Protein AF-0000000086874873 (afdb_homodimer)

Foldseek 3Di:
DDPDACLNCQPPVVWFDAFDDLLCCCVPWFQCVDPQLVQLVVCVVVVNSVSSLVSVLVSLQDPPADFWLDFLVCLLVLLVCCQVPVLVPPVLVVLLVQLVCVLQQWADFALRDTDRDHVNPDDLWDDDPVALRRSLRSLLPLSLVSLLSNCSNPVDCSSLLSLQVNLVVVSRSGGHTPPCPNQPPSGSPPLLSLLSSLPRVVLNCRSCSPPPSNDSVSNSSVLSSLVSSLVSLVVDFDPADLSNLSSLLSLCSNLSSCVRTPCSVVSNVVSLVCNLVRLPRQADPQLAGFQFAVVSLVSSLVSLLLVVLGCVSNVHDHDPSSVVSNVSSVVVLLQQQALLQAGAQAFADFGDDSLVSLLSLLSVCLSPLDQQSCQSHPLFNDPVCCSRNNPVSGVVSNPRHHDHDDDQWDDDFANAKTKGWLGNHQQIKIKIFGFAKHAWLRHALEHGFMWIGGLNDTFFGAQGHAGLDPDPQNVQNRFHQRTQFKDKQNHGLADQDDRTDGGIGWGKHWDDWDDDNFKTKTKMKTFSQCPDPWGKIKIWIWIGGGPWWIKIKIKIATAFKIKMKGKTWGDAADKDADVVQGKIKGQDQFKMKIKGWPDDPQPDKDWDWDWDWHDHSRDIDITIMIMIIDIDGGMDMTMMMMTMDTNDDWDKDKDFFWKDFPHDTDDPSFWGWIWMDTVPWIKIKIAGDQQADNVQLADPVGHGDDPVPGDHGDFAHWMDTPNDIDRDRIDMDID/DDPDACLNCQPPVVWFDAFDDLLCCCVPWFQCVDPQLVQLVVCVVVVNSVSSLVSVLVSLQDPPADFWLDFLVCLLVLLVCCQVPVLVPPVLVVLLVQLVCVLQQWHDFALRDTDRDHVNPDDLWDDDPPALRRSLRSLLPLSLVSLLSNCSNPVDCSSLLSLQVNLVVCSRSGGHTPPCPNQPVSGSPPLLSLLSSLPRVVLNLRSCSPPPSNDSVSNSSVLSSLVSSLVSNVVDFDPADLSNLSSLLSLCSNLSSCVRTPCSVVSNVVSLVCNLVRLPRQADPQLAGFQFAVVSLVSSLVSLLLVVLGCVSRVHDHDPSSVVSNVSSVVVLLQQQALLQAGAQAFAGFGDDSLVSLLSLLSVCLSPLDQQSCQSHPLFNDPVCCSRNNPVSGVVSNPRHHDHDDDQWDDDFANAKTKGWLGNHQQIKIKIFGFAKHAWLRHALEHGFMWIGGLNDTFFGAQGHAGLDPDPQNVQNRFHQRTQFKDKQNHGLADQDDNTDGGIGWGKHWDDWDDDNQKTKTKMKTFSQCPDPWGKIKIWIWIGGGPWWIKIKIKIATAFKIKMKGKTWGDAADKDADVVQGKIKGQDQFKMKIKGWPDDPQPDKDWDWDWDWHDHSRDIDITIMIMIIGIDGGMDMTMMMMTMDTNDDWDKDKDFFWKDFPHDTDDPSFWGWIWMDTVPWIKIKIAGDQQADNVQLADPVGHGDDPVPGDHGDFAHWMDTPNDTDRDRIDMDID

Organism: NCBI:txid248903

Solvent-accessible surface area (backbone atoms only — not comparable to full-atom values): 76217 Å² total; per-residue (Å²): 132,79,65,67,46,60,73,74,39,38,86,36,72,90,44,18,47,75,83,72,52,71,62,58,39,53,71,72,43,34,46,63,82,42,77,87,32,48,64,24,48,53,25,48,74,70,65,37,52,68,60,15,50,52,41,48,54,49,56,72,55,38,84,88,58,80,38,52,53,59,45,54,78,43,41,66,58,51,22,52,49,39,45,71,75,34,61,82,35,68,68,49,48,48,27,38,55,50,26,57,37,39,66,63,19,41,36,74,49,58,63,92,37,65,50,74,21,73,89,62,58,76,72,72,65,52,90,33,91,92,38,77,55,44,30,41,47,51,66,24,39,70,60,45,48,27,26,38,51,28,24,41,55,66,66,46,59,64,38,38,35,41,50,38,53,50,54,48,51,50,56,71,67,52,33,53,63,45,93,64,61,50,53,69,48,90,42,74,62,18,43,59,40,38,13,44,31,40,61,35,46,50,62,30,52,43,59,35,61,81,40,87,52,39,43,69,70,49,53,50,50,49,52,54,48,50,50,53,38,45,53,47,35,73,73,53,51,55,95,56,64,66,55,25,50,45,30,37,46,9,36,39,46,42,17,49,55,43,58,56,32,56,60,17,59,58,43,33,53,48,34,66,64,48,44,62,58,52,49,58,70,38,30,44,94,64,22,34,36,39,31,41,16,52,47,55,35,48,54,52,46,46,47,37,59,52,48,54,45,37,23,58,66,60,72,42,87,66,65,66,64,47,60,58,48,46,54,35,30,51,57,47,49,63,67,43,44,40,54,74,56,37,62,48,39,47,26,51,7,57,82,58,64,48,68,58,56,21,47,50,26,32,50,49,14,57,77,67,66,35,23,42,33,22,52,63,26,47,83,53,67,55,78,80,50,40,72,52,58,35,78,78,41,42,62,64,38,52,69,51,58,67,33,81,70,79,77,45,60,51,74,34,78,71,41,9,45,37,37,42,37,66,51,93,44,45,49,29,44,34,40,37,36,33,43,26,42,17,40,41,50,45,30,41,27,40,67,59,16,45,37,34,32,35,62,52,37,64,49,32,32,59,22,18,38,51,61,88,40,65,43,65,64,26,56,41,36,40,31,21,83,36,25,25,26,71,28,51,67,88,37,51,43,37,65,60,44,46,63,61,54,37,44,63,37,35,52,44,47,73,77,48,76,46,83,53,94,61,33,37,39,41,32,35,34,38,45,23,42,44,61,41,85,67,42,30,39,45,32,43,35,41,39,41,35,59,96,56,39,36,41,39,39,37,38,34,46,34,76,49,76,44,42,39,36,38,35,43,32,39,51,72,72,57,70,51,76,37,77,89,72,37,33,39,27,50,68,43,82,60,42,25,38,34,40,35,43,66,92,60,85,64,86,66,59,44,79,45,77,45,82,41,60,33,33,49,63,83,40,79,38,74,18,43,23,43,35,39,37,35,76,46,59,26,69,44,75,47,60,39,38,40,35,63,38,45,69,64,83,76,64,72,46,80,45,79,50,76,39,28,46,86,88,40,74,61,49,72,85,44,34,51,36,38,35,43,33,46,88,91,46,35,37,38,39,37,39,49,59,67,38,54,71,75,70,60,44,37,45,82,47,54,38,63,50,45,76,91,44,49,76,72,66,50,78,52,66,58,29,39,50,81,96,42,78,41,71,59,51,66,45,78,44,83,100,133,79,67,69,45,61,74,75,38,37,86,36,73,90,45,18,45,74,83,72,52,69,62,59,38,52,71,71,43,33,47,64,82,43,78,86,33,49,66,24,47,53,26,49,74,69,64,36,54,69,59,15,51,52,42,48,53,48,55,72,55,38,86,89,57,80,38,52,53,60,45,56,78,44,41,66,58,51,22,53,49,38,45,71,73,35,62,84,34,69,70,50,47,49,25,38,55,49,26,56,37,40,65,63,20,42,35,72,49,58,63,91,38,66,48,74,21,72,90,62,59,77,72,73,65,50,88,33,90,92,38,79,56,44,29,42,47,52,66,26,39,70,61,45,48,28,25,39,51,26,25,40,55,66,67,47,59,65,37,39,35,41,49,38,54,50,53,47,50,49,55,71,67,53,35,54,64,46,93,67,62,53,57,63,73,70,44,74,61,16,44,60,39,38,12,43,32,40,62,35,48,49,62,30,52,42,60,34,59,81,38,86,51,39,42,70,71,50,54,51,50,49,54,55,46,48,51,53,38,45,54,46,36,72,73,54,52,55,93,54,65,66,54,26,50,44,31,38,47,9,36,39,45,42,19,49,55,43,58,57,32,58,60,18,60,59,42,33,54,50,33,66,63,47,44,62,58,53,48,58,71,38,32,42,95,65,22,33,35,39,30,40,16,54,49,54,33,49,55,52,46,47,44,38,58,53,46,53,45,38,23,60,66,61,72,42,87,66,64,67,63,47,60,57,46,44,54,33,29,50,57,47,48,63,67,42,43,40,53,74,56,38,61,46,40,46,26,51,8,57,82,60,64,48,68,58,56,22,47,50,26,32,51,50,13,57,77,66,66,36,22,42,32,23,50,62,26,48,82,53,67,55,78,81,48,41,71,53,57,33,77,80,41,42,63,63,40,51,68,52,59,65,31,80,71,78,75,45,59,49,74,33,75,71,40,8,45,38,36,41,37,65,52,92,45,45,48,29,44,32,38,35,35,33,43,25,42,18,38,40,50,45,30,41,26,40,66,60,17,44,37,34,32,34,62,53,36,65,49,34,32,58,22,17,37,51,61,90,41,64,42,65,66,25,55,41,36,41,31,21,83,38,26,25,28,72,29,51,67,89,36,53,42,36,63,62,45,47,64,62,55,36,43,64,36,35,52,46,46,74,77,46,76,46,82,55,94,61,34,38,38,42,32,35,34,39,44,23,43,43,62,41,87,68,41,30,38,46,32,42,34,39,37,40,34,60,96,56,37,36,41,38,40,38,38,35,45,36,74,50,75,44,42,40,36,40,34,42,31,39,51,71,72,56,70,50,74,38,79,88,71,36,33,39,28,49,66,42,82,61,44,24,39,34,41,37,43,66,93,59,85,63,86,65,60,43,78,49,78,44,83,42,60,34,32,49,63,85,41,79,39,74,19,43,23,44,35,39,36,36,75,47,59,27,71,45,74,48,58,39,40,40,35,62,39,45,69,63,82,76,63,74,47,81,45,80,51,75,39,29,47,84,90,40,72,60,48,72,84,45,35,51,34,38,35,42,33,45,88,91,45,35,37,40,39,38,39,49,60,68,38,54,72,75,71,61,45,38,45,82,49,53,40,63,51,47,76,91,44,50,77,73,65,50,81,53,66,57,28,38,49,81,96,42,76,41,71,59,49,64,45,79,42,83,99

InterPro domains:
  IPR008929 Chondroitin AC/alginate lyase [G3DSA:1.50.10.100] (22-380)
  IPR008929 Chondroitin AC/alginate lyase [SSF48230] (134-362)
  IPR012480 Heparinase II/III-like, C-terminal [PF07940] (407-624)
  IPR031680 Heparin-sulfate lyase, N-terminal [PF16889] (28-369)

Sequence (1470 aa):
MTLNGYKDLRHNSAYTQILPTDEHFLLNDVNLELPELQETRLYLEKGNIEAARDAFLKLIASTSRRRYYFDISDVPQLMKVVQSKYSRDQGALRDIAEADRIVQGDLPIFKEHRVVFPDNKYDWNSWLYDSSQYQLHLTRFVYLKRLSRAYCLTGNEKYAQCFNDMMEHFIDDNPVPKDGTFRGEHCTWDPLSVGVRLFQIPEAFVTFFGSASFKPEVKMKMIKSFLQHGNYVRAFHASDGNHVCMQMRGLIQVALLLPELKASSAWLDYALRELPAFIRQNVFDDGVQIEASPNYHVIVMRDLYELVSLFQRLDVEAPEIYKETLVKMLDVLIQLRTPDGQLLRFGDTDKTDEREIRNIFSTGAYLFGRGDLKYLGYEELPFALLWRFGPEAIQPYKQIVSEQPVATSADFRVGGYLVSRENWQQNAMYAAMRAGKGIGGHAHSDALSVILFAGGRELIRDSGMGLFEWNRERKYAVSTRAHNTIVVDEQDQHVRGMHWSTQQTAACKIWDIRNTGAYDYWFASHYGYTRFTDPVIHSRKVLHVKNRYWLIVDILEADKDHKVEQYFHLPTGDVIGDWKTCRIRTNDPEANVMLVFPEQKAEDAQLVIESGLNYRLGKYEVSPVVKRTIQAAGRTILETLIVPYGKEVPVLEVTRLPVHRNESSLTRQEVTALQISGEGWMDEICLSHDSVEVATFLDHTGNPVAESLLPSPVQEEEIRFGQKRYQDDLIFRRVMTLNGYKDLRHNSAYTQILPTDEHFLLNDVNLELPELQETRLYLEKGNIEAARDAFLKLIASTSRRRYYFDISDVPQLMKVVQSKYSRDQGALRDIAEADRIVQGDLPIFKEHRVVFPDNKYDWNSWLYDSSQYQLHLTRFVYLKRLSRAYCLTGNEKYAQCFNDMMEHFIDDNPVPKDGTFRGEHCTWDPLSVGVRLFQIPEAFVTFFGSASFKPEVKMKMIKSFLQHGNYVRAFHASDGNHVCMQMRGLIQVALLLPELKASSAWLDYALRELPAFIRQNVFDDGVQIEASPNYHVIVMRDLYELVSLFQRLDVEAPEIYKETLVKMLDVLIQLRTPDGQLLRFGDTDKTDEREIRNIFSTGAYLFGRGDLKYLGYEELPFALLWRFGPEAIQPYKQIVSEQPVATSADFRVGGYLVSRENWQQNAMYAAMRAGKGIGGHAHSDALSVILFAGGRELIRDSGMGLFEWNRERKYAVSTRAHNTIVVDEQDQHVRGMHWSTQQTAACKIWDIRNTGAYDYWFASHYGYTRFTDPVIHSRKVLHVKNRYWLIVDILEADKDHKVEQYFHLPTGDVIGDWKTCRIRTNDPEANVMLVFPEQKAEDAQLVIESGLNYRLGKYEVSPVVKRTIQAAGRTILETLIVPYGKEVPVLEVTRLPVHRNESSLTRQEVTALQISGEGWMDEICLSHDSVEVATFLDHTGNPVAESLLPSPVQEEEIRFGQKRYQDDLIFRRV

Radius of gyration: 35.5 Å; Cα contacts (8 Å, |Δi|>4): 3163; chains: 2; bounding box: 90×95×95 Å

pLDDT: mean 93.46, std 7.06, range [35.72, 98.81]

Structure (mmCIF, N/CA/C/O backbone):
data_AF-0000000086874873-model_v1
#
loop_
_entity.id
_entity.type
_entity.pdbx_description
1 polymer 'Alginate lyase family protein'
#
loop_
_atom_site.group_PDB
_atom_site.id
_atom_site.type_symbol
_atom_site.label_atom_id
_atom_site.label_alt_id
_atom_site.label_comp_id
_atom_site.label_asym_id
_atom_site.label_entity_id
_atom_site.label_seq_id
_atom_site.pdbx_PDB_ins_code
_atom_site.Cartn_x
_atom_site.Cartn_y
_atom_site.Cartn_z
_atom_site.occupancy
_atom_site.B_iso_or_equiv
_atom_site.auth_seq_id
_atom_site.auth_comp_id
_atom_site.auth_asym_id
_atom_site.auth_atom_id
_atom_site.pdbx_PDB_model_num
ATOM 1 N N . MET A 1 1 ? 21.281 -15.805 22.844 1 35.88 1 MET A N 1
ATOM 2 C CA . MET A 1 1 ? 20.109 -16.312 23.562 1 35.88 1 MET A CA 1
ATOM 3 C C . MET A 1 1 ? 18.938 -16.531 22.594 1 35.88 1 MET A C 1
ATOM 5 O O . MET A 1 1 ? 18.578 -15.625 21.844 1 35.88 1 MET A O 1
ATOM 9 N N . THR A 1 2 ? 18.734 -17.75 22.281 1 50.34 2 THR A N 1
ATOM 10 C CA . THR A 1 2 ? 17.828 -18.25 21.25 1 50.34 2 THR A CA 1
ATOM 11 C C . THR A 1 2 ? 16.375 -17.875 21.594 1 50.34 2 THR A C 1
ATOM 13 O O . THR A 1 2 ? 15.945 -18.047 22.734 1 50.34 2 THR A O 1
ATOM 16 N N . LEU A 1 3 ? 15.797 -16.891 20.953 1 60.06 3 LEU A N 1
ATOM 17 C CA . LEU A 1 3 ? 14.383 -16.562 21.078 1 60.06 3 LEU A CA 1
ATOM 18 C C . LEU A 1 3 ? 13.547 -17.828 21.297 1 60.06 3 LEU A C 1
ATOM 20 O O . LEU A 1 3 ? 13.711 -18.812 20.578 1 60.06 3 LEU A O 1
ATOM 24 N N . ASN A 1 4 ? 13.016 -17.938 22.5 1 73.44 4 ASN A N 1
ATOM 25 C CA . ASN A 1 4 ? 12.047 -19.016 22.656 1 73.44 4 ASN A CA 1
ATOM 26 C C . ASN A 1 4 ? 10.859 -18.828 21.719 1 73.44 4 ASN A C 1
ATOM 28 O O . ASN A 1 4 ? 10.117 -17.859 21.812 1 73.44 4 ASN A O 1
ATOM 32 N N . GLY A 1 5 ? 10.828 -19.688 20.703 1 83.62 5 GLY A N 1
ATOM 33 C CA . GLY A 1 5 ? 9.711 -19.656 19.781 1 83.62 5 GLY A CA 1
ATOM 34 C C . GLY A 1 5 ? 8.648 -20.703 20.094 1 83.62 5 GLY A C 1
ATOM 35 O O . GLY A 1 5 ? 8.609 -21.234 21.203 1 83.62 5 GLY A O 1
ATOM 36 N N . TYR A 1 6 ? 7.691 -20.891 19.312 1 89.62 6 TYR A N 1
ATOM 37 C CA . TYR A 1 6 ? 6.57 -21.797 19.484 1 89.62 6 TYR A CA 1
ATOM 38 C C . TYR A 1 6 ? 7.062 -23.203 19.828 1 89.62 6 TYR A C 1
ATOM 40 O O . TYR A 1 6 ? 6.484 -23.891 20.672 1 89.62 6 TYR A O 1
ATOM 48 N N . LYS A 1 7 ? 8.094 -23.594 19.203 1 90.12 7 LYS A N 1
ATOM 49 C CA . LYS A 1 7 ? 8.633 -24.938 19.422 1 90.12 7 LYS A CA 1
ATOM 50 C C . LYS A 1 7 ? 8.914 -25.156 20.906 1 90.12 7 LYS A C 1
ATOM 52 O O . LYS A 1 7 ? 8.594 -26.219 21.453 1 90.12 7 LYS A O 1
ATOM 57 N N . ASP A 1 8 ? 9.453 -24.188 21.531 1 89.94 8 ASP A N 1
ATOM 58 C CA . ASP A 1 8 ? 9.883 -24.312 22.922 1 89.94 8 ASP A CA 1
ATOM 59 C C . ASP A 1 8 ? 8.711 -24.078 23.875 1 89.94 8 ASP A C 1
ATOM 61 O O . ASP A 1 8 ? 8.68 -24.625 24.969 1 89.94 8 ASP A O 1
ATOM 65 N N . LEU A 1 9 ? 7.789 -23.312 23.422 1 91.12 9 LEU A N 1
ATOM 66 C CA . LEU A 1 9 ? 6.781 -22.812 24.359 1 91.12 9 LEU A CA 1
ATOM 67 C C . LEU A 1 9 ? 5.438 -23.484 24.125 1 91.12 9 LEU A C 1
ATOM 69 O O . LEU A 1 9 ? 4.484 -23.266 24.875 1 91.12 9 LEU A O 1
ATOM 73 N N . ARG A 1 10 ? 5.238 -24.375 23.219 1 92.88 10 ARG A N 1
ATOM 74 C CA . ARG A 1 10 ? 3.961 -24.906 22.75 1 92.88 10 ARG A CA 1
ATOM 75 C C . ARG A 1 10 ? 3.279 -25.734 23.828 1 92.88 10 ARG A C 1
ATOM 77 O O . ARG A 1 10 ? 2.061 -25.922 23.797 1 92.88 10 ARG A O 1
ATOM 84 N N . HIS A 1 11 ? 4.043 -26.172 24.844 1 94.44 11 HIS A N 1
ATOM 85 C CA . HIS A 1 11 ? 3.418 -26.953 25.891 1 94.44 11 HIS A CA 1
ATOM 86 C C . HIS A 1 11 ? 3.326 -26.172 27.203 1 94.44 11 HIS A C 1
ATOM 88 O O . HIS A 1 11 ? 3.088 -26.734 28.266 1 94.44 11 HIS A O 1
ATOM 94 N N . ASN A 1 12 ? 3.639 -24.875 27.062 1 93.06 12 ASN A N 1
ATOM 95 C CA . ASN A 1 12 ? 3.451 -23.938 28.172 1 93.06 12 ASN A CA 1
ATOM 96 C C . ASN A 1 12 ? 2.047 -23.344 28.172 1 93.06 12 ASN A C 1
ATOM 98 O O . ASN A 1 12 ? 1.678 -22.609 27.25 1 93.06 12 ASN A O 1
ATOM 102 N N . SER A 1 13 ? 1.272 -23.609 29.172 1 93.5 13 SER A N 1
ATOM 103 C CA . SER A 1 13 ? -0.135 -23.234 29.266 1 93.5 13 SER A CA 1
ATOM 104 C C . SER A 1 13 ? -0.303 -21.719 29.266 1 93.5 13 SER A C 1
ATOM 106 O O . SER A 1 13 ? -1.406 -21.203 29.047 1 93.5 13 SER A O 1
ATOM 108 N N . ALA A 1 14 ? 0.757 -21.016 29.5 1 91 14 ALA A N 1
ATOM 109 C CA . ALA A 1 14 ? 0.689 -19.562 29.438 1 91 14 ALA A CA 1
ATOM 110 C C . ALA A 1 14 ? 0.544 -19.078 28 1 91 14 ALA A C 1
ATOM 112 O O . ALA A 1 14 ? 0.015 -17.984 27.75 1 91 14 ALA A O 1
ATOM 113 N N . TYR A 1 15 ? 0.965 -19.969 27.031 1 92.06 15 TYR A N 1
ATOM 114 C CA . TYR A 1 15 ? 1.057 -19.5 25.641 1 92.06 15 TYR A CA 1
ATOM 115 C C . TYR A 1 15 ? 0.089 -20.25 24.75 1 92.06 15 TYR A C 1
ATOM 117 O O . TYR A 1 15 ? -0.222 -19.812 23.641 1 92.06 15 TYR A O 1
ATOM 125 N N . THR A 1 16 ? -0.373 -21.438 25.172 1 94.5 16 THR A N 1
ATOM 126 C CA . THR A 1 16 ? -1.204 -22.266 24.297 1 94.5 16 THR A CA 1
ATOM 127 C C . THR A 1 16 ? -2.373 -22.859 25.078 1 94.5 16 THR A C 1
ATOM 129 O O . THR A 1 16 ? -2.418 -22.766 26.312 1 94.5 16 THR A O 1
ATOM 132 N N . GLN A 1 17 ? -3.295 -23.281 24.406 1 93.81 17 GLN A N 1
ATOM 133 C CA . GLN A 1 17 ? -4.461 -23.938 25 1 93.81 17 GLN A CA 1
ATOM 134 C C . GLN A 1 17 ? -4.707 -25.297 24.375 1 93.81 17 GLN A C 1
ATOM 136 O O . GLN A 1 17 ? -4.574 -25.469 23.156 1 93.81 17 GLN A O 1
ATOM 141 N N . ILE A 1 18 ? -5.051 -26.25 25.188 1 92.69 18 ILE A N 1
ATOM 142 C CA . ILE A 1 18 ? -5.336 -27.609 24.703 1 92.69 18 ILE A CA 1
ATOM 143 C C . ILE A 1 18 ? -6.781 -27.688 24.234 1 92.69 18 ILE A C 1
ATOM 145 O O . ILE A 1 18 ? -7.586 -26.797 24.5 1 92.69 18 ILE A O 1
ATOM 149 N N . LEU A 1 19 ? -7.141 -28.766 23.547 1 96.5 19 LEU A N 1
ATOM 150 C CA . LEU A 1 19 ? -8.5 -28.969 23.047 1 96.5 19 LEU A CA 1
ATOM 151 C C . LEU A 1 19 ? -9.469 -29.172 24.203 1 96.5 19 LEU A C 1
ATOM 153 O O . LEU A 1 19 ? -9.125 -29.797 25.219 1 96.5 19 LEU A O 1
ATOM 157 N N . PRO A 1 20 ? -10.641 -28.734 24.094 1 96.62 20 PRO A N 1
ATOM 158 C CA . PRO A 1 20 ? -11.648 -29.016 25.109 1 96.62 20 PRO A CA 1
ATOM 159 C C . PRO A 1 20 ? -12.07 -30.484 25.141 1 96.62 20 PRO A C 1
ATOM 161 O O . PRO A 1 20 ? -11.828 -31.219 24.172 1 96.62 20 PRO A O 1
ATOM 164 N N . THR A 1 21 ? -12.727 -30.859 26.156 1 97 21 THR A N 1
ATOM 165 C CA . THR A 1 21 ? -13.297 -32.188 26.234 1 97 21 THR A CA 1
ATOM 166 C C . THR A 1 21 ? -14.461 -32.344 25.25 1 97 21 THR A C 1
ATOM 168 O O . THR A 1 21 ? -15.023 -31.344 24.797 1 97 21 THR A O 1
ATOM 171 N N . ASP A 1 22 ? -14.805 -33.594 24.938 1 97.81 22 ASP A N 1
ATOM 172 C CA . ASP A 1 22 ? -15.938 -33.844 24.062 1 97.81 22 ASP A CA 1
ATOM 173 C C . ASP A 1 22 ? -17.219 -33.219 24.625 1 97.81 22 ASP A C 1
ATOM 175 O O . ASP A 1 22 ? -18 -32.625 23.875 1 97.81 22 ASP A O 1
ATOM 179 N N . GLU A 1 23 ? -17.359 -33.375 25.891 1 97.31 23 GLU A N 1
ATOM 180 C CA . GLU A 1 23 ? -18.547 -32.844 26.547 1 97.31 23 GLU A CA 1
ATOM 181 C C . GLU A 1 23 ? -18.625 -31.312 26.375 1 97.31 23 GLU A C 1
ATOM 183 O O . GLU A 1 23 ? -19.656 -30.781 25.969 1 97.31 23 GLU A O 1
ATOM 188 N N . HIS A 1 24 ? -17.547 -30.672 26.781 1 97.56 24 HIS A N 1
ATOM 189 C CA . HIS A 1 24 ? -17.5 -29.219 26.672 1 97.56 24 HIS A CA 1
ATOM 190 C C . HIS A 1 24 ? -17.719 -28.766 25.234 1 97.56 24 HIS A C 1
ATOM 192 O O . HIS A 1 24 ? -18.469 -27.812 25 1 97.56 24 HIS A O 1
ATOM 198 N N . PHE A 1 25 ? -17.109 -29.438 24.297 1 98.06 25 PHE A N 1
ATOM 199 C CA . PHE A 1 25 ? -17.188 -29.094 22.891 1 98.06 25 PHE A CA 1
ATOM 200 C C . PHE A 1 25 ? -18.625 -29.25 22.375 1 98.06 25 PHE A C 1
ATOM 202 O O . PHE A 1 25 ? -19.172 -28.344 21.75 1 98.06 25 PHE A O 1
ATOM 209 N N . LEU A 1 26 ? -19.266 -30.391 22.609 1 98.19 26 LEU A N 1
ATOM 210 C CA . LEU A 1 26 ? -20.609 -30.672 22.125 1 98.19 26 LEU A CA 1
ATOM 211 C C . LEU A 1 26 ? -21.609 -29.672 22.703 1 98.19 26 LEU A C 1
ATOM 213 O O . LEU A 1 26 ? -22.516 -29.203 22 1 98.19 26 LEU A O 1
ATOM 217 N N . LEU A 1 27 ? -21.422 -29.266 23.953 1 97.38 27 LEU A N 1
ATOM 218 C CA . LEU A 1 27 ? -22.359 -28.375 24.641 1 97.38 27 LEU A CA 1
ATOM 219 C C . LEU A 1 27 ? -22.172 -26.938 24.203 1 97.38 27 LEU A C 1
ATOM 221 O O . LEU A 1 27 ? -23.141 -26.172 24.094 1 97.38 27 LEU A O 1
ATOM 225 N N . ASN A 1 28 ? -20.922 -26.578 23.891 1 97.25 28 ASN A N 1
ATOM 226 C CA . ASN A 1 28 ? -20.641 -25.156 23.734 1 97.25 28 ASN A CA 1
ATOM 227 C C . ASN A 1 28 ? -20.406 -24.781 22.266 1 97.25 28 ASN A C 1
ATOM 229 O O . ASN A 1 28 ? -20.625 -23.641 21.875 1 97.25 28 ASN A O 1
ATOM 233 N N . ASP A 1 29 ? -19.984 -25.734 21.453 1 98.19 29 ASP A N 1
ATOM 234 C CA . ASP A 1 29 ? -19.5 -25.359 20.141 1 98.19 29 ASP A CA 1
ATOM 235 C C . ASP A 1 29 ? -20.359 -25.984 19.031 1 98.19 29 ASP A C 1
ATOM 237 O O . ASP A 1 29 ? -20.281 -25.562 17.875 1 98.19 29 ASP A O 1
ATOM 241 N N . VAL A 1 30 ? -21.156 -26.938 19.328 1 98.19 30 VAL A N 1
ATOM 242 C CA . VAL A 1 30 ? -22.078 -27.578 18.375 1 98.19 30 VAL A CA 1
ATOM 243 C C . VAL A 1 30 ? -23.469 -26.984 18.531 1 98.19 30 VAL A C 1
ATOM 245 O O . VAL A 1 30 ? -23.922 -26.719 19.656 1 98.19 30 VAL A O 1
ATOM 248 N N . ASN A 1 31 ? -24.141 -26.734 17.438 1 97.12 31 ASN A N 1
ATOM 249 C CA . ASN A 1 31 ? -25.5 -26.234 17.469 1 97.12 31 ASN A CA 1
ATOM 250 C C . ASN A 1 31 ? -26.516 -27.344 17.75 1 97.12 31 ASN A C 1
ATOM 252 O O . ASN A 1 31 ? -27.172 -27.828 16.828 1 97.12 31 ASN A O 1
ATOM 256 N N . LEU A 1 32 ? -26.766 -27.594 18.938 1 96.25 32 LEU A N 1
ATOM 257 C CA . LEU A 1 32 ? -27.594 -28.719 19.375 1 96.25 32 LEU A CA 1
ATOM 258 C C . LEU A 1 32 ? -29.062 -28.453 19.078 1 96.25 32 LEU A C 1
ATOM 260 O O . LEU A 1 32 ? -29.891 -29.359 19.172 1 96.25 32 LEU A O 1
ATOM 264 N N . GLU A 1 33 ? -29.375 -27.281 18.562 1 94.19 33 GLU A N 1
ATOM 265 C CA . GLU A 1 33 ? -30.75 -26.938 18.234 1 94.19 33 GLU A CA 1
ATOM 266 C C . GLU A 1 33 ? -31.156 -27.516 16.875 1 94.19 33 GLU A C 1
ATOM 268 O O . GLU A 1 33 ? -32.344 -27.594 16.562 1 94.19 33 GLU A O 1
ATOM 273 N N . LEU A 1 34 ? -30.203 -27.953 16.156 1 93.56 34 LEU A N 1
ATOM 274 C CA . LEU A 1 34 ? -30.516 -28.594 14.875 1 93.56 34 LEU A CA 1
ATOM 275 C C . LEU A 1 34 ? -31.297 -29.891 15.086 1 93.56 34 LEU A C 1
ATOM 277 O O . LEU A 1 34 ? -30.922 -30.703 15.938 1 93.56 34 LEU A O 1
ATOM 281 N N . PRO A 1 35 ? -32.312 -30.125 14.258 1 93.31 35 PRO A N 1
ATOM 282 C CA . PRO A 1 35 ? -33.156 -31.328 14.453 1 93.31 35 PRO A CA 1
ATOM 283 C C . PRO A 1 35 ? -32.375 -32.625 14.258 1 93.31 35 PRO A C 1
ATOM 285 O O . PRO A 1 35 ? -32.656 -33.625 14.914 1 93.31 35 PRO A O 1
ATOM 288 N N . GLU A 1 36 ? -31.406 -32.594 13.484 1 93.81 36 GLU A N 1
ATOM 289 C CA . GLU A 1 36 ? -30.625 -33.812 13.172 1 93.81 36 GLU A CA 1
ATOM 290 C C . GLU A 1 36 ? -29.75 -34.219 14.352 1 93.81 36 GLU A C 1
ATOM 292 O O . GLU A 1 36 ? -29.25 -35.344 14.391 1 93.81 36 GLU A O 1
ATOM 297 N N . LEU A 1 37 ? -29.641 -33.375 15.352 1 95.94 37 LEU A N 1
ATOM 298 C CA . LEU A 1 37 ? -28.734 -33.656 16.484 1 95.94 37 LEU A CA 1
ATOM 299 C C . LEU A 1 37 ? -29.531 -34.094 17.703 1 95.94 37 LEU A C 1
ATOM 301 O O . LEU A 1 37 ? -29.016 -34.062 18.828 1 95.94 37 LEU A O 1
ATOM 305 N N . GLN A 1 38 ? -30.734 -34.5 17.469 1 95.81 38 GLN A N 1
ATOM 306 C CA . GLN A 1 38 ? -31.609 -34.906 18.547 1 95.81 38 GLN A CA 1
ATOM 307 C C . GLN A 1 38 ? -31 -36.062 19.344 1 95.81 38 GLN A C 1
ATOM 309 O O . GLN A 1 38 ? -31.031 -36.062 20.578 1 95.81 38 GLN A O 1
ATOM 314 N N . GLU A 1 39 ? -30.5 -37.031 18.672 1 96.12 39 GLU A N 1
ATOM 315 C CA . GLU A 1 39 ? -29.891 -38.156 19.344 1 96.12 39 GLU A CA 1
ATOM 316 C C . GLU A 1 39 ? -28.688 -37.75 20.172 1 96.12 39 GLU A C 1
ATOM 318 O O . GLU A 1 39 ? -28.516 -38.219 21.297 1 96.12 39 GLU A O 1
ATOM 323 N N . THR A 1 40 ? -27.859 -36.938 19.672 1 97.5 40 THR A N 1
ATOM 324 C CA . THR A 1 40 ? -26.703 -36.406 20.391 1 97.5 40 THR A CA 1
ATOM 325 C C . THR A 1 40 ? -27.141 -35.688 21.656 1 97.5 40 THR A C 1
ATOM 327 O O . THR A 1 40 ? -26.578 -35.906 22.719 1 97.5 40 THR A O 1
ATOM 330 N N . ARG A 1 41 ? -28.156 -34.906 21.516 1 96.75 41 ARG A N 1
ATOM 331 C CA . ARG A 1 41 ? -28.703 -34.156 22.656 1 96.75 41 ARG A CA 1
ATOM 332 C C . ARG A 1 41 ? -29.203 -35.094 23.734 1 96.75 41 ARG A C 1
ATOM 334 O O . ARG A 1 41 ? -28.969 -34.875 24.922 1 96.75 41 ARG A O 1
ATOM 341 N N . LEU A 1 42 ? -29.922 -36.062 23.328 1 97.06 42 LEU A N 1
ATOM 342 C CA . LEU A 1 42 ? -30.5 -37 24.266 1 97.06 42 LEU A CA 1
ATOM 343 C C . LEU A 1 42 ? -29.406 -37.719 25.062 1 97.06 42 LEU A C 1
ATOM 345 O O . LEU A 1 42 ? -29.531 -37.875 26.281 1 97.06 42 LEU A O 1
ATOM 349 N N . TYR A 1 43 ? -28.375 -38.125 24.391 1 97.94 43 TYR A N 1
ATOM 350 C CA . TYR A 1 43 ? -27.297 -38.812 25.078 1 97.94 43 TYR A CA 1
ATOM 351 C C . TYR A 1 43 ? -26.562 -37.875 26.016 1 97.94 43 TYR A C 1
ATOM 353 O O . TYR A 1 43 ? -26.094 -38.281 27.094 1 97.94 43 TYR A O 1
ATOM 361 N N . LEU A 1 44 ? -26.438 -36.625 25.641 1 97.38 44 LEU A N 1
ATOM 362 C CA . LEU A 1 44 ? -25.797 -35.625 26.5 1 97.38 44 LEU A CA 1
ATOM 363 C C . LEU A 1 44 ? -26.609 -35.406 27.781 1 97.38 44 LEU A C 1
ATOM 365 O O . LEU A 1 44 ? -26.047 -35.312 28.875 1 97.38 44 LEU A O 1
ATOM 369 N N . GLU A 1 45 ? -27.875 -35.344 27.594 1 96.19 45 GLU A N 1
ATOM 370 C CA . GLU A 1 45 ? -28.781 -35.188 28.734 1 96.19 45 GLU A CA 1
ATOM 371 C C . GLU A 1 45 ? -28.672 -36.344 29.703 1 96.19 45 GLU A C 1
ATOM 373 O O . GLU A 1 45 ? -28.812 -36.156 30.906 1 96.19 45 GLU A O 1
ATOM 378 N N . LYS A 1 46 ? -28.438 -37.469 29.188 1 97.06 46 LYS A N 1
ATOM 379 C CA . LYS A 1 46 ? -28.328 -38.656 30 1 97.06 46 LYS A CA 1
ATOM 380 C C . LYS A 1 46 ? -26.922 -38.812 30.578 1 97.06 46 LYS A C 1
ATOM 382 O O . LYS A 1 46 ? -26.625 -39.75 31.312 1 97.06 46 LYS A O 1
ATOM 387 N N . GLY A 1 47 ? -26.078 -37.906 30.172 1 96.25 47 GLY A N 1
ATOM 388 C CA . GLY A 1 47 ? -24.703 -37.906 30.672 1 96.25 47 GLY A CA 1
ATOM 389 C C . GLY A 1 47 ? -23.828 -38.938 29.984 1 96.25 47 GLY A C 1
ATOM 390 O O . GLY A 1 47 ? -22.734 -39.25 30.469 1 96.25 47 GLY A O 1
ATOM 391 N N . ASN A 1 48 ? -24.266 -39.531 28.938 1 97.75 48 ASN A N 1
ATOM 392 C CA . ASN A 1 48 ? -23.484 -40.5 28.172 1 97.75 48 ASN A CA 1
ATOM 393 C C . ASN A 1 48 ? -22.688 -39.844 27.062 1 97.75 48 ASN A C 1
ATOM 395 O O . ASN A 1 48 ? -23.094 -39.875 25.891 1 97.75 48 ASN A O 1
ATOM 399 N N . ILE A 1 49 ? -21.516 -39.438 27.359 1 97.81 49 ILE A N 1
ATOM 400 C CA . ILE A 1 49 ? -20.719 -38.594 26.484 1 97.81 49 ILE A CA 1
ATOM 401 C C . ILE A 1 49 ? -20.219 -39.406 25.297 1 97.81 49 ILE A C 1
ATOM 403 O O . ILE A 1 49 ? -20.188 -38.938 24.156 1 97.81 49 ILE A O 1
ATOM 407 N N . GLU A 1 50 ? -19.828 -40.594 25.484 1 97.62 50 GLU A N 1
ATOM 408 C CA . GLU A 1 50 ? -19.344 -41.469 24.406 1 97.62 50 GLU A CA 1
ATOM 409 C C . GLU A 1 50 ? -20.422 -41.719 23.375 1 97.62 50 GLU A C 1
ATOM 411 O O . GLU A 1 50 ? -20.172 -41.656 22.172 1 97.62 50 GLU A O 1
ATOM 416 N N . ALA A 1 51 ? -21.609 -42 23.844 1 97.69 51 ALA A N 1
ATOM 417 C CA . ALA A 1 51 ? -22.719 -42.219 22.938 1 97.69 51 ALA A CA 1
ATOM 418 C C . ALA A 1 51 ? -23.078 -40.938 22.188 1 97.69 51 ALA A C 1
ATOM 420 O O . ALA A 1 51 ? -23.469 -40.969 21.016 1 97.69 51 ALA A O 1
ATOM 421 N N . ALA A 1 52 ? -23.016 -39.844 22.922 1 98.12 52 ALA A N 1
ATOM 422 C CA . ALA A 1 52 ? -23.281 -38.562 22.281 1 98.12 52 ALA A CA 1
ATOM 423 C C . ALA A 1 52 ? -22.281 -38.281 21.156 1 98.12 52 ALA A C 1
ATOM 425 O O . ALA A 1 52 ? -22.672 -37.844 20.078 1 98.12 52 ALA A O 1
ATOM 426 N N . ARG A 1 53 ? -21 -38.531 21.406 1 98 53 ARG A N 1
ATOM 427 C CA . ARG A 1 53 ? -19.953 -38.406 20.406 1 98 53 ARG A CA 1
ATOM 428 C C . ARG A 1 53 ? -20.25 -39.25 19.188 1 98 53 ARG A C 1
ATOM 430 O O . ARG A 1 53 ? -20.203 -38.781 18.047 1 98 53 ARG A O 1
ATOM 437 N N . ASP A 1 54 ? -20.547 -40.5 19.438 1 97.5 54 ASP A N 1
ATOM 438 C CA . ASP A 1 54 ? -20.781 -41.438 18.359 1 97.5 54 ASP A CA 1
ATOM 439 C C . ASP A 1 54 ? -22 -41.062 17.531 1 97.5 54 ASP A C 1
ATOM 441 O O . ASP A 1 54 ? -22.016 -41.219 16.312 1 97.5 54 ASP A O 1
ATOM 445 N N . ALA A 1 55 ? -23.016 -40.531 18.203 1 97.56 55 ALA A N 1
ATOM 446 C CA . ALA A 1 55 ? -24.203 -40.062 17.484 1 97.56 55 ALA A CA 1
ATOM 447 C C . ALA A 1 55 ? -23.859 -38.875 16.594 1 97.56 55 ALA A C 1
ATOM 449 O O . ALA A 1 55 ? -24.359 -38.75 15.477 1 97.56 55 ALA A O 1
ATOM 450 N N . PHE A 1 56 ? -23.078 -38.062 17.109 1 97.62 56 PHE A N 1
ATOM 451 C CA . PHE A 1 56 ? -22.641 -36.875 16.359 1 97.62 56 PHE A CA 1
ATOM 452 C C . PHE A 1 56 ? -21.844 -37.312 15.125 1 97.62 56 PHE A C 1
ATOM 454 O O . PHE A 1 56 ? -22.078 -36.812 14.023 1 97.62 56 PHE A O 1
ATOM 461 N N . LEU A 1 57 ? -20.906 -38.219 15.289 1 97.75 57 LEU A N 1
ATOM 462 C CA . LEU A 1 57 ? -20.062 -38.688 14.203 1 97.75 57 LEU A CA 1
ATOM 463 C C . LEU A 1 57 ? -20.891 -39.438 13.164 1 97.75 57 LEU A C 1
ATOM 465 O O . LEU A 1 57 ? -20.609 -39.344 11.969 1 97.75 57 LEU A O 1
ATOM 469 N N . LYS A 1 58 ? -21.875 -40.125 13.625 1 96.38 58 LYS A N 1
ATOM 470 C CA . LYS A 1 58 ? -22.766 -40.812 12.711 1 96.38 58 LYS A CA 1
ATOM 471 C C . LYS A 1 58 ? -23.516 -39.844 11.82 1 96.38 58 LYS A C 1
ATOM 473 O O . LYS A 1 58 ? -23.766 -40.125 10.641 1 96.38 58 LYS A O 1
ATOM 478 N N . LEU A 1 59 ? -23.922 -38.781 12.383 1 95.56 59 LEU A N 1
ATOM 479 C CA . LEU A 1 59 ? -24.594 -37.75 11.602 1 95.56 59 LEU A CA 1
ATOM 480 C C . LEU A 1 59 ? -23.672 -37.25 10.5 1 95.56 59 LEU A C 1
ATOM 482 O O . LEU A 1 59 ? -24.109 -37.031 9.367 1 95.56 59 LEU A O 1
ATOM 486 N N . ILE A 1 60 ? -22.422 -37 10.766 1 95.5 60 ILE A N 1
ATOM 487 C CA . ILE A 1 60 ? -21.453 -36.5 9.805 1 95.5 60 ILE A CA 1
ATOM 488 C C . ILE A 1 60 ? -21.281 -37.5 8.664 1 95.5 60 ILE A C 1
ATOM 490 O O . ILE A 1 60 ? -21.125 -37.125 7.504 1 95.5 60 ILE A O 1
ATOM 494 N N . ALA A 1 61 ? -21.359 -38.719 9.016 1 94.25 61 ALA A N 1
ATOM 495 C CA . ALA A 1 61 ? -21.172 -39.781 8.031 1 94.25 61 ALA A CA 1
ATOM 496 C C . ALA A 1 61 ? -22.438 -40 7.223 1 94.25 61 ALA A C 1
ATOM 498 O O . ALA A 1 61 ? -22.406 -40.656 6.176 1 94.25 61 ALA A O 1
ATOM 499 N N . SER A 1 62 ? -23.531 -39.438 7.629 1 91.12 62 SER A N 1
ATOM 500 C CA . SER A 1 62 ? -24.828 -39.719 7.008 1 91.12 62 SER A CA 1
ATOM 501 C C . SER A 1 62 ? -24.953 -39.031 5.66 1 91.12 62 SER A C 1
ATOM 503 O O . SER A 1 62 ? -24.109 -38.188 5.301 1 91.12 62 SER A O 1
ATOM 505 N N . THR A 1 63 ? -25.953 -39.375 4.875 1 84.75 63 THR A N 1
ATOM 506 C CA . THR A 1 63 ? -26.188 -38.812 3.541 1 84.75 63 THR A CA 1
ATOM 507 C C . THR A 1 63 ? -27.172 -37.656 3.596 1 84.75 63 THR A C 1
ATOM 509 O O . THR A 1 63 ? -27.688 -37.219 2.561 1 84.75 63 THR A O 1
ATOM 512 N N . SER A 1 64 ? -27.406 -37.219 4.703 1 82.56 64 SER A N 1
ATOM 513 C CA . SER A 1 64 ? -28.422 -36.188 4.883 1 82.56 64 SER A CA 1
ATOM 514 C C . SER A 1 64 ? -27.984 -34.844 4.262 1 82.56 64 SER A C 1
ATOM 516 O O . SER A 1 64 ? -28.812 -34 3.932 1 82.56 64 SER A O 1
ATOM 518 N N . ARG A 1 65 ? -26.719 -34.75 4.105 1 88.12 65 ARG A N 1
ATOM 519 C CA . ARG A 1 65 ? -26.203 -33.5 3.58 1 88.12 65 ARG A CA 1
ATOM 520 C C . ARG A 1 65 ? -24.953 -33.719 2.74 1 88.12 65 ARG A C 1
ATOM 522 O O . ARG A 1 65 ? -24.094 -34.562 3.096 1 88.12 65 ARG A O 1
ATOM 529 N N . ARG A 1 66 ? -24.891 -32.938 1.633 1 93.5 66 ARG A N 1
ATOM 530 C CA . ARG A 1 66 ? -23.625 -32.875 0.892 1 93.5 66 ARG A CA 1
ATOM 531 C C . ARG A 1 66 ? -22.641 -31.922 1.537 1 93.5 66 ARG A C 1
ATOM 533 O O . ARG A 1 66 ? -23.031 -30.828 1.973 1 93.5 66 ARG A O 1
ATOM 540 N N . ARG A 1 67 ? -21.406 -32.344 1.674 1 95.5 67 ARG A N 1
ATOM 541 C CA . ARG A 1 67 ? -20.484 -31.594 2.521 1 95.5 67 ARG A CA 1
ATOM 542 C C . ARG A 1 67 ? -19.234 -31.203 1.756 1 95.5 67 ARG A C 1
ATOM 544 O O . ARG A 1 67 ? -18.562 -30.234 2.098 1 95.5 67 ARG A O 1
ATOM 551 N N . TYR A 1 68 ? -18.859 -31.891 0.832 1 96.81 68 TYR A N 1
ATOM 552 C CA . TYR A 1 68 ? -17.547 -31.812 0.195 1 96.81 68 TYR A CA 1
ATOM 553 C C . TYR A 1 68 ? -17.641 -32.156 -1.286 1 96.81 68 TYR A C 1
ATOM 555 O O . TYR A 1 68 ? -18.734 -32.344 -1.821 1 96.81 68 TYR A O 1
ATOM 563 N N . TYR A 1 69 ? -16.578 -32.219 -1.995 1 97.5 69 TYR A N 1
ATOM 564 C CA . TYR A 1 69 ? -16.547 -32.562 -3.412 1 97.5 69 TYR A CA 1
ATOM 565 C C . TYR A 1 69 ? -17.125 -33.938 -3.646 1 97.5 69 TYR A C 1
ATOM 567 O O . TYR A 1 69 ? -17.625 -34.25 -4.734 1 97.5 69 TYR A O 1
ATOM 575 N N . PHE A 1 70 ? -17 -34.781 -2.74 1 95.94 70 PHE A N 1
ATOM 576 C CA . PHE A 1 70 ? -17.625 -36.094 -2.604 1 95.94 70 PHE A CA 1
ATOM 577 C C . PHE A 1 70 ? -17.953 -36.375 -1.146 1 95.94 70 PHE A C 1
ATOM 579 O O . PHE A 1 70 ? -17.312 -35.875 -0.238 1 95.94 70 PHE A O 1
ATOM 586 N N . ASP A 1 71 ? -18.953 -37.156 -0.954 1 94.56 71 ASP A N 1
ATOM 587 C CA . ASP A 1 71 ? -19.344 -37.469 0.414 1 94.56 71 ASP A CA 1
ATOM 588 C C . ASP A 1 71 ? -18.734 -38.781 0.881 1 94.56 71 ASP A C 1
ATOM 590 O O . ASP A 1 71 ? -18.234 -39.562 0.07 1 94.56 71 ASP A O 1
ATOM 594 N N . ILE A 1 72 ? -18.828 -38.969 2.184 1 95.94 72 ILE A N 1
ATOM 595 C CA . ILE A 1 72 ? -18.297 -40.188 2.795 1 95.94 72 ILE A CA 1
ATOM 596 C C . ILE A 1 72 ? -18.953 -41.406 2.154 1 95.94 72 ILE A C 1
ATOM 598 O O . ILE A 1 72 ? -18.281 -42.438 1.903 1 95.94 72 ILE A O 1
ATOM 602 N N . SER A 1 73 ? -20.172 -41.312 1.833 1 94.31 73 SER A N 1
ATOM 603 C CA . SER A 1 73 ? -20.938 -42.438 1.243 1 94.31 73 SER A CA 1
ATOM 604 C C . SER A 1 73 ? -20.516 -42.688 -0.201 1 94.31 73 SER A C 1
ATOM 606 O O . SER A 1 73 ? -20.828 -43.719 -0.772 1 94.31 73 SER A O 1
ATOM 608 N N . ASP A 1 74 ? -19.812 -41.781 -0.814 1 94.94 74 ASP A N 1
ATOM 609 C CA . ASP A 1 74 ? -19.375 -41.906 -2.201 1 94.94 74 ASP A CA 1
ATOM 610 C C . ASP A 1 74 ? -18.062 -42.656 -2.299 1 94.94 74 ASP A C 1
ATOM 612 O O . ASP A 1 74 ? -17.672 -43.094 -3.383 1 94.94 74 ASP A O 1
ATOM 616 N N . VAL A 1 75 ? -17.359 -42.906 -1.214 1 96.38 75 VAL A N 1
ATOM 617 C CA . VAL A 1 75 ? -15.984 -43.375 -1.207 1 96.38 75 VAL A CA 1
ATOM 618 C C . VAL A 1 75 ? -15.945 -44.812 -1.769 1 96.38 75 VAL A C 1
ATOM 620 O O . VAL A 1 75 ? -15.086 -45.125 -2.602 1 96.38 75 VAL A O 1
ATOM 623 N N . PRO A 1 76 ? -16.891 -45.688 -1.407 1 95.5 76 PRO A N 1
ATOM 624 C CA . PRO A 1 76 ? -16.844 -47.031 -1.989 1 95.5 76 PRO A CA 1
ATOM 625 C C . PRO A 1 76 ? -16.984 -47.031 -3.512 1 95.5 76 PRO A C 1
ATOM 627 O O . PRO A 1 76 ? -16.281 -47.781 -4.199 1 95.5 76 PRO A O 1
ATOM 630 N N . GLN A 1 77 ? -17.844 -46.188 -3.988 1 95.06 77 GLN A N 1
ATOM 631 C CA . GLN A 1 77 ? -18 -46.094 -5.434 1 95.06 77 GLN A CA 1
ATOM 632 C C . GLN A 1 77 ? -16.734 -45.5 -6.07 1 95.06 77 GLN A C 1
ATOM 634 O O . GLN A 1 77 ? -16.328 -45.906 -7.152 1 95.06 77 GLN A O 1
ATOM 639 N N . LEU A 1 78 ? -16.188 -44.5 -5.488 1 96 78 LEU A N 1
ATOM 640 C CA . LEU A 1 78 ? -14.93 -43.938 -5.949 1 96 78 LEU A CA 1
ATOM 641 C C . LEU A 1 78 ? -13.836 -44.969 -6 1 96 78 LEU A C 1
ATOM 643 O O . LEU A 1 78 ? -13.078 -45.062 -6.973 1 96 78 LEU A O 1
ATOM 647 N N . MET A 1 79 ? -13.773 -45.812 -4.988 1 97.12 79 MET A N 1
ATOM 648 C CA . MET A 1 79 ? -12.805 -46.906 -4.922 1 97.12 79 MET A CA 1
ATOM 649 C C . MET A 1 79 ? -12.992 -47.875 -6.09 1 97.12 79 MET A C 1
ATOM 651 O O . MET A 1 79 ? -12.023 -48.25 -6.758 1 97.12 79 MET A O 1
ATOM 655 N N . LYS A 1 80 ? -14.18 -48.188 -6.363 1 97.06 80 LYS A N 1
ATOM 656 C CA . LYS A 1 80 ? -14.484 -49.125 -7.449 1 97.06 80 LYS A CA 1
ATOM 657 C C . LYS A 1 80 ? -14.031 -48.562 -8.797 1 97.06 80 LYS A C 1
ATOM 659 O O . LYS A 1 80 ? -13.422 -49.281 -9.594 1 97.06 80 LYS A O 1
ATOM 664 N N . VAL A 1 81 ? -14.312 -47.344 -9.023 1 96.5 81 VAL A N 1
ATOM 665 C CA . VAL A 1 81 ? -14.008 -46.719 -10.305 1 96.5 81 VAL A CA 1
ATOM 666 C C . VAL A 1 81 ? -12.5 -46.562 -10.461 1 96.5 81 VAL A C 1
ATOM 668 O O . VAL A 1 81 ? -11.945 -46.844 -11.531 1 96.5 81 VAL A O 1
ATOM 671 N N . VAL A 1 82 ? -11.789 -46.125 -9.438 1 96.75 82 VAL A N 1
ATOM 672 C CA . VAL A 1 82 ? -10.352 -45.906 -9.531 1 96.75 82 VAL A CA 1
ATOM 673 C C . VAL A 1 82 ? -9.633 -47.219 -9.742 1 96.75 82 VAL A C 1
ATOM 675 O O . VAL A 1 82 ? -8.641 -47.281 -10.461 1 96.75 82 VAL A O 1
ATOM 678 N N . GLN A 1 83 ? -10.086 -48.281 -9.125 1 96.31 83 GLN A N 1
ATOM 679 C CA . GLN A 1 83 ? -9.477 -49.625 -9.242 1 96.31 83 GLN A CA 1
ATOM 680 C C . GLN A 1 83 ? -9.734 -50.219 -10.617 1 96.31 83 GLN A C 1
ATOM 682 O O . GLN A 1 83 ? -8.883 -50.938 -11.156 1 96.31 83 GLN A O 1
ATOM 687 N N . SER A 1 84 ? -10.812 -49.906 -11.164 1 96.19 84 SER A N 1
ATOM 688 C CA . SER A 1 84 ? -11.18 -50.5 -12.438 1 96.19 84 SER A CA 1
ATOM 689 C C . SER A 1 84 ? -10.609 -49.719 -13.609 1 96.19 84 SER A C 1
ATOM 691 O O . SER A 1 84 ? -10.141 -50.312 -14.594 1 96.19 84 SER A O 1
ATOM 693 N N . LYS A 1 85 ? -10.594 -48.406 -13.508 1 95.19 85 LYS A N 1
ATOM 694 C CA . LYS A 1 85 ? -10.328 -47.594 -14.695 1 95.19 85 LYS A CA 1
ATOM 695 C C . LYS A 1 85 ? -8.961 -46.906 -14.594 1 95.19 85 LYS A C 1
ATOM 697 O O . LYS A 1 85 ? -8.391 -46.5 -15.609 1 95.19 85 LYS A O 1
ATOM 702 N N . TYR A 1 86 ? -8.398 -46.781 -13.375 1 95.62 86 TYR A N 1
ATOM 703 C CA . TYR A 1 86 ? -7.207 -45.938 -13.242 1 95.62 86 TYR A CA 1
ATOM 704 C C . TYR A 1 86 ? -6.074 -46.719 -12.57 1 95.62 86 TYR A C 1
ATOM 706 O O . TYR A 1 86 ? -5.094 -46.125 -12.117 1 95.62 86 TYR A O 1
ATOM 714 N N . SER A 1 87 ? -6.188 -47.969 -12.461 1 91.81 87 SER A N 1
ATOM 715 C CA . SER A 1 87 ? -5.215 -48.75 -11.734 1 91.81 87 SER A CA 1
ATOM 716 C C . SER A 1 87 ? -3.84 -48.719 -12.398 1 91.81 87 SER A C 1
ATOM 718 O O . SER A 1 87 ? -2.818 -48.875 -11.734 1 91.81 87 SER A O 1
ATOM 720 N N . ARG A 1 88 ? -3.793 -48.438 -13.719 1 92.06 88 ARG A N 1
ATOM 721 C CA . ARG A 1 88 ? -2.521 -48.406 -14.43 1 92.06 88 ARG A CA 1
ATOM 722 C C . ARG A 1 88 ? -2.096 -46.969 -14.742 1 92.06 88 ARG A C 1
ATOM 724 O O . ARG A 1 88 ? -1.078 -46.75 -15.406 1 92.06 88 ARG A O 1
ATOM 731 N N . ASP A 1 89 ? -2.881 -46.094 -14.234 1 93.56 89 ASP A N 1
ATOM 732 C CA . ASP A 1 89 ? -2.557 -44.688 -14.414 1 93.56 89 ASP A CA 1
ATOM 733 C C . ASP A 1 89 ? -1.253 -44.312 -13.703 1 93.56 89 ASP A C 1
ATOM 735 O O . ASP A 1 89 ? -1.012 -44.75 -12.578 1 93.56 89 ASP A O 1
ATOM 739 N N . GLN A 1 90 ? -0.379 -43.5 -14.383 1 92.81 90 GLN A N 1
ATOM 740 C CA . GLN A 1 90 ? 0.928 -43.156 -13.828 1 92.81 90 GLN A CA 1
ATOM 741 C C . GLN A 1 90 ? 0.788 -42.375 -12.539 1 92.81 90 GLN A C 1
ATOM 743 O O . GLN A 1 90 ? 1.587 -42.531 -11.617 1 92.81 90 GLN A O 1
ATOM 748 N N . GLY A 1 91 ? -0.145 -41.438 -12.539 1 92.06 91 GLY A N 1
ATOM 749 C CA . GLY A 1 91 ? -0.407 -40.688 -11.328 1 92.06 91 GLY A CA 1
ATOM 750 C C . GLY A 1 91 ? -0.862 -41.562 -10.172 1 92.06 91 GLY A C 1
ATOM 751 O O . GLY A 1 91 ? -0.461 -41.344 -9.023 1 92.06 91 GLY A O 1
ATOM 752 N N . ALA A 1 92 ? -1.663 -42.5 -10.445 1 95.5 92 ALA A N 1
ATOM 753 C CA . ALA A 1 92 ? -2.139 -43.469 -9.445 1 95.5 92 ALA A CA 1
ATOM 754 C C . ALA A 1 92 ? -0.983 -44.281 -8.867 1 95.5 92 ALA A C 1
ATOM 756 O O . ALA A 1 92 ? -0.869 -44.406 -7.645 1 95.5 92 ALA A O 1
ATOM 757 N N . LEU A 1 93 ? -0.183 -44.75 -9.742 1 96 93 LEU A N 1
ATOM 758 C CA . LEU A 1 93 ? 0.956 -45.562 -9.312 1 96 93 LEU A CA 1
ATOM 759 C C . LEU A 1 93 ? 1.913 -44.719 -8.461 1 96 93 LEU A C 1
ATOM 761 O O . LEU A 1 93 ? 2.447 -45.219 -7.461 1 96 93 LEU A O 1
ATOM 765 N N . ARG A 1 94 ? 2.117 -43.562 -8.828 1 95.25 94 ARG A N 1
ATOM 766 C CA . ARG A 1 94 ? 2.967 -42.656 -8.062 1 95.25 94 ARG A CA 1
ATOM 767 C C . ARG A 1 94 ? 2.385 -42.406 -6.676 1 95.25 94 ARG A C 1
ATOM 769 O O . ARG A 1 94 ? 3.125 -42.312 -5.695 1 95.25 94 ARG A O 1
ATOM 776 N N . ASP A 1 95 ? 1.071 -42.219 -6.582 1 96.25 95 ASP A N 1
ATOM 777 C CA . ASP A 1 95 ? 0.424 -41.969 -5.297 1 96.25 95 ASP A CA 1
ATOM 778 C C . ASP A 1 95 ? 0.606 -43.156 -4.355 1 96.25 95 ASP A C 1
ATOM 780 O O . ASP A 1 95 ? 0.826 -43 -3.154 1 96.25 95 ASP A O 1
ATOM 784 N N . ILE A 1 96 ? 0.536 -44.375 -4.926 1 97.75 96 ILE A N 1
ATOM 785 C CA . ILE A 1 96 ? 0.755 -45.562 -4.109 1 97.75 96 ILE A CA 1
ATOM 786 C C . ILE A 1 96 ? 2.197 -45.594 -3.609 1 97.75 96 ILE A C 1
ATOM 788 O O . ILE A 1 96 ? 2.443 -45.812 -2.422 1 97.75 96 ILE A O 1
ATOM 792 N N . ALA A 1 97 ? 3.102 -45.344 -4.527 1 97.81 97 ALA A N 1
ATOM 793 C CA . ALA A 1 97 ? 4.516 -45.344 -4.168 1 97.81 97 ALA A CA 1
ATOM 794 C C . ALA A 1 97 ? 4.816 -44.312 -3.08 1 97.81 97 ALA A C 1
ATOM 796 O O . ALA A 1 97 ? 5.539 -44.625 -2.123 1 97.81 97 ALA A O 1
ATOM 797 N N . GLU A 1 98 ? 4.332 -43.156 -3.23 1 97.31 98 GLU A N 1
ATOM 798 C CA . GLU A 1 98 ? 4.551 -42.094 -2.26 1 97.31 98 GLU A CA 1
ATOM 799 C C . GLU A 1 98 ? 3.885 -42.406 -0.925 1 97.31 98 GLU A C 1
ATOM 801 O O . GLU A 1 98 ? 4.441 -42.125 0.138 1 97.31 98 GLU A O 1
ATOM 806 N N . ALA A 1 99 ? 2.662 -42.906 -0.979 1 98.44 99 ALA A N 1
ATOM 807 C CA . ALA A 1 99 ? 1.952 -43.281 0.241 1 98.44 99 ALA A CA 1
ATOM 808 C C . ALA A 1 99 ? 2.742 -44.312 1.032 1 98.44 99 ALA A C 1
ATOM 810 O O . ALA A 1 99 ? 2.797 -44.25 2.264 1 98.44 99 ALA A O 1
ATOM 811 N N . ASP A 1 100 ? 3.303 -45.281 0.343 1 98.25 100 ASP A N 1
ATOM 812 C CA . ASP A 1 100 ? 4.113 -46.312 0.988 1 98.25 100 ASP A CA 1
ATOM 813 C C . ASP A 1 100 ? 5.301 -45.688 1.725 1 98.25 100 ASP A C 1
ATOM 815 O O . ASP A 1 100 ? 5.648 -46.125 2.824 1 98.25 100 ASP A O 1
ATOM 819 N N . ARG A 1 101 ? 5.902 -44.688 1.114 1 97.75 101 ARG A N 1
ATOM 820 C CA . ARG A 1 101 ? 7.02 -44 1.751 1 97.75 101 ARG A CA 1
ATOM 821 C C . ARG A 1 101 ? 6.555 -43.219 2.977 1 97.75 101 ARG A C 1
ATOM 823 O O . ARG A 1 101 ? 7.23 -43.219 4.008 1 97.75 101 ARG A O 1
ATOM 830 N N . ILE A 1 102 ? 5.406 -42.594 2.895 1 98.06 102 ILE A N 1
ATOM 831 C CA . ILE A 1 102 ? 4.859 -41.781 3.988 1 98.06 102 ILE A CA 1
ATOM 832 C C . ILE A 1 102 ? 4.574 -42.688 5.191 1 98.06 102 ILE A C 1
ATOM 834 O O . ILE A 1 102 ? 4.867 -42.312 6.332 1 98.06 102 ILE A O 1
ATOM 838 N N . VAL A 1 103 ? 4.027 -43.875 4.969 1 97.94 103 VAL A N 1
ATOM 839 C CA . VAL A 1 103 ? 3.707 -44.812 6.027 1 97.94 103 VAL A CA 1
ATOM 840 C C . VAL A 1 103 ? 4.984 -45.188 6.77 1 97.94 103 VAL A C 1
ATOM 842 O O . VAL A 1 103 ? 4.949 -45.469 7.973 1 97.94 103 VAL A O 1
ATOM 845 N N . GLN A 1 104 ? 6.109 -45.125 6.09 1 96.56 104 GLN A N 1
ATOM 846 C CA . GLN A 1 104 ? 7.391 -45.469 6.691 1 96.56 104 GLN A CA 1
ATOM 847 C C . GLN A 1 104 ? 8.039 -44.25 7.352 1 96.56 104 GLN A C 1
ATOM 849 O O . GLN A 1 104 ? 9.188 -44.312 7.801 1 96.56 104 GLN A O 1
ATOM 854 N N . GLY A 1 105 ? 7.41 -43.125 7.285 1 96.62 105 GLY A N 1
ATOM 855 C CA . GLY A 1 105 ? 7.906 -41.938 7.938 1 96.62 105 GLY A CA 1
ATOM 856 C C . GLY A 1 105 ? 8.742 -41.062 7.023 1 96.62 105 GLY A C 1
ATOM 857 O O . GLY A 1 105 ? 9.391 -40.125 7.484 1 96.62 105 GLY A O 1
ATOM 858 N N . ASP A 1 106 ? 8.789 -41.375 5.758 1 97.31 106 ASP A N 1
ATOM 859 C CA . ASP A 1 106 ? 9.484 -40.594 4.742 1 97.31 106 ASP A CA 1
ATOM 860 C C . ASP A 1 106 ? 8.516 -39.656 4.027 1 97.31 106 ASP A C 1
ATOM 862 O O . ASP A 1 106 ? 7.844 -40.031 3.076 1 97.31 106 ASP A O 1
ATOM 866 N N . LEU A 1 107 ? 8.523 -38.406 4.449 1 97.12 107 LEU A N 1
ATOM 867 C CA . LEU A 1 107 ? 7.5 -37.438 4.004 1 97.12 107 LEU A CA 1
ATOM 868 C C . LEU A 1 107 ? 8.062 -36.5 2.955 1 97.12 107 LEU A C 1
ATOM 870 O O . LEU A 1 107 ? 9.156 -35.969 3.125 1 97.12 107 LEU A O 1
ATOM 874 N N . PRO A 1 108 ? 7.34 -36.406 1.877 1 94.56 108 PRO A N 1
ATOM 875 C CA . PRO A 1 108 ? 7.734 -35.344 0.921 1 94.56 108 PRO A CA 1
ATOM 876 C C . PRO A 1 108 ? 7.387 -33.938 1.399 1 94.56 108 PRO A C 1
ATOM 878 O O . PRO A 1 108 ? 6.324 -33.75 1.992 1 94.56 108 PRO A O 1
ATOM 881 N N . ILE A 1 109 ? 8.273 -33.094 1.221 1 88.06 109 ILE A N 1
ATOM 882 C CA . ILE A 1 109 ? 8 -31.703 1.611 1 88.06 109 ILE A CA 1
ATOM 883 C C . ILE A 1 109 ? 7.855 -30.828 0.366 1 88.06 109 ILE A C 1
ATOM 885 O O . ILE A 1 109 ? 6.941 -31.031 -0.436 1 88.06 109 ILE A O 1
ATOM 889 N N . PHE A 1 110 ? 8.75 -29.828 0.13 1 80.75 110 PHE A N 1
ATOM 890 C CA . PHE A 1 110 ? 8.656 -28.828 -0.923 1 80.75 110 PHE A CA 1
ATOM 891 C C . PHE A 1 110 ? 9.906 -28.859 -1.802 1 80.75 110 PHE A C 1
ATOM 893 O O . PHE A 1 110 ? 11.008 -29.109 -1.315 1 80.75 110 PHE A O 1
ATOM 900 N N . LYS A 1 111 ? 9.727 -28.781 -3.135 1 78.88 111 LYS A N 1
ATOM 901 C CA . LYS A 1 111 ? 10.812 -28.656 -4.102 1 78.88 111 LYS A CA 1
ATOM 902 C C . LYS A 1 111 ? 11.797 -29.812 -3.998 1 78.88 111 LYS A C 1
ATOM 904 O O . LYS A 1 111 ? 13 -29.609 -3.865 1 78.88 111 LYS A O 1
ATOM 909 N N . GLU A 1 112 ? 11.234 -31.078 -3.91 1 80.69 112 GLU A N 1
ATOM 910 C CA . GLU A 1 112 ? 11.961 -32.344 -4.008 1 80.69 112 GLU A CA 1
ATOM 911 C C . GLU A 1 112 ? 12.719 -32.625 -2.721 1 80.69 112 GLU A C 1
ATOM 913 O O . GLU A 1 112 ? 13.609 -33.5 -2.705 1 80.69 112 GLU A O 1
ATOM 918 N N . HIS A 1 113 ? 12.438 -31.922 -1.677 1 89.62 113 HIS A N 1
ATOM 919 C CA . HIS A 1 113 ? 13.016 -32.219 -0.37 1 89.62 113 HIS A CA 1
ATOM 920 C C . HIS A 1 113 ? 12.086 -33.125 0.45 1 89.62 113 HIS A C 1
ATOM 922 O O . HIS A 1 113 ? 10.875 -33.125 0.214 1 89.62 113 HIS A O 1
ATOM 928 N N . ARG A 1 114 ? 12.641 -33.844 1.275 1 94.56 114 ARG A N 1
ATOM 929 C CA . ARG A 1 114 ? 11.906 -34.75 2.133 1 94.56 114 ARG A CA 1
ATOM 930 C C . ARG A 1 114 ? 12.414 -34.688 3.57 1 94.56 114 ARG A C 1
ATOM 932 O O . ARG A 1 114 ? 13.5 -34.188 3.828 1 94.56 114 ARG A O 1
ATOM 939 N N . VAL A 1 115 ? 11.641 -35.125 4.461 1 95.31 115 VAL A N 1
ATOM 940 C CA . VAL A 1 115 ? 12.039 -35.312 5.855 1 95.31 115 VAL A CA 1
ATOM 941 C C . VAL A 1 115 ? 11.695 -36.719 6.312 1 95.31 115 VAL A C 1
ATOM 943 O O . VAL A 1 115 ? 10.633 -37.25 5.977 1 95.31 115 VAL A O 1
ATOM 946 N N . VAL A 1 116 ? 12.57 -37.312 6.984 1 95.69 116 VAL A N 1
ATOM 947 C CA . VAL A 1 116 ? 12.375 -38.688 7.453 1 95.69 116 VAL A CA 1
ATOM 948 C C . VAL A 1 116 ? 12.234 -38.688 8.977 1 95.69 116 VAL A C 1
ATOM 950 O O . VAL A 1 116 ? 13.07 -38.125 9.688 1 95.69 116 VAL A O 1
ATOM 953 N N . PHE A 1 117 ? 11.195 -39.281 9.445 1 96.12 117 PHE A N 1
ATOM 954 C CA . PHE A 1 117 ? 10.945 -39.5 10.867 1 96.12 117 PHE A CA 1
ATOM 955 C C . PHE A 1 117 ? 10.953 -40.969 11.195 1 96.12 117 PHE A C 1
ATOM 957 O O . PHE A 1 117 ? 9.914 -41.656 11.102 1 96.12 117 PHE A O 1
ATOM 964 N N . PRO A 1 118 ? 12.047 -41.438 11.734 1 90.94 118 PRO A N 1
ATOM 965 C CA . PRO A 1 118 ? 12.078 -42.875 12.062 1 90.94 118 PRO A CA 1
ATOM 966 C C . PRO A 1 118 ? 11.008 -43.25 13.078 1 90.94 118 PRO A C 1
ATOM 968 O O . PRO A 1 118 ? 10.805 -42.562 14.07 1 90.94 118 PRO A O 1
ATOM 971 N N . ASP A 1 119 ? 10.359 -44.344 12.852 1 87.75 119 ASP A N 1
ATOM 972 C CA . ASP A 1 119 ? 9.336 -44.906 13.711 1 87.75 119 ASP A CA 1
ATOM 973 C C . ASP A 1 119 ? 8.18 -43.938 13.914 1 87.75 119 ASP A C 1
ATOM 975 O O . ASP A 1 119 ? 7.527 -43.938 14.961 1 87.75 119 ASP A O 1
ATOM 979 N N . ASN A 1 120 ? 8.07 -43 12.992 1 88.44 120 ASN A N 1
ATOM 980 C CA . ASN A 1 120 ? 6.996 -42 12.984 1 88.44 120 ASN A CA 1
ATOM 981 C C . ASN A 1 120 ? 7.039 -41.125 14.227 1 88.44 120 ASN A C 1
ATOM 983 O O . ASN A 1 120 ? 5.996 -40.781 14.797 1 88.44 120 ASN A O 1
ATOM 987 N N . LYS A 1 121 ? 8.219 -40.906 14.734 1 92.88 121 LYS A N 1
ATOM 988 C CA . LYS A 1 121 ? 8.43 -39.906 15.789 1 92.88 121 LYS A CA 1
ATOM 989 C C . LYS A 1 121 ? 8.578 -38.5 15.203 1 92.88 121 LYS A C 1
ATOM 991 O O . LYS A 1 121 ? 9.688 -38 15.062 1 92.88 121 LYS A O 1
ATOM 996 N N . TYR A 1 122 ? 7.414 -37.906 14.992 1 95.81 122 TYR A N 1
ATOM 997 C CA . TYR A 1 122 ? 7.328 -36.656 14.234 1 95.81 122 TYR A CA 1
ATOM 998 C C . TYR A 1 122 ? 7.891 -35.5 15.047 1 95.81 122 TYR A C 1
ATOM 1000 O O . TYR A 1 122 ? 7.727 -35.438 16.266 1 95.81 122 TYR A O 1
ATOM 1008 N N . ASP A 1 123 ? 8.602 -34.594 14.422 1 94.38 123 ASP A N 1
ATOM 1009 C CA . ASP A 1 123 ? 8.977 -33.281 14.898 1 94.38 123 ASP A CA 1
ATOM 1010 C C . ASP A 1 123 ? 8.484 -32.188 13.938 1 94.38 123 ASP A C 1
ATOM 1012 O O . ASP A 1 123 ? 9.148 -31.875 12.945 1 94.38 123 ASP A O 1
ATOM 1016 N N . TRP A 1 124 ? 7.402 -31.578 14.336 1 95.56 124 TRP A N 1
ATOM 1017 C CA . TRP A 1 124 ? 6.668 -30.703 13.422 1 95.56 124 TRP A CA 1
ATOM 1018 C C . TRP A 1 124 ? 7.27 -29.297 13.398 1 95.56 124 TRP A C 1
ATOM 1020 O O . TRP A 1 124 ? 6.965 -28.5 12.516 1 95.56 124 TRP A O 1
ATOM 1030 N N . ASN A 1 125 ? 8.102 -28.922 14.344 1 91.56 125 ASN A N 1
ATOM 1031 C CA . ASN A 1 125 ? 8.484 -27.531 14.531 1 91.56 125 ASN A CA 1
ATOM 1032 C C . ASN A 1 125 ? 9.992 -27.344 14.359 1 91.56 125 ASN A C 1
ATOM 1034 O O . ASN A 1 125 ? 10.523 -26.281 14.688 1 91.56 125 ASN A O 1
ATOM 1038 N N . SER A 1 126 ? 10.664 -28.328 13.805 1 88.25 126 SER A N 1
ATOM 1039 C CA . SER A 1 126 ? 12.109 -28.219 13.617 1 88.25 126 SER A CA 1
ATOM 1040 C C . SER A 1 126 ? 12.445 -27.391 12.383 1 88.25 126 SER A C 1
ATOM 1042 O O . SER A 1 126 ? 11.672 -27.344 11.43 1 88.25 126 SER A O 1
ATOM 1044 N N . TRP A 1 127 ? 13.57 -26.734 12.484 1 86.12 127 TRP A N 1
ATOM 1045 C CA . TRP A 1 127 ? 14.125 -26.031 11.336 1 86.12 127 TRP A CA 1
ATOM 1046 C C . TRP A 1 127 ? 14.625 -27.016 10.281 1 86.12 127 TRP A C 1
ATOM 1048 O O . TRP A 1 127 ? 15.32 -27.969 10.602 1 86.12 127 TRP A O 1
ATOM 1058 N N . LEU A 1 128 ? 14.164 -26.797 9.023 1 88.25 128 LEU A N 1
ATOM 1059 C CA . LEU A 1 128 ? 14.492 -27.719 7.945 1 88.25 128 LEU A CA 1
ATOM 1060 C C . LEU A 1 128 ? 15.141 -26.984 6.777 1 88.25 128 LEU A C 1
ATOM 1062 O O . LEU A 1 128 ? 14.672 -25.922 6.363 1 88.25 128 LEU A O 1
ATOM 1066 N N . TYR A 1 129 ? 16.297 -27.484 6.258 1 85 129 TYR A N 1
ATOM 1067 C CA . TYR A 1 129 ? 16.984 -27.078 5.039 1 85 129 TYR A CA 1
ATOM 1068 C C . TYR A 1 129 ? 17.297 -25.578 5.051 1 85 129 TYR A C 1
ATOM 1070 O O . TYR A 1 129 ? 17.109 -24.906 4.043 1 85 129 TYR A O 1
ATOM 1078 N N . ASP A 1 130 ? 17.516 -25.047 6.145 1 80.31 130 ASP A N 1
ATOM 1079 C CA . ASP A 1 130 ? 17.938 -23.656 6.336 1 80.31 130 ASP A CA 1
ATOM 1080 C C . ASP A 1 130 ? 16.969 -22.688 5.656 1 80.31 130 ASP A C 1
ATOM 1082 O O . ASP A 1 130 ? 17.391 -21.797 4.922 1 80.31 130 ASP A O 1
ATOM 1086 N N . SER A 1 131 ? 15.766 -23.016 5.758 1 82.94 131 SER A N 1
ATOM 1087 C CA . SER A 1 131 ? 14.734 -22.172 5.176 1 82.94 131 SER A CA 1
ATOM 1088 C C . SER A 1 131 ? 13.492 -22.141 6.059 1 82.94 131 SER A C 1
ATOM 1090 O O . SER A 1 131 ? 13.156 -23.125 6.719 1 82.94 131 SER A O 1
ATOM 1092 N N . SER A 1 132 ? 12.883 -20.984 5.996 1 79.56 132 SER A N 1
ATOM 1093 C CA . SER A 1 132 ? 11.656 -20.812 6.762 1 79.56 132 SER A CA 1
ATOM 1094 C C . SER A 1 132 ? 10.477 -21.516 6.102 1 79.56 132 SER A C 1
ATOM 1096 O O . SER A 1 132 ? 9.414 -21.656 6.703 1 79.56 132 SER A O 1
ATOM 1098 N N . GLN A 1 133 ? 10.656 -22.125 4.957 1 86.12 133 GLN A N 1
ATOM 1099 C CA . GLN A 1 133 ? 9.531 -22.594 4.16 1 86.12 133 GLN A CA 1
ATOM 1100 C C . GLN A 1 133 ? 9.25 -24.078 4.414 1 86.12 133 GLN A C 1
ATOM 1102 O O . GLN A 1 133 ? 8.094 -24.5 4.441 1 86.12 133 GLN A O 1
ATOM 1107 N N . TYR A 1 134 ? 10.25 -24.797 4.652 1 89.62 134 TYR A N 1
ATOM 1108 C CA . TYR A 1 134 ? 10.102 -26.25 4.598 1 89.62 134 TYR A CA 1
ATOM 1109 C C . TYR A 1 134 ? 9.289 -26.766 5.789 1 89.62 134 TYR A C 1
ATOM 1111 O O . TYR A 1 134 ? 8.477 -27.672 5.648 1 89.62 134 TYR A O 1
ATOM 1119 N N . GLN A 1 135 ? 9.586 -26.172 6.953 1 92.12 135 GLN A N 1
ATOM 1120 C CA . GLN A 1 135 ? 8.781 -26.562 8.109 1 92.12 135 GLN A CA 1
ATOM 1121 C C . GLN A 1 135 ? 7.316 -26.203 7.898 1 92.12 135 GLN A C 1
ATOM 1123 O O . GLN A 1 135 ? 6.426 -26.969 8.289 1 92.12 135 GLN A O 1
ATOM 1128 N N . LEU A 1 136 ? 7 -25.094 7.312 1 92.62 136 LEU A N 1
ATOM 1129 C CA . LEU A 1 136 ? 5.621 -24.703 7.027 1 92.62 136 LEU A CA 1
ATOM 1130 C C . LEU A 1 136 ? 4.961 -25.688 6.074 1 92.62 136 LEU A C 1
ATOM 1132 O O . LEU A 1 136 ? 3.83 -26.125 6.309 1 92.62 136 LEU A O 1
ATOM 1136 N N . HIS A 1 137 ? 5.668 -26.062 5.027 1 93.44 137 HIS A N 1
ATOM 1137 C CA . HIS A 1 137 ? 5.113 -26.984 4.051 1 93.44 137 HIS A CA 1
ATOM 1138 C C . HIS A 1 137 ? 4.918 -28.375 4.652 1 93.44 137 HIS A C 1
ATOM 1140 O O . HIS A 1 137 ? 3.984 -29.094 4.285 1 93.44 137 HIS A O 1
ATOM 1146 N N . LEU A 1 138 ? 5.766 -28.703 5.586 1 95.5 138 LEU A N 1
ATOM 1147 C CA . LEU A 1 138 ? 5.594 -29.969 6.293 1 95.5 138 LEU A CA 1
ATOM 1148 C C . LEU A 1 138 ? 4.246 -30.016 7.004 1 95.5 138 LEU A C 1
ATOM 1150 O O . LEU A 1 138 ? 3.545 -31.031 6.949 1 95.5 138 LEU A O 1
ATOM 1154 N N . THR A 1 139 ? 3.877 -28.922 7.578 1 96.44 139 THR A N 1
ATOM 1155 C CA . THR A 1 139 ? 2.703 -28.922 8.445 1 96.44 139 THR A CA 1
ATOM 1156 C C . THR A 1 139 ? 1.469 -28.453 7.684 1 96.44 139 THR A C 1
ATOM 1158 O O . THR A 1 139 ? 0.414 -28.234 8.281 1 96.44 139 THR A O 1
ATOM 1161 N N . ARG A 1 140 ? 1.602 -28.25 6.418 1 96.88 140 ARG A N 1
ATOM 1162 C CA . ARG A 1 140 ? 0.443 -27.938 5.582 1 96.88 140 ARG A CA 1
ATOM 1163 C C . ARG A 1 140 ? -0.219 -29.219 5.078 1 96.88 140 ARG A C 1
ATOM 1165 O O . ARG A 1 140 ? -1.348 -29.188 4.582 1 96.88 140 ARG A O 1
ATOM 1172 N N . PHE A 1 141 ? 0.469 -30.344 5.129 1 97.75 141 PHE A N 1
ATOM 1173 C CA . PHE A 1 141 ? -0.041 -31.703 4.965 1 97.75 141 PHE A CA 1
ATOM 1174 C C . PHE A 1 141 ? -0.534 -31.922 3.539 1 97.75 141 PHE A C 1
ATOM 1176 O O . PHE A 1 141 ? -1.518 -32.625 3.32 1 97.75 141 PHE A O 1
ATOM 1183 N N . VAL A 1 142 ? 0.131 -31.312 2.611 1 95.94 142 VAL A N 1
ATOM 1184 C CA . VAL A 1 142 ? -0.245 -31.484 1.213 1 95.94 142 VAL A CA 1
ATOM 1185 C C . VAL A 1 142 ? -0.134 -32.938 0.824 1 95.94 142 VAL A C 1
ATOM 1187 O O . VAL A 1 142 ? -0.891 -33.438 -0.022 1 95.94 142 VAL A O 1
ATOM 1190 N N . TYR A 1 143 ? 0.646 -33.781 1.489 1 96.75 143 TYR A N 1
ATOM 1191 C CA . TYR A 1 143 ? 0.973 -35.156 1.123 1 96.75 143 TYR A CA 1
ATOM 1192 C C . TYR A 1 143 ? -0.068 -36.125 1.666 1 96.75 143 TYR A C 1
ATOM 1194 O O . TYR A 1 143 ? -0.04 -37.312 1.348 1 96.75 143 TYR A O 1
ATOM 1202 N N . LEU A 1 144 ? -1.043 -35.656 2.432 1 98.19 144 LEU A N 1
ATOM 1203 C CA . LEU A 1 144 ? -2.066 -36.562 2.969 1 98.19 144 LEU A CA 1
ATOM 1204 C C . LEU A 1 144 ? -2.939 -37.125 1.85 1 98.19 144 LEU A C 1
ATOM 1206 O O . LEU A 1 144 ? -3.473 -38.219 1.968 1 98.19 144 LEU A O 1
ATOM 1210 N N . LYS A 1 145 ? -3.105 -36.406 0.798 1 97.38 145 LYS A N 1
ATOM 1211 C CA . LYS A 1 145 ? -3.938 -36.844 -0.312 1 97.38 145 LYS A CA 1
ATOM 1212 C C . LYS A 1 145 ? -3.357 -38.125 -0.953 1 97.38 145 LYS A C 1
ATOM 1214 O O . LYS A 1 145 ? -4.094 -38.938 -1.512 1 97.38 145 LYS A O 1
ATOM 1219 N N . ARG A 1 146 ? -2.023 -38.25 -0.822 1 97.81 146 ARG A N 1
ATOM 1220 C CA . ARG A 1 146 ? -1.4 -39.469 -1.338 1 97.81 146 ARG A CA 1
ATOM 1221 C C . ARG A 1 146 ? -1.872 -40.688 -0.565 1 97.81 146 ARG A C 1
ATOM 1223 O O . ARG A 1 146 ? -2.107 -41.75 -1.154 1 97.81 146 ARG A O 1
ATOM 1230 N N . LEU A 1 147 ? -2.053 -40.562 0.719 1 98.5 147 LEU A N 1
ATOM 1231 C CA . LEU A 1 147 ? -2.553 -41.656 1.549 1 98.5 147 LEU A CA 1
ATOM 1232 C C . LEU A 1 147 ? -3.998 -41.969 1.191 1 98.5 147 LEU A C 1
ATOM 1234 O O . LEU A 1 147 ? -4.34 -43.156 1.018 1 98.5 147 LEU A O 1
ATOM 1238 N N . SER A 1 148 ? -4.801 -40.969 1.122 1 98.25 148 SER A N 1
ATOM 1239 C CA . SER A 1 148 ? -6.219 -41.188 0.861 1 98.25 148 SER A CA 1
ATOM 1240 C C . SER A 1 148 ? -6.441 -41.812 -0.512 1 98.25 148 SER A C 1
ATOM 1242 O O . SER A 1 148 ? -7.254 -42.719 -0.662 1 98.25 148 SER A O 1
ATOM 1244 N N . ARG A 1 149 ? -5.723 -41.375 -1.51 1 98 149 ARG A N 1
ATOM 1245 C CA . ARG A 1 149 ? -5.891 -41.875 -2.869 1 98 149 ARG A CA 1
ATOM 1246 C C . ARG A 1 149 ? -5.324 -43.281 -3.004 1 98 149 ARG A C 1
ATOM 1248 O O . ARG A 1 149 ? -5.902 -44.125 -3.691 1 98 149 ARG A O 1
ATOM 1255 N N . ALA A 1 150 ? -4.199 -43.531 -2.338 1 98.31 150 ALA A N 1
ATOM 1256 C CA . ALA A 1 150 ? -3.676 -44.875 -2.305 1 98.31 150 ALA A CA 1
ATOM 1257 C C . ALA A 1 150 ? -4.66 -45.844 -1.633 1 98.31 150 ALA A C 1
ATOM 1259 O O . ALA A 1 150 ? -4.805 -47 -2.049 1 98.31 150 ALA A O 1
ATOM 1260 N N . TYR A 1 151 ? -5.293 -45.438 -0.558 1 98.31 151 TYR A N 1
ATOM 1261 C CA . TYR A 1 151 ? -6.332 -46.219 0.106 1 98.31 151 TYR A CA 1
ATOM 1262 C C . TYR A 1 151 ? -7.457 -46.562 -0.861 1 98.31 151 TYR A C 1
ATOM 1264 O O . TYR A 1 151 ? -7.91 -47.719 -0.913 1 98.31 151 TYR A O 1
ATOM 1272 N N . CYS A 1 152 ? -7.891 -45.562 -1.646 1 97.75 152 CYS A N 1
ATOM 1273 C CA . CYS A 1 152 ? -8.953 -45.812 -2.615 1 97.75 152 CYS A CA 1
ATOM 1274 C C . CYS A 1 152 ? -8.5 -46.781 -3.689 1 97.75 152 CYS A C 1
ATOM 1276 O O . CYS A 1 152 ? -9.297 -47.594 -4.18 1 97.75 152 CYS A O 1
ATOM 1278 N N . LEU A 1 153 ? -7.23 -46.75 -4.047 1 97.75 153 LEU A N 1
ATOM 1279 C CA . LEU A 1 153 ? -6.684 -47.594 -5.113 1 97.75 153 LEU A CA 1
ATOM 1280 C C . LEU A 1 153 ? -6.477 -49 -4.641 1 97.75 153 LEU A C 1
ATOM 1282 O O . LEU A 1 153 ? -6.586 -49.969 -5.43 1 97.75 153 LEU A O 1
ATOM 1286 N N . THR A 1 154 ? -6.246 -49.219 -3.289 1 97.38 154 THR A N 1
ATOM 1287 C CA . THR A 1 154 ? -5.766 -50.531 -2.852 1 97.38 154 THR A CA 1
ATOM 1288 C C . THR A 1 154 ? -6.691 -51.125 -1.795 1 97.38 154 THR A C 1
ATOM 1290 O O . THR A 1 154 ? -6.68 -52.312 -1.561 1 97.38 154 THR A O 1
ATOM 1293 N N . GLY A 1 155 ? -7.387 -50.25 -1.092 1 96.38 155 GLY A N 1
ATOM 1294 C CA . GLY A 1 155 ? -8.188 -50.719 0.038 1 96.38 155 GLY A CA 1
ATOM 1295 C C . GLY A 1 155 ? -7.359 -51.031 1.269 1 96.38 155 GLY A C 1
ATOM 1296 O O . GLY A 1 155 ? -7.891 -51.5 2.273 1 96.38 155 GLY A O 1
ATOM 1297 N N . ASN A 1 156 ? -6.062 -50.781 1.226 1 97.94 156 ASN A N 1
ATOM 1298 C CA . ASN A 1 156 ? -5.168 -51.156 2.314 1 97.94 156 ASN A CA 1
ATOM 1299 C C . ASN A 1 156 ? -5.336 -50.219 3.518 1 97.94 156 ASN A C 1
ATOM 1301 O O . ASN A 1 156 ? -5.082 -49.031 3.42 1 97.94 156 ASN A O 1
ATOM 1305 N N . GLU A 1 157 ? -5.629 -50.719 4.676 1 98.06 157 GLU A N 1
ATOM 1306 C CA . GLU A 1 157 ? -5.938 -49.969 5.895 1 98.06 157 GLU A CA 1
ATOM 1307 C C . GLU A 1 157 ? -4.688 -49.312 6.473 1 98.06 157 GLU A C 1
ATOM 1309 O O . GLU A 1 157 ? -4.785 -48.438 7.32 1 98.06 157 GLU A O 1
ATOM 1314 N N . LYS A 1 158 ? -3.496 -49.688 6.051 1 98.31 158 LYS A N 1
ATOM 1315 C CA . LYS A 1 158 ? -2.27 -49.094 6.582 1 98.31 158 LYS A CA 1
ATOM 1316 C C . LYS A 1 158 ? -2.223 -47.594 6.324 1 98.31 158 LYS A C 1
ATOM 1318 O O . LYS A 1 158 ? -1.654 -46.844 7.117 1 98.31 158 LYS A O 1
ATOM 1323 N N . TYR A 1 159 ? -2.811 -47.219 5.203 1 98.69 159 TYR A N 1
ATOM 1324 C CA . TYR A 1 159 ? -2.832 -45.781 4.871 1 98.69 159 TYR A CA 1
ATOM 1325 C C . TYR A 1 159 ? -3.742 -45 5.816 1 98.69 159 TYR A C 1
ATOM 1327 O O . TYR A 1 159 ? -3.398 -43.906 6.27 1 98.69 159 TYR A O 1
ATOM 1335 N N . ALA A 1 160 ? -4.898 -45.531 6.113 1 98.62 160 ALA A N 1
ATOM 1336 C CA . ALA A 1 160 ? -5.82 -44.906 7.066 1 98.62 160 ALA A CA 1
ATOM 1337 C C . ALA A 1 160 ? -5.219 -44.875 8.469 1 98.62 160 ALA A C 1
ATOM 1339 O O . ALA A 1 160 ? -5.391 -43.906 9.203 1 98.62 160 ALA A O 1
ATOM 1340 N N . GLN A 1 161 ? -4.547 -45.969 8.828 1 98.5 161 GLN A N 1
ATOM 1341 C CA . GLN A 1 161 ? -3.879 -46.031 10.125 1 98.5 161 GLN A CA 1
ATOM 1342 C C . GLN A 1 161 ? -2.801 -44.969 10.242 1 98.5 161 GLN A C 1
ATOM 1344 O O . GLN A 1 161 ? -2.682 -44.312 11.281 1 98.5 161 GLN A O 1
ATOM 1349 N N . CYS A 1 162 ? -2.039 -44.844 9.219 1 98.25 162 CYS A N 1
ATOM 1350 C CA . CYS A 1 162 ? -1.004 -43.812 9.195 1 98.25 162 CYS A CA 1
ATOM 1351 C C . CYS A 1 162 ? -1.605 -42.438 9.375 1 98.25 162 CYS A C 1
ATOM 1353 O O . CYS A 1 162 ? -1.107 -41.625 10.18 1 98.25 162 CYS A O 1
ATOM 1355 N N . PHE A 1 163 ? -2.68 -42.156 8.672 1 98.44 163 PHE A N 1
ATOM 1356 C CA . PHE A 1 163 ? -3.381 -40.906 8.789 1 98.44 163 PHE A CA 1
ATOM 1357 C C . PHE A 1 163 ? -3.863 -40.656 10.219 1 98.44 163 PHE A C 1
ATOM 1359 O O . PHE A 1 163 ? -3.641 -39.594 10.797 1 98.44 163 PHE A O 1
ATOM 1366 N N . ASN A 1 164 ? -4.508 -41.625 10.742 1 98.62 164 ASN A N 1
ATOM 1367 C CA . ASN A 1 164 ? -5.02 -41.562 12.109 1 98.62 164 ASN A CA 1
ATOM 1368 C C . ASN A 1 164 ? -3.922 -41.188 13.102 1 98.62 164 ASN A C 1
ATOM 1370 O O . ASN A 1 164 ? -4.078 -40.25 13.891 1 98.62 164 ASN A O 1
ATOM 1374 N N . ASP A 1 165 ? -2.836 -41.875 13.023 1 98.19 165 ASP A N 1
ATOM 1375 C CA . ASP A 1 165 ? -1.747 -41.719 13.984 1 98.19 165 ASP A CA 1
ATOM 1376 C C . ASP A 1 165 ? -1.063 -40.344 13.797 1 98.19 165 ASP A C 1
ATOM 1378 O O . ASP A 1 165 ? -0.719 -39.688 14.773 1 98.19 165 ASP A O 1
ATOM 1382 N N . MET A 1 166 ? -0.88 -40 12.594 1 98.25 166 MET A N 1
ATOM 1383 C CA . MET A 1 166 ? -0.22 -38.719 12.266 1 98.25 166 MET A CA 1
ATOM 1384 C C . MET A 1 166 ? -1.038 -37.531 12.766 1 98.25 166 MET A C 1
ATOM 1386 O O . MET A 1 166 ? -0.5 -36.625 13.398 1 98.25 166 MET A O 1
ATOM 1390 N N . MET A 1 167 ? -2.348 -37.469 12.461 1 98.5 167 MET A N 1
ATOM 1391 C CA . MET A 1 167 ? -3.205 -36.375 12.859 1 98.5 167 MET A CA 1
ATOM 1392 C C . MET A 1 167 ? -3.322 -36.281 14.375 1 98.5 167 MET A C 1
ATOM 1394 O O . MET A 1 167 ? -3.299 -35.188 14.945 1 98.5 167 MET A O 1
ATOM 1398 N N . GLU A 1 168 ? -3.463 -37.438 14.969 1 98.31 168 GLU A N 1
ATOM 1399 C CA . GLU A 1 168 ? -3.512 -37.438 16.422 1 98.31 168 GLU A CA 1
ATOM 1400 C C . GLU A 1 168 ? -2.244 -36.844 17.031 1 98.31 168 GLU A C 1
ATOM 1402 O O . GLU A 1 168 ? -2.316 -36 17.922 1 98.31 168 GLU A O 1
ATOM 1407 N N . HIS A 1 169 ? -1.123 -37.281 16.547 1 97.94 169 HIS A N 1
ATOM 1408 C CA . HIS A 1 169 ? 0.156 -36.781 17.047 1 97.94 169 HIS A CA 1
ATOM 1409 C C . HIS A 1 169 ? 0.299 -35.281 16.828 1 97.94 169 HIS A C 1
ATOM 1411 O O . HIS A 1 169 ? 0.746 -34.562 17.719 1 97.94 169 HIS A O 1
ATOM 1417 N N . PHE A 1 170 ? 0.014 -34.844 15.648 1 97.81 170 PHE A N 1
ATOM 1418 C CA . PHE A 1 170 ? 0.14 -33.438 15.305 1 97.81 170 PHE A CA 1
ATOM 1419 C C . PHE A 1 170 ? -0.699 -32.562 16.234 1 97.81 170 PHE A C 1
ATOM 1421 O O . PHE A 1 170 ? -0.206 -31.594 16.797 1 97.81 170 PHE A O 1
ATOM 1428 N N . ILE A 1 171 ? -1.998 -32.906 16.359 1 98.12 171 ILE A N 1
ATOM 1429 C CA . ILE A 1 171 ? -2.934 -32.094 17.125 1 98.12 171 ILE A CA 1
ATOM 1430 C C . ILE A 1 171 ? -2.494 -32.062 18.594 1 98.12 171 ILE A C 1
ATOM 1432 O O . ILE A 1 171 ? -2.549 -31 19.234 1 98.12 171 ILE A O 1
ATOM 1436 N N . ASP A 1 172 ? -2.037 -33.125 19.094 1 97 172 ASP A N 1
ATOM 1437 C CA . ASP A 1 172 ? -1.619 -33.219 20.484 1 97 172 ASP A CA 1
ATOM 1438 C C . ASP A 1 172 ? -0.352 -32.375 20.719 1 97 172 ASP A C 1
ATOM 1440 O O . ASP A 1 172 ? -0.199 -31.766 21.781 1 97 172 ASP A O 1
ATOM 1444 N N . ASP A 1 173 ? 0.521 -32.375 19.75 1 96.75 173 ASP A N 1
ATOM 1445 C CA . ASP A 1 173 ? 1.831 -31.766 19.938 1 96.75 173 ASP A CA 1
ATOM 1446 C C . ASP A 1 173 ? 1.795 -30.281 19.562 1 96.75 173 ASP A C 1
ATOM 1448 O O . ASP A 1 173 ? 2.76 -29.562 19.812 1 96.75 173 ASP A O 1
ATOM 1452 N N . ASN A 1 174 ? 0.823 -29.812 18.984 1 96.81 174 ASN A N 1
ATOM 1453 C CA . ASN A 1 174 ? 0.779 -28.438 18.5 1 96.81 174 ASN A CA 1
ATOM 1454 C C . ASN A 1 174 ? -0.504 -27.734 18.938 1 96.81 174 ASN A C 1
ATOM 1456 O O . ASN A 1 174 ? -1.31 -27.344 18.094 1 96.81 174 ASN A O 1
ATOM 1460 N N . PRO A 1 175 ? -0.629 -27.484 20.203 1 96.5 175 PRO A N 1
ATOM 1461 C CA . PRO A 1 175 ? -1.823 -26.766 20.672 1 96.5 175 PRO A CA 1
ATOM 1462 C C . PRO A 1 175 ? -1.914 -25.344 20.141 1 96.5 175 PRO A C 1
ATOM 1464 O O . PRO A 1 175 ? -0.889 -24.734 19.828 1 96.5 175 PRO A O 1
ATOM 1467 N N . VAL A 1 176 ? -3.154 -24.844 19.953 1 96.25 176 VAL A N 1
ATOM 1468 C CA . VAL A 1 176 ? -3.398 -23.516 19.391 1 96.25 176 VAL A CA 1
ATOM 1469 C C . VAL A 1 176 ? -2.83 -22.453 20.328 1 96.25 176 VAL A C 1
ATOM 1471 O O . VAL A 1 176 ? -2.941 -22.562 21.547 1 96.25 176 VAL A O 1
ATOM 1474 N N . PRO A 1 177 ? -2.109 -21.422 19.75 1 93.5 177 PRO A N 1
ATOM 1475 C CA . PRO A 1 177 ? -1.603 -20.328 20.578 1 93.5 177 PRO A CA 1
ATOM 1476 C C . PRO A 1 177 ? -2.717 -19.438 21.141 1 93.5 177 PRO A C 1
ATOM 1478 O O . PRO A 1 177 ? -3.748 -19.25 20.484 1 93.5 177 PRO A O 1
ATOM 1481 N N . LYS A 1 178 ? -2.338 -18.828 22.281 1 88.19 178 LYS A N 1
ATOM 1482 C CA . LYS A 1 178 ? -3.242 -17.844 22.859 1 88.19 178 LYS A CA 1
ATOM 1483 C C . LYS A 1 178 ? -2.961 -16.453 22.312 1 88.19 178 LYS A C 1
ATOM 1485 O O . LYS A 1 178 ? -1.804 -16.094 22.078 1 88.19 178 LYS A O 1
ATOM 1490 N N . ASP A 1 179 ? -3.92 -15.594 22.094 1 78.88 179 ASP A N 1
ATOM 1491 C CA . ASP A 1 179 ? -3.895 -14.148 21.891 1 78.88 179 ASP A CA 1
ATOM 1492 C C . ASP A 1 179 ? -3.072 -13.781 20.656 1 78.88 179 ASP A C 1
ATOM 1494 O O . ASP A 1 179 ? -2.432 -12.727 20.609 1 78.88 179 ASP A O 1
ATOM 1498 N N . GLY A 1 180 ? -2.834 -14.75 19.766 1 79.69 180 GLY A N 1
ATOM 1499 C CA . GLY A 1 180 ? -2.143 -14.422 18.531 1 79.69 180 GLY A CA 1
ATOM 1500 C C . GLY A 1 180 ? -0.653 -14.211 18.719 1 79.69 180 GLY A C 1
ATOM 1501 O O . GLY A 1 180 ? -0.023 -13.492 17.938 1 79.69 180 GLY A O 1
ATOM 1502 N N . THR A 1 181 ? -0.033 -14.688 19.594 1 82.12 181 THR A N 1
ATOM 1503 C CA . THR A 1 181 ? 1.361 -14.484 19.969 1 82.12 181 THR A CA 1
ATOM 1504 C C . THR A 1 181 ? 2.297 -14.977 18.875 1 82.12 181 THR A C 1
ATOM 1506 O O . THR A 1 181 ? 3.328 -14.359 18.609 1 82.12 181 THR A O 1
ATOM 1509 N N . PHE A 1 182 ? 1.985 -16.047 18.203 1 85.44 182 PHE A N 1
ATOM 1510 C CA . PHE A 1 182 ? 2.906 -16.688 17.266 1 85.44 182 PHE A CA 1
ATOM 1511 C C . PHE A 1 182 ? 2.465 -16.469 15.828 1 85.44 182 PHE A C 1
ATOM 1513 O O . PHE A 1 182 ? 2.572 -17.359 14.984 1 85.44 182 PHE A O 1
ATOM 1520 N N . ARG A 1 183 ? 2.062 -15.266 15.422 1 81.06 183 ARG A N 1
ATOM 1521 C CA . ARG A 1 183 ? 1.543 -14.984 14.094 1 81.06 183 ARG A CA 1
ATOM 1522 C C . ARG A 1 183 ? 2.67 -14.625 13.133 1 81.06 183 ARG A C 1
ATOM 1524 O O . ARG A 1 183 ? 2.525 -14.773 11.914 1 81.06 183 ARG A O 1
ATOM 1531 N N . GLY A 1 184 ? 3.607 -14.086 13.539 1 67.5 184 GLY A N 1
ATOM 1532 C CA . GLY A 1 184 ? 4.652 -13.57 12.672 1 67.5 184 GLY A CA 1
ATOM 1533 C C . GLY A 1 184 ? 5.883 -14.453 12.625 1 67.5 184 GLY A C 1
ATOM 1534 O O . GLY A 1 184 ? 6.715 -14.32 11.727 1 67.5 184 GLY A O 1
ATOM 1535 N N . GLU A 1 185 ? 5.938 -15.344 13.641 1 62.91 185 GLU A N 1
ATOM 1536 C CA . GLU A 1 185 ? 7.105 -16.203 13.75 1 62.91 185 GLU A CA 1
ATOM 1537 C C . GLU A 1 185 ? 6.906 -17.5 12.977 1 62.91 185 GLU A C 1
ATOM 1539 O O . GLU A 1 185 ? 5.781 -18 12.852 1 62.91 185 GLU A O 1
ATOM 1544 N N . HIS A 1 186 ? 7.742 -17.875 12.055 1 73.56 186 HIS A N 1
ATOM 1545 C CA . HIS A 1 186 ? 7.703 -19.156 11.344 1 73.56 186 HIS A CA 1
ATOM 1546 C C . HIS A 1 186 ? 7.457 -20.312 12.305 1 73.56 186 HIS A C 1
ATOM 1548 O O . HIS A 1 186 ? 8.359 -20.703 13.047 1 73.56 186 HIS A O 1
ATOM 1554 N N . CYS A 1 187 ? 6.156 -20.641 12.383 1 84.06 187 CYS A N 1
ATOM 1555 C CA . CYS A 1 187 ? 5.77 -21.781 13.211 1 84.06 187 CYS A CA 1
ATOM 1556 C C . CYS A 1 187 ? 4.574 -22.516 12.609 1 84.06 187 CYS A C 1
ATOM 1558 O O . CYS A 1 187 ? 4.133 -22.188 11.508 1 84.06 187 CYS A O 1
ATOM 1560 N N . THR A 1 188 ? 4.176 -23.516 13.336 1 92.94 188 THR A N 1
ATOM 1561 C CA . THR A 1 188 ? 3.088 -24.359 12.875 1 92.94 188 THR A CA 1
ATOM 1562 C C . THR A 1 188 ? 1.778 -23.578 12.812 1 92.94 188 THR A C 1
ATOM 1564 O O . THR A 1 188 ? 0.897 -23.906 12.008 1 92.94 188 THR A O 1
ATOM 1567 N N . TRP A 1 189 ? 1.649 -22.516 13.547 1 94.31 189 TRP A N 1
ATOM 1568 C CA . TRP A 1 189 ? 0.392 -21.781 13.594 1 94.31 189 TRP A CA 1
ATOM 1569 C C . TRP A 1 189 ? 0.506 -20.453 12.836 1 94.31 189 TRP A C 1
ATOM 1571 O O . TRP A 1 189 ? -0.245 -19.516 13.102 1 94.31 189 TRP A O 1
ATOM 1581 N N . ASP A 1 190 ? 1.493 -20.453 11.953 1 92 190 ASP A N 1
ATOM 1582 C CA . ASP A 1 190 ? 1.467 -19.375 10.961 1 92 190 ASP A CA 1
ATOM 1583 C C . ASP A 1 190 ? 0.093 -19.281 10.305 1 92 190 ASP A C 1
ATOM 1585 O O . ASP A 1 190 ? -0.443 -20.266 9.812 1 92 190 ASP A O 1
ATOM 1589 N N . PRO A 1 191 ? -0.474 -18.109 10.258 1 93.25 191 PRO A N 1
ATOM 1590 C CA . PRO A 1 191 ? -1.877 -18 9.852 1 93.25 191 PRO A CA 1
ATOM 1591 C C . PRO A 1 191 ? -2.135 -18.562 8.461 1 93.25 191 PRO A C 1
ATOM 1593 O O . PRO A 1 191 ? -3.189 -19.156 8.219 1 93.25 191 PRO A O 1
ATOM 1596 N N . LEU A 1 192 ? -1.229 -18.406 7.555 1 95 192 LEU A N 1
ATOM 1597 C CA . LEU A 1 192 ? -1.428 -18.969 6.223 1 95 192 LEU A CA 1
ATOM 1598 C C . LEU A 1 192 ? -1.469 -20.5 6.285 1 95 192 LEU A C 1
ATOM 1600 O O . LEU A 1 192 ? -2.328 -21.125 5.664 1 95 192 LEU A O 1
ATOM 1604 N N . SER A 1 193 ? -0.541 -21.031 7.008 1 96.12 193 SER A N 1
ATOM 1605 C CA . SER A 1 193 ? -0.504 -22.484 7.121 1 96.12 193 SER A CA 1
ATOM 1606 C C . SER A 1 193 ? -1.782 -23.016 7.754 1 96.12 193 SER A C 1
ATOM 1608 O O . SER A 1 193 ? -2.289 -24.062 7.352 1 96.12 193 SER A O 1
ATOM 1610 N N . VAL A 1 194 ? -2.24 -22.281 8.734 1 97.19 194 VAL A N 1
ATOM 1611 C CA . VAL A 1 194 ? -3.488 -22.656 9.391 1 97.19 194 VAL A CA 1
ATOM 1612 C C . VAL A 1 194 ? -4.625 -22.656 8.367 1 97.19 194 VAL A C 1
ATOM 1614 O O . VAL A 1 194 ? -5.418 -23.594 8.312 1 97.19 194 VAL A O 1
ATOM 1617 N N . GLY A 1 195 ? -4.668 -21.641 7.551 1 97.81 195 GLY A N 1
ATOM 1618 C CA . GLY A 1 195 ? -5.672 -21.562 6.504 1 97.81 195 GLY A CA 1
ATOM 1619 C C . GLY A 1 195 ? -5.543 -22.672 5.477 1 97.81 195 GLY A C 1
ATOM 1620 O O . GLY A 1 195 ? -6.547 -23.234 5.031 1 97.81 195 GLY A O 1
ATOM 1621 N N . VAL A 1 196 ? -4.359 -23.016 5.113 1 97.88 196 VAL A N 1
ATOM 1622 C CA . VAL A 1 196 ? -4.078 -24.031 4.102 1 97.88 196 VAL A CA 1
ATOM 1623 C C . VAL A 1 196 ? -4.523 -25.406 4.609 1 97.88 196 VAL A C 1
ATOM 1625 O O . VAL A 1 196 ? -5.078 -26.203 3.85 1 97.88 196 VAL A O 1
ATOM 1628 N N . ARG A 1 197 ? -4.371 -25.656 5.855 1 98.5 197 ARG A N 1
ATOM 1629 C CA . ARG A 1 197 ? -4.785 -26.953 6.414 1 98.5 197 ARG A CA 1
ATOM 1630 C C . ARG A 1 197 ? -6.293 -27.141 6.289 1 98.5 197 ARG A C 1
ATOM 1632 O O . ARG A 1 197 ? -6.77 -28.266 6.16 1 98.5 197 ARG A O 1
ATOM 1639 N N . LEU A 1 198 ? -7 -26.078 6.277 1 98.62 198 LEU A N 1
ATOM 1640 C CA . LEU A 1 198 ? -8.453 -26.141 6.246 1 98.62 198 LEU A CA 1
ATOM 1641 C C . LEU A 1 198 ? -8.953 -26.656 4.895 1 98.62 198 LEU A C 1
ATOM 1643 O O . LEU A 1 198 ? -10.094 -27.094 4.773 1 98.62 198 LEU A O 1
ATOM 1647 N N . PHE A 1 199 ? -8.07 -26.594 3.85 1 98.25 199 PHE A N 1
ATOM 1648 C CA . PHE A 1 199 ? -8.547 -27.141 2.588 1 98.25 199 PHE A CA 1
ATOM 1649 C C . PHE A 1 199 ? -7.664 -28.297 2.135 1 98.25 199 PHE A C 1
ATOM 1651 O O . PHE A 1 199 ? -7.984 -29 1.166 1 98.25 199 PHE A O 1
ATOM 1658 N N . GLN A 1 200 ? -6.621 -28.609 2.867 1 97.94 200 GLN A N 1
ATOM 1659 C CA . GLN A 1 200 ? -5.738 -29.703 2.482 1 97.94 200 GLN A CA 1
ATOM 1660 C C . GLN A 1 200 ? -6.113 -30.984 3.207 1 97.94 200 GLN A C 1
ATOM 1662 O O . GLN A 1 200 ? -6.039 -32.062 2.629 1 97.94 200 GLN A O 1
ATOM 1667 N N . ILE A 1 201 ? -6.57 -30.875 4.414 1 98.56 201 ILE A N 1
ATOM 1668 C CA . ILE A 1 201 ? -6.777 -32.031 5.277 1 98.56 201 ILE A CA 1
ATOM 1669 C C . ILE A 1 201 ? -8.125 -32.688 4.957 1 98.56 201 ILE A C 1
ATOM 1671 O O . ILE A 1 201 ? -8.266 -33.906 5.047 1 98.56 201 ILE A O 1
ATOM 1675 N N . PRO A 1 202 ? -9.109 -31.969 4.504 1 98.38 202 PRO A N 1
ATOM 1676 C CA . PRO A 1 202 ? -10.469 -32.5 4.395 1 98.38 202 PRO A CA 1
ATOM 1677 C C . PRO A 1 202 ? -10.57 -33.688 3.436 1 98.38 202 PRO A C 1
ATOM 1679 O O . PRO A 1 202 ? -11.359 -34.594 3.662 1 98.38 202 PRO A O 1
ATOM 1682 N N . GLU A 1 203 ? -9.812 -33.688 2.334 1 98.12 203 GLU A N 1
ATOM 1683 C CA . GLU A 1 203 ? -9.914 -34.812 1.411 1 98.12 203 GLU A CA 1
ATOM 1684 C C . GLU A 1 203 ? -9.641 -36.156 2.123 1 98.12 203 GLU A C 1
ATOM 1686 O O . GLU A 1 203 ? -10.406 -37.094 1.978 1 98.12 203 GLU A O 1
ATOM 1691 N N . ALA A 1 204 ? -8.57 -36.156 2.859 1 98.62 204 ALA A N 1
ATOM 1692 C CA . ALA A 1 204 ? -8.227 -37.375 3.611 1 98.62 204 ALA A CA 1
ATOM 1693 C C . ALA A 1 204 ? -9.258 -37.656 4.707 1 98.62 204 ALA A C 1
ATOM 1695 O O . ALA A 1 204 ? -9.656 -38.781 4.922 1 98.62 204 ALA A O 1
ATOM 1696 N N . PHE A 1 205 ? -9.703 -36.594 5.426 1 98.69 205 PHE A N 1
ATOM 1697 C CA . PHE A 1 205 ? -10.695 -36.719 6.484 1 98.69 205 PHE A CA 1
ATOM 1698 C C . PHE A 1 205 ? -11.961 -37.375 5.973 1 98.69 205 PHE A C 1
ATOM 1700 O O . PHE A 1 205 ? -12.445 -38.344 6.578 1 98.69 205 PHE A O 1
ATOM 1707 N N . VAL A 1 206 ? -12.422 -36.969 4.809 1 98.19 206 VAL A N 1
ATOM 1708 C CA . VAL A 1 206 ? -13.648 -37.5 4.227 1 98.19 206 VAL A CA 1
ATOM 1709 C C . VAL A 1 206 ? -13.406 -38.938 3.723 1 98.19 206 VAL A C 1
ATOM 1711 O O . VAL A 1 206 ? -14.227 -39.812 3.949 1 98.19 206 VAL A O 1
ATOM 1714 N N . THR A 1 207 ? -12.305 -39.156 3.115 1 98.31 207 THR A N 1
ATOM 1715 C CA . THR A 1 207 ? -11.992 -40.438 2.516 1 98.31 207 THR A CA 1
ATOM 1716 C C . THR A 1 207 ? -11.883 -41.531 3.586 1 98.31 207 THR A C 1
ATOM 1718 O O . THR A 1 207 ? -12.406 -42.625 3.42 1 98.31 207 THR A O 1
ATOM 1721 N N . PHE A 1 208 ? -11.258 -41.219 4.68 1 98.56 208 PHE A N 1
ATOM 1722 C CA . PHE A 1 208 ? -10.945 -42.219 5.684 1 98.56 208 PHE A CA 1
ATOM 1723 C C . PHE A 1 208 ? -12.062 -42.344 6.715 1 98.56 208 PHE A C 1
ATOM 1725 O O . PHE A 1 208 ? -12.023 -43.188 7.598 1 98.56 208 PHE A O 1
ATOM 1732 N N . PHE A 1 209 ? -13.031 -41.469 6.672 1 98.06 209 PHE A N 1
ATOM 1733 C CA . PHE A 1 209 ? -14.016 -41.312 7.742 1 98.06 209 PHE A CA 1
ATOM 1734 C C . PHE A 1 209 ? -14.688 -42.656 8.047 1 98.06 209 PHE A C 1
ATOM 1736 O O . PHE A 1 209 ? -15.016 -42.938 9.203 1 98.06 209 PHE A O 1
ATOM 1743 N N . GLY A 1 210 ? -14.891 -43.469 7.016 1 95.94 210 GLY A N 1
ATOM 1744 C CA . GLY A 1 210 ? -15.555 -44.75 7.184 1 95.94 210 GLY A CA 1
ATOM 1745 C C . GLY A 1 210 ? -14.594 -45.906 7.496 1 95.94 210 GLY A C 1
ATOM 1746 O O . GLY A 1 210 ? -15.023 -47.031 7.734 1 95.94 210 GLY A O 1
ATOM 1747 N N . SER A 1 211 ? -13.375 -45.656 7.508 1 96.94 211 SER A N 1
ATOM 1748 C CA . SER A 1 211 ? -12.367 -46.656 7.766 1 96.94 211 SER A CA 1
ATOM 1749 C C . SER A 1 211 ? -12.391 -47.094 9.227 1 96.94 211 SER A C 1
ATOM 1751 O O . SER A 1 211 ? -12.562 -46.281 10.125 1 96.94 211 SER A O 1
ATOM 1753 N N . ALA A 1 212 ? -12.102 -48.312 9.477 1 95.81 212 ALA A N 1
ATOM 1754 C CA . ALA A 1 212 ? -12.031 -48.875 10.828 1 95.81 212 ALA A CA 1
ATOM 1755 C C . ALA A 1 212 ? -10.797 -48.344 11.562 1 95.81 212 ALA A C 1
ATOM 1757 O O . ALA A 1 212 ? -10.766 -48.312 12.789 1 95.81 212 ALA A O 1
ATOM 1758 N N . SER A 1 213 ? -9.789 -47.938 10.805 1 98.06 213 SER A N 1
ATOM 1759 C CA . SER A 1 213 ? -8.531 -47.5 11.375 1 98.06 213 SER A CA 1
ATOM 1760 C C . SER A 1 213 ? -8.625 -46.062 11.867 1 98.06 213 SER A C 1
ATOM 1762 O O . SER A 1 213 ? -7.777 -45.594 12.633 1 98.06 213 SER A O 1
ATOM 1764 N N . PHE A 1 214 ? -9.586 -45.281 11.43 1 98.44 214 PHE A N 1
ATOM 1765 C CA . PHE A 1 214 ? -9.812 -43.938 11.875 1 98.44 214 PHE A CA 1
ATOM 1766 C C . PHE A 1 214 ? -10.703 -43.906 13.109 1 98.44 214 PHE A C 1
ATOM 1768 O O . PHE A 1 214 ? -11.93 -43.938 13 1 98.44 214 PHE A O 1
ATOM 1775 N N . LYS A 1 215 ? -10.102 -43.75 14.211 1 98.31 215 LYS A N 1
ATOM 1776 C CA . LYS A 1 215 ? -10.758 -43.938 15.492 1 98.31 215 LYS A CA 1
ATOM 1777 C C . LYS A 1 215 ? -11.703 -42.781 15.812 1 98.31 215 LYS A C 1
ATOM 1779 O O . LYS A 1 215 ? -11.398 -41.625 15.5 1 98.31 215 LYS A O 1
ATOM 1784 N N . PRO A 1 216 ? -12.812 -43.062 16.453 1 97.94 216 PRO A N 1
ATOM 1785 C CA . PRO A 1 216 ? -13.781 -42.031 16.797 1 97.94 216 PRO A CA 1
ATOM 1786 C C . PRO A 1 216 ? -13.164 -40.906 17.641 1 97.94 216 PRO A C 1
ATOM 1788 O O . PRO A 1 216 ? -13.5 -39.719 17.453 1 97.94 216 PRO A O 1
ATOM 1791 N N . GLU A 1 217 ? -12.258 -41.25 18.531 1 97.69 217 GLU A N 1
ATOM 1792 C CA . GLU A 1 217 ? -11.617 -40.219 19.375 1 97.69 217 GLU A CA 1
ATOM 1793 C C . GLU A 1 217 ? -10.797 -39.25 18.531 1 97.69 217 GLU A C 1
ATOM 1795 O O . GLU A 1 217 ? -10.758 -38.062 18.828 1 97.69 217 GLU A O 1
ATOM 1800 N N . VAL A 1 218 ? -10.164 -39.812 17.531 1 98.5 218 VAL A N 1
ATOM 1801 C CA . VAL A 1 218 ? -9.32 -38.969 16.672 1 98.5 218 VAL A CA 1
ATOM 1802 C C . VAL A 1 218 ? -10.188 -38.156 15.734 1 98.5 218 VAL A C 1
ATOM 1804 O O . VAL A 1 218 ? -9.883 -37 15.453 1 98.5 218 VAL A O 1
ATOM 1807 N N . LYS A 1 219 ? -11.305 -38.75 15.25 1 98.62 219 LYS A N 1
ATOM 1808 C CA . LYS A 1 219 ? -12.266 -38 14.469 1 98.62 219 LYS A CA 1
ATOM 1809 C C . LYS A 1 219 ? -12.727 -36.75 15.219 1 98.62 219 LYS A C 1
ATOM 1811 O O . LYS A 1 219 ? -12.727 -35.656 14.664 1 98.62 219 LYS A O 1
ATOM 1816 N N . MET A 1 220 ? -13.055 -36.969 16.453 1 98.19 220 MET A N 1
ATOM 1817 C CA . MET A 1 220 ? -13.531 -35.875 17.266 1 98.19 220 MET A CA 1
ATOM 1818 C C . MET A 1 220 ? -12.43 -34.844 17.5 1 98.19 220 MET A C 1
ATOM 1820 O O . MET A 1 220 ? -12.68 -33.625 17.484 1 98.19 220 MET A O 1
ATOM 1824 N N . LYS A 1 221 ? -11.25 -35.312 17.75 1 98.12 221 LYS A N 1
ATOM 1825 C CA . LYS A 1 221 ? -10.102 -34.438 17.922 1 98.12 221 LYS A CA 1
ATOM 1826 C C . LYS A 1 221 ? -9.914 -33.531 16.688 1 98.12 221 LYS A C 1
ATOM 1828 O O . LYS A 1 221 ? -9.672 -32.344 16.828 1 98.12 221 LYS A O 1
ATOM 1833 N N . MET A 1 222 ? -10.062 -34.094 15.57 1 98.69 222 MET A N 1
ATOM 1834 C CA . MET A 1 222 ? -9.859 -33.375 14.32 1 98.69 222 MET A CA 1
ATOM 1835 C C . MET A 1 222 ? -10.969 -32.312 14.125 1 98.69 222 MET A C 1
ATOM 1837 O O . MET A 1 222 ? -10.703 -31.219 13.656 1 98.69 222 MET A O 1
ATOM 1841 N N . ILE A 1 223 ? -12.18 -32.688 14.453 1 98.75 223 ILE A N 1
ATOM 1842 C CA . ILE A 1 223 ? -13.289 -31.75 14.32 1 98.75 223 ILE A CA 1
ATOM 1843 C C . ILE A 1 223 ? -13.078 -30.562 15.25 1 98.75 223 ILE A C 1
ATOM 1845 O O . ILE A 1 223 ? -13.258 -29.406 14.844 1 98.75 223 ILE A O 1
ATOM 1849 N N . LYS A 1 224 ? -12.68 -30.812 16.484 1 98.62 224 LYS A N 1
ATOM 1850 C CA . LYS A 1 224 ? -12.352 -29.75 17.422 1 98.62 224 LYS A CA 1
ATOM 1851 C C . LYS A 1 224 ? -11.195 -28.891 16.891 1 98.62 224 LYS A C 1
ATOM 1853 O O . LYS A 1 224 ? -11.203 -27.672 17.047 1 98.62 224 LYS A O 1
ATOM 1858 N N . SER A 1 225 ? -10.234 -29.516 16.297 1 98.38 225 SER A N 1
ATOM 1859 C CA . SER A 1 225 ? -9.094 -28.812 15.719 1 98.38 225 SER A CA 1
ATOM 1860 C C . SER A 1 225 ? -9.523 -27.938 14.547 1 98.38 225 SER A C 1
ATOM 1862 O O . SER A 1 225 ? -9.016 -26.828 14.375 1 98.38 225 SER A O 1
ATOM 1864 N N . PHE A 1 226 ? -10.445 -28.453 13.688 1 98.69 226 PHE A N 1
ATOM 1865 C CA . PHE A 1 226 ? -11 -27.656 12.609 1 98.69 226 PHE A CA 1
ATOM 1866 C C . PHE A 1 226 ? -11.633 -26.375 13.156 1 98.69 226 PHE A C 1
ATOM 1868 O O . PHE A 1 226 ? -11.469 -25.297 12.586 1 98.69 226 PHE A O 1
ATOM 1875 N N . LEU A 1 227 ? -12.344 -26.516 14.258 1 98.5 227 LEU A N 1
ATOM 1876 C CA . LEU A 1 227 ? -12.961 -25.359 14.883 1 98.5 227 LEU A CA 1
ATOM 1877 C C . LEU A 1 227 ? -11.906 -24.344 15.32 1 98.5 227 LEU A C 1
ATOM 1879 O O . LEU A 1 227 ? -12.047 -23.156 15.07 1 98.5 227 LEU A O 1
ATOM 1883 N N . GLN A 1 228 ? -10.852 -24.828 15.969 1 97.5 228 GLN A N 1
ATOM 1884 C CA . GLN A 1 228 ? -9.773 -23.938 16.391 1 97.5 228 GLN A CA 1
ATOM 1885 C C . GLN A 1 228 ? -9.125 -23.25 15.195 1 97.5 228 GLN A C 1
ATOM 1887 O O . GLN A 1 228 ? -8.82 -22.047 15.258 1 97.5 228 GLN A O 1
ATOM 1892 N N . HIS A 1 229 ? -8.938 -23.984 14.156 1 97.94 229 HIS A N 1
ATOM 1893 C CA . HIS A 1 229 ? -8.336 -23.438 12.945 1 97.94 229 HIS A CA 1
ATOM 1894 C C . HIS A 1 229 ? -9.234 -22.375 12.32 1 97.94 229 HIS A C 1
ATOM 1896 O O . HIS A 1 229 ? -8.758 -21.312 11.914 1 97.94 229 HIS A O 1
ATOM 1902 N N . GLY A 1 230 ? -10.516 -22.703 12.219 1 98.19 230 GLY A N 1
ATOM 1903 C CA . GLY A 1 230 ? -11.445 -21.719 11.68 1 98.19 230 GLY A CA 1
ATOM 1904 C C . GLY A 1 230 ? -11.469 -20.422 12.461 1 98.19 230 GLY A C 1
ATOM 1905 O O . GLY A 1 230 ? -11.414 -19.344 11.875 1 98.19 230 GLY A O 1
ATOM 1906 N N . ASN A 1 231 ? -11.562 -20.547 13.781 1 97.5 231 ASN A N 1
ATOM 1907 C CA . ASN A 1 231 ? -11.531 -19.375 14.641 1 97.5 231 ASN A CA 1
ATOM 1908 C C . ASN A 1 231 ? -10.234 -18.578 14.469 1 97.5 231 ASN A C 1
ATOM 1910 O O . ASN A 1 231 ? -10.25 -17.344 14.453 1 97.5 231 ASN A O 1
ATOM 1914 N N . TYR A 1 232 ? -9.164 -19.297 14.391 1 96.44 232 TYR A N 1
ATOM 1915 C CA . TYR A 1 232 ? -7.855 -18.672 14.234 1 96.44 232 TYR A CA 1
ATOM 1916 C C . TYR A 1 232 ? -7.77 -17.906 12.922 1 96.44 232 TYR A C 1
ATOM 1918 O O . TYR A 1 232 ? -7.297 -16.766 12.898 1 96.44 232 TYR A O 1
ATOM 1926 N N . VAL A 1 233 ? -8.234 -18.453 11.852 1 96.62 233 VAL A N 1
ATOM 1927 C CA . VAL A 1 233 ? -8.219 -17.812 10.547 1 96.62 233 VAL A CA 1
ATOM 1928 C C . VAL A 1 233 ? -9.148 -16.609 10.555 1 96.62 233 VAL A C 1
ATOM 1930 O O . VAL A 1 233 ? -8.797 -15.539 10.039 1 96.62 233 VAL A O 1
ATOM 1933 N N . ARG A 1 234 ? -10.273 -16.75 11.109 1 96.75 234 ARG A N 1
ATOM 1934 C CA . ARG A 1 234 ? -11.211 -15.633 11.188 1 96.75 234 ARG A CA 1
ATOM 1935 C C . ARG A 1 234 ? -10.602 -14.445 11.922 1 96.75 234 ARG A C 1
ATOM 1937 O O . ARG A 1 234 ? -10.805 -13.297 11.531 1 96.75 234 ARG A O 1
ATOM 1944 N N . ALA A 1 235 ? -9.844 -14.734 12.875 1 93.94 235 ALA A N 1
ATOM 1945 C CA . ALA A 1 235 ? -9.289 -13.695 13.734 1 93.94 235 ALA A CA 1
ATOM 1946 C C . ALA A 1 235 ? -8.031 -13.086 13.117 1 93.94 235 ALA A C 1
ATOM 1948 O O . ALA A 1 235 ? -7.758 -11.898 13.305 1 93.94 235 ALA A O 1
ATOM 1949 N N . PHE A 1 236 ? -7.273 -13.938 12.367 1 93 236 PHE A N 1
ATOM 1950 C CA . PHE A 1 236 ? -5.914 -13.492 12.086 1 93 236 PHE A CA 1
ATOM 1951 C C . PHE A 1 236 ? -5.609 -13.586 10.594 1 93 236 PHE A C 1
ATOM 1953 O O . PHE A 1 236 ? -4.445 -13.594 10.195 1 93 236 PHE A O 1
ATOM 1960 N N . HIS A 1 237 ? -6.641 -13.695 9.75 1 94.19 237 HIS A N 1
ATOM 1961 C CA . HIS A 1 237 ? -6.348 -13.742 8.328 1 94.19 237 HIS A CA 1
ATOM 1962 C C . HIS A 1 237 ? -5.727 -12.438 7.844 1 94.19 237 HIS A C 1
ATOM 1964 O O . HIS A 1 237 ? -5.863 -11.406 8.5 1 94.19 237 HIS A O 1
ATOM 1970 N N . ALA A 1 238 ? -5.043 -12.555 6.754 1 92 238 ALA A N 1
ATOM 1971 C CA . ALA A 1 238 ? -4.422 -11.391 6.133 1 92 238 ALA A CA 1
ATOM 1972 C C . ALA A 1 238 ? -5.48 -10.391 5.664 1 92 238 ALA A C 1
ATOM 1974 O O . ALA A 1 238 ? -6.652 -10.742 5.512 1 92 238 ALA A O 1
ATOM 1975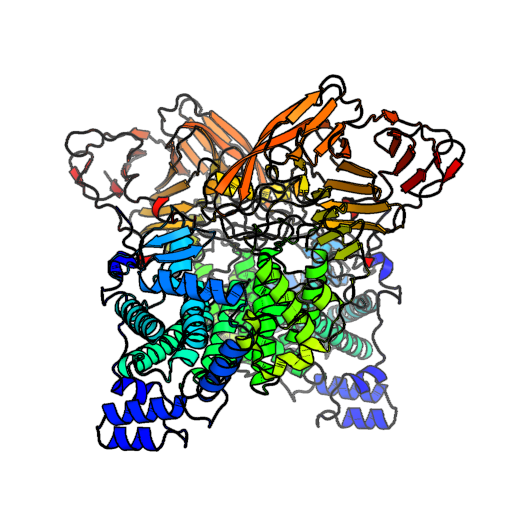 N N . SER A 1 239 ? -5.027 -9.164 5.438 1 86.94 239 SER A N 1
ATOM 1976 C CA . SER A 1 239 ? -5.945 -8.117 5.008 1 86.94 239 SER A CA 1
ATOM 1977 C C . SER A 1 239 ? -5.93 -7.953 3.492 1 86.94 239 SER A C 1
ATOM 1979 O O . SER A 1 239 ? -6.781 -7.266 2.926 1 86.94 239 SER A O 1
ATOM 1981 N N . ASP A 1 240 ? -5.004 -8.57 2.863 1 87.5 240 ASP A N 1
ATOM 1982 C CA . ASP A 1 240 ? -4.867 -8.461 1.414 1 87.5 240 ASP A CA 1
ATOM 1983 C C . ASP A 1 240 ? -3.939 -9.539 0.867 1 87.5 240 ASP A C 1
ATOM 1985 O O . ASP A 1 240 ? -3.484 -10.414 1.612 1 87.5 240 ASP A O 1
ATOM 1989 N N . GLY A 1 241 ? -3.842 -9.586 -0.43 1 91.88 241 GLY A N 1
ATOM 1990 C CA . GLY A 1 241 ? -2.898 -10.484 -1.073 1 91.88 241 GLY A CA 1
ATOM 1991 C C . GLY A 1 241 ? -3.438 -11.891 -1.243 1 91.88 241 GLY A C 1
ATOM 1992 O O . GLY A 1 241 ? -4.625 -12.141 -1.019 1 91.88 241 GLY A O 1
ATOM 1993 N N . ASN A 1 242 ? -2.518 -12.758 -1.656 1 96.12 242 ASN A N 1
ATOM 1994 C CA . ASN A 1 242 ? -2.939 -14.117 -1.973 1 96.12 242 ASN A CA 1
ATOM 1995 C C . ASN A 1 242 ? -3.262 -14.914 -0.71 1 96.12 242 ASN A C 1
ATOM 1997 O O . ASN A 1 242 ? -4.051 -15.859 -0.752 1 96.12 242 ASN A O 1
ATOM 2001 N N . HIS A 1 243 ? -2.68 -14.539 0.439 1 96.19 243 HIS A N 1
ATOM 2002 C CA . HIS A 1 243 ? -2.908 -15.258 1.685 1 96.19 243 HIS A CA 1
ATOM 2003 C C . HIS A 1 243 ? -4.383 -15.234 2.072 1 96.19 243 HIS A C 1
ATOM 2005 O O . HIS A 1 243 ? -4.953 -16.281 2.416 1 96.19 243 HIS A O 1
ATOM 2011 N N . VAL A 1 244 ? -4.965 -14.062 1.953 1 96.94 244 VAL A N 1
ATOM 2012 C CA . VAL A 1 244 ? -6.348 -13.938 2.406 1 96.94 244 VAL A CA 1
ATOM 2013 C C . VAL A 1 244 ? -7.266 -14.766 1.51 1 96.94 244 VAL A C 1
ATOM 2015 O O . VAL A 1 244 ? -8.258 -15.328 1.979 1 96.94 244 VAL A O 1
ATOM 2018 N N . CYS A 1 245 ? -6.969 -14.852 0.245 1 97.69 245 CYS A N 1
ATOM 2019 C CA . CYS A 1 245 ? -7.77 -15.672 -0.657 1 97.69 245 CYS A CA 1
ATOM 2020 C C . CYS A 1 245 ? -7.73 -17.141 -0.247 1 97.69 245 CYS A C 1
ATOM 2022 O O . CYS A 1 245 ? -8.773 -17.781 -0.155 1 97.69 245 CYS A O 1
ATOM 2024 N N . MET A 1 246 ? -6.586 -17.594 0.067 1 98.25 246 MET A N 1
ATOM 2025 C CA . MET A 1 246 ? -6.445 -18.984 0.503 1 98.25 246 MET A CA 1
ATOM 2026 C C . MET A 1 246 ? -7.141 -19.203 1.842 1 98.25 246 MET A C 1
ATOM 2028 O O . MET A 1 246 ? -7.816 -20.219 2.035 1 98.25 246 MET A O 1
ATOM 2032 N N . GLN A 1 247 ? -6.969 -18.266 2.697 1 98.38 247 GLN A N 1
ATOM 2033 C CA . GLN A 1 247 ? -7.551 -18.375 4.031 1 98.38 247 GLN A CA 1
ATOM 2034 C C . GLN A 1 247 ? -9.078 -18.375 3.967 1 98.38 247 GLN A C 1
ATOM 2036 O O . GLN A 1 247 ? -9.734 -19.156 4.645 1 98.38 247 GLN A O 1
ATOM 2041 N N . MET A 1 248 ? -9.633 -17.578 3.094 1 98.25 248 MET A N 1
ATOM 2042 C CA . MET A 1 248 ? -11.078 -17.547 2.914 1 98.25 248 MET A CA 1
ATOM 2043 C C . MET A 1 248 ? -11.578 -18.844 2.297 1 98.25 248 MET A C 1
ATOM 2045 O O . MET A 1 248 ? -12.641 -19.359 2.678 1 98.25 248 MET A O 1
ATOM 2049 N N . ARG A 1 249 ? -10.828 -19.391 1.359 1 98.25 249 ARG A N 1
ATOM 2050 C CA . ARG A 1 249 ? -11.195 -20.672 0.8 1 98.25 249 ARG A CA 1
ATOM 2051 C C . ARG A 1 249 ? -11.266 -21.75 1.888 1 98.25 249 ARG A C 1
ATOM 2053 O O . ARG A 1 249 ? -12.227 -22.516 1.947 1 98.25 249 ARG A O 1
ATOM 2060 N N . GLY A 1 250 ? -10.219 -21.688 2.729 1 98.56 250 GLY A N 1
ATOM 2061 C CA . GLY A 1 250 ? -10.203 -22.641 3.824 1 98.56 250 GLY A CA 1
ATOM 2062 C C . GLY A 1 250 ? -11.391 -22.5 4.754 1 98.56 250 GLY A C 1
ATOM 2063 O O . GLY A 1 250 ? -12.016 -23.5 5.129 1 98.56 250 GLY A O 1
ATOM 2064 N N . LEU A 1 251 ? -11.695 -21.312 5.051 1 98.31 251 LEU A N 1
ATOM 2065 C CA . LEU A 1 251 ? -12.812 -21.031 5.949 1 98.31 251 LEU A CA 1
ATOM 2066 C C . LEU A 1 251 ? -14.133 -21.484 5.34 1 98.31 251 LEU A C 1
ATOM 2068 O O . LEU A 1 251 ? -14.953 -22.109 6.016 1 98.31 251 LEU A O 1
ATOM 2072 N N . ILE A 1 252 ? -14.367 -21.234 4.09 1 98.25 252 ILE A N 1
ATOM 2073 C CA . ILE A 1 252 ? -15.578 -21.641 3.383 1 98.25 252 ILE A CA 1
ATOM 2074 C C . ILE A 1 252 ? -15.68 -23.156 3.363 1 98.25 252 ILE A C 1
ATOM 2076 O O . ILE A 1 252 ? -16.734 -23.734 3.68 1 98.25 252 ILE A O 1
ATOM 2080 N N . GLN A 1 253 ? -14.609 -23.781 3.045 1 97.75 253 GLN A N 1
ATOM 2081 C CA . GLN A 1 253 ? -14.617 -25.234 2.879 1 97.75 253 GLN A CA 1
ATOM 2082 C C . GLN A 1 253 ? -14.969 -25.938 4.191 1 97.75 253 GLN A C 1
ATOM 2084 O O . GLN A 1 253 ? -15.781 -26.859 4.207 1 97.75 253 GLN A O 1
ATOM 2089 N N . VAL A 1 254 ? -14.406 -25.469 5.281 1 98.19 254 VAL A N 1
ATOM 2090 C CA . VAL A 1 254 ? -14.656 -26.156 6.551 1 98.19 254 VAL A CA 1
ATOM 2091 C C . VAL A 1 254 ? -16.047 -25.781 7.059 1 98.19 254 VAL A C 1
ATOM 2093 O O . VAL A 1 254 ? -16.734 -26.609 7.676 1 98.19 254 VAL A O 1
ATOM 2096 N N . ALA A 1 255 ? -16.469 -24.578 6.785 1 98.12 255 ALA A N 1
ATOM 2097 C CA . ALA A 1 255 ? -17.828 -24.188 7.148 1 98.12 255 ALA A CA 1
ATOM 2098 C C . ALA A 1 255 ? -18.859 -25.078 6.457 1 98.12 255 ALA A C 1
ATOM 2100 O O . ALA A 1 255 ? -19.859 -25.453 7.055 1 98.12 255 ALA A O 1
ATOM 2101 N N . LEU A 1 256 ? -18.609 -25.422 5.258 1 97.19 256 LEU A N 1
ATOM 2102 C CA . LEU A 1 256 ? -19.516 -26.281 4.492 1 97.19 256 LEU A CA 1
ATOM 2103 C C . LEU A 1 256 ? -19.344 -27.734 4.898 1 97.19 256 LEU A C 1
ATOM 2105 O O . LEU A 1 256 ? -20.312 -28.5 4.867 1 97.19 256 LEU A O 1
ATOM 2109 N N . LEU A 1 257 ? -18.172 -28.125 5.312 1 97.75 257 LEU A N 1
ATOM 2110 C CA . LEU A 1 257 ? -17.875 -29.484 5.715 1 97.75 257 LEU A CA 1
ATOM 2111 C C . LEU A 1 257 ? -18.547 -29.828 7.039 1 97.75 257 LEU A C 1
ATOM 2113 O O . LEU A 1 257 ? -19.016 -30.953 7.234 1 97.75 257 LEU A O 1
ATOM 2117 N N . LEU A 1 258 ? -18.578 -28.812 7.949 1 97.94 258 LEU A N 1
ATOM 2118 C CA . LEU A 1 258 ? -19.109 -29.016 9.297 1 97.94 258 LEU A CA 1
ATOM 2119 C C . LEU A 1 258 ? -20.109 -27.922 9.664 1 97.94 258 LEU A C 1
ATOM 2121 O O . LEU A 1 258 ? -19.875 -27.156 10.609 1 97.94 258 LEU A O 1
ATOM 2125 N N . PRO A 1 259 ? -21.234 -27.875 9.039 1 96.62 259 PRO A N 1
ATOM 2126 C CA . PRO A 1 259 ? -22.219 -26.812 9.289 1 96.62 259 PRO A CA 1
ATOM 2127 C C . PRO A 1 259 ? -22.844 -26.906 10.672 1 96.62 259 PRO A C 1
ATOM 2129 O O . PRO A 1 259 ? -23.5 -25.969 11.117 1 96.62 259 PRO A O 1
ATOM 2132 N N . GLU A 1 260 ? -22.625 -28.031 11.391 1 97.06 260 GLU A N 1
ATOM 2133 C CA . GLU A 1 260 ? -23.188 -28.234 12.719 1 97.06 260 GLU A CA 1
ATOM 2134 C C . GLU A 1 260 ? -22.484 -27.375 13.758 1 97.06 260 GLU A C 1
ATOM 2136 O O . GLU A 1 260 ? -22.969 -27.188 14.875 1 97.06 260 GLU A O 1
ATOM 2141 N N . LEU A 1 261 ? -21.312 -26.922 13.461 1 98.06 261 LEU A N 1
ATOM 2142 C CA . LEU A 1 261 ? -20.609 -26.031 14.383 1 98.06 261 LEU A CA 1
ATOM 2143 C C . LEU A 1 261 ? -21.312 -24.688 14.492 1 98.06 261 LEU A C 1
ATOM 2145 O O . LEU A 1 261 ? -21.734 -24.125 13.477 1 98.06 261 LEU A O 1
ATOM 2149 N N . LYS A 1 262 ? -21.406 -24.125 15.656 1 97.62 262 LYS A N 1
ATOM 2150 C CA . LYS A 1 262 ? -22.047 -22.828 15.883 1 97.62 262 LYS A CA 1
ATOM 2151 C C . LYS A 1 262 ? -21.359 -21.734 15.07 1 97.62 262 LYS A C 1
ATOM 2153 O O . LYS A 1 262 ? -22.016 -20.828 14.578 1 97.62 262 LYS A O 1
ATOM 2158 N N . ALA A 1 263 ? -20.062 -21.859 14.906 1 97.81 263 ALA A N 1
ATOM 2159 C CA . ALA A 1 263 ? -19.266 -20.812 14.258 1 97.81 263 ALA A CA 1
ATOM 2160 C C . ALA A 1 263 ? -19.391 -20.891 12.734 1 97.81 263 ALA A C 1
ATOM 2162 O O . ALA A 1 263 ? -19.109 -19.922 12.031 1 97.81 263 ALA A O 1
ATOM 2163 N N . SER A 1 264 ? -19.844 -21.984 12.18 1 97.5 264 SER A N 1
ATOM 2164 C CA . SER A 1 264 ? -19.75 -22.266 10.758 1 97.5 264 SER A CA 1
ATOM 2165 C C . SER A 1 264 ? -20.578 -21.281 9.945 1 97.5 264 SER A C 1
ATOM 2167 O O . SER A 1 264 ? -20.109 -20.766 8.93 1 97.5 264 SER A O 1
ATOM 2169 N N . SER A 1 265 ? -21.781 -21 10.414 1 96.56 265 SER A N 1
ATOM 2170 C CA . SER A 1 265 ? -22.641 -20.094 9.664 1 96.56 265 SER A CA 1
ATOM 2171 C C . SER A 1 265 ? -22.031 -18.703 9.586 1 96.56 265 SER A C 1
ATOM 2173 O O . SER A 1 265 ? -22.078 -18.062 8.531 1 96.56 265 SER A O 1
ATOM 2175 N N . ALA A 1 266 ? -21.484 -18.328 10.688 1 96.56 266 ALA A N 1
ATOM 2176 C CA . ALA A 1 266 ? -20.859 -17.016 10.727 1 96.56 266 ALA A CA 1
ATOM 2177 C C . ALA A 1 266 ? -19.625 -16.969 9.844 1 96.56 266 ALA A C 1
ATOM 2179 O O . ALA A 1 266 ? -19.359 -15.961 9.18 1 96.56 266 ALA A O 1
ATOM 2180 N N . TRP A 1 267 ? -18.859 -18.047 9.883 1 97.56 267 TRP A N 1
ATOM 2181 C CA . TRP A 1 267 ? -17.672 -18.156 9.023 1 97.56 267 TRP A CA 1
ATOM 2182 C C . TRP A 1 267 ? -18.078 -18.047 7.551 1 97.56 267 TRP A C 1
ATOM 2184 O O . TRP A 1 267 ? -17.438 -17.312 6.785 1 97.56 267 TRP A O 1
ATOM 2194 N N . LEU A 1 268 ? -19.047 -18.766 7.188 1 96.56 268 LEU A N 1
ATOM 2195 C CA . LEU A 1 268 ? -19.5 -18.828 5.801 1 96.56 268 LEU A CA 1
ATOM 2196 C C . LEU A 1 268 ? -20.016 -17.469 5.332 1 96.56 268 LEU A C 1
ATOM 2198 O O . LEU A 1 268 ? -19.641 -17 4.254 1 96.56 268 LEU A O 1
ATOM 2202 N N . ASP A 1 269 ? -20.859 -16.859 6.16 1 94.88 269 ASP A N 1
ATOM 2203 C CA . ASP A 1 269 ? -21.406 -15.547 5.836 1 94.88 269 ASP A CA 1
ATOM 2204 C C . ASP A 1 269 ? -20.297 -14.523 5.648 1 94.88 269 ASP A C 1
ATOM 2206 O O . ASP A 1 269 ? -20.312 -13.742 4.691 1 94.88 269 ASP A O 1
ATOM 2210 N N . TYR A 1 270 ? -19.391 -14.562 6.508 1 94.5 270 TYR A N 1
ATOM 2211 C CA . TYR A 1 270 ? -18.266 -13.625 6.461 1 94.5 270 TYR A CA 1
ATOM 2212 C C . TYR A 1 270 ? -17.453 -13.82 5.191 1 94.5 270 TYR A C 1
ATOM 2214 O O . TYR A 1 270 ? -17.172 -12.867 4.465 1 94.5 270 TYR A O 1
ATOM 2222 N N . ALA A 1 271 ? -17.031 -15.031 4.965 1 96.06 271 ALA A N 1
ATOM 2223 C CA . ALA A 1 271 ? -16.156 -15.32 3.846 1 96.06 271 ALA A CA 1
ATOM 2224 C C . ALA A 1 271 ? -16.828 -15.039 2.512 1 96.06 271 ALA A C 1
ATOM 2226 O O . ALA A 1 271 ? -16.203 -14.523 1.583 1 96.06 271 ALA A O 1
ATOM 2227 N N . LEU A 1 272 ? -18.141 -15.367 2.381 1 93.94 272 LEU A N 1
ATOM 2228 C CA . LEU A 1 272 ? -18.875 -15.133 1.142 1 93.94 272 LEU A CA 1
ATOM 2229 C C . LEU A 1 272 ? -19.062 -13.641 0.896 1 93.94 272 LEU A C 1
ATOM 2231 O O . LEU A 1 272 ? -19.109 -13.195 -0.253 1 93.94 272 LEU A O 1
ATOM 2235 N N . ARG A 1 273 ? -19.156 -12.961 1.94 1 89.75 273 ARG A N 1
ATOM 2236 C CA . ARG A 1 273 ? -19.297 -11.516 1.829 1 89.75 273 ARG A CA 1
ATOM 2237 C C . ARG A 1 273 ? -17.969 -10.859 1.451 1 89.75 273 ARG A C 1
ATOM 2239 O O . ARG A 1 273 ? -17.938 -9.961 0.605 1 89.75 273 ARG A O 1
ATOM 2246 N N . GLU A 1 274 ? -16.844 -11.266 2.031 1 91.94 274 GLU A N 1
ATOM 2247 C CA . GLU A 1 274 ? -15.578 -10.562 1.936 1 91.94 274 GLU A CA 1
ATOM 2248 C C . GLU A 1 274 ? -14.766 -11.047 0.737 1 91.94 274 GLU A C 1
ATOM 2250 O O . GLU A 1 274 ? -14.039 -10.266 0.117 1 91.94 274 GLU A O 1
ATOM 2255 N N . LEU A 1 275 ? -14.852 -12.281 0.371 1 95.38 275 LEU A N 1
ATOM 2256 C CA . LEU A 1 275 ? -13.93 -12.883 -0.59 1 95.38 275 LEU A CA 1
ATOM 2257 C C . LEU A 1 275 ? -14.086 -12.234 -1.965 1 95.38 275 LEU A C 1
ATOM 2259 O O . LEU A 1 275 ? -13.094 -12.031 -2.672 1 95.38 275 LEU A O 1
ATOM 2263 N N . PRO A 1 276 ? -15.32 -11.914 -2.41 1 93.56 276 PRO A N 1
ATOM 2264 C CA . PRO A 1 276 ? -15.422 -11.25 -3.711 1 93.56 276 PRO A CA 1
ATOM 2265 C C . PRO A 1 276 ? -14.586 -9.977 -3.791 1 93.56 276 PRO A C 1
ATOM 2267 O O . PRO A 1 276 ? -13.945 -9.719 -4.812 1 93.56 276 PRO A O 1
ATOM 2270 N N . ALA A 1 277 ? -14.539 -9.227 -2.76 1 90.19 277 ALA A N 1
ATOM 2271 C CA . ALA A 1 277 ? -13.742 -8 -2.738 1 90.19 277 ALA A CA 1
ATOM 2272 C C . ALA A 1 277 ? -12.25 -8.328 -2.771 1 90.19 277 ALA A C 1
ATOM 2274 O O . ALA A 1 277 ? -11.477 -7.645 -3.449 1 90.19 277 ALA A O 1
ATOM 2275 N N . PHE A 1 278 ? -11.859 -9.352 -2.053 1 93.69 278 PHE A N 1
ATOM 2276 C CA . PHE A 1 278 ? -10.461 -9.758 -2.062 1 93.69 278 PHE A CA 1
ATOM 2277 C C . PHE A 1 278 ? -10.047 -10.234 -3.451 1 93.69 278 PHE A C 1
ATOM 2279 O O . PHE A 1 278 ? -8.914 -10.008 -3.879 1 93.69 278 PHE A O 1
ATOM 2286 N N . ILE A 1 279 ? -10.969 -10.883 -4.164 1 96 279 ILE A N 1
ATOM 2287 C CA . ILE A 1 279 ? -10.68 -11.352 -5.516 1 96 279 ILE A CA 1
ATOM 2288 C C . ILE A 1 279 ? -10.484 -10.148 -6.441 1 96 279 ILE A C 1
ATOM 2290 O O . ILE A 1 279 ? -9.547 -10.125 -7.242 1 96 279 ILE A O 1
ATOM 2294 N N . ARG A 1 280 ? -11.297 -9.156 -6.305 1 92.88 280 ARG A N 1
ATOM 2295 C CA . ARG A 1 280 ? -11.156 -7.953 -7.117 1 92.88 280 ARG A CA 1
ATOM 2296 C C . ARG A 1 280 ? -9.82 -7.262 -6.852 1 92.88 280 ARG A C 1
ATOM 2298 O O . ARG A 1 280 ? -9.227 -6.68 -7.758 1 92.88 280 ARG A O 1
ATOM 2305 N N . GLN A 1 281 ? -9.414 -7.398 -5.66 1 91.94 281 GLN A N 1
ATOM 2306 C CA . GLN A 1 281 ? -8.148 -6.781 -5.273 1 91.94 281 GLN A CA 1
ATOM 2307 C C . GLN A 1 281 ? -6.965 -7.582 -5.801 1 91.94 281 GLN A C 1
ATOM 2309 O O . GLN A 1 281 ? -5.895 -7.023 -6.047 1 91.94 281 GLN A O 1
ATOM 2314 N N . ASN A 1 282 ? -7.18 -8.836 -6.035 1 96.69 282 ASN A N 1
ATOM 2315 C CA . ASN A 1 282 ? -6.062 -9.727 -6.34 1 96.69 282 ASN A CA 1
ATOM 2316 C C . ASN A 1 282 ? -5.902 -9.93 -7.844 1 96.69 282 ASN A C 1
ATOM 2318 O O . ASN A 1 282 ? -4.871 -10.43 -8.297 1 96.69 282 ASN A O 1
ATOM 2322 N N . VAL A 1 283 ? -6.938 -9.547 -8.594 1 98 283 VAL A N 1
ATOM 2323 C CA . VAL A 1 283 ? -6.895 -9.82 -10.023 1 98 283 VAL A CA 1
ATOM 2324 C C . VAL A 1 283 ? -7.32 -8.578 -10.805 1 98 283 VAL A C 1
ATOM 2326 O O . VAL A 1 283 ? -8.406 -8.039 -10.578 1 98 283 VAL A O 1
ATOM 2329 N N . PHE A 1 284 ? -6.484 -8.172 -11.703 1 96.88 284 PHE A N 1
ATOM 2330 C CA . PHE A 1 284 ? -6.797 -7.027 -12.555 1 96.88 284 PHE A CA 1
ATOM 2331 C C . PHE A 1 284 ? -7.934 -7.363 -13.508 1 96.88 284 PHE A C 1
ATOM 2333 O O . PHE A 1 284 ? -8.281 -8.531 -13.695 1 96.88 284 PHE A O 1
ATOM 2340 N N . ASP A 1 285 ? -8.422 -6.387 -14.18 1 95.12 285 ASP A N 1
ATOM 2341 C CA . ASP A 1 285 ? -9.578 -6.535 -15.062 1 95.12 285 ASP A CA 1
ATOM 2342 C C . ASP A 1 285 ? -9.234 -7.422 -16.266 1 95.12 285 ASP A C 1
ATOM 2344 O O . ASP A 1 285 ? -10.109 -8.078 -16.828 1 95.12 285 ASP A O 1
ATOM 2348 N N . ASP A 1 286 ? -8.023 -7.473 -16.578 1 97.5 286 ASP A N 1
ATOM 2349 C CA . ASP A 1 286 ? -7.652 -8.266 -17.734 1 97.5 286 ASP A CA 1
ATOM 2350 C C . ASP A 1 286 ? -7.312 -9.695 -17.344 1 97.5 286 ASP A C 1
ATOM 2352 O O . ASP A 1 286 ? -6.824 -10.477 -18.172 1 97.5 286 ASP A O 1
ATOM 2356 N N . GLY A 1 287 ? -7.453 -9.984 -16.031 1 98.31 287 GLY A N 1
ATOM 2357 C CA . GLY A 1 287 ? -7.34 -11.359 -15.57 1 98.31 287 GLY A CA 1
ATOM 2358 C C . GLY A 1 287 ? -5.992 -11.664 -14.945 1 98.31 287 GLY A C 1
ATOM 2359 O O . GLY A 1 287 ? -5.797 -12.742 -14.375 1 98.31 287 GLY A O 1
ATOM 2360 N N . VAL A 1 288 ? -5.043 -10.758 -15.062 1 98.5 288 VAL A N 1
ATOM 2361 C CA . VAL A 1 288 ? -3.711 -10.992 -14.516 1 98.5 288 VAL A CA 1
ATOM 2362 C C . VAL A 1 288 ? -3.736 -10.797 -13 1 98.5 288 VAL A C 1
ATOM 2364 O O . VAL A 1 288 ? -4.324 -9.836 -12.5 1 98.5 288 VAL A O 1
ATOM 2367 N N . GLN A 1 289 ? -3.191 -11.719 -12.297 1 98.5 289 GLN A N 1
ATOM 2368 C CA . GLN A 1 289 ? -3.041 -11.562 -10.852 1 98.5 289 GLN A CA 1
ATOM 2369 C C . GLN A 1 289 ? -2.014 -10.484 -10.516 1 98.5 289 GLN A C 1
ATOM 2371 O O . GLN A 1 289 ? -0.994 -10.359 -11.195 1 98.5 289 GLN A O 1
ATOM 2376 N N . ILE A 1 290 ? -2.105 -9.758 -9.477 1 96.94 290 ILE A N 1
ATOM 2377 C CA . ILE A 1 290 ? -1.518 -8.445 -9.234 1 96.94 290 ILE A CA 1
ATOM 2378 C C . ILE A 1 290 ? -0.055 -8.602 -8.828 1 96.94 290 ILE A C 1
ATOM 2380 O O . ILE A 1 290 ? 0.714 -7.641 -8.867 1 96.94 290 ILE A O 1
ATOM 2384 N N . GLU A 1 291 ? 0.423 -9.742 -8.445 1 96.31 291 GLU A N 1
ATOM 2385 C CA . GLU A 1 291 ? 1.742 -9.875 -7.84 1 96.31 291 GLU A CA 1
ATOM 2386 C C . GLU A 1 291 ? 2.818 -10.109 -8.891 1 96.31 291 GLU A C 1
ATOM 2388 O O . GLU A 1 291 ? 3.975 -10.375 -8.562 1 96.31 291 GLU A O 1
ATOM 2393 N N . ALA A 1 292 ? 2.473 -10.117 -10.172 1 96.25 292 ALA A N 1
ATOM 2394 C CA . ALA A 1 292 ? 3.402 -10.18 -11.297 1 96.25 292 ALA A CA 1
ATOM 2395 C C . ALA A 1 292 ? 4.242 -11.453 -11.242 1 96.25 292 ALA A C 1
ATOM 2397 O O . ALA A 1 292 ? 5.461 -11.406 -11.438 1 96.25 292 ALA A O 1
ATOM 2398 N N . SER A 1 293 ? 3.664 -12.531 -10.922 1 97.5 293 SER A N 1
ATOM 2399 C CA . SER A 1 293 ? 4.25 -13.859 -10.836 1 97.5 293 SER A CA 1
ATOM 2400 C C . SER A 1 293 ? 3.27 -14.93 -11.312 1 97.5 293 SER A C 1
ATOM 2402 O O . SER A 1 293 ? 2.232 -15.148 -10.688 1 97.5 293 SER A O 1
ATOM 2404 N N . PRO A 1 294 ? 3.621 -15.609 -12.383 1 97.75 294 PRO A N 1
ATOM 2405 C CA . PRO A 1 294 ? 2.721 -16.656 -12.867 1 97.75 294 PRO A CA 1
ATOM 2406 C C . PRO A 1 294 ? 2.41 -17.719 -11.812 1 97.75 294 PRO A C 1
ATOM 2408 O O . PRO A 1 294 ? 1.305 -18.266 -11.789 1 97.75 294 PRO A O 1
ATOM 2411 N N . ASN A 1 295 ? 3.383 -18 -11.016 1 97 295 ASN A N 1
ATOM 2412 C CA . ASN A 1 295 ? 3.125 -18.938 -9.93 1 97 295 ASN A CA 1
ATOM 2413 C C . ASN A 1 295 ? 2.006 -18.438 -9.016 1 97 295 ASN A C 1
ATOM 2415 O O . ASN A 1 295 ? 1.111 -19.203 -8.648 1 97 295 ASN A O 1
ATOM 2419 N N . TYR A 1 296 ? 2.014 -17.25 -8.664 1 97.38 296 TYR A N 1
ATOM 2420 C CA . TYR A 1 296 ? 1.001 -16.719 -7.758 1 97.38 296 TYR A CA 1
ATOM 2421 C C . TYR A 1 296 ? -0.301 -16.438 -8.5 1 97.38 296 TYR A C 1
ATOM 2423 O O . TYR A 1 296 ? -1.376 -16.422 -7.895 1 97.38 296 TYR A O 1
ATOM 2431 N N . HIS A 1 297 ? -0.21 -16.219 -9.805 1 98.38 297 HIS A N 1
ATOM 2432 C CA . HIS A 1 297 ? -1.408 -16.25 -10.633 1 98.38 297 HIS A CA 1
ATOM 2433 C C . HIS A 1 297 ? -2.152 -17.578 -10.469 1 98.38 297 HIS A C 1
ATOM 2435 O O . HIS A 1 297 ? -3.363 -17.578 -10.242 1 98.38 297 HIS A O 1
ATOM 2441 N N . VAL A 1 298 ? -1.433 -18.594 -10.484 1 98.19 298 VAL A N 1
ATOM 2442 C CA . VAL A 1 298 ? -2.018 -19.938 -10.383 1 98.19 298 VAL A CA 1
ATOM 2443 C C . VAL A 1 298 ? -2.523 -20.172 -8.961 1 98.19 298 VAL A C 1
ATOM 2445 O O . VAL A 1 298 ? -3.555 -20.812 -8.766 1 98.19 298 VAL A O 1
ATOM 2448 N N . ILE A 1 299 ? -1.854 -19.656 -7.996 1 97.62 299 ILE A N 1
ATOM 2449 C CA . ILE A 1 299 ? -2.236 -19.859 -6.605 1 97.62 299 ILE A CA 1
ATOM 2450 C C . ILE A 1 299 ? -3.609 -19.234 -6.352 1 97.62 299 ILE A C 1
ATOM 2452 O O . ILE A 1 299 ? -4.508 -19.906 -5.832 1 97.62 299 ILE A O 1
ATOM 2456 N N . VAL A 1 300 ? -3.801 -18.047 -6.75 1 98.38 300 VAL A N 1
ATOM 2457 C CA . VAL A 1 300 ? -5.09 -17.391 -6.547 1 98.38 300 VAL A CA 1
ATOM 2458 C C . VAL A 1 300 ? -6.141 -18.016 -7.453 1 98.38 300 VAL A C 1
ATOM 2460 O O . VAL A 1 300 ? -7.293 -18.203 -7.047 1 98.38 300 VAL A O 1
ATOM 2463 N N . MET A 1 301 ? -5.758 -18.375 -8.625 1 98.38 301 MET A N 1
ATOM 2464 C CA . MET A 1 301 ? -6.652 -19.062 -9.555 1 98.38 301 MET A CA 1
ATOM 2465 C C . MET A 1 301 ? -7.18 -20.359 -8.945 1 98.38 301 MET A C 1
ATOM 2467 O O . MET A 1 301 ? -8.344 -20.703 -9.133 1 98.38 301 MET A O 1
ATOM 2471 N N . ARG A 1 302 ? -6.363 -21.016 -8.273 1 98.25 302 ARG A N 1
ATOM 2472 C CA . ARG A 1 302 ? -6.738 -22.281 -7.648 1 98.25 302 ARG A CA 1
ATOM 2473 C C . ARG A 1 302 ? -7.855 -22.078 -6.633 1 98.25 302 ARG A C 1
ATOM 2475 O O . ARG A 1 302 ? -8.758 -22.906 -6.512 1 98.25 302 ARG A O 1
ATOM 2482 N N . ASP A 1 303 ? -7.793 -21.016 -5.914 1 98.31 303 ASP A N 1
ATOM 2483 C CA . ASP A 1 303 ? -8.867 -20.734 -4.961 1 98.31 303 ASP A CA 1
ATOM 2484 C C . ASP A 1 303 ? -10.211 -20.609 -5.668 1 98.31 303 ASP A C 1
ATOM 2486 O O . ASP A 1 303 ? -11.227 -21.109 -5.168 1 98.31 303 ASP A O 1
ATOM 2490 N N . LEU A 1 304 ? -10.18 -20.094 -6.82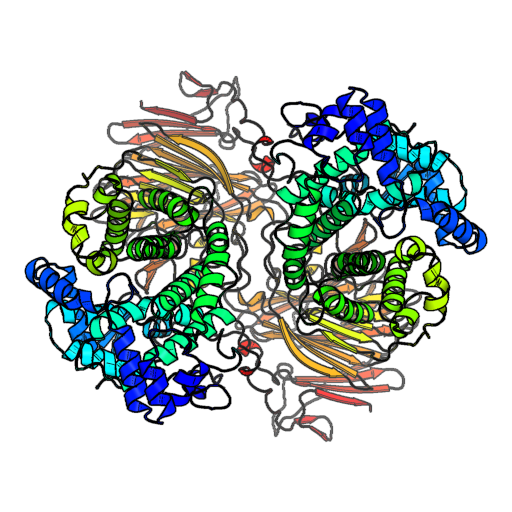8 1 98.31 304 LEU A N 1
ATOM 2491 C CA . LEU A 1 304 ? -11.422 -19.875 -7.57 1 98.31 304 LEU A CA 1
ATOM 2492 C C . LEU A 1 304 ? -11.93 -21.172 -8.18 1 98.31 304 LEU A C 1
ATOM 2494 O O . LEU A 1 304 ? -13.102 -21.531 -8.008 1 98.31 304 LEU A O 1
ATOM 2498 N N . TYR A 1 305 ? -11.062 -21.922 -8.875 1 97.94 305 TYR A N 1
ATOM 2499 C CA . TYR A 1 305 ? -11.609 -23.078 -9.555 1 97.94 305 TYR A CA 1
ATOM 2500 C C . TYR A 1 305 ? -11.977 -24.172 -8.547 1 97.94 305 TYR A C 1
ATOM 2502 O O . TYR A 1 305 ? -12.867 -24.984 -8.797 1 97.94 305 TYR A O 1
ATOM 2510 N N . GLU A 1 306 ? -11.32 -24.203 -7.367 1 98.19 306 GLU A N 1
ATOM 2511 C CA . GLU A 1 306 ? -11.727 -25.125 -6.309 1 98.19 306 GLU A CA 1
ATOM 2512 C C . GLU A 1 306 ? -13.094 -24.75 -5.75 1 98.19 306 GLU A C 1
ATOM 2514 O O . GLU A 1 306 ? -13.953 -25.609 -5.582 1 98.19 306 GLU A O 1
ATOM 2519 N N . LEU A 1 307 ? -13.312 -23.5 -5.504 1 98.25 307 LEU A N 1
ATOM 2520 C CA . LEU A 1 307 ? -14.57 -23.062 -4.918 1 98.25 307 LEU A CA 1
ATOM 2521 C C . LEU A 1 307 ? -15.711 -23.188 -5.93 1 98.25 307 LEU A C 1
ATOM 2523 O O . LEU A 1 307 ? -16.812 -23.594 -5.574 1 98.25 307 LEU A O 1
ATOM 2527 N N . VAL A 1 308 ? -15.453 -22.828 -7.199 1 97.56 308 VAL A N 1
ATOM 2528 C CA . VAL A 1 308 ? -16.469 -22.969 -8.234 1 97.56 308 VAL A CA 1
ATOM 2529 C C . VAL A 1 308 ? -16.906 -24.422 -8.336 1 97.56 308 VAL A C 1
ATOM 2531 O O . VAL A 1 308 ? -18.109 -24.719 -8.398 1 97.56 308 VAL A O 1
ATOM 2534 N N . SER A 1 309 ? -15.977 -25.312 -8.312 1 97.44 309 SER A N 1
ATOM 2535 C CA . SER A 1 309 ? -16.266 -26.75 -8.391 1 97.44 309 SER A CA 1
ATOM 2536 C C . SER A 1 309 ? -17.078 -27.219 -7.18 1 97.44 309 SER A C 1
ATOM 2538 O O . SER A 1 309 ? -18.031 -27.969 -7.32 1 97.44 309 SER A O 1
ATOM 2540 N N . LEU A 1 310 ? -16.672 -26.75 -6.008 1 97.75 310 LEU A N 1
ATOM 2541 C CA . LEU A 1 310 ? -17.328 -27.156 -4.773 1 97.75 310 LEU A CA 1
ATOM 2542 C C . LEU A 1 310 ? -18.766 -26.641 -4.738 1 97.75 310 LEU A C 1
ATOM 2544 O O . LEU A 1 310 ? -19.688 -27.375 -4.387 1 97.75 310 LEU A O 1
ATOM 2548 N N . PHE A 1 311 ? -18.922 -25.375 -5.105 1 97.31 311 PHE A N 1
ATOM 2549 C CA . PHE A 1 311 ? -20.25 -24.781 -5.098 1 97.31 311 PHE A CA 1
ATOM 2550 C C . PHE A 1 311 ? -21.172 -25.469 -6.098 1 97.31 311 PHE A C 1
ATOM 2552 O O . PHE A 1 311 ? -22.344 -25.672 -5.82 1 97.31 311 PHE A O 1
ATOM 2559 N N . GLN A 1 312 ? -20.609 -25.812 -7.199 1 94.19 312 GLN A N 1
ATOM 2560 C CA . GLN A 1 312 ? -21.375 -26.562 -8.188 1 94.19 312 GLN A CA 1
ATOM 2561 C C . GLN A 1 312 ? -21.828 -27.906 -7.633 1 94.19 312 GLN A C 1
ATOM 2563 O O . GLN A 1 312 ? -23 -28.281 -7.785 1 94.19 312 GLN A O 1
ATOM 2568 N N . ARG A 1 313 ? -20.984 -28.578 -6.973 1 95.25 313 ARG A N 1
ATOM 2569 C CA . ARG A 1 313 ? -21.281 -29.891 -6.387 1 95.25 313 ARG A CA 1
ATOM 2570 C C . ARG A 1 313 ? -22.344 -29.766 -5.305 1 95.25 313 ARG A C 1
ATOM 2572 O O . ARG A 1 313 ? -23.188 -30.656 -5.168 1 95.25 313 ARG A O 1
ATOM 2579 N N . LEU A 1 314 ? -22.281 -28.703 -4.539 1 95.56 314 LEU A N 1
ATOM 2580 C CA . LEU A 1 314 ? -23.156 -28.562 -3.373 1 95.56 314 LEU A CA 1
ATOM 2581 C C . LEU A 1 314 ? -24.406 -27.781 -3.725 1 95.56 314 LEU A C 1
ATOM 2583 O O . LEU A 1 314 ? -25.25 -27.516 -2.857 1 95.56 314 LEU A O 1
ATOM 2587 N N . ASP A 1 315 ? -24.547 -27.344 -4.973 1 92.44 315 ASP A N 1
ATOM 2588 C CA . ASP A 1 315 ? -25.688 -26.562 -5.465 1 92.44 315 AS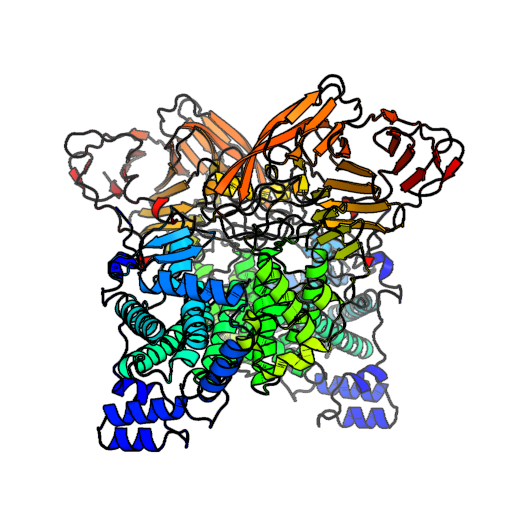P A CA 1
ATOM 2589 C C . ASP A 1 315 ? -25.828 -25.25 -4.707 1 92.44 315 ASP A C 1
ATOM 2591 O O . ASP A 1 315 ? -26.906 -24.922 -4.219 1 92.44 315 ASP A O 1
ATOM 2595 N N . VAL A 1 316 ? -24.719 -24.719 -4.379 1 90.75 316 VAL A N 1
ATOM 2596 C CA . VAL A 1 316 ? -24.641 -23.375 -3.816 1 90.75 316 VAL A CA 1
ATOM 2597 C C . VAL A 1 316 ? -24.312 -22.375 -4.922 1 90.75 316 VAL A C 1
ATOM 2599 O O . VAL A 1 316 ? -23.453 -22.641 -5.773 1 90.75 316 VAL A O 1
ATOM 2602 N N . GLU A 1 317 ? -25.047 -21.328 -4.984 1 88.25 317 GLU A N 1
ATOM 2603 C CA . GLU A 1 317 ? -24.781 -20.328 -6.012 1 88.25 317 GLU A CA 1
ATOM 2604 C C . GLU A 1 317 ? -23.484 -19.578 -5.73 1 88.25 317 GLU A C 1
ATOM 2606 O O . GLU A 1 317 ? -23.375 -18.859 -4.73 1 88.25 317 GLU A O 1
ATOM 2611 N N . ALA A 1 318 ? -22.547 -19.75 -6.551 1 89.06 318 ALA A N 1
ATOM 2612 C CA . ALA A 1 318 ? -21.297 -19.016 -6.43 1 89.06 318 ALA A CA 1
ATOM 2613 C C . ALA A 1 318 ? -21.469 -17.562 -6.875 1 89.06 318 ALA A C 1
ATOM 2615 O O . ALA A 1 318 ? -22.172 -17.281 -7.844 1 89.06 318 ALA A O 1
ATOM 2616 N N . PRO A 1 319 ? -20.828 -16.625 -6.168 1 91 319 PRO A N 1
ATOM 2617 C CA . PRO A 1 319 ? -20.812 -15.266 -6.707 1 91 319 PRO A CA 1
ATOM 2618 C C . PRO A 1 319 ? -20.328 -15.211 -8.156 1 91 319 PRO A C 1
ATOM 2620 O O . PRO A 1 319 ? -19.375 -15.906 -8.516 1 91 319 PRO A O 1
ATOM 2623 N N . GLU A 1 320 ? -20.953 -14.438 -8.969 1 92.56 320 GLU A N 1
ATOM 2624 C CA . GLU A 1 320 ? -20.688 -14.367 -10.398 1 92.56 320 GLU A CA 1
ATOM 2625 C C . GLU A 1 320 ? -19.234 -13.992 -10.672 1 92.56 320 GLU A C 1
ATOM 2627 O O . GLU A 1 320 ? -18.641 -14.477 -11.633 1 92.56 320 GLU A O 1
ATOM 2632 N N . ILE A 1 321 ? -18.688 -13.273 -9.812 1 94.88 321 ILE A N 1
ATOM 2633 C CA . ILE A 1 321 ? -17.344 -12.758 -10.016 1 94.88 321 ILE A CA 1
ATOM 2634 C C . ILE A 1 321 ? -16.344 -13.914 -10.016 1 94.88 321 ILE A C 1
ATOM 2636 O O . ILE A 1 321 ? -15.266 -13.812 -10.609 1 94.88 321 ILE A O 1
ATOM 2640 N N . TYR A 1 322 ? -16.688 -15.031 -9.352 1 97.06 322 TYR A N 1
ATOM 2641 C CA . TYR A 1 322 ? -15.766 -16.156 -9.305 1 97.06 322 TYR A CA 1
ATOM 2642 C C . TYR A 1 322 ? -15.547 -16.75 -10.695 1 97.06 322 TYR A C 1
ATOM 2644 O O . TYR A 1 322 ? -14.414 -16.812 -11.18 1 97.06 322 TYR A O 1
ATOM 2652 N N . LYS A 1 323 ? -16.578 -17.062 -11.359 1 96.94 323 LYS A N 1
ATOM 2653 C CA . LYS A 1 323 ? -16.484 -17.688 -12.68 1 96.94 323 LYS A CA 1
ATOM 2654 C C . LYS A 1 323 ? -15.953 -16.688 -13.711 1 96.94 323 LYS A C 1
ATOM 2656 O O . LYS A 1 323 ? -15.117 -17.047 -14.547 1 96.94 323 LYS A O 1
ATOM 2661 N N . GLU A 1 324 ? -16.422 -15.445 -13.594 1 97.62 324 GLU A N 1
ATOM 2662 C CA . GLU A 1 324 ? -15.984 -14.422 -14.539 1 97.62 324 GLU A CA 1
ATOM 2663 C C . GLU A 1 324 ? -14.477 -14.195 -14.461 1 97.62 324 GLU A C 1
ATOM 2665 O O . GLU A 1 324 ? -13.797 -14.141 -15.484 1 97.62 324 GLU A O 1
ATOM 2670 N N . THR A 1 325 ? -14 -14.078 -13.289 1 98.38 325 THR A N 1
ATOM 2671 C CA . THR A 1 325 ? -12.57 -13.867 -13.086 1 98.38 325 THR A CA 1
ATOM 2672 C C . THR A 1 325 ? -11.773 -15.094 -13.5 1 98.38 325 THR A C 1
ATOM 2674 O O . THR A 1 325 ? -10.727 -14.977 -14.141 1 98.38 325 THR A O 1
ATOM 2677 N N . LEU A 1 326 ? -12.273 -16.266 -13.188 1 98.56 326 LEU A N 1
ATOM 2678 C CA . LEU A 1 326 ? -11.586 -17.516 -13.492 1 98.56 326 LEU A CA 1
ATOM 2679 C C . LEU A 1 326 ? -11.391 -17.672 -15 1 98.56 326 LEU A C 1
ATOM 2681 O O . LEU A 1 326 ? -10.32 -18.078 -15.445 1 98.56 326 LEU A O 1
ATOM 2685 N N . VAL A 1 327 ? -12.344 -17.359 -15.75 1 98.5 327 VAL A N 1
ATOM 2686 C CA . VAL A 1 327 ? -12.258 -17.469 -17.203 1 98.5 327 VAL A CA 1
ATOM 2687 C C . VAL A 1 327 ? -11.133 -16.578 -17.734 1 98.5 327 VAL A C 1
ATOM 2689 O O . VAL A 1 327 ? -10.312 -17.016 -18.547 1 98.5 327 VAL A O 1
ATOM 2692 N N . LYS A 1 328 ? -11.102 -15.359 -17.25 1 98.56 328 LYS A N 1
ATOM 2693 C CA . LYS A 1 328 ? -10.055 -14.43 -17.672 1 98.56 328 LYS A CA 1
ATOM 2694 C C . LYS A 1 328 ? -8.68 -14.93 -17.25 1 98.56 328 LYS A C 1
ATOM 2696 O O . LYS A 1 328 ? -7.707 -14.797 -18 1 98.56 328 LYS A O 1
ATOM 2701 N N . MET A 1 329 ? -8.633 -15.461 -16.094 1 98.81 329 MET A N 1
ATOM 2702 C CA . MET A 1 329 ? -7.355 -15.953 -15.594 1 98.81 329 MET A CA 1
ATOM 2703 C C . MET A 1 329 ? -6.867 -17.141 -16.406 1 98.81 329 MET A C 1
ATOM 2705 O O . MET A 1 329 ? -5.668 -17.297 -16.641 1 98.81 329 MET A O 1
ATOM 2709 N N . LEU A 1 330 ? -7.77 -18.016 -16.812 1 98.69 330 LEU A N 1
ATOM 2710 C CA . LEU A 1 330 ? -7.406 -19.141 -17.656 1 98.69 330 LEU A CA 1
ATOM 2711 C C . LEU A 1 330 ? -6.871 -18.656 -19 1 98.69 330 LEU A C 1
ATOM 2713 O O . LEU A 1 330 ? -5.91 -19.219 -19.531 1 98.69 330 LEU A O 1
ATOM 2717 N N . ASP A 1 331 ? -7.465 -17.625 -19.5 1 98.5 331 ASP A N 1
ATOM 2718 C CA . ASP A 1 331 ? -6.977 -17.047 -20.75 1 98.5 331 ASP A CA 1
ATOM 2719 C C . ASP A 1 331 ? -5.535 -16.562 -20.609 1 98.5 331 ASP A C 1
ATOM 2721 O O . ASP A 1 331 ? -4.719 -16.75 -21.5 1 98.5 331 ASP A O 1
ATOM 2725 N N . VAL A 1 332 ? -5.285 -15.938 -19.531 1 98.62 332 VAL A N 1
ATOM 2726 C CA . VAL A 1 332 ? -3.934 -15.469 -19.25 1 98.62 332 VAL A CA 1
ATOM 2727 C C . VAL A 1 332 ? -2.984 -16.656 -19.156 1 98.62 332 VAL A C 1
ATOM 2729 O O . VAL A 1 332 ? -1.89 -16.641 -19.719 1 98.62 332 VAL A O 1
ATOM 2732 N N . LEU A 1 333 ? -3.387 -17.688 -18.484 1 98.5 333 LEU A N 1
ATOM 2733 C CA . LEU A 1 333 ? -2.535 -18.859 -18.234 1 98.5 333 LEU A CA 1
ATOM 2734 C C . LEU A 1 333 ? -2.152 -19.531 -19.562 1 98.5 333 LEU A C 1
ATOM 2736 O O . LEU A 1 333 ? -1.025 -20 -19.703 1 98.5 333 LEU A O 1
ATOM 2740 N N . ILE A 1 334 ? -3.068 -19.609 -20.469 1 98.25 334 ILE A N 1
ATOM 2741 C CA . ILE A 1 334 ? -2.783 -20.203 -21.781 1 98.25 334 ILE A CA 1
ATOM 2742 C C . ILE A 1 334 ? -1.556 -19.516 -22.391 1 98.25 334 ILE A C 1
ATOM 2744 O O . ILE A 1 334 ? -0.632 -20.188 -22.844 1 98.25 334 ILE A O 1
ATOM 2748 N N . GLN A 1 335 ? -1.536 -18.234 -22.25 1 97.75 335 GLN A N 1
ATOM 2749 C CA . GLN A 1 335 ? -0.508 -17.453 -22.922 1 97.75 335 GLN A CA 1
ATOM 2750 C C . GLN A 1 335 ? 0.806 -17.484 -22.156 1 97.75 335 GLN A C 1
ATOM 2752 O O . GLN A 1 335 ? 1.883 -17.359 -22.734 1 97.75 335 GLN A O 1
ATOM 2757 N N . LEU A 1 336 ? 0.752 -17.734 -20.891 1 97.56 336 LEU A N 1
ATOM 2758 C CA . LEU A 1 336 ? 1.944 -17.719 -20.047 1 97.56 336 LEU A CA 1
ATOM 2759 C C . LEU A 1 336 ? 2.615 -19.094 -20.047 1 97.56 336 LEU A C 1
ATOM 2761 O O . LEU A 1 336 ? 3.719 -19.25 -19.516 1 97.56 336 LEU A O 1
ATOM 2765 N N . ARG A 1 337 ? 1.994 -20.047 -20.578 1 96.75 337 ARG A N 1
ATOM 2766 C CA . ARG A 1 337 ? 2.611 -21.359 -20.688 1 96.75 337 ARG A CA 1
ATOM 2767 C C . ARG A 1 337 ? 3.725 -21.359 -21.719 1 96.75 337 ARG A C 1
ATOM 2769 O O . ARG A 1 337 ? 3.484 -21.062 -22.891 1 96.75 337 ARG A O 1
ATOM 2776 N N . THR A 1 338 ? 4.855 -21.719 -21.359 1 96.62 338 THR A N 1
ATOM 2777 C CA . THR A 1 338 ? 6.016 -21.734 -22.234 1 96.62 338 THR A CA 1
ATOM 2778 C C . THR A 1 338 ? 6 -22.969 -23.141 1 96.62 338 THR A C 1
ATOM 2780 O O . THR A 1 338 ? 5.27 -23.922 -22.875 1 96.62 338 THR A O 1
ATOM 2783 N N . PRO A 1 339 ? 6.793 -22.953 -24.172 1 95.62 339 PRO A N 1
ATOM 2784 C CA . PRO A 1 339 ? 6.816 -24.078 -25.109 1 95.62 339 PRO A CA 1
ATOM 2785 C C . PRO A 1 339 ? 7.227 -25.391 -24.422 1 95.62 339 PRO A C 1
ATOM 2787 O O . PRO A 1 339 ? 6.793 -26.469 -24.844 1 95.62 339 PRO A O 1
ATOM 2790 N N . ASP A 1 340 ? 7.977 -25.281 -23.406 1 93.62 340 ASP A N 1
ATOM 2791 C CA . ASP A 1 340 ? 8.438 -26.5 -22.719 1 93.62 340 ASP A CA 1
ATOM 2792 C C . ASP A 1 340 ? 7.422 -26.953 -21.672 1 93.62 340 ASP A C 1
ATOM 2794 O O . ASP A 1 340 ? 7.719 -27.828 -20.859 1 93.62 340 ASP A O 1
ATOM 2798 N N . GLY A 1 341 ? 6.316 -26.328 -21.641 1 94.5 341 GLY A N 1
ATOM 2799 C CA . GLY A 1 341 ? 5.211 -26.781 -20.812 1 94.5 341 GLY A CA 1
ATOM 2800 C C . GLY A 1 341 ? 5.262 -26.219 -19.406 1 94.5 341 GLY A C 1
ATOM 2801 O O . GLY A 1 341 ? 4.523 -26.672 -18.516 1 94.5 341 GLY A O 1
ATOM 2802 N N . GLN A 1 342 ? 6.094 -25.234 -19.156 1 95.25 342 GLN A N 1
ATOM 2803 C CA . GLN A 1 342 ? 6.254 -24.641 -17.844 1 95.25 342 GLN A CA 1
ATOM 2804 C C . GLN A 1 342 ? 5.586 -23.266 -17.781 1 95.25 342 GLN A C 1
ATOM 2806 O O . GLN A 1 342 ? 4.945 -22.828 -18.734 1 95.25 342 GLN A O 1
ATOM 2811 N N . LEU A 1 343 ? 5.652 -22.656 -16.609 1 96.19 343 LEU A N 1
ATOM 2812 C CA . LEU A 1 343 ? 5.234 -21.266 -16.453 1 96.19 343 LEU A CA 1
ATOM 2813 C C . LEU A 1 343 ? 6.402 -20.328 -16.703 1 96.19 343 LEU A C 1
ATOM 2815 O O . LEU A 1 343 ? 7.543 -20.625 -16.344 1 96.19 343 LEU A O 1
ATOM 2819 N N . LEU A 1 344 ? 6.078 -19.203 -17.281 1 95.81 344 LEU A N 1
ATOM 2820 C CA . LEU A 1 344 ? 7.07 -18.141 -17.391 1 95.81 344 LEU A CA 1
ATOM 2821 C C . LEU A 1 344 ? 7.633 -17.781 -16.016 1 95.81 344 LEU A C 1
ATOM 2823 O O . LEU A 1 344 ? 6.879 -17.625 -15.055 1 95.81 344 LEU A O 1
ATOM 2827 N N . ARG A 1 345 ? 8.906 -17.578 -15.891 1 95.94 345 ARG A N 1
ATOM 2828 C CA . ARG A 1 345 ? 9.539 -17.484 -14.578 1 95.94 345 ARG A CA 1
ATOM 2829 C C . ARG A 1 345 ? 9.672 -16.031 -14.133 1 95.94 345 ARG A C 1
ATOM 2831 O O . ARG A 1 345 ? 10.625 -15.672 -13.438 1 95.94 345 ARG A O 1
ATOM 2838 N N . PHE A 1 346 ? 8.805 -15.141 -14.477 1 96.38 346 PHE A N 1
ATOM 2839 C CA . PHE A 1 346 ? 8.773 -13.805 -13.898 1 96.38 346 PHE A CA 1
ATOM 2840 C C . PHE A 1 346 ? 8.422 -13.859 -12.414 1 96.38 346 PHE A C 1
ATOM 2842 O O . PHE A 1 346 ? 7.609 -14.695 -11.992 1 96.38 346 PHE A O 1
ATOM 2849 N N . GLY A 1 347 ? 8.984 -12.977 -11.633 1 95.88 347 GLY A N 1
ATOM 2850 C CA . GLY A 1 347 ? 8.672 -12.914 -10.211 1 95.88 347 GLY A CA 1
ATOM 2851 C C . GLY A 1 347 ? 9.023 -14.188 -9.469 1 95.88 347 GLY A C 1
ATOM 2852 O O . GLY A 1 347 ? 10.023 -14.844 -9.773 1 95.88 347 GLY A O 1
ATOM 2853 N N . ASP A 1 348 ? 8.289 -14.508 -8.453 1 95.69 348 ASP A N 1
ATOM 2854 C CA . ASP A 1 348 ? 8.516 -15.688 -7.629 1 95.69 348 ASP A CA 1
ATOM 2855 C C . ASP A 1 348 ? 7.898 -16.938 -8.266 1 95.69 348 ASP A C 1
ATOM 2857 O O . ASP A 1 348 ? 6.992 -17.547 -7.699 1 95.69 348 ASP A O 1
ATOM 2861 N N . THR A 1 349 ? 8.461 -17.281 -9.422 1 96.25 349 THR A N 1
ATOM 2862 C CA . THR A 1 349 ? 8 -18.453 -10.156 1 96.25 349 THR A CA 1
ATOM 2863 C C . THR A 1 349 ? 9.141 -19.438 -10.383 1 96.25 349 THR A C 1
ATOM 2865 O O . THR A 1 349 ? 10.227 -19.047 -10.82 1 96.25 349 THR A O 1
ATOM 2868 N N . ASP A 1 350 ? 8.953 -20.625 -10.047 1 92.88 350 ASP A N 1
ATOM 2869 C CA . ASP A 1 350 ? 9.914 -21.703 -10.25 1 92.88 350 ASP A CA 1
ATOM 2870 C C . ASP A 1 350 ? 9.312 -22.828 -11.094 1 92.88 350 ASP A C 1
ATOM 2872 O O . ASP A 1 350 ? 8.172 -22.719 -11.539 1 92.88 350 ASP A O 1
ATOM 2876 N N . LYS A 1 351 ? 10.133 -23.734 -11.352 1 91.12 351 LYS A N 1
ATOM 2877 C CA . LYS A 1 351 ? 9.648 -24.922 -12.062 1 91.12 351 LYS A CA 1
ATOM 2878 C C . LYS A 1 351 ? 8.492 -25.578 -11.305 1 91.12 351 LYS A C 1
ATOM 2880 O O . LYS A 1 351 ? 8.531 -25.672 -10.078 1 91.12 351 LYS A O 1
ATOM 2885 N N . THR A 1 352 ? 7.492 -25.875 -12.047 1 90.38 352 THR A N 1
ATOM 2886 C CA . THR A 1 352 ? 6.305 -26.547 -11.523 1 90.38 352 THR A CA 1
ATOM 2887 C C . THR A 1 352 ? 6.102 -27.906 -12.195 1 90.38 352 THR A C 1
ATOM 2889 O O . THR A 1 352 ? 6.488 -28.078 -13.352 1 90.38 352 THR A O 1
ATOM 2892 N N . ASP A 1 353 ? 5.543 -28.812 -11.484 1 90.38 353 ASP A N 1
ATOM 2893 C CA . ASP A 1 353 ? 5.172 -30.094 -12.086 1 90.38 353 ASP A CA 1
ATOM 2894 C C . ASP A 1 353 ? 4.215 -29.891 -13.258 1 90.38 353 ASP A C 1
ATOM 2896 O O . ASP A 1 353 ? 3.096 -29.391 -13.078 1 90.38 353 ASP A O 1
ATOM 2900 N N . GLU A 1 354 ? 4.645 -30.25 -14.398 1 93.06 354 GLU A N 1
ATOM 2901 C CA . GLU A 1 354 ? 3.846 -30.031 -15.602 1 93.06 354 GLU A CA 1
ATOM 2902 C C . GLU A 1 354 ? 2.463 -30.656 -15.461 1 93.06 354 GLU A C 1
ATOM 2904 O O . GLU A 1 354 ? 1.493 -30.172 -16.047 1 93.06 354 GLU A O 1
ATOM 2909 N N . ARG A 1 355 ? 2.352 -31.828 -14.828 1 93.69 355 ARG A N 1
ATOM 2910 C CA . ARG A 1 355 ? 1.081 -32.531 -14.625 1 93.69 355 ARG A CA 1
ATOM 2911 C C . ARG A 1 355 ? 0.078 -31.625 -13.906 1 93.69 355 ARG A C 1
ATOM 2913 O O . ARG A 1 355 ? -1.127 -31.703 -14.156 1 93.69 355 ARG A O 1
ATOM 2920 N N . GLU A 1 356 ? 0.618 -30.844 -12.953 1 93.62 356 GLU A N 1
ATOM 2921 C CA . GLU A 1 356 ? -0.248 -29.938 -12.227 1 93.62 356 GLU A CA 1
ATOM 2922 C C . GLU A 1 356 ? -0.8 -28.844 -13.141 1 93.62 356 GLU A C 1
ATOM 2924 O O . GLU A 1 356 ? -1.977 -28.484 -13.047 1 93.62 356 GLU A O 1
ATOM 2929 N N . ILE A 1 357 ? 0.016 -28.344 -13.977 1 97 357 ILE A N 1
ATOM 2930 C CA . ILE A 1 357 ? -0.399 -27.312 -14.93 1 97 357 ILE A CA 1
ATOM 2931 C C . ILE A 1 357 ? -1.446 -27.875 -15.883 1 97 357 ILE A C 1
ATOM 2933 O O . ILE A 1 357 ? -2.477 -27.25 -16.125 1 97 357 ILE A O 1
ATOM 2937 N N . ARG A 1 358 ? -1.235 -29.078 -16.344 1 97.69 358 ARG A N 1
ATOM 2938 C CA . ARG A 1 358 ? -2.168 -29.734 -17.266 1 97.69 358 ARG A CA 1
ATOM 2939 C C . ARG A 1 358 ? -3.492 -30.031 -16.578 1 97.69 358 ARG A C 1
ATOM 2941 O O . ARG A 1 358 ? -4.555 -29.984 -17.203 1 97.69 358 ARG A O 1
ATOM 2948 N N . ASN A 1 359 ? -3.387 -30.406 -15.312 1 97.69 359 ASN A N 1
ATOM 2949 C CA . ASN A 1 359 ? -4.609 -30.609 -14.547 1 97.69 359 ASN A CA 1
ATOM 2950 C C . ASN A 1 359 ? -5.457 -29.344 -14.469 1 97.69 359 ASN A C 1
ATOM 2952 O O . ASN A 1 359 ? -6.684 -29.406 -14.492 1 97.69 359 ASN A O 1
ATOM 2956 N N . ILE A 1 360 ? -4.793 -28.203 -14.328 1 98.31 360 ILE A N 1
ATOM 2957 C CA . ILE A 1 360 ? -5.508 -26.938 -14.273 1 98.31 360 ILE A CA 1
ATOM 2958 C C . ILE A 1 360 ? -6.258 -26.703 -15.586 1 98.31 360 ILE A C 1
ATOM 2960 O O . ILE A 1 360 ? -7.438 -26.344 -15.578 1 98.31 360 ILE A O 1
ATOM 2964 N N . PHE A 1 361 ? -5.629 -26.953 -16.656 1 98.69 361 PHE A N 1
ATOM 2965 C CA . PHE A 1 361 ? -6.266 -26.797 -17.969 1 98.69 361 PHE A CA 1
ATOM 2966 C C . PHE A 1 361 ? -7.43 -27.766 -18.125 1 98.69 361 PHE A C 1
ATOM 2968 O O . PHE A 1 361 ? -8.492 -27.391 -18.625 1 98.69 361 PHE A O 1
ATOM 2975 N N . SER A 1 362 ? -7.23 -29 -17.672 1 98.69 362 SER A N 1
ATOM 2976 C CA . SER A 1 362 ? -8.312 -29.969 -17.734 1 98.69 362 SER A CA 1
ATOM 2977 C C . SER A 1 362 ? -9.5 -29.547 -16.875 1 98.69 362 SER A C 1
ATOM 2979 O O . SER A 1 362 ? -10.648 -29.766 -17.25 1 98.69 362 SER A O 1
ATOM 2981 N N . THR A 1 363 ? -9.172 -29 -15.719 1 98.5 363 THR A N 1
ATOM 2982 C CA . THR A 1 363 ? -10.219 -28.469 -14.859 1 98.5 363 THR A CA 1
ATOM 2983 C C . THR A 1 363 ? -11.023 -27.391 -15.578 1 98.5 363 THR A C 1
ATOM 2985 O O . THR A 1 363 ? -12.25 -27.406 -15.57 1 98.5 363 THR A O 1
ATOM 2988 N N . GLY A 1 364 ? -10.281 -26.438 -16.203 1 98.62 364 GLY A N 1
ATOM 2989 C CA . GLY A 1 364 ? -10.953 -25.391 -16.953 1 98.62 364 GLY A CA 1
ATOM 2990 C C . GLY A 1 364 ? -11.773 -25.922 -18.109 1 98.62 364 GLY A C 1
ATOM 2991 O O . GLY A 1 364 ? -12.883 -25.453 -18.375 1 98.62 364 GLY A O 1
ATOM 2992 N N . ALA A 1 365 ? -11.234 -26.938 -18.797 1 98.62 365 ALA A N 1
ATOM 2993 C CA . ALA A 1 365 ? -11.945 -27.562 -19.922 1 98.62 365 ALA A CA 1
ATOM 2994 C C . ALA A 1 365 ? -13.273 -28.141 -19.453 1 98.62 365 ALA A C 1
ATOM 2996 O O . ALA A 1 365 ? -14.305 -27.953 -20.109 1 98.62 365 ALA A O 1
ATOM 2997 N N . TYR A 1 366 ? -13.266 -28.797 -18.391 1 98.31 366 TYR A N 1
ATOM 2998 C CA . TYR A 1 366 ? -14.469 -29.438 -17.891 1 98.31 366 TYR A CA 1
ATOM 2999 C C . TYR A 1 366 ? -15.492 -28.406 -17.422 1 98.31 366 TYR A C 1
ATOM 3001 O O . TYR A 1 366 ? -16.672 -28.516 -17.75 1 98.31 366 TYR A O 1
ATOM 3009 N N . LEU A 1 367 ? -15.031 -27.406 -16.641 1 97.44 367 LEU A N 1
ATOM 3010 C CA . LEU A 1 367 ? -15.922 -26.406 -16.047 1 97.44 367 LEU A CA 1
ATOM 3011 C C . LEU A 1 367 ? -16.594 -25.562 -17.125 1 97.44 367 LEU A C 1
ATOM 3013 O O . LEU A 1 367 ? -17.734 -25.156 -16.969 1 97.44 367 LEU A O 1
ATOM 3017 N N . PHE A 1 368 ? -15.844 -25.344 -18.25 1 97.75 368 PHE A N 1
ATOM 3018 C CA . PHE A 1 368 ? -16.359 -24.344 -19.172 1 97.75 368 PHE A CA 1
ATOM 3019 C C . PHE A 1 368 ? -16.562 -24.922 -20.562 1 97.75 368 PHE A C 1
ATOM 3021 O O . PHE A 1 368 ? -16.938 -24.219 -21.5 1 97.75 368 PHE A O 1
ATOM 3028 N N . GLY A 1 369 ? -16.266 -26.219 -20.75 1 97.75 369 GLY A N 1
ATOM 3029 C CA . GLY A 1 369 ? -16.453 -26.875 -22.031 1 97.75 369 GLY A CA 1
ATOM 3030 C C . GLY A 1 369 ? -15.539 -26.328 -23.109 1 97.75 369 GLY A C 1
ATOM 3031 O O . GLY A 1 369 ? -15.961 -26.156 -24.266 1 97.75 369 GLY A O 1
ATOM 3032 N N . ARG A 1 370 ? -14.336 -26 -22.797 1 97.94 370 ARG A N 1
ATOM 3033 C CA . ARG A 1 370 ? -13.43 -25.312 -23.719 1 97.94 370 ARG A CA 1
ATOM 3034 C C . ARG A 1 370 ? -12.406 -26.281 -24.297 1 97.94 370 ARG A C 1
ATOM 3036 O O . ARG A 1 370 ? -11.586 -26.844 -23.578 1 97.94 370 ARG A O 1
ATOM 3043 N N . GLY A 1 371 ? -12.336 -26.344 -25.609 1 98.31 371 GLY A N 1
ATOM 3044 C CA . GLY A 1 371 ? -11.453 -27.266 -26.312 1 98.31 371 GLY A CA 1
ATOM 3045 C C . GLY A 1 371 ? -10 -26.844 -26.281 1 98.31 371 GLY A C 1
ATOM 3046 O O . GLY A 1 371 ? -9.094 -27.688 -26.312 1 98.31 371 GLY A O 1
ATOM 3047 N N . ASP A 1 372 ? -9.742 -25.562 -26.297 1 98.19 372 ASP A N 1
ATOM 3048 C CA . ASP A 1 372 ? -8.367 -25.078 -26.234 1 98.19 372 ASP A CA 1
ATOM 3049 C C . ASP A 1 372 ? -7.707 -25.422 -24.906 1 98.19 372 ASP A C 1
ATOM 3051 O O . ASP A 1 372 ? -6.512 -25.719 -24.859 1 98.19 372 ASP A O 1
ATOM 3055 N N . LEU A 1 373 ? -8.555 -25.406 -23.875 1 98.5 373 LEU A N 1
ATOM 3056 C CA . LEU A 1 373 ? -8.047 -25.828 -22.578 1 98.5 373 LEU A CA 1
ATOM 3057 C C . LEU A 1 373 ? -7.805 -27.328 -22.531 1 98.5 373 LEU A C 1
ATOM 3059 O O . LEU A 1 373 ? -6.82 -27.781 -21.953 1 98.5 373 LEU A O 1
ATOM 3063 N N . LYS A 1 374 ? -8.641 -28.078 -23.109 1 98.5 374 LYS A N 1
ATOM 3064 C CA . LYS A 1 374 ? -8.414 -29.516 -23.188 1 98.5 374 LYS A CA 1
ATOM 3065 C C . LYS A 1 374 ? -7.141 -29.844 -23.969 1 98.5 374 LYS A C 1
ATOM 3067 O O . LYS A 1 374 ? -6.402 -30.766 -23.609 1 98.5 374 LYS A O 1
ATOM 3072 N N . TYR A 1 375 ? -6.922 -29.094 -25.047 1 97.88 375 TYR A N 1
ATOM 3073 C CA . TYR A 1 375 ? -5.711 -29.281 -25.844 1 97.88 375 TYR A CA 1
ATOM 3074 C C . TYR A 1 375 ? -4.465 -29.188 -24.969 1 97.88 375 TYR A C 1
ATOM 3076 O O . TYR A 1 375 ? -3.51 -29.938 -25.156 1 97.88 375 TYR A O 1
ATOM 3084 N N . LEU A 1 376 ? -4.461 -28.297 -24.078 1 97.81 376 LEU A N 1
ATOM 3085 C CA . LEU A 1 376 ? -3.314 -28.047 -23.219 1 97.81 376 LEU A CA 1
ATOM 3086 C C . LEU A 1 376 ? -3.346 -28.969 -22 1 97.81 376 LEU A C 1
ATOM 3088 O O . LEU A 1 376 ? -2.355 -29.078 -21.281 1 97.81 376 LEU A O 1
ATOM 3092 N N . GLY A 1 377 ? -4.477 -29.609 -21.734 1 97.94 377 GLY A N 1
ATOM 3093 C CA . GLY A 1 377 ? -4.629 -30.562 -20.656 1 97.94 377 GLY A CA 1
ATOM 3094 C C . GLY A 1 377 ? -4.426 -32 -21.094 1 97.94 377 GLY A C 1
ATOM 3095 O O . GLY A 1 377 ? -3.424 -32.312 -21.734 1 97.94 377 GLY A O 1
ATOM 3096 N N . TYR A 1 378 ? -5.414 -32.844 -20.703 1 97.5 378 TYR A N 1
ATOM 3097 C CA . TYR A 1 378 ? -5.344 -34.281 -21.031 1 97.5 378 TYR A CA 1
ATOM 3098 C C . TYR A 1 378 ? -6.516 -34.688 -21.922 1 97.5 378 TYR A C 1
ATOM 3100 O O . TYR A 1 378 ? -7.574 -34.031 -21.891 1 97.5 378 TYR A O 1
ATOM 3108 N N . GLU A 1 379 ? -6.27 -35.656 -22.703 1 96.62 379 GLU A N 1
ATOM 3109 C CA . GLU A 1 379 ? -7.312 -36.156 -23.578 1 96.62 379 GLU A CA 1
ATOM 3110 C C . GLU A 1 379 ? -8.453 -36.781 -22.781 1 96.62 379 GLU A C 1
ATOM 3112 O O . GLU A 1 379 ? -9.617 -36.719 -23.188 1 96.62 379 GLU A O 1
ATOM 3117 N N . GLU A 1 380 ? -8.156 -37.5 -21.766 1 96.38 380 GLU A N 1
ATOM 3118 C CA . GLU A 1 380 ? -9.125 -38.094 -20.844 1 96.38 380 GLU A CA 1
ATOM 3119 C C . GLU A 1 380 ? -9.086 -37.406 -19.484 1 96.38 380 GLU A C 1
ATOM 3121 O O . GLU A 1 380 ? -8.117 -36.688 -19.156 1 96.38 380 GLU A O 1
ATOM 3126 N N . LEU A 1 381 ? -10.219 -37.594 -18.688 1 97.06 381 LEU A N 1
ATOM 3127 C CA . LEU A 1 381 ? -10.234 -37 -17.344 1 97.06 381 LEU A CA 1
ATOM 3128 C C . LEU A 1 381 ? -9.078 -37.531 -16.516 1 97.06 381 LEU A C 1
ATOM 3130 O O . LEU A 1 381 ? -8.984 -38.75 -16.266 1 97.06 381 LEU A O 1
ATOM 3134 N N . PRO A 1 382 ? -8.203 -36.688 -16.125 1 96.69 382 PRO A N 1
ATOM 3135 C CA . PRO A 1 382 ? -7.055 -37.188 -15.367 1 96.69 382 PRO A CA 1
ATOM 3136 C C . PRO A 1 382 ? -7.438 -37.688 -13.984 1 96.69 382 PRO A C 1
ATOM 3138 O O . PRO A 1 382 ? -8.383 -37.188 -13.367 1 96.69 382 PRO A O 1
ATOM 3141 N N . PHE A 1 383 ? -6.668 -38.625 -13.453 1 96.38 383 PHE A N 1
ATOM 3142 C CA . PHE A 1 383 ? -6.836 -39.312 -12.18 1 96.38 383 PHE A CA 1
ATOM 3143 C C . PHE A 1 383 ? -7.066 -38.312 -11.047 1 96.38 383 PHE A C 1
ATOM 3145 O O . PHE A 1 383 ? -7.984 -38.5 -10.242 1 96.38 383 PHE A O 1
ATOM 3152 N N . ALA A 1 384 ? -6.352 -37.25 -11.031 1 94.69 384 ALA A N 1
ATOM 3153 C CA . ALA A 1 384 ? -6.367 -36.281 -9.93 1 94.69 384 ALA A CA 1
ATOM 3154 C C . ALA A 1 384 ? -7.719 -35.594 -9.836 1 94.69 384 ALA A C 1
ATOM 3156 O O . ALA A 1 384 ? -8.133 -35.156 -8.758 1 94.69 384 ALA A O 1
ATOM 3157 N N . LEU A 1 385 ? -8.492 -35.5 -10.891 1 96.94 385 LEU A N 1
ATOM 3158 C CA . LEU A 1 385 ? -9.719 -34.688 -10.922 1 96.94 385 LEU A CA 1
ATOM 3159 C C . LEU A 1 385 ? -10.922 -35.531 -10.5 1 96.94 385 LEU A C 1
ATOM 3161 O O . LEU A 1 385 ? -12.016 -35 -10.312 1 96.94 385 LEU A O 1
ATOM 3165 N N . LEU A 1 386 ? -10.703 -36.812 -10.258 1 96.19 386 LEU A N 1
ATOM 3166 C CA . LEU A 1 386 ? -11.781 -37.656 -9.758 1 96.19 386 LEU A CA 1
ATOM 3167 C C . LEU A 1 386 ? -12.227 -37.188 -8.367 1 96.19 386 LEU A C 1
ATOM 3169 O O . LEU A 1 386 ? -13.398 -37.344 -8.008 1 96.19 386 LEU A O 1
ATOM 3173 N N . TRP A 1 387 ? -11.359 -36.656 -7.652 1 96.25 387 TRP A N 1
ATOM 3174 C CA . TRP A 1 387 ? -11.648 -36.219 -6.285 1 96.25 387 TRP A CA 1
ATOM 3175 C C . TRP A 1 387 ? -12.273 -34.844 -6.258 1 96.25 387 TRP A C 1
ATOM 3177 O O . TRP A 1 387 ? -12.672 -34.344 -5.199 1 96.25 387 TRP A O 1
ATOM 3187 N N . ARG A 1 388 ? -12.406 -34.219 -7.41 1 96.88 388 ARG A N 1
ATOM 3188 C CA . ARG A 1 388 ? -13.039 -32.906 -7.488 1 96.88 388 ARG A CA 1
ATOM 3189 C C . ARG A 1 388 ? -14.367 -32.969 -8.234 1 96.88 388 ARG A C 1
ATOM 3191 O O . ARG A 1 388 ? -15.297 -32.219 -7.941 1 96.88 388 ARG A O 1
ATOM 3198 N N . PHE A 1 389 ? -14.414 -33.875 -9.219 1 96.94 389 PHE A N 1
ATOM 3199 C CA . PHE A 1 389 ? -15.586 -33.844 -10.094 1 96.94 389 PHE A CA 1
ATOM 3200 C C . PHE A 1 389 ? -16.312 -35.188 -10.039 1 96.94 389 PHE A C 1
ATOM 3202 O O . PHE A 1 389 ? -17.438 -35.312 -10.523 1 96.94 389 PHE A O 1
ATOM 3209 N N . GLY A 1 390 ? -15.727 -36.219 -9.422 1 95.38 390 GLY A N 1
ATOM 3210 C CA . GLY A 1 390 ? -16.375 -37.531 -9.281 1 95.38 390 GLY A CA 1
ATOM 3211 C C . GLY A 1 390 ? -16.344 -38.344 -10.562 1 95.38 390 GLY A C 1
ATOM 3212 O O . GLY A 1 390 ? -15.977 -37.844 -11.625 1 95.38 390 GLY A O 1
ATOM 3213 N N . PRO A 1 391 ? -16.672 -39.562 -10.445 1 95.31 391 PRO A N 1
ATOM 3214 C CA . PRO A 1 391 ? -16.656 -40.469 -11.594 1 95.31 391 PRO A CA 1
ATOM 3215 C C . PRO A 1 391 ? -17.625 -40.062 -12.688 1 95.31 391 PRO A C 1
ATOM 3217 O O . PRO A 1 391 ? -17.438 -40.375 -13.859 1 95.31 391 PRO A O 1
ATOM 3220 N N . GLU A 1 392 ? -18.625 -39.344 -12.375 1 95 392 GLU A N 1
ATOM 3221 C CA . GLU A 1 392 ? -19.641 -38.906 -13.328 1 95 392 GLU A CA 1
ATOM 3222 C C . GLU A 1 392 ? -19.062 -37.906 -14.336 1 95 392 GLU A C 1
ATOM 3224 O O . GLU A 1 392 ? -19.656 -37.688 -15.398 1 95 392 GLU A O 1
ATOM 3229 N N . ALA A 1 393 ? -17.922 -37.375 -14.086 1 96.94 393 ALA A N 1
ATOM 3230 C CA . ALA A 1 393 ? -17.297 -36.375 -14.961 1 96.94 393 ALA A CA 1
ATOM 3231 C C . ALA A 1 393 ? -16.562 -37.031 -16.109 1 96.94 393 ALA A C 1
ATOM 3233 O O . ALA A 1 393 ? -16.219 -36.375 -17.094 1 96.94 393 ALA A O 1
ATOM 3234 N N . ILE A 1 394 ? -16.344 -38.344 -16.078 1 97.25 394 ILE A N 1
ATOM 3235 C CA . ILE A 1 394 ? -15.492 -39.062 -17.031 1 97.25 394 ILE A CA 1
ATOM 3236 C C . ILE A 1 394 ? -16.078 -38.938 -18.438 1 97.25 394 ILE A C 1
ATOM 3238 O O . ILE A 1 394 ? -15.383 -38.5 -19.359 1 97.25 394 ILE A O 1
ATOM 3242 N N . GLN A 1 395 ? -17.297 -39.219 -18.578 1 97 395 GLN A N 1
ATOM 3243 C CA . GLN A 1 395 ? -17.906 -39.219 -19.906 1 97 395 GLN A CA 1
ATOM 3244 C C . GLN A 1 395 ? -18.094 -37.812 -20.469 1 97 395 GLN A C 1
ATOM 3246 O O . GLN A 1 395 ? -17.734 -37.562 -21.609 1 97 395 GLN A O 1
ATOM 3251 N N . PRO A 1 396 ? -18.625 -36.906 -19.672 1 97.69 396 PRO A N 1
ATOM 3252 C CA . PRO A 1 396 ? -18.734 -35.531 -20.172 1 97.69 396 PRO A CA 1
ATOM 3253 C C . PRO A 1 396 ? -17.391 -34.938 -20.578 1 97.69 396 PRO A C 1
ATOM 3255 O O . PRO A 1 396 ? -17.312 -34.219 -21.562 1 97.69 396 PRO A O 1
ATOM 3258 N N . TYR A 1 397 ? -16.359 -35.156 -19.844 1 98.12 397 TYR A N 1
ATOM 3259 C CA . TYR A 1 397 ? -15.047 -34.625 -20.203 1 98.12 397 TYR A CA 1
ATOM 3260 C C . TYR A 1 397 ? -14.578 -35.188 -21.531 1 98.12 397 TYR A C 1
ATOM 3262 O O . TYR A 1 397 ? -14.008 -34.469 -22.359 1 98.12 397 TYR A O 1
ATOM 3270 N N . LYS A 1 398 ? -14.805 -36.469 -21.734 1 97.25 398 LYS A N 1
ATOM 3271 C CA . LYS A 1 398 ? -14.406 -37.156 -22.969 1 97.25 398 LYS A CA 1
ATOM 3272 C C . LYS A 1 398 ? -15.086 -36.531 -24.172 1 97.25 398 LYS A C 1
ATOM 3274 O O . LYS A 1 398 ? -14.516 -36.5 -25.266 1 97.25 398 LYS A O 1
ATOM 3279 N N . GLN A 1 399 ? -16.219 -35.969 -24 1 97.81 399 GLN A N 1
ATOM 3280 C CA . GLN A 1 399 ? -17.016 -35.438 -25.078 1 97.81 399 GLN A CA 1
ATOM 3281 C C . GLN A 1 399 ? -16.5 -34.062 -25.516 1 97.81 399 GLN A C 1
ATOM 3283 O O . GLN A 1 399 ? -16.844 -33.562 -26.594 1 97.81 399 GLN A O 1
ATOM 3288 N N . ILE A 1 400 ? -15.75 -33.438 -24.672 1 98.19 400 ILE A N 1
ATOM 3289 C CA . ILE A 1 400 ? -15.172 -32.125 -25.047 1 98.19 400 ILE A CA 1
ATOM 3290 C C . ILE A 1 400 ? -14.148 -32.344 -26.156 1 98.19 400 ILE A C 1
ATOM 3292 O O . ILE A 1 400 ? -13.242 -33.156 -26.031 1 98.19 400 ILE A O 1
ATOM 3296 N N . VAL A 1 401 ? -14.242 -31.625 -27.25 1 98 401 VAL A N 1
ATOM 3297 C CA . VAL A 1 401 ? -13.336 -31.75 -28.391 1 98 401 VAL A CA 1
ATOM 3298 C C . VAL A 1 401 ? -12.109 -30.875 -28.188 1 98 401 VAL A C 1
ATOM 3300 O O . VAL A 1 401 ? -12.242 -29.656 -27.969 1 98 401 VAL A O 1
ATOM 3303 N N . SER A 1 402 ? -10.977 -31.469 -28.203 1 97.62 402 SER A N 1
ATOM 3304 C CA . SER A 1 402 ? -9.711 -30.75 -28.078 1 97.62 402 SER A CA 1
ATOM 3305 C C . SER A 1 402 ? -9.445 -29.875 -29.297 1 97.62 402 SER A C 1
ATOM 3307 O O . SER A 1 402 ? -9.602 -30.328 -30.438 1 97.62 402 SER A O 1
ATOM 3309 N N . GLU A 1 403 ? -9.039 -28.625 -29.047 1 97.5 403 GLU A N 1
ATOM 3310 C CA . GLU A 1 403 ? -8.734 -27.672 -30.109 1 97.5 403 GLU A CA 1
ATOM 3311 C C . GLU A 1 403 ? -7.496 -26.844 -29.766 1 97.5 403 GLU A C 1
ATOM 3313 O O . GLU A 1 403 ? -7.406 -26.281 -28.672 1 97.5 403 GLU A O 1
ATOM 3318 N N . GLN A 1 404 ? -6.566 -26.75 -30.734 1 96.62 404 GLN A N 1
ATOM 3319 C CA . GLN A 1 404 ? -5.383 -25.922 -30.531 1 96.62 404 GLN A CA 1
ATOM 3320 C C . GLN A 1 404 ? -5.754 -24.453 -30.391 1 96.62 404 GLN A C 1
ATOM 3322 O O . GLN A 1 404 ? -6.559 -23.938 -31.172 1 96.62 404 GLN A O 1
ATOM 3327 N N . PRO A 1 405 ? -5.211 -23.781 -29.375 1 96.5 405 PRO A N 1
ATOM 3328 C CA . PRO A 1 405 ? -5.465 -22.344 -29.312 1 96.5 405 PRO A CA 1
ATOM 3329 C C . PRO A 1 405 ? -5.055 -21.609 -30.578 1 96.5 405 PRO A C 1
ATOM 3331 O O . PRO A 1 405 ? -4.043 -21.953 -31.203 1 96.5 405 PRO A O 1
ATOM 3334 N N . VAL A 1 406 ? -5.688 -20.594 -30.875 1 93.06 406 VAL A N 1
ATOM 3335 C CA . VAL A 1 406 ? -5.496 -19.906 -32.156 1 93.06 406 VAL A CA 1
ATOM 3336 C C . VAL A 1 406 ? -4.508 -18.766 -31.984 1 93.06 406 VAL A C 1
ATOM 3338 O O . VAL A 1 406 ? -3.605 -18.578 -32.812 1 93.06 406 VAL A O 1
ATOM 3341 N N . ALA A 1 407 ? -4.672 -17.984 -31 1 94 407 ALA A N 1
ATOM 3342 C CA . ALA A 1 407 ? -3.875 -16.766 -30.812 1 94 407 ALA A CA 1
ATOM 3343 C C . ALA A 1 407 ? -2.42 -17.109 -30.5 1 94 407 ALA A C 1
ATOM 3345 O O . ALA A 1 407 ? -2.143 -17.953 -29.641 1 94 407 ALA A O 1
ATOM 3346 N N . THR A 1 408 ? -1.497 -16.469 -31.234 1 95.19 408 THR A N 1
ATOM 3347 C CA . THR A 1 408 ? -0.073 -16.688 -31.016 1 95.19 408 THR A CA 1
ATOM 3348 C C . THR A 1 408 ? 0.574 -15.469 -30.375 1 95.19 408 THR A C 1
ATOM 3350 O O . THR A 1 408 ? 1.794 -15.422 -30.203 1 95.19 408 THR A O 1
ATOM 3353 N N . SER A 1 409 ? -0.149 -14.461 -30.141 1 96.12 409 SER A N 1
ATOM 3354 C CA . SER A 1 409 ? 0.274 -13.273 -29.406 1 96.12 409 SER A CA 1
ATOM 3355 C C . SER A 1 409 ? -0.815 -12.805 -28.453 1 96.12 409 SER A C 1
ATOM 3357 O O . SER A 1 409 ? -1.998 -13.07 -28.672 1 96.12 409 SER A O 1
ATOM 3359 N N . ALA A 1 410 ? -0.412 -12.25 -27.375 1 97.19 410 ALA A N 1
ATOM 3360 C CA . ALA A 1 410 ? -1.361 -11.695 -26.406 1 97.19 410 ALA A CA 1
ATOM 3361 C C . ALA A 1 410 ? -0.766 -10.5 -25.672 1 97.19 410 ALA A C 1
ATOM 3363 O O . ALA A 1 410 ? 0.452 -10.414 -25.5 1 97.19 410 ALA A O 1
ATOM 3364 N N . ASP A 1 411 ? -1.591 -9.555 -25.391 1 97.44 411 ASP A N 1
ATOM 3365 C CA . ASP A 1 411 ? -1.203 -8.391 -24.594 1 97.44 411 ASP A CA 1
ATOM 3366 C C . ASP A 1 411 ? -2.158 -8.18 -23.422 1 97.44 411 ASP A C 1
ATOM 3368 O O . ASP A 1 411 ? -3.354 -7.965 -23.625 1 97.44 411 ASP A O 1
ATOM 3372 N N . PHE A 1 412 ? -1.729 -8.344 -22.266 1 97.75 412 PHE A N 1
ATOM 3373 C CA . PHE A 1 412 ? -2.449 -8.008 -21.047 1 97.75 412 PHE A CA 1
ATOM 3374 C C . PHE A 1 412 ? -2.002 -6.652 -20.5 1 97.75 412 PHE A C 1
ATOM 3376 O O . PHE A 1 412 ? -1.123 -6.582 -19.641 1 97.75 412 PHE A O 1
ATOM 3383 N N . ARG A 1 413 ? -2.658 -5.613 -20.859 1 95.94 413 ARG A N 1
ATOM 3384 C CA . ARG A 1 413 ? -2.178 -4.238 -20.734 1 95.94 413 ARG A CA 1
ATOM 3385 C C . ARG A 1 413 ? -2.227 -3.77 -19.281 1 95.94 413 ARG A C 1
ATOM 3387 O O . ARG A 1 413 ? -1.41 -2.945 -18.859 1 95.94 413 ARG A O 1
ATOM 3394 N N . VAL A 1 414 ? -3.168 -4.266 -18.531 1 94.69 414 VAL A N 1
ATOM 3395 C CA . VAL A 1 414 ? -3.279 -3.848 -17.141 1 94.69 414 VAL A CA 1
ATOM 3396 C C . VAL A 1 414 ? -2.268 -4.613 -16.297 1 94.69 414 VAL A C 1
ATOM 3398 O O . VAL A 1 414 ? -1.513 -4.012 -15.523 1 94.69 414 VAL A O 1
ATOM 3401 N N . GLY A 1 415 ? -2.193 -5.887 -16.516 1 96.44 415 GLY A N 1
ATOM 3402 C CA . GLY A 1 415 ? -1.29 -6.727 -15.742 1 96.44 415 GLY A CA 1
ATOM 3403 C C . GLY A 1 415 ? 0.145 -6.664 -16.234 1 96.44 415 GLY A C 1
ATOM 3404 O O . GLY A 1 415 ? 1.069 -7.039 -15.508 1 96.44 415 GLY A O 1
ATOM 3405 N N . GLY A 1 416 ? 0.344 -6.285 -17.484 1 97.5 416 GLY A N 1
ATOM 3406 C CA . GLY A 1 416 ? 1.665 -5.941 -17.984 1 97.5 416 GLY A CA 1
ATOM 3407 C C . GLY A 1 416 ? 2.426 -7.137 -18.531 1 97.5 416 GLY A C 1
ATOM 3408 O O . GLY A 1 416 ? 3.645 -7.227 -18.359 1 97.5 416 GLY A O 1
ATOM 3409 N N . TYR A 1 417 ? 1.778 -8.156 -19.031 1 98.31 417 TYR A N 1
ATOM 3410 C CA . TYR A 1 417 ? 2.441 -9.242 -19.75 1 98.31 417 TYR A CA 1
ATOM 3411 C C . TYR A 1 417 ? 2.25 -9.102 -21.25 1 98.31 417 TYR A C 1
ATOM 3413 O O . TYR A 1 417 ? 1.124 -8.938 -21.734 1 98.31 417 TYR A O 1
ATOM 3421 N N . LEU A 1 418 ? 3.346 -9.102 -21.969 1 98.62 418 LEU A N 1
ATOM 3422 C CA . LEU A 1 418 ? 3.346 -9.188 -23.422 1 98.62 418 LEU A CA 1
ATOM 3423 C C . LEU A 1 418 ? 3.969 -10.492 -23.891 1 98.62 418 LEU A C 1
ATOM 3425 O O . LEU A 1 418 ? 5.055 -10.867 -23.438 1 98.62 418 LEU A O 1
ATOM 3429 N N . VAL A 1 419 ? 3.242 -11.203 -24.781 1 98.06 419 VAL A N 1
ATOM 3430 C CA . VAL A 1 419 ? 3.715 -12.523 -25.188 1 98.06 419 VAL A CA 1
ATOM 3431 C C . VAL A 1 419 ? 3.602 -12.672 -26.703 1 98.06 419 VAL A C 1
ATOM 3433 O O . VAL A 1 419 ? 2.686 -12.117 -27.312 1 98.06 419 VAL A O 1
ATOM 3436 N N . SER A 1 420 ? 4.566 -13.344 -27.281 1 97.81 420 SER A N 1
ATOM 3437 C CA . SER A 1 420 ? 4.609 -13.68 -28.703 1 97.81 420 SER A CA 1
ATOM 3438 C C . SER A 1 420 ? 5.188 -15.07 -28.922 1 97.81 420 SER A C 1
ATOM 3440 O O . SER A 1 420 ? 6.258 -15.391 -28.406 1 97.81 420 SER A O 1
ATOM 3442 N N . ARG A 1 421 ? 4.465 -15.898 -29.625 1 96 421 ARG A N 1
ATOM 3443 C CA . ARG A 1 421 ? 5 -17.219 -29.969 1 96 421 ARG A CA 1
ATOM 3444 C C . ARG A 1 421 ? 4.891 -17.469 -31.469 1 96 421 ARG A C 1
ATOM 3446 O O . ARG A 1 421 ? 3.967 -16.984 -32.125 1 96 421 ARG A O 1
ATOM 3453 N N . GLU A 1 422 ? 5.773 -18.25 -31.953 1 94.5 422 GLU A N 1
ATOM 3454 C CA . GLU A 1 422 ? 5.754 -18.672 -33.344 1 94.5 422 GLU A CA 1
ATOM 3455 C C . GLU A 1 422 ? 4.578 -19.609 -33.625 1 94.5 422 GLU A C 1
ATOM 3457 O O . GLU A 1 422 ? 3.883 -19.469 -34.625 1 94.5 422 GLU A O 1
ATOM 3462 N N . ASN A 1 423 ? 4.379 -20.484 -32.875 1 94.44 423 ASN A N 1
ATOM 3463 C CA . ASN A 1 423 ? 3.299 -21.469 -32.875 1 94.44 423 ASN A CA 1
ATOM 3464 C C . ASN A 1 423 ? 3.229 -22.234 -31.562 1 94.44 423 ASN A C 1
ATOM 3466 O O . ASN A 1 423 ? 3.863 -21.859 -30.578 1 94.44 423 ASN A O 1
ATOM 3470 N N . TRP A 1 424 ? 2.465 -23.312 -31.484 1 95.5 424 TRP A N 1
ATOM 3471 C CA . TRP A 1 424 ? 2.213 -23.984 -30.203 1 95.5 424 TRP A CA 1
ATOM 3472 C C . TRP A 1 424 ? 3.047 -25.25 -30.094 1 95.5 424 TRP A C 1
ATOM 3474 O O . TRP A 1 424 ? 2.781 -26.094 -29.234 1 95.5 424 TRP A O 1
ATOM 3484 N N . GLN A 1 425 ? 4.078 -25.297 -30.906 1 94.25 425 GLN A N 1
ATOM 3485 C CA . GLN A 1 425 ? 4.969 -26.453 -30.828 1 94.25 425 GLN A CA 1
ATOM 3486 C C . GLN A 1 425 ? 6.023 -26.266 -29.75 1 94.25 425 GLN A C 1
ATOM 3488 O O . GLN A 1 425 ? 6.301 -25.141 -29.328 1 94.25 425 GLN A O 1
ATOM 3493 N N . GLN A 1 426 ? 6.641 -27.297 -29.344 1 93.31 426 GLN A N 1
ATOM 3494 C CA . GLN A 1 426 ? 7.57 -27.312 -28.219 1 93.31 426 GLN A CA 1
ATOM 3495 C C . GLN A 1 426 ? 8.859 -26.562 -28.562 1 93.31 426 GLN A C 1
ATOM 3497 O O . GLN A 1 426 ? 9.531 -26.047 -27.688 1 93.31 426 GLN A O 1
ATOM 3502 N N . ASN A 1 427 ? 9.258 -26.531 -29.781 1 93.44 427 ASN A N 1
ATOM 3503 C CA . ASN A 1 427 ? 10.516 -25.906 -30.172 1 93.44 427 ASN A CA 1
ATOM 3504 C C . ASN A 1 427 ? 10.289 -24.5 -30.734 1 93.44 427 ASN A C 1
ATOM 3506 O O . ASN A 1 427 ? 11.211 -23.906 -31.297 1 93.44 427 ASN A O 1
ATOM 3510 N N . ALA A 1 428 ? 9.086 -24.016 -30.594 1 94.88 428 ALA A N 1
ATOM 3511 C CA . ALA A 1 428 ? 8.711 -22.719 -31.156 1 94.88 428 ALA A CA 1
ATOM 3512 C C . ALA A 1 428 ? 9.484 -21.594 -30.5 1 94.88 428 ALA A C 1
ATOM 3514 O O . ALA A 1 428 ? 9.844 -21.672 -29.328 1 94.88 428 ALA A O 1
ATOM 3515 N N . MET A 1 429 ? 9.75 -20.516 -31.266 1 97 429 MET A N 1
ATOM 3516 C CA . MET A 1 429 ? 10.203 -19.266 -30.672 1 97 429 MET A CA 1
ATOM 3517 C C . MET A 1 429 ? 9.117 -18.641 -29.812 1 97 429 MET A C 1
ATOM 3519 O O . MET A 1 429 ? 7.938 -18.656 -30.172 1 97 429 MET A O 1
ATOM 3523 N N . TYR A 1 430 ? 9.484 -18.281 -28.656 1 97.62 430 TYR A N 1
ATOM 3524 C CA . TYR A 1 430 ? 8.57 -17.672 -27.703 1 97.62 430 TYR A CA 1
ATOM 3525 C C . TYR A 1 430 ? 9.25 -16.516 -26.969 1 97.62 430 TYR A C 1
ATOM 3527 O O . TYR A 1 430 ? 10.43 -16.609 -26.609 1 97.62 430 TYR A O 1
ATOM 3535 N N . ALA A 1 431 ? 8.562 -15.367 -26.906 1 98.31 431 ALA A N 1
ATOM 3536 C CA . ALA A 1 431 ? 9.055 -14.195 -26.188 1 98.31 431 ALA A CA 1
ATOM 3537 C C . ALA A 1 431 ? 8 -13.656 -25.219 1 98.31 431 ALA A C 1
ATOM 3539 O O . ALA A 1 431 ? 6.809 -13.648 -25.547 1 98.31 431 ALA A O 1
ATOM 3540 N N . ALA A 1 432 ? 8.445 -13.312 -24.094 1 98.5 432 ALA A N 1
ATOM 3541 C CA . ALA A 1 432 ? 7.586 -12.602 -23.156 1 98.5 432 ALA A CA 1
ATOM 3542 C C . ALA A 1 432 ? 8.312 -11.398 -22.547 1 98.5 432 ALA A C 1
ATOM 3544 O O . ALA A 1 432 ? 9.531 -11.43 -22.375 1 98.5 432 ALA A O 1
ATOM 3545 N N . MET A 1 433 ? 7.598 -10.344 -22.25 1 98.56 433 MET A N 1
ATOM 3546 C CA . MET A 1 433 ? 8.156 -9.164 -21.609 1 98.56 433 MET A CA 1
ATOM 3547 C C . MET A 1 433 ? 7.234 -8.672 -20.484 1 98.56 433 MET A C 1
ATOM 3549 O O . MET A 1 433 ? 6.012 -8.68 -20.641 1 98.56 433 MET A O 1
ATOM 3553 N N . ARG A 1 434 ? 7.82 -8.273 -19.406 1 97.81 434 ARG A N 1
ATOM 3554 C CA . ARG A 1 434 ? 7.102 -7.605 -18.328 1 97.81 434 ARG A CA 1
ATOM 3555 C C . ARG A 1 434 ? 6.938 -6.117 -18.625 1 97.81 434 ARG A C 1
ATOM 3557 O O . ARG A 1 434 ? 7.922 -5.406 -18.812 1 97.81 434 ARG A O 1
ATOM 3564 N N . ALA A 1 435 ? 5.723 -5.633 -18.672 1 97.75 435 ALA A N 1
ATOM 3565 C CA . ALA A 1 435 ? 5.484 -4.211 -18.922 1 97.75 435 ALA A CA 1
ATOM 3566 C C . ALA A 1 435 ? 4.309 -3.695 -18.109 1 97.75 435 ALA A C 1
ATOM 3568 O O . ALA A 1 435 ? 3.389 -3.078 -18.641 1 97.75 435 ALA A O 1
ATOM 3569 N N . GLY A 1 436 ? 4.363 -3.99 -16.844 1 95.25 436 GLY A N 1
ATOM 3570 C CA . GLY A 1 436 ? 3.326 -3.559 -15.93 1 95.25 436 GLY A CA 1
ATOM 3571 C C . GLY A 1 436 ? 3.783 -3.545 -14.484 1 95.25 436 GLY A C 1
ATOM 3572 O O . GLY A 1 436 ? 4.895 -3.98 -14.172 1 95.25 436 GLY A O 1
ATOM 3573 N N . LYS A 1 437 ? 2.932 -3.037 -13.656 1 91.25 437 LYS A N 1
ATOM 3574 C CA . LYS A 1 437 ? 3.244 -2.965 -12.234 1 91.25 437 LYS A CA 1
ATOM 3575 C C . LYS A 1 437 ? 2.961 -4.293 -11.539 1 91.25 437 LYS A C 1
ATOM 3577 O O . LYS A 1 437 ? 2.145 -5.086 -12.016 1 91.25 437 LYS A O 1
ATOM 3582 N N . GLY A 1 438 ? 3.701 -4.586 -10.508 1 92.44 438 GLY A N 1
ATOM 3583 C CA . GLY A 1 438 ? 3.443 -5.648 -9.555 1 92.44 438 GLY A CA 1
ATOM 3584 C C . GLY A 1 438 ? 3.172 -5.141 -8.148 1 92.44 438 GLY A C 1
ATOM 3585 O O . GLY A 1 438 ? 3.732 -4.121 -7.734 1 92.44 438 GLY A O 1
ATOM 3586 N N . ILE A 1 439 ? 2.344 -5.805 -7.508 1 90.44 439 ILE A N 1
ATOM 3587 C CA . ILE A 1 439 ? 1.984 -5.418 -6.148 1 90.44 439 ILE A CA 1
ATOM 3588 C C . ILE A 1 439 ? 2.318 -6.551 -5.184 1 90.44 439 ILE A C 1
ATOM 3590 O O . ILE A 1 439 ? 2.025 -7.719 -5.457 1 90.44 439 ILE A O 1
ATOM 3594 N N . GLY A 1 440 ? 2.887 -6.168 -4.047 1 87.75 440 GLY A N 1
ATOM 3595 C CA . GLY A 1 440 ? 3.176 -7.152 -3.016 1 87.75 440 GLY A CA 1
ATOM 3596 C C . GLY A 1 440 ? 4.602 -7.668 -3.064 1 87.75 440 GLY A C 1
ATOM 3597 O O . GLY A 1 440 ? 5.387 -7.254 -3.918 1 87.75 440 GLY A O 1
ATOM 3598 N N . GLY A 1 441 ? 4.898 -8.602 -2.242 1 88 441 GLY A N 1
ATOM 3599 C CA . GLY A 1 441 ? 6.273 -9.008 -1.989 1 88 441 GLY A CA 1
ATOM 3600 C C . GLY A 1 441 ? 6.812 -9.961 -3.033 1 88 441 GLY A C 1
ATOM 3601 O O . GLY A 1 441 ? 8.023 -10.18 -3.119 1 88 441 GLY A O 1
ATOM 3602 N N . HIS A 1 442 ? 5.988 -10.461 -3.9 1 93.38 442 HIS A N 1
ATOM 3603 C CA . HIS A 1 442 ? 6.434 -11.453 -4.871 1 93.38 442 HIS A CA 1
ATOM 3604 C C . HIS A 1 442 ? 6.859 -10.797 -6.176 1 93.38 442 HIS A C 1
ATOM 3606 O O . HIS A 1 442 ? 7.434 -11.453 -7.051 1 93.38 442 HIS A O 1
ATOM 3612 N N . ALA A 1 443 ? 6.57 -9.539 -6.332 1 93.19 443 ALA A N 1
ATOM 3613 C CA . ALA A 1 443 ? 6.992 -8.805 -7.52 1 93.19 443 ALA A CA 1
ATOM 3614 C C . ALA A 1 443 ? 8.469 -8.438 -7.441 1 93.19 443 ALA A C 1
ATOM 3616 O O . ALA A 1 443 ? 8.969 -8.055 -6.379 1 93.19 443 ALA A O 1
ATOM 3617 N N . HIS A 1 444 ? 9.125 -8.617 -8.484 1 95.62 444 HIS A N 1
ATOM 3618 C CA . HIS A 1 444 ? 10.539 -8.266 -8.578 1 95.62 444 HIS A CA 1
ATOM 3619 C C . HIS A 1 444 ? 10.727 -6.922 -9.266 1 95.62 444 HIS A C 1
ATOM 3621 O O . HIS A 1 444 ? 9.766 -6.332 -9.766 1 95.62 444 HIS A O 1
ATOM 3627 N N . SER A 1 445 ? 11.961 -6.426 -9.195 1 95.62 445 SER A N 1
ATOM 3628 C CA . SER A 1 445 ? 12.312 -5.23 -9.953 1 95.62 445 SER A CA 1
ATOM 3629 C C . SER A 1 445 ? 12.68 -5.578 -11.398 1 95.62 445 SER A C 1
ATOM 3631 O O . SER A 1 445 ? 13.812 -5.375 -11.82 1 95.62 445 SER A O 1
ATOM 3633 N N . ASP A 1 446 ? 11.609 -5.992 -12.125 1 97.38 446 ASP A N 1
ATOM 3634 C CA . ASP A 1 446 ? 11.898 -6.598 -13.414 1 97.38 446 ASP A CA 1
ATOM 3635 C C . ASP A 1 446 ? 11.109 -5.918 -14.531 1 97.38 446 ASP A C 1
ATOM 3637 O O . ASP A 1 446 ? 10.797 -6.543 -15.547 1 97.38 446 ASP A O 1
ATOM 3641 N N . ALA A 1 447 ? 10.758 -4.652 -14.383 1 97.69 447 ALA A N 1
ATOM 3642 C CA . ALA A 1 447 ? 10.062 -3.939 -15.453 1 97.69 447 ALA A CA 1
ATOM 3643 C C . ALA A 1 447 ? 10.883 -3.959 -16.75 1 97.69 447 ALA A C 1
ATOM 3645 O O . ALA A 1 447 ? 12.078 -3.67 -16.734 1 97.69 447 ALA A O 1
ATOM 3646 N N . LEU A 1 448 ? 10.227 -4.379 -17.844 1 98.69 448 LEU A N 1
ATOM 3647 C CA . LEU A 1 448 ? 10.75 -4.43 -19.203 1 98.69 448 LEU A CA 1
ATOM 3648 C C . LEU A 1 448 ? 11.75 -5.57 -19.359 1 98.69 448 LEU A C 1
ATOM 3650 O O . LEU A 1 448 ? 12.516 -5.602 -20.328 1 98.69 448 LEU A O 1
ATOM 3654 N N . SER A 1 449 ? 11.812 -6.48 -18.453 1 98.62 449 SER A N 1
ATOM 3655 C CA . SER A 1 449 ? 12.609 -7.691 -18.625 1 98.62 449 SER A CA 1
ATOM 3656 C C . SER A 1 449 ? 11.984 -8.625 -19.656 1 98.62 449 SER A C 1
ATOM 3658 O O . SER A 1 449 ? 10.758 -8.695 -19.766 1 98.62 449 SER A O 1
ATOM 3660 N N . VAL A 1 450 ? 12.828 -9.391 -20.344 1 98.69 450 VAL A N 1
ATOM 3661 C CA . VAL A 1 450 ? 12.32 -10.328 -21.344 1 98.69 450 VAL A CA 1
ATOM 3662 C C . VAL A 1 450 ? 12.773 -11.742 -20.984 1 98.69 450 VAL A C 1
ATOM 3664 O O . VAL A 1 450 ? 13.797 -11.93 -20.328 1 98.69 450 VAL A O 1
ATOM 3667 N N . ILE A 1 451 ? 12 -12.688 -21.359 1 98.44 451 ILE A N 1
ATOM 3668 C CA . ILE A 1 451 ? 12.328 -14.109 -21.391 1 98.44 451 ILE A CA 1
ATOM 3669 C C . ILE A 1 451 ? 12.133 -14.664 -22.797 1 98.44 451 ILE A C 1
ATOM 3671 O O . ILE A 1 451 ? 11.086 -14.445 -23.406 1 98.44 451 ILE A O 1
ATOM 3675 N N . LEU A 1 452 ? 13.172 -15.367 -23.312 1 98.5 452 LEU A N 1
ATOM 3676 C CA . LEU A 1 452 ? 13.133 -15.828 -24.703 1 98.5 452 LEU A CA 1
ATOM 3677 C C . LEU A 1 452 ? 13.383 -17.328 -24.781 1 98.5 452 LEU A C 1
ATOM 3679 O O . LEU A 1 452 ? 14.281 -17.844 -24.109 1 98.5 452 LEU A O 1
ATOM 3683 N N . PHE A 1 453 ? 12.539 -17.984 -25.578 1 97.38 453 PHE A N 1
ATOM 3684 C CA . PHE A 1 453 ? 12.633 -19.422 -25.812 1 97.38 453 PHE A CA 1
ATOM 3685 C C . PHE A 1 453 ? 12.828 -19.734 -27.297 1 97.38 453 PHE A C 1
ATOM 3687 O O . PHE A 1 453 ? 12.258 -19.047 -28.141 1 97.38 453 PHE A O 1
ATOM 3694 N N . ALA A 1 454 ? 13.57 -20.734 -27.562 1 96.94 454 ALA A N 1
ATOM 3695 C CA . ALA A 1 454 ? 13.656 -21.391 -28.875 1 96.94 454 ALA A CA 1
ATOM 3696 C C . ALA A 1 454 ? 14.352 -22.75 -28.766 1 96.94 454 ALA A C 1
ATOM 3698 O O . ALA A 1 454 ? 15.133 -22.984 -27.844 1 96.94 454 ALA A O 1
ATOM 3699 N N . GLY A 1 455 ? 14.016 -23.609 -29.672 1 94 455 GLY A N 1
ATOM 3700 C CA . GLY A 1 455 ? 14.656 -24.906 -29.688 1 94 455 GLY A CA 1
ATOM 3701 C C . GLY A 1 455 ? 14.336 -25.75 -28.469 1 94 455 GLY A C 1
ATOM 3702 O O . GLY A 1 455 ? 15.148 -26.578 -28.047 1 94 455 GLY A O 1
ATOM 3703 N N . GLY A 1 456 ? 13.305 -25.375 -27.812 1 90.94 456 GLY A N 1
ATOM 3704 C CA . GLY A 1 456 ? 12.859 -26.141 -26.656 1 90.94 456 GLY A CA 1
ATOM 3705 C C . GLY A 1 456 ? 13.555 -25.734 -25.375 1 90.94 456 GLY A C 1
ATOM 3706 O O . GLY A 1 456 ? 13.453 -26.438 -24.359 1 90.94 456 GLY A O 1
ATOM 3707 N N . ARG A 1 457 ? 14.219 -24.625 -25.469 1 93.62 457 ARG A N 1
ATOM 3708 C CA . ARG A 1 457 ? 15.023 -24.219 -24.312 1 93.62 457 ARG A CA 1
ATOM 3709 C C . ARG A 1 457 ? 14.844 -22.734 -24.016 1 93.62 457 ARG A C 1
ATOM 3711 O O . ARG A 1 457 ? 14.641 -21.938 -24.938 1 93.62 457 ARG A O 1
ATOM 3718 N N . GLU A 1 458 ? 14.891 -22.438 -22.734 1 95.19 458 GLU A N 1
ATOM 3719 C CA . GLU A 1 458 ? 14.977 -21.031 -22.328 1 95.19 458 GLU A CA 1
ATOM 3720 C C . GLU A 1 458 ? 16.359 -20.453 -22.641 1 95.19 458 GLU A C 1
ATOM 3722 O O . GLU A 1 458 ? 17.359 -20.844 -22.047 1 95.19 458 GLU A O 1
ATOM 3727 N N . LEU A 1 459 ? 16.438 -19.484 -23.547 1 97.62 459 LEU A N 1
ATOM 3728 C CA . LEU A 1 459 ? 17.703 -19 -24.062 1 97.62 459 LEU A CA 1
ATOM 3729 C C . LEU A 1 459 ? 18.125 -17.719 -23.344 1 97.62 459 LEU A C 1
ATOM 3731 O O . LEU A 1 459 ? 19.328 -17.5 -23.125 1 97.62 459 LEU A O 1
ATOM 3735 N N . ILE A 1 460 ? 17.266 -16.812 -23.125 1 98.31 460 ILE A N 1
ATOM 3736 C CA . ILE A 1 460 ? 17.391 -15.672 -22.219 1 98.31 460 ILE A CA 1
ATOM 3737 C C . ILE A 1 460 ? 16.469 -15.867 -21.016 1 98.31 460 ILE A C 1
ATOM 3739 O O . ILE A 1 460 ? 15.25 -15.75 -21.141 1 98.31 460 ILE A O 1
ATOM 3743 N N . ARG A 1 461 ? 17.078 -16.109 -19.969 1 95.69 461 ARG A N 1
ATOM 3744 C CA . ARG A 1 461 ? 16.297 -16.625 -18.859 1 95.69 461 ARG A CA 1
ATOM 3745 C C . ARG A 1 461 ? 16.109 -15.555 -17.781 1 95.69 461 ARG A C 1
ATOM 3747 O O . ARG A 1 461 ? 16.812 -14.539 -17.781 1 95.69 461 ARG A O 1
ATOM 3754 N N . ASP A 1 462 ? 15.195 -15.82 -16.891 1 94.06 462 ASP A N 1
ATOM 3755 C CA . ASP A 1 462 ? 15.07 -15.102 -15.617 1 94.06 462 ASP A CA 1
ATOM 3756 C C . ASP A 1 462 ? 15.828 -15.812 -14.5 1 94.06 462 ASP A C 1
ATOM 3758 O O . ASP A 1 462 ? 16.141 -17 -14.617 1 94.06 462 ASP A O 1
ATOM 3762 N N . SER A 1 463 ? 16.125 -15.062 -13.383 1 93.81 463 SER A N 1
ATOM 3763 C CA . SER A 1 463 ? 16.875 -15.648 -12.266 1 93.81 463 SER A CA 1
ATOM 3764 C C . SER A 1 463 ? 15.969 -16.516 -11.406 1 93.81 463 SER A C 1
ATOM 3766 O O . SER A 1 463 ? 16.453 -17.375 -10.648 1 93.81 463 SER A O 1
ATOM 3768 N N . GLY A 1 464 ? 14.695 -16.266 -11.523 1 91.12 464 GLY A N 1
ATOM 3769 C CA . GLY A 1 464 ? 13.75 -17.078 -10.789 1 91.12 464 GLY A CA 1
ATOM 3770 C C . GLY A 1 464 ? 13.438 -16.547 -9.406 1 91.12 464 GLY A C 1
ATOM 3771 O O . GLY A 1 464 ? 13.75 -15.391 -9.102 1 91.12 464 GLY A O 1
ATOM 3772 N N . MET A 1 465 ? 12.82 -17.297 -8.57 1 91 465 MET A N 1
ATOM 3773 C CA . MET A 1 465 ? 12.164 -16.891 -7.332 1 91 465 MET A CA 1
ATOM 3774 C C . MET A 1 465 ? 13.18 -16.75 -6.199 1 91 465 MET A C 1
ATOM 3776 O O . MET A 1 465 ? 13.047 -15.867 -5.348 1 91 465 MET A O 1
ATOM 3780 N N . GLY A 1 466 ? 14.141 -17.609 -6.098 1 85.56 466 GLY A N 1
ATOM 3781 C CA . GLY A 1 466 ? 15.031 -17.703 -4.957 1 85.56 466 GLY A CA 1
ATOM 3782 C C . GLY A 1 466 ? 14.367 -18.266 -3.717 1 85.56 466 GLY A C 1
ATOM 3783 O O . GLY A 1 466 ? 13.164 -18.531 -3.721 1 85.56 466 GLY A O 1
ATOM 3784 N N . LEU A 1 467 ? 15.164 -18.422 -2.641 1 84.5 467 LEU A N 1
ATOM 3785 C CA . LEU A 1 467 ? 14.625 -18.812 -1.343 1 84.5 467 LEU A CA 1
ATOM 3786 C C . LEU A 1 467 ? 14 -17.609 -0.637 1 84.5 467 LEU A C 1
ATOM 3788 O O . LEU A 1 467 ? 14.383 -16.469 -0.891 1 84.5 467 LEU A O 1
ATOM 3792 N N . PHE A 1 468 ? 13.047 -17.812 0.174 1 84.5 468 PHE A N 1
ATOM 3793 C CA . PHE A 1 468 ? 12.367 -16.719 0.839 1 84.5 468 PHE A CA 1
ATOM 3794 C C . PHE A 1 468 ? 13.094 -16.312 2.115 1 84.5 468 PHE A C 1
ATOM 3796 O O . PHE A 1 468 ? 12.461 -15.977 3.119 1 84.5 468 PHE A O 1
ATOM 3803 N N . GLU A 1 469 ? 14.352 -16.453 2.139 1 84.44 469 GLU A N 1
ATOM 3804 C CA . GLU A 1 469 ? 15.195 -15.938 3.217 1 84.44 469 GLU A CA 1
ATOM 3805 C C . GLU A 1 469 ? 15.789 -14.578 2.857 1 84.44 469 GLU A C 1
ATOM 3807 O O . GLU A 1 469 ? 16.312 -14.398 1.758 1 84.44 469 GLU A O 1
ATOM 3812 N N . TRP A 1 470 ? 15.664 -13.641 3.771 1 86.38 470 TRP A N 1
ATOM 3813 C CA . TRP A 1 470 ? 16.125 -12.297 3.447 1 86.38 470 TRP A CA 1
ATOM 3814 C C . TRP A 1 470 ? 17.641 -12.203 3.527 1 86.38 470 TRP A C 1
ATOM 3816 O O . TRP A 1 470 ? 18.188 -11.406 4.297 1 86.38 470 TRP A O 1
ATOM 3826 N N . ASN A 1 471 ? 18.266 -13.016 2.703 1 87.12 471 ASN A N 1
ATOM 3827 C CA . ASN A 1 471 ? 19.719 -13.086 2.621 1 87.12 471 ASN A CA 1
ATOM 3828 C C . ASN A 1 471 ? 20.234 -12.492 1.312 1 87.12 471 ASN A C 1
ATOM 3830 O O . ASN A 1 471 ? 19.469 -11.898 0.553 1 87.12 471 ASN A O 1
ATOM 3834 N N . ARG A 1 472 ? 21.5 -12.602 1.108 1 87.38 472 ARG A N 1
ATOM 3835 C CA . ARG A 1 472 ? 22.141 -11.984 -0.041 1 87.38 472 ARG A CA 1
ATOM 3836 C C . ARG A 1 472 ? 21.594 -12.531 -1.349 1 87.38 472 ARG A C 1
ATOM 3838 O O . ARG A 1 472 ? 21.391 -11.781 -2.307 1 87.38 472 ARG A O 1
ATOM 3845 N N . GLU A 1 473 ? 21.297 -13.82 -1.425 1 91 473 GLU A N 1
ATOM 3846 C CA . GLU A 1 473 ? 20.812 -14.453 -2.645 1 91 473 GLU A CA 1
ATOM 3847 C C . GLU A 1 473 ? 19.391 -13.984 -2.984 1 91 473 GLU A C 1
ATOM 3849 O O . GLU A 1 473 ? 19.094 -13.695 -4.145 1 91 473 GLU A O 1
ATOM 3854 N N . ARG A 1 474 ? 18.578 -13.898 -1.927 1 91.94 474 ARG A N 1
ATOM 3855 C CA . ARG A 1 474 ? 17.219 -13.43 -2.152 1 91.94 474 ARG A CA 1
ATOM 3856 C C . ARG A 1 474 ? 17.203 -11.961 -2.572 1 91.94 474 ARG A C 1
ATOM 3858 O O . ARG A 1 474 ? 16.453 -11.57 -3.473 1 91.94 474 ARG A O 1
ATOM 3865 N N . LYS A 1 475 ? 18.016 -11.195 -1.913 1 91.56 475 LYS A N 1
ATOM 3866 C CA . LYS A 1 475 ? 18.125 -9.781 -2.264 1 91.56 475 LYS A CA 1
ATOM 3867 C C . LYS A 1 475 ? 18.594 -9.609 -3.707 1 91.56 475 LYS A C 1
ATOM 3869 O O . LYS A 1 475 ? 18.125 -8.711 -4.41 1 91.56 475 LYS A O 1
ATOM 3874 N N . TYR A 1 476 ? 19.453 -10.469 -4.168 1 93.19 476 TYR A N 1
ATOM 3875 C CA . TYR A 1 476 ? 19.859 -10.477 -5.566 1 93.19 476 TYR A CA 1
ATOM 3876 C C . TYR A 1 476 ? 18.703 -10.852 -6.473 1 93.19 476 TYR A C 1
ATOM 3878 O O . TYR A 1 476 ? 18.406 -10.148 -7.445 1 93.19 476 TYR A O 1
ATOM 3886 N N . ALA A 1 477 ? 18.016 -11.867 -6.168 1 94.19 477 ALA A N 1
ATOM 3887 C CA . ALA A 1 477 ? 16.969 -12.414 -7.023 1 94.19 477 ALA A CA 1
ATOM 3888 C C . ALA A 1 477 ? 15.875 -11.383 -7.281 1 94.19 477 ALA A C 1
ATOM 3890 O O . ALA A 1 477 ? 15.297 -11.344 -8.367 1 94.19 477 ALA A O 1
ATOM 3891 N N . VAL A 1 478 ? 15.617 -10.523 -6.301 1 94.19 478 VAL A N 1
ATOM 3892 C CA . VAL A 1 478 ? 14.5 -9.594 -6.449 1 94.19 478 VAL A CA 1
ATOM 3893 C C . VAL A 1 478 ? 14.992 -8.273 -7.02 1 94.19 478 VAL A C 1
ATOM 3895 O O . VAL A 1 478 ? 14.195 -7.391 -7.348 1 94.19 478 VAL A O 1
ATOM 3898 N N . SER A 1 479 ? 16.281 -8.086 -7.207 1 95.12 479 SER A N 1
ATOM 3899 C CA . SER A 1 479 ? 16.875 -6.836 -7.664 1 95.12 479 SER A CA 1
ATOM 3900 C C . SER A 1 479 ? 16.797 -6.707 -9.18 1 95.12 479 SER A C 1
ATOM 3902 O O . SER A 1 479 ? 16.578 -7.695 -9.883 1 95.12 479 SER A O 1
ATOM 3904 N N . THR A 1 480 ? 16.984 -5.516 -9.695 1 97.56 480 THR A N 1
ATOM 3905 C CA . THR A 1 480 ? 16.938 -5.273 -11.133 1 97.56 480 THR A CA 1
ATOM 3906 C C . THR A 1 480 ? 18.062 -6.02 -11.844 1 97.56 480 THR A C 1
ATOM 3908 O O . THR A 1 480 ? 17.875 -6.535 -12.945 1 97.56 480 THR A O 1
ATOM 3911 N N . ARG A 1 481 ? 19.234 -6.137 -11.258 1 97 481 ARG A N 1
ATOM 3912 C CA . ARG A 1 481 ? 20.406 -6.734 -11.891 1 97 481 ARG A CA 1
ATOM 3913 C C . ARG A 1 481 ? 20.203 -8.234 -12.109 1 97 481 ARG A C 1
ATOM 3915 O O . ARG A 1 481 ? 20.953 -8.859 -12.852 1 97 481 ARG A O 1
ATOM 3922 N N . ALA A 1 482 ? 19.203 -8.789 -11.508 1 97.56 482 ALA A N 1
ATOM 3923 C CA . ALA A 1 482 ? 18.922 -10.211 -11.648 1 97.56 482 ALA A CA 1
ATOM 3924 C C . ALA A 1 482 ? 18.031 -10.484 -12.859 1 97.56 482 ALA A C 1
ATOM 3926 O O . ALA A 1 482 ? 17.609 -11.617 -13.086 1 97.56 482 ALA A O 1
ATOM 3927 N N . HIS A 1 483 ? 17.719 -9.508 -13.625 1 98.19 483 HIS A N 1
ATOM 3928 C CA . HIS A 1 483 ? 16.781 -9.633 -14.727 1 98.19 483 HIS A CA 1
ATOM 3929 C C . HIS A 1 483 ? 17.344 -9.031 -16.016 1 98.19 483 HIS A C 1
ATOM 3931 O O . HIS A 1 483 ? 18.375 -8.359 -15.984 1 98.19 483 HIS A O 1
ATOM 3937 N N . ASN A 1 484 ? 16.641 -9.305 -17.156 1 98.75 484 ASN A N 1
ATOM 3938 C CA . ASN A 1 484 ? 17.094 -8.883 -18.469 1 98.75 484 ASN A CA 1
ATOM 3939 C C . ASN A 1 484 ? 16.578 -7.484 -18.812 1 98.75 484 ASN A C 1
ATOM 3941 O O . ASN A 1 484 ? 15.75 -7.32 -19.719 1 98.75 484 ASN A O 1
ATOM 3945 N N . THR A 1 485 ? 17.094 -6.562 -18.141 1 98.56 485 THR A N 1
ATOM 3946 C CA . THR A 1 485 ? 16.719 -5.16 -18.281 1 98.56 485 THR A CA 1
ATOM 3947 C C . THR A 1 485 ? 17.891 -4.242 -17.938 1 98.56 485 THR A C 1
ATOM 3949 O O . THR A 1 485 ? 19.047 -4.582 -18.188 1 98.56 485 THR A O 1
ATOM 3952 N N . ILE A 1 486 ? 17.562 -2.957 -17.484 1 98.38 486 ILE A N 1
ATOM 3953 C CA . ILE A 1 486 ? 18.609 -1.957 -17.344 1 98.38 486 ILE A CA 1
ATOM 3954 C C . ILE A 1 486 ? 18.672 -1.468 -15.898 1 98.38 486 ILE A C 1
ATOM 3956 O O . ILE A 1 486 ? 17.641 -1.177 -15.297 1 98.38 486 ILE A O 1
ATOM 3960 N N . VAL A 1 487 ? 19.859 -1.435 -15.359 1 98.12 487 VAL A N 1
ATOM 3961 C CA . VAL A 1 487 ? 20.156 -0.782 -14.086 1 98.12 487 VAL A CA 1
ATOM 3962 C C . VAL A 1 487 ? 20.766 0.598 -14.344 1 98.12 487 VAL A C 1
ATOM 3964 O O . VAL A 1 487 ? 21.609 0.758 -15.227 1 98.12 487 VAL A O 1
ATOM 3967 N N . VAL A 1 488 ? 20.312 1.598 -13.648 1 97.88 488 VAL A N 1
ATOM 3968 C CA . VAL A 1 488 ? 20.859 2.947 -13.758 1 97.88 488 VAL A CA 1
ATOM 3969 C C . VAL A 1 488 ? 21.5 3.354 -12.438 1 97.88 488 VAL A C 1
ATOM 3971 O O . VAL A 1 488 ? 20.891 3.234 -11.375 1 97.88 488 VAL A O 1
ATOM 3974 N N . ASP A 1 489 ? 22.766 3.783 -12.469 1 95.94 489 ASP A N 1
ATOM 3975 C CA . ASP A 1 489 ? 23.547 4.27 -11.328 1 95.94 489 ASP A CA 1
ATOM 3976 C C . ASP A 1 489 ? 23.547 3.25 -10.195 1 95.94 489 ASP A C 1
ATOM 3978 O O . ASP A 1 489 ? 23.375 3.613 -9.031 1 95.94 489 ASP A O 1
ATOM 3982 N N . GLU A 1 490 ? 23.516 2.025 -10.547 1 93.44 490 GLU A N 1
ATOM 3983 C CA . GLU A 1 490 ? 23.672 0.892 -9.641 1 93.44 490 GLU A CA 1
ATOM 3984 C C . GLU A 1 490 ? 22.484 0.788 -8.688 1 93.44 490 GLU A C 1
ATOM 3986 O O . GLU A 1 490 ? 22.625 0.258 -7.582 1 93.44 490 GLU A O 1
ATOM 3991 N N . GLN A 1 491 ? 21.391 1.354 -9.125 1 93.88 491 GLN A N 1
ATOM 3992 C CA . GLN A 1 491 ? 20.203 1.3 -8.289 1 93.88 491 GLN A CA 1
ATOM 3993 C C . GLN A 1 491 ? 19.094 0.483 -8.961 1 93.88 491 GLN A C 1
ATOM 3995 O O . GLN A 1 491 ? 19.016 0.432 -10.188 1 93.88 491 GLN A O 1
ATOM 4000 N N . ASP A 1 492 ? 18.25 -0.112 -8.07 1 94.38 492 ASP A N 1
ATOM 4001 C CA . ASP A 1 492 ? 17.094 -0.839 -8.578 1 94.38 492 ASP A CA 1
ATOM 4002 C C . ASP A 1 492 ? 16.031 0.121 -9.133 1 94.38 492 ASP A C 1
ATOM 4004 O O . ASP A 1 492 ? 15.93 1.263 -8.68 1 94.38 492 ASP A O 1
ATOM 4008 N N . GLN A 1 493 ? 15.297 -0.342 -10.109 1 95.31 493 GLN A N 1
ATOM 4009 C CA . GLN A 1 493 ? 14.18 0.423 -10.648 1 95.31 493 GLN A CA 1
ATOM 4010 C C . GLN A 1 493 ? 13.062 0.564 -9.617 1 95.31 493 GLN A C 1
ATOM 4012 O O . GLN A 1 493 ? 12.266 1.503 -9.68 1 95.31 493 GLN A O 1
ATOM 4017 N N . HIS A 1 494 ? 13.031 -0.344 -8.773 1 90.5 494 HIS A N 1
ATOM 4018 C CA . HIS A 1 494 ? 12.148 -0.373 -7.605 1 90.5 494 HIS A CA 1
ATOM 4019 C C . HIS A 1 494 ? 12.898 -0.85 -6.363 1 90.5 494 HIS A C 1
ATOM 4021 O O . HIS A 1 494 ? 13.531 -1.905 -6.387 1 90.5 494 HIS A O 1
ATOM 4027 N N . VAL A 1 495 ? 12.781 0.01 -5.254 1 86.25 495 VAL A N 1
ATOM 4028 C CA . VAL A 1 495 ? 13.547 -0.326 -4.055 1 86.25 495 VAL A CA 1
ATOM 4029 C C . VAL A 1 495 ? 12.594 -0.765 -2.943 1 86.25 495 VAL A C 1
ATOM 4031 O O . VAL A 1 495 ? 11.703 -0.013 -2.547 1 86.25 495 VAL A O 1
ATOM 4034 N N . ARG A 1 496 ? 12.844 -1.967 -2.459 1 83.44 496 ARG A N 1
ATOM 4035 C CA . ARG A 1 496 ? 12.031 -2.523 -1.381 1 83.44 496 ARG A CA 1
ATOM 4036 C C . ARG A 1 496 ? 12.602 -2.148 -0.017 1 83.44 496 ARG A C 1
ATOM 4038 O O . ARG A 1 496 ? 13.82 -2.105 0.164 1 83.44 496 ARG A O 1
ATOM 4045 N N . GLY A 1 497 ? 11.758 -1.829 0.959 1 77.19 497 GLY A N 1
ATOM 4046 C CA . GLY A 1 497 ? 12.18 -1.531 2.318 1 77.19 497 GLY A CA 1
ATOM 4047 C C . GLY A 1 497 ? 12.523 -2.771 3.123 1 77.19 497 GLY A C 1
ATOM 4048 O O . GLY A 1 497 ? 13.672 -2.961 3.527 1 77.19 497 GLY A O 1
ATOM 4049 N N . MET A 1 498 ? 11.484 -3.596 3.412 1 79.25 498 MET A N 1
ATOM 4050 C CA . MET A 1 498 ? 11.648 -4.891 4.066 1 79.25 498 MET A CA 1
ATOM 4051 C C . MET A 1 498 ? 11.305 -6.031 3.115 1 79.25 498 MET A C 1
ATOM 4053 O O . MET A 1 498 ? 10.875 -5.793 1.986 1 79.25 498 MET A O 1
ATOM 4057 N N . HIS A 1 499 ? 11.531 -7.191 3.549 1 79.56 499 HIS A N 1
ATOM 4058 C CA . HIS A 1 499 ? 11.414 -8.359 2.688 1 79.56 499 HIS A CA 1
ATOM 4059 C C . HIS A 1 499 ? 10.039 -8.43 2.035 1 79.56 499 HIS A C 1
ATOM 4061 O O . HIS A 1 499 ? 9.93 -8.562 0.813 1 79.56 499 HIS A O 1
ATOM 4067 N N . TRP A 1 500 ? 8.992 -8.312 2.809 1 78.94 500 TRP A N 1
ATOM 4068 C CA . TRP A 1 500 ? 7.652 -8.539 2.271 1 78.94 500 TRP A CA 1
ATOM 4069 C C . TRP A 1 500 ? 6.875 -7.234 2.184 1 78.94 500 TRP A C 1
ATOM 4071 O O . TRP A 1 500 ? 5.785 -7.188 1.607 1 78.94 500 TRP A O 1
ATOM 4081 N N . SER A 1 501 ? 7.406 -6.199 2.693 1 71.38 501 SER A N 1
ATOM 4082 C CA . SER A 1 501 ? 6.754 -4.898 2.621 1 71.38 501 SER A CA 1
ATOM 4083 C C . SER A 1 501 ? 7.176 -4.137 1.369 1 71.38 501 SER A C 1
ATOM 4085 O O . SER A 1 501 ? 8.273 -3.58 1.313 1 71.38 501 SER A O 1
ATOM 4087 N N . THR A 1 502 ? 6.371 -4.344 0.325 1 69.88 502 THR A N 1
ATOM 4088 C CA . THR A 1 502 ? 6.789 -3.666 -0.897 1 69.88 502 THR A CA 1
ATOM 4089 C C . THR A 1 502 ? 5.652 -2.818 -1.463 1 69.88 502 THR A C 1
ATOM 4091 O O . THR A 1 502 ? 4.48 -3.172 -1.328 1 69.88 502 THR A O 1
ATOM 4094 N N . GLN A 1 503 ? 6.117 -1.725 -1.876 1 71.38 503 GLN A N 1
ATOM 4095 C CA . GLN A 1 503 ? 5.254 -0.886 -2.701 1 71.38 503 GLN A CA 1
ATOM 4096 C C . GLN A 1 503 ? 5.016 -1.52 -4.07 1 71.38 503 GLN A C 1
ATOM 4098 O O . GLN A 1 503 ? 5.641 -2.525 -4.41 1 71.38 503 GLN A O 1
ATOM 4103 N N . GLN A 1 504 ? 4.09 -0.91 -4.699 1 84.25 504 GLN A N 1
ATOM 4104 C CA . GLN A 1 504 ? 3.959 -1.268 -6.109 1 84.25 504 GLN A CA 1
ATOM 4105 C C . GLN A 1 504 ? 5.266 -1.024 -6.859 1 84.25 504 GLN A C 1
ATOM 4107 O O . GLN A 1 504 ? 5.965 -0.045 -6.598 1 84.25 504 GLN A O 1
ATOM 4112 N N . THR A 1 505 ? 5.578 -1.89 -7.676 1 89.88 505 THR A N 1
ATOM 4113 C CA . THR A 1 505 ? 6.805 -1.764 -8.453 1 89.88 505 THR A CA 1
ATOM 4114 C C . THR A 1 505 ? 6.73 -0.563 -9.391 1 89.88 505 THR A C 1
ATOM 4116 O O . THR A 1 505 ? 5.777 0.213 -9.344 1 89.88 505 THR A O 1
ATOM 4119 N N . ALA A 1 506 ? 7.75 -0.361 -10.195 1 89.38 506 ALA A N 1
ATOM 4120 C CA . ALA A 1 506 ? 7.848 0.791 -11.094 1 89.38 506 ALA A CA 1
ATOM 4121 C C . ALA A 1 506 ? 6.621 0.89 -11.992 1 89.38 506 ALA A C 1
ATOM 4123 O O . ALA A 1 506 ? 6.129 -0.122 -12.5 1 89.38 506 ALA A O 1
ATOM 4124 N N . ALA A 1 507 ? 6.109 2.107 -12.188 1 92 507 ALA A N 1
ATOM 4125 C CA . ALA A 1 507 ? 5.02 2.326 -13.133 1 92 507 ALA A CA 1
ATOM 4126 C C . ALA A 1 507 ? 5.473 2.045 -14.562 1 92 507 ALA A C 1
ATOM 4128 O O . ALA A 1 507 ? 6.602 2.365 -14.938 1 92 507 ALA A O 1
ATOM 4129 N N . CYS A 1 508 ? 4.594 1.488 -15.352 1 95.88 508 CYS A N 1
ATOM 4130 C CA . CYS A 1 508 ? 4.895 1.159 -16.734 1 95.88 508 CYS A CA 1
ATOM 4131 C C . CYS A 1 508 ? 3.803 1.678 -17.672 1 95.88 508 CYS A C 1
ATOM 4133 O O . CYS A 1 508 ? 2.656 1.855 -17.25 1 95.88 508 CYS A O 1
ATOM 4135 N N . LYS A 1 509 ? 4.176 1.958 -18.844 1 96.69 509 LYS A N 1
ATOM 4136 C CA . LYS A 1 509 ? 3.242 2.33 -19.906 1 96.69 509 LYS A CA 1
ATOM 4137 C C . LYS A 1 509 ? 3.58 1.613 -21.219 1 96.69 509 LYS A C 1
ATOM 4139 O O . LYS A 1 509 ? 4.719 1.675 -21.688 1 96.69 509 LYS A O 1
ATOM 4144 N N . ILE A 1 510 ? 2.619 0.887 -21.766 1 97.5 510 ILE A N 1
ATOM 4145 C CA . ILE A 1 510 ? 2.738 0.293 -23.094 1 97.5 510 ILE A CA 1
ATOM 4146 C C . ILE A 1 510 ? 2.281 1.296 -24.141 1 97.5 510 ILE A C 1
ATOM 4148 O O . ILE A 1 510 ? 1.122 1.719 -24.141 1 97.5 510 ILE A O 1
ATOM 4152 N N . TRP A 1 511 ? 3.135 1.638 -25.031 1 96.69 511 TRP A N 1
ATOM 4153 C CA . TRP A 1 511 ? 2.854 2.697 -26 1 96.69 511 TRP A CA 1
ATOM 4154 C C . TRP A 1 511 ? 2.354 2.115 -27.312 1 96.69 511 TRP A C 1
ATOM 4156 O O . TRP A 1 511 ? 1.549 2.74 -28.016 1 96.69 511 TRP A O 1
ATOM 4166 N N . ASP A 1 512 ? 2.92 0.959 -27.719 1 96.19 512 ASP A N 1
ATOM 4167 C CA . ASP A 1 512 ? 2.586 0.413 -29.031 1 96.19 512 ASP A CA 1
ATOM 4168 C C . ASP A 1 512 ? 2.707 -1.109 -29.031 1 96.19 512 ASP A C 1
ATOM 4170 O O . ASP A 1 512 ? 3.609 -1.668 -28.406 1 96.19 512 ASP A O 1
ATOM 4174 N N . ILE A 1 513 ? 1.819 -1.8 -29.656 1 97.12 513 ILE A N 1
ATOM 4175 C CA . ILE A 1 513 ? 1.817 -3.232 -29.922 1 97.12 513 ILE A CA 1
ATOM 4176 C C . ILE A 1 513 ? 1.35 -3.482 -31.359 1 97.12 513 ILE A C 1
ATOM 4178 O O . ILE A 1 513 ? 0.295 -2.992 -31.766 1 97.12 513 ILE A O 1
ATOM 4182 N N . ARG A 1 514 ? 2.172 -4.262 -32.062 1 96.75 514 ARG A N 1
ATOM 4183 C CA . ARG A 1 514 ? 1.798 -4.672 -33.406 1 96.75 514 ARG A CA 1
ATOM 4184 C C . ARG A 1 514 ? 2.021 -6.164 -33.625 1 96.75 514 ARG A C 1
ATOM 4186 O O . ARG A 1 514 ? 3.072 -6.695 -33.25 1 96.75 514 ARG A O 1
ATOM 4193 N N . ASN A 1 515 ? 1.011 -6.824 -34.156 1 95.44 515 ASN A N 1
ATOM 4194 C CA . ASN A 1 515 ? 1.084 -8.25 -34.469 1 95.44 515 ASN A CA 1
ATOM 4195 C C . ASN A 1 515 ? 0.847 -8.508 -35.969 1 95.44 515 ASN A C 1
ATOM 4197 O O . ASN A 1 515 ? -0.241 -8.242 -36.469 1 95.44 515 ASN A O 1
ATOM 4201 N N . THR A 1 516 ? 1.874 -8.977 -36.625 1 93.88 516 THR A N 1
ATOM 4202 C CA . THR A 1 516 ? 1.762 -9.305 -38.031 1 93.88 516 THR A CA 1
ATOM 4203 C C . THR A 1 516 ? 2.219 -10.742 -38.281 1 93.88 516 THR A C 1
ATOM 4205 O O . THR A 1 516 ? 2.646 -11.438 -37.375 1 93.88 516 THR A O 1
ATOM 4208 N N . GLY A 1 517 ? 2.057 -11.203 -39.469 1 90.56 517 GLY A N 1
ATOM 4209 C CA . GLY A 1 517 ? 2.547 -12.523 -39.844 1 90.56 517 GLY A CA 1
ATOM 4210 C C . GLY A 1 517 ? 4.062 -12.617 -39.844 1 90.56 517 GLY A C 1
ATOM 4211 O O . GLY A 1 517 ? 4.621 -13.68 -39.562 1 90.56 517 GLY A O 1
ATOM 4212 N N . ALA A 1 518 ? 4.738 -11.453 -40.031 1 93.06 518 ALA A N 1
ATOM 4213 C CA . ALA A 1 518 ? 6.195 -11.453 -40.156 1 93.06 518 ALA A CA 1
ATOM 4214 C C . ALA A 1 518 ? 6.859 -11.148 -38.812 1 93.06 518 ALA A C 1
ATOM 4216 O O . ALA A 1 518 ? 7.941 -11.664 -38.531 1 93.06 518 ALA A O 1
ATOM 4217 N N . TYR A 1 519 ? 6.195 -10.32 -38.094 1 95.62 519 TYR A N 1
ATOM 4218 C CA . TYR A 1 519 ? 6.828 -9.922 -36.844 1 95.62 519 TYR A CA 1
ATOM 4219 C C . TYR A 1 519 ? 5.781 -9.492 -35.812 1 95.62 519 TYR A C 1
ATOM 4221 O O . TYR A 1 519 ? 4.641 -9.203 -36.156 1 95.62 519 TYR A O 1
ATOM 4229 N N . ASP A 1 520 ? 6.109 -9.57 -34.562 1 97.69 520 ASP A N 1
ATOM 4230 C CA . ASP A 1 520 ? 5.43 -8.898 -33.469 1 97.69 520 ASP A CA 1
ATOM 4231 C C . ASP A 1 520 ? 6.301 -7.797 -32.875 1 97.69 520 ASP A C 1
ATOM 4233 O O . ASP A 1 520 ? 7.527 -7.91 -32.844 1 97.69 520 ASP A O 1
ATOM 4237 N N . TYR A 1 521 ? 5.66 -6.648 -32.406 1 97.88 521 TYR A N 1
ATOM 4238 C CA . TYR A 1 521 ? 6.383 -5.473 -31.953 1 97.88 521 TYR A CA 1
ATOM 4239 C C . TYR A 1 521 ? 5.789 -4.941 -30.656 1 97.88 521 TYR A C 1
ATOM 4241 O O . TYR A 1 521 ? 4.566 -4.887 -30.5 1 97.88 521 TYR A O 1
ATOM 4249 N N . TRP A 1 522 ? 6.684 -4.707 -29.688 1 98.44 522 TRP A N 1
ATOM 4250 C CA . TRP A 1 522 ? 6.293 -4.102 -28.422 1 98.44 522 TRP A CA 1
ATOM 4251 C C . TRP A 1 522 ? 7.09 -2.828 -28.156 1 98.44 522 TRP A C 1
ATOM 4253 O O . TRP A 1 522 ? 8.297 -2.789 -28.391 1 98.44 522 TRP A O 1
ATOM 4263 N N . PHE A 1 523 ? 6.516 -1.736 -27.75 1 97.94 523 PHE A N 1
ATOM 4264 C CA . PHE A 1 523 ? 7.121 -0.497 -27.281 1 97.94 523 PHE A CA 1
ATOM 4265 C C . PHE A 1 523 ? 6.535 -0.089 -25.938 1 97.94 523 PHE A C 1
ATOM 4267 O O . PHE A 1 523 ? 5.348 0.232 -25.844 1 97.94 523 PHE A O 1
ATOM 4274 N N . ALA A 1 524 ? 7.387 -0.147 -24.828 1 98.44 524 ALA A N 1
ATOM 4275 C CA . ALA A 1 524 ? 6.918 0.188 -23.484 1 98.44 524 ALA A CA 1
ATOM 4276 C C . ALA A 1 524 ? 7.988 0.943 -22.703 1 98.44 524 ALA A C 1
ATOM 4278 O O . ALA A 1 524 ? 9.172 0.903 -23.062 1 98.44 524 ALA A O 1
ATOM 4279 N N . SER A 1 525 ? 7.562 1.704 -21.641 1 98.25 525 SER A N 1
ATOM 4280 C CA . SER A 1 525 ? 8.453 2.443 -20.75 1 98.25 525 SER A CA 1
ATOM 4281 C C . SER A 1 525 ? 8.156 2.125 -19.297 1 98.25 525 SER A C 1
ATOM 4283 O O . SER A 1 525 ? 7.039 1.728 -18.953 1 98.25 525 SER A O 1
ATOM 4285 N N . HIS A 1 526 ? 9.148 2.238 -18.484 1 97.5 526 HIS A N 1
ATOM 4286 C CA . HIS A 1 526 ? 8.883 2.322 -17.047 1 97.5 526 HIS A CA 1
ATOM 4287 C C . HIS A 1 526 ? 9.469 3.6 -16.453 1 97.5 526 HIS A C 1
ATOM 4289 O O . HIS A 1 526 ? 10.312 4.25 -17.078 1 97.5 526 HIS A O 1
ATOM 4295 N N . TYR A 1 527 ? 9.055 3.943 -15.266 1 95.94 527 TYR A N 1
ATOM 4296 C CA . TYR A 1 527 ? 9.336 5.266 -14.719 1 95.94 527 TYR A CA 1
ATOM 4297 C C . TYR A 1 527 ? 9.922 5.168 -13.32 1 95.94 527 TYR A C 1
ATOM 4299 O O . TYR A 1 527 ? 9.852 6.117 -12.539 1 95.94 527 TYR A O 1
ATOM 4307 N N . GLY A 1 528 ? 10.477 4.062 -13.031 1 94.38 528 GLY A N 1
ATOM 4308 C CA . GLY A 1 528 ? 11.031 3.828 -11.703 1 94.38 528 GLY A CA 1
ATOM 4309 C C . GLY A 1 528 ? 12.203 4.734 -11.383 1 94.38 528 GLY A C 1
ATOM 4310 O O . GLY A 1 528 ? 12.398 5.109 -10.227 1 94.38 528 GLY A O 1
ATOM 4311 N N . TYR A 1 529 ? 12.992 5.152 -12.328 1 95.69 529 TYR A N 1
ATOM 4312 C CA . TYR A 1 529 ? 14.203 5.941 -12.102 1 95.69 529 TYR A CA 1
ATOM 4313 C C . TYR A 1 529 ? 13.891 7.434 -12.125 1 95.69 529 TYR A C 1
ATOM 4315 O O . TYR A 1 529 ? 14.781 8.266 -11.93 1 95.69 529 TYR A O 1
ATOM 4323 N N . THR A 1 530 ? 12.609 7.777 -12.281 1 93.69 530 THR A N 1
ATOM 4324 C CA . THR A 1 530 ? 12.25 9.188 -12.266 1 93.69 530 THR A CA 1
ATOM 4325 C C . THR A 1 530 ? 12.383 9.766 -10.859 1 93.69 530 THR A C 1
ATOM 4327 O O . THR A 1 530 ? 12.352 10.984 -10.672 1 93.69 530 THR A O 1
ATOM 4330 N N . ARG A 1 531 ? 12.594 8.961 -9.859 1 89.38 531 ARG A N 1
ATOM 4331 C CA . ARG A 1 531 ? 12.781 9.398 -8.477 1 89.38 531 ARG A CA 1
ATOM 4332 C C . ARG A 1 531 ? 14.133 10.07 -8.297 1 89.38 531 ARG A C 1
ATOM 4334 O O . ARG A 1 531 ? 14.375 10.742 -7.293 1 89.38 531 ARG A O 1
ATOM 4341 N N . PHE A 1 532 ? 15.055 9.875 -9.297 1 92.31 532 PHE A N 1
ATOM 4342 C CA . PHE A 1 532 ? 16.375 10.5 -9.219 1 92.31 532 PHE A CA 1
ATOM 4343 C C . PHE A 1 532 ? 16.25 12.016 -9.328 1 92.31 532 PHE A C 1
ATOM 4345 O O . PHE A 1 532 ? 15.242 12.539 -9.805 1 92.31 532 PHE A O 1
ATOM 4352 N N . THR A 1 533 ? 17.328 12.664 -8.797 1 89.06 533 THR A N 1
ATOM 4353 C CA . THR A 1 533 ? 17.375 14.117 -8.961 1 89.06 533 THR A CA 1
ATOM 4354 C C . THR A 1 533 ? 17.25 14.492 -10.43 1 89.06 533 THR A C 1
ATOM 4356 O O . THR A 1 533 ? 16.516 15.438 -10.773 1 89.06 533 THR A O 1
ATOM 4359 N N . ASP A 1 534 ? 18.047 13.859 -11.258 1 93.38 534 ASP A N 1
ATOM 4360 C CA . ASP A 1 534 ? 17.812 13.883 -12.695 1 93.38 534 ASP A CA 1
ATOM 4361 C C . ASP A 1 534 ? 16.969 12.688 -13.141 1 93.38 534 ASP A C 1
ATOM 4363 O O . ASP A 1 534 ? 17.484 11.57 -13.266 1 93.38 534 ASP A O 1
ATOM 4367 N N . PRO A 1 535 ? 15.688 12.938 -13.398 1 93.5 535 PRO A N 1
ATOM 4368 C CA . PRO A 1 535 ? 14.82 11.797 -13.734 1 93.5 535 PRO A CA 1
ATOM 4369 C C . PRO A 1 535 ? 15.297 11.055 -14.984 1 93.5 535 PRO A C 1
ATOM 4371 O O . PRO A 1 535 ? 15.758 11.68 -15.938 1 93.5 535 PRO A O 1
ATOM 4374 N N . VAL A 1 536 ? 15.234 9.781 -14.922 1 96.75 536 VAL A N 1
ATOM 4375 C CA . VAL A 1 536 ? 15.555 8.922 -16.062 1 96.75 536 VAL A CA 1
ATOM 4376 C C . VAL A 1 536 ? 14.336 8.078 -16.422 1 96.75 536 VAL A C 1
ATOM 4378 O O . VAL A 1 536 ? 13.695 7.484 -15.555 1 96.75 536 VAL A O 1
ATOM 4381 N N . ILE A 1 537 ? 13.938 8.055 -17.703 1 97.81 537 ILE A N 1
ATOM 4382 C CA . ILE A 1 537 ? 12.883 7.184 -18.203 1 97.81 537 ILE A CA 1
ATOM 4383 C C . ILE A 1 537 ? 13.492 6.098 -19.094 1 97.81 537 ILE A C 1
ATOM 4385 O O . ILE A 1 537 ? 14.25 6.395 -20.016 1 97.81 537 ILE A O 1
ATOM 4389 N N . HIS A 1 538 ? 13.242 4.879 -18.797 1 98.5 538 HIS A N 1
ATOM 4390 C CA . HIS A 1 538 ? 13.703 3.76 -19.625 1 98.5 538 HIS A CA 1
ATOM 4391 C C . HIS A 1 538 ? 12.586 3.236 -20.516 1 98.5 538 HIS A C 1
ATOM 4393 O O . HIS A 1 538 ? 11.523 2.852 -20.031 1 98.5 538 HIS A O 1
ATOM 4399 N N . SER A 1 539 ? 12.828 3.285 -21.797 1 98.62 539 SER A N 1
ATOM 4400 C CA . SER A 1 539 ? 11.945 2.684 -22.797 1 98.62 539 SER A CA 1
ATOM 4401 C C . SER A 1 539 ? 12.617 1.518 -23.5 1 98.62 539 SER A C 1
ATOM 4403 O O . SER A 1 539 ? 13.836 1.527 -23.703 1 98.62 539 SER A O 1
ATOM 4405 N N . ARG A 1 540 ? 11.852 0.505 -23.891 1 98.5 540 ARG A N 1
ATOM 4406 C CA . ARG A 1 540 ? 12.352 -0.644 -24.641 1 98.5 540 ARG A CA 1
ATOM 4407 C C . ARG A 1 540 ? 11.438 -0.982 -25.812 1 98.5 540 ARG A C 1
ATOM 4409 O O . ARG A 1 540 ? 10.219 -1.077 -25.641 1 98.5 540 ARG A O 1
ATOM 4416 N N . LYS A 1 541 ? 12 -1.143 -26.906 1 98.5 541 LYS A N 1
ATOM 4417 C CA . LYS A 1 541 ? 11.367 -1.703 -28.094 1 98.5 541 LYS A CA 1
ATOM 4418 C C . LYS A 1 541 ? 11.852 -3.127 -28.344 1 98.5 541 LYS A C 1
ATOM 4420 O O . LYS A 1 541 ? 13.047 -3.4 -28.297 1 98.5 541 LYS A O 1
ATOM 4425 N N . VAL A 1 542 ? 10.883 -4.012 -28.547 1 98.62 542 VAL A N 1
ATOM 4426 C CA . VAL A 1 542 ? 11.219 -5.395 -28.875 1 98.62 542 VAL A CA 1
ATOM 4427 C C . VAL A 1 542 ? 10.555 -5.789 -30.188 1 98.62 542 VAL A C 1
ATOM 4429 O O . VAL A 1 542 ? 9.328 -5.707 -30.328 1 98.62 542 VAL A O 1
ATOM 4432 N N . LEU A 1 543 ? 11.375 -6.125 -31.125 1 98.25 543 LEU A N 1
ATOM 4433 C CA . LEU A 1 543 ? 10.898 -6.668 -32.406 1 98.25 543 LEU A CA 1
ATOM 4434 C C . LEU A 1 543 ? 11.172 -8.164 -32.469 1 98.25 543 LEU A C 1
ATOM 4436 O O . LEU A 1 543 ? 12.328 -8.586 -32.531 1 98.25 543 LEU A O 1
ATOM 4440 N N . HIS A 1 544 ? 10.133 -8.93 -32.406 1 97.69 544 HIS A N 1
ATOM 4441 C CA . HIS A 1 544 ? 10.195 -10.375 -32.594 1 97.69 544 HIS A CA 1
ATOM 4442 C C . HIS A 1 544 ? 9.969 -10.75 -34.062 1 97.69 544 HIS A C 1
ATOM 4444 O O . HIS A 1 544 ? 8.828 -10.805 -34.5 1 97.69 544 HIS A O 1
ATOM 4450 N N . VAL A 1 545 ? 11.023 -10.977 -34.781 1 96.44 545 VAL A N 1
ATOM 4451 C CA . VAL A 1 545 ? 10.914 -11.43 -36.156 1 96.44 545 VAL A CA 1
ATOM 4452 C C . VAL A 1 545 ? 10.734 -12.945 -36.188 1 96.44 545 VAL A C 1
ATOM 4454 O O . VAL A 1 545 ? 11.68 -13.695 -35.938 1 96.44 545 VAL A O 1
ATOM 4457 N N . LYS A 1 546 ? 9.594 -13.359 -36.562 1 89.25 546 LYS A N 1
ATOM 4458 C CA . LYS A 1 546 ? 9.188 -14.758 -36.438 1 89.25 546 LYS A CA 1
ATOM 4459 C C . LYS A 1 546 ? 10.141 -15.68 -37.188 1 89.25 546 LYS A C 1
ATOM 4461 O O . LYS A 1 546 ? 10.539 -15.367 -38.312 1 89.25 546 LYS A O 1
ATOM 4466 N N . ASN A 1 547 ? 10.539 -16.703 -36.562 1 88.12 547 ASN A N 1
ATOM 4467 C CA . ASN A 1 547 ? 11.375 -17.797 -37.031 1 88.12 547 ASN A CA 1
ATOM 4468 C C . ASN A 1 547 ? 12.805 -17.328 -37.312 1 88.12 547 ASN A C 1
ATOM 4470 O O . ASN A 1 547 ? 13.539 -17.969 -38.062 1 88.12 547 ASN A O 1
ATOM 4474 N N . ARG A 1 548 ? 13.219 -16.156 -36.719 1 94.56 548 ARG A N 1
ATOM 4475 C CA . ARG A 1 548 ? 14.562 -15.703 -37.062 1 94.56 548 ARG A CA 1
ATOM 4476 C C . ARG A 1 548 ? 15.281 -15.148 -35.844 1 94.56 548 ARG A C 1
ATOM 4478 O O . ARG A 1 548 ? 16.234 -15.758 -35.344 1 94.56 548 ARG A O 1
ATOM 4485 N N . TYR A 1 549 ? 14.906 -13.914 -35.375 1 97.38 549 TYR A N 1
ATOM 4486 C CA . TYR A 1 549 ? 15.664 -13.266 -34.312 1 97.38 549 TYR A CA 1
ATOM 4487 C C . TYR A 1 549 ? 14.789 -12.281 -33.531 1 97.38 549 TYR A C 1
ATOM 4489 O O . TYR A 1 549 ? 13.625 -12.055 -33.906 1 97.38 549 TYR A O 1
ATOM 4497 N N . TRP A 1 550 ? 15.297 -11.797 -32.438 1 98.38 550 TRP A N 1
ATOM 4498 C CA . TRP A 1 550 ? 14.727 -10.672 -31.688 1 98.38 550 TRP A CA 1
ATOM 4499 C C . TRP A 1 550 ? 15.664 -9.469 -31.734 1 98.38 550 TRP A C 1
ATOM 4501 O O . TRP A 1 550 ? 16.875 -9.609 -31.609 1 98.38 550 TRP A O 1
ATOM 4511 N N . LEU A 1 551 ? 15.148 -8.297 -32 1 98.5 551 LEU A N 1
ATOM 4512 C CA . LEU A 1 551 ? 15.883 -7.039 -31.875 1 98.5 551 LEU A CA 1
ATOM 4513 C C . LEU A 1 551 ? 15.367 -6.219 -30.703 1 98.5 551 LEU A C 1
ATOM 4515 O O . LEU A 1 551 ? 14.172 -5.918 -30.625 1 98.5 551 LEU A O 1
ATOM 4519 N N . ILE A 1 552 ? 16.25 -5.906 -29.766 1 98.62 552 ILE A N 1
ATOM 4520 C CA . ILE A 1 552 ? 15.906 -5.098 -28.594 1 98.62 552 ILE A CA 1
ATOM 4521 C C . ILE A 1 552 ? 16.594 -3.742 -28.688 1 98.62 552 ILE A C 1
ATOM 4523 O O . ILE A 1 552 ? 17.812 -3.67 -28.906 1 98.62 552 ILE A O 1
ATOM 4527 N N . VAL A 1 553 ? 15.805 -2.697 -28.562 1 98.12 553 VAL A N 1
ATOM 4528 C CA . VAL A 1 553 ? 16.328 -1.34 -28.516 1 98.12 553 VAL A CA 1
ATOM 4529 C C . VAL A 1 553 ? 15.914 -0.659 -27.219 1 98.12 553 VAL A C 1
ATOM 4531 O O . VAL A 1 553 ? 14.727 -0.429 -26.984 1 98.12 553 VAL A O 1
ATOM 4534 N N . ASP A 1 554 ? 16.844 -0.336 -26.391 1 98.12 554 ASP A N 1
ATOM 4535 C CA . ASP A 1 554 ? 16.609 0.415 -25.156 1 98.12 554 ASP A CA 1
ATOM 4536 C C . ASP A 1 554 ? 16.891 1.9 -25.359 1 98.12 554 ASP A C 1
ATOM 4538 O O . ASP A 1 554 ? 17.891 2.264 -25.984 1 98.12 554 ASP A O 1
ATOM 4542 N N . ILE A 1 555 ? 16.031 2.695 -24.875 1 97.94 555 ILE A N 1
ATOM 4543 C CA . ILE A 1 555 ? 16.172 4.145 -24.938 1 97.94 555 ILE A CA 1
ATOM 4544 C C . ILE A 1 555 ? 16.094 4.727 -23.531 1 97.94 555 ILE A C 1
ATOM 4546 O O . ILE A 1 555 ? 15.078 4.555 -22.844 1 97.94 555 ILE A O 1
ATOM 4550 N N . LEU A 1 556 ? 17.109 5.41 -23.062 1 97.75 556 LEU A N 1
ATOM 4551 C CA . LEU A 1 556 ? 17.109 6.09 -21.781 1 97.75 556 LEU A CA 1
ATOM 4552 C C . LEU A 1 556 ? 17.078 7.605 -21.969 1 97.75 556 LEU A C 1
ATOM 4554 O O . LEU A 1 556 ? 17.984 8.18 -22.562 1 97.75 556 LEU A O 1
ATOM 4558 N N . GLU A 1 557 ? 16.016 8.203 -21.469 1 97.38 557 GLU A N 1
ATOM 4559 C CA . GLU A 1 557 ? 15.906 9.664 -21.484 1 97.38 557 GLU A CA 1
ATOM 4560 C C . GLU A 1 557 ? 16.422 10.266 -20.172 1 97.38 557 GLU A C 1
ATOM 4562 O O . GLU A 1 557 ? 15.938 9.938 -19.094 1 97.38 557 GLU A O 1
ATOM 4567 N N . ALA A 1 558 ? 17.391 11.102 -20.281 1 96.31 558 ALA A N 1
ATOM 4568 C CA . ALA A 1 558 ? 17.984 11.797 -19.141 1 96.31 558 ALA A CA 1
ATOM 4569 C C . ALA A 1 558 ? 18.625 13.109 -19.578 1 96.31 558 ALA A C 1
ATOM 4571 O O . ALA A 1 558 ? 18.797 13.359 -20.766 1 96.31 558 ALA A O 1
ATOM 4572 N N . ASP A 1 559 ? 18.938 13.953 -18.609 1 95.19 559 ASP A N 1
ATOM 4573 C CA . ASP A 1 559 ? 19.609 15.219 -18.906 1 95.19 559 ASP A CA 1
ATOM 4574 C C . ASP A 1 559 ? 21.094 15.156 -18.562 1 95.19 559 ASP A C 1
ATOM 4576 O O . ASP A 1 559 ? 21.922 15.766 -19.234 1 95.19 559 ASP A O 1
ATOM 4580 N N . LYS A 1 560 ? 21.391 14.43 -17.531 1 95.31 560 LYS A N 1
ATOM 4581 C CA . LYS A 1 560 ? 22.75 14.43 -17.016 1 95.31 560 LYS A CA 1
ATOM 4582 C C . LYS A 1 560 ? 23.438 13.086 -17.25 1 95.31 560 LYS A C 1
ATOM 4584 O O . LYS A 1 560 ? 22.938 12.266 -18.031 1 95.31 560 LYS A O 1
ATOM 4589 N N . ASP A 1 561 ? 24.641 13.008 -16.641 1 94.94 561 ASP A N 1
ATOM 4590 C CA . ASP A 1 561 ? 25.422 11.789 -16.781 1 94.94 561 ASP A CA 1
ATOM 4591 C C . ASP A 1 561 ? 24.922 10.695 -15.852 1 94.94 561 ASP A C 1
ATOM 4593 O O . ASP A 1 561 ? 24.672 10.938 -14.664 1 94.94 561 ASP A O 1
ATOM 4597 N N . HIS A 1 562 ? 24.719 9.508 -16.438 1 96.56 562 HIS A N 1
ATOM 4598 C CA . HIS A 1 562 ? 24.328 8.336 -15.664 1 96.56 562 HIS A CA 1
ATOM 4599 C C . HIS A 1 562 ? 25.125 7.102 -16.094 1 96.56 562 HIS A C 1
ATOM 4601 O O . HIS A 1 562 ? 25.594 7.02 -17.234 1 96.56 562 HIS A O 1
ATOM 4607 N N . LYS A 1 563 ? 25.375 6.234 -15.164 1 96.69 563 LYS A N 1
ATOM 4608 C CA . LYS A 1 563 ? 25.875 4.902 -15.469 1 96.69 563 LYS A CA 1
ATOM 4609 C C . LYS A 1 563 ? 24.75 3.947 -15.836 1 96.69 563 LYS A C 1
ATOM 4611 O O . LYS A 1 563 ? 23.844 3.713 -15.023 1 96.69 563 LYS A O 1
ATOM 4616 N N . VAL A 1 564 ? 24.797 3.426 -17.078 1 97 564 VAL A N 1
ATOM 4617 C CA . VAL A 1 564 ? 23.75 2.527 -17.578 1 97 564 VAL A CA 1
ATOM 4618 C C . VAL A 1 564 ? 24.312 1.117 -17.719 1 97 564 VAL A C 1
ATOM 4620 O O . VAL A 1 564 ? 25.344 0.923 -18.375 1 97 564 VAL A O 1
ATOM 4623 N N . GLU A 1 565 ? 23.656 0.134 -17.109 1 98.06 565 GLU A N 1
ATOM 4624 C CA . GLU A 1 565 ? 24.078 -1.262 -17.188 1 98.06 565 GLU A CA 1
ATOM 4625 C C . GLU A 1 565 ? 22.953 -2.143 -17.734 1 98.06 565 GLU A C 1
ATOM 4627 O O . GLU A 1 565 ? 21.891 -2.256 -17.141 1 98.06 565 GLU A O 1
ATOM 4632 N N . GLN A 1 566 ? 23.219 -2.736 -18.891 1 97.94 566 GLN A N 1
ATOM 4633 C CA . GLN A 1 566 ? 22.281 -3.639 -19.531 1 97.94 566 GLN A CA 1
ATOM 4634 C C . GLN A 1 566 ? 22.625 -5.098 -19.25 1 97.94 566 GLN A C 1
ATOM 4636 O O . GLN A 1 566 ? 23.781 -5.508 -19.406 1 97.94 566 GLN A O 1
ATOM 4641 N N . TYR A 1 567 ? 21.594 -5.879 -18.875 1 98.5 567 TYR A N 1
ATOM 4642 C CA . TYR A 1 567 ? 21.844 -7.258 -18.469 1 98.5 567 TYR A CA 1
ATOM 4643 C C . TYR A 1 567 ? 21.078 -8.242 -19.344 1 98.5 567 TYR A C 1
ATOM 4645 O O . TYR A 1 567 ? 19.938 -7.984 -19.734 1 98.5 567 TYR A O 1
ATOM 4653 N N . PHE A 1 568 ? 21.719 -9.375 -19.672 1 98.62 568 PHE A N 1
ATOM 4654 C CA . PHE A 1 568 ? 21.094 -10.555 -20.266 1 98.62 568 PHE A CA 1
ATOM 4655 C C . PHE A 1 568 ? 21.578 -11.828 -19.594 1 98.62 568 PHE A C 1
ATOM 4657 O O . PHE A 1 568 ? 22.766 -12.148 -19.641 1 98.62 568 PHE A O 1
ATOM 4664 N N . HIS A 1 569 ? 20.703 -12.547 -19.016 1 98.31 569 HIS A N 1
ATOM 4665 C CA . HIS A 1 569 ? 21.016 -13.766 -18.297 1 98.31 569 HIS A CA 1
ATOM 4666 C C . HIS A 1 569 ? 20.938 -14.984 -19.203 1 98.31 569 HIS A C 1
ATOM 4668 O O . HIS A 1 569 ? 19.891 -15.258 -19.812 1 98.31 569 HIS A O 1
ATOM 4674 N N . LEU A 1 570 ? 22.031 -15.711 -19.281 1 97.5 570 LEU A N 1
ATOM 4675 C CA . LEU A 1 570 ? 22.125 -16.875 -20.172 1 97.5 570 LEU A CA 1
ATOM 4676 C C . LEU A 1 570 ? 21.906 -18.156 -19.391 1 97.5 570 LEU A C 1
ATOM 4678 O O . LEU A 1 570 ? 21.984 -18.172 -18.156 1 97.5 570 LEU A O 1
ATOM 4682 N N . PRO A 1 571 ? 21.531 -19.234 -20.156 1 94.5 571 PRO A N 1
ATOM 4683 C CA . PRO A 1 571 ? 21.438 -20.531 -19.469 1 94.5 571 PRO A CA 1
ATOM 4684 C C . PRO A 1 571 ? 22.766 -21 -18.906 1 94.5 571 PRO A C 1
ATOM 4686 O O . PRO A 1 571 ? 23.828 -20.562 -19.359 1 94.5 571 PRO A O 1
ATOM 4689 N N . THR A 1 572 ? 22.641 -21.844 -17.938 1 91.44 572 THR A N 1
ATOM 4690 C CA . THR A 1 572 ? 23.859 -22.438 -17.375 1 91.44 572 THR A CA 1
ATOM 4691 C C . THR A 1 572 ? 24.641 -23.188 -18.453 1 91.44 572 THR A C 1
ATOM 4693 O O . THR A 1 572 ? 24.047 -23.891 -19.281 1 91.44 572 THR A O 1
ATOM 4696 N N . GLY A 1 573 ? 26 -22.969 -18.422 1 91.62 573 GLY A N 1
ATOM 4697 C CA . GLY A 1 573 ? 26.844 -23.625 -19.406 1 91.62 573 GLY A CA 1
ATOM 4698 C C . GLY A 1 573 ? 27.953 -22.734 -19.922 1 91.62 573 GLY A C 1
ATOM 4699 O O . GLY A 1 573 ? 28.219 -21.672 -19.375 1 91.62 573 GLY A O 1
ATOM 4700 N N . ASP A 1 574 ? 28.531 -23.172 -21.047 1 91.56 574 ASP A N 1
ATOM 4701 C CA . ASP A 1 574 ? 29.688 -22.469 -21.625 1 91.56 574 ASP A CA 1
ATOM 4702 C C . ASP A 1 574 ? 29.234 -21.297 -22.5 1 91.56 574 ASP A C 1
ATOM 4704 O O . ASP A 1 574 ? 28.219 -21.375 -23.188 1 91.56 574 ASP A O 1
ATOM 4708 N N . VAL A 1 575 ? 29.984 -20.297 -22.375 1 94.94 575 VAL A N 1
ATOM 4709 C CA . VAL A 1 575 ? 29.75 -19.109 -23.172 1 94.94 575 VAL A CA 1
ATOM 4710 C C . VAL A 1 575 ? 31.031 -18.719 -23.906 1 94.94 575 VAL A C 1
ATOM 4712 O O . VAL A 1 575 ? 32.125 -18.812 -23.344 1 94.94 575 VAL A O 1
ATOM 4715 N N . ILE A 1 576 ? 30.906 -18.328 -25.109 1 93.69 576 ILE A N 1
ATOM 4716 C CA . ILE A 1 576 ? 32 -17.891 -25.938 1 93.69 576 ILE A CA 1
ATOM 4717 C C . ILE A 1 576 ? 31.844 -16.406 -26.297 1 93.69 576 ILE A C 1
ATOM 4719 O O . ILE A 1 576 ? 30.828 -16.016 -26.875 1 93.69 576 ILE A O 1
ATOM 4723 N N . GLY A 1 577 ? 32.781 -15.656 -25.922 1 91.88 577 GLY A N 1
ATOM 4724 C CA . GLY A 1 577 ? 32.781 -14.234 -26.234 1 91.88 577 GLY A CA 1
ATOM 4725 C C . GLY A 1 577 ? 33.781 -13.852 -27.312 1 91.88 577 GLY A C 1
ATOM 4726 O O . GLY A 1 577 ? 34.906 -14.32 -27.297 1 91.88 577 GLY A O 1
ATOM 4727 N N . ASP A 1 578 ? 33.281 -13.07 -28.266 1 88.94 578 ASP A N 1
ATOM 4728 C CA . ASP A 1 578 ? 34.156 -12.406 -29.266 1 88.94 578 ASP A CA 1
ATOM 4729 C C . ASP A 1 578 ? 34.094 -10.891 -29.094 1 88.94 578 ASP A C 1
ATOM 4731 O O . ASP A 1 578 ? 33.188 -10.242 -29.609 1 88.94 578 ASP A O 1
ATOM 4735 N N . TRP A 1 579 ? 35.062 -10.328 -28.562 1 85.75 579 TRP A N 1
ATOM 4736 C CA . TRP A 1 579 ? 35.062 -8.914 -28.203 1 85.75 579 TRP A CA 1
ATOM 4737 C C . TRP A 1 579 ? 35.375 -8.039 -29.406 1 85.75 579 TRP A C 1
ATOM 4739 O O . TRP A 1 579 ? 35.062 -6.848 -29.422 1 85.75 579 TRP A O 1
ATOM 4749 N N . LYS A 1 580 ? 36.031 -8.648 -30.375 1 81.19 580 LYS A N 1
ATOM 4750 C CA . LYS A 1 580 ? 36.344 -7.895 -31.594 1 81.19 580 LYS A CA 1
ATOM 4751 C C . LYS A 1 580 ? 35.062 -7.582 -32.375 1 81.19 580 LYS A C 1
ATOM 4753 O O . LYS A 1 580 ? 34.906 -6.461 -32.875 1 81.19 580 LYS A O 1
ATOM 4758 N N . THR A 1 581 ? 34.25 -8.508 -32.406 1 85.06 581 THR A N 1
ATOM 4759 C CA . THR A 1 581 ? 33 -8.32 -33.156 1 85.06 581 THR A CA 1
ATOM 4760 C C . THR A 1 581 ? 31.844 -8.055 -32.219 1 85.06 581 THR A C 1
ATOM 4762 O O . THR A 1 581 ? 30.688 -7.922 -32.688 1 85.06 581 THR A O 1
ATOM 4765 N N . CYS A 1 582 ? 32.062 -8 -30.953 1 90.31 582 CYS A N 1
ATOM 4766 C CA . CYS A 1 582 ? 31.078 -7.746 -29.922 1 90.31 582 CYS A CA 1
ATOM 4767 C C . CYS A 1 582 ? 29.922 -8.742 -30 1 90.31 582 CYS A C 1
ATOM 4769 O O . CYS A 1 582 ? 28.766 -8.352 -30.062 1 90.31 582 CYS A O 1
ATOM 4771 N N . ARG A 1 583 ? 30.328 -9.977 -30.031 1 93.81 583 ARG A N 1
ATOM 4772 C CA . ARG A 1 583 ? 29.375 -11.094 -30.062 1 93.81 583 ARG A CA 1
ATOM 4773 C C . ARG A 1 583 ? 29.625 -12.047 -28.906 1 93.81 583 ARG A C 1
ATOM 4775 O O . ARG A 1 583 ? 30.766 -12.344 -28.562 1 93.81 583 ARG A O 1
ATOM 4782 N N . ILE A 1 584 ? 28.516 -12.398 -28.266 1 96.56 584 ILE A N 1
ATOM 4783 C CA . ILE A 1 584 ? 28.562 -13.391 -27.203 1 96.56 584 ILE A CA 1
ATOM 4784 C C . ILE A 1 584 ? 27.562 -14.5 -27.484 1 96.56 584 ILE A C 1
ATOM 4786 O O . ILE A 1 584 ? 26.406 -14.227 -27.859 1 96.56 584 ILE A O 1
ATOM 4790 N N . ARG A 1 585 ? 27.953 -15.766 -27.391 1 96.88 585 ARG A N 1
ATOM 4791 C CA . ARG A 1 585 ? 27.031 -16.859 -27.703 1 96.88 585 ARG A CA 1
ATOM 4792 C C . ARG A 1 585 ? 27.203 -18.016 -26.719 1 96.88 585 ARG A C 1
ATOM 4794 O O . ARG A 1 585 ? 28.281 -18.188 -26.156 1 96.88 585 ARG A O 1
ATOM 4801 N N . THR A 1 586 ? 26.125 -18.766 -26.578 1 97.19 586 THR A N 1
ATOM 4802 C CA . THR A 1 586 ? 26.203 -20 -25.797 1 97.19 586 THR A CA 1
ATOM 4803 C C . THR A 1 586 ? 26.75 -21.141 -26.641 1 97.19 586 THR A C 1
ATOM 4805 O O . THR A 1 586 ? 26.906 -21 -27.859 1 97.19 586 THR A O 1
ATOM 4808 N N . ASN A 1 587 ? 27.156 -22.172 -25.969 1 94.25 587 ASN A N 1
ATOM 4809 C CA . ASN A 1 587 ? 27.719 -23.344 -26.625 1 94.25 587 ASN A CA 1
ATOM 4810 C C . ASN A 1 587 ? 27.078 -24.641 -26.141 1 94.25 587 ASN A C 1
ATOM 4812 O O . ASN A 1 587 ? 27.766 -25.547 -25.688 1 94.25 587 ASN A O 1
ATOM 4816 N N . ASP A 1 588 ? 25.812 -24.688 -26.328 1 93.31 588 ASP A N 1
ATOM 4817 C CA . ASP A 1 588 ? 25.031 -25.875 -25.984 1 93.31 588 ASP A CA 1
ATOM 4818 C C . ASP A 1 588 ? 24.922 -26.812 -27.172 1 93.31 588 ASP A C 1
ATOM 4820 O O . ASP A 1 588 ? 24.938 -26.375 -28.328 1 93.31 588 ASP A O 1
ATOM 4824 N N . PRO A 1 589 ? 24.781 -28.078 -26.969 1 92 589 PRO A N 1
ATOM 4825 C CA . PRO A 1 589 ? 24.734 -29.031 -28.078 1 92 589 PRO A CA 1
ATOM 4826 C C . PRO A 1 589 ? 23.453 -28.938 -28.875 1 92 589 PRO A C 1
ATOM 4828 O O . PRO A 1 589 ? 23.406 -29.359 -30.031 1 92 589 PRO A O 1
ATOM 4831 N N . GLU A 1 590 ? 22.453 -28.438 -28.312 1 90.62 590 GLU A N 1
ATOM 4832 C CA . GLU A 1 590 ? 21.156 -28.562 -28.984 1 90.62 590 GLU A CA 1
ATOM 4833 C C . GLU A 1 590 ? 20.578 -27.188 -29.312 1 90.62 590 GLU A C 1
ATOM 4835 O O . GLU A 1 590 ? 20.047 -26.969 -30.406 1 90.62 590 GLU A O 1
ATOM 4840 N N . ALA A 1 591 ? 20.578 -26.328 -28.453 1 94.62 591 ALA A N 1
ATOM 4841 C CA . ALA A 1 591 ? 19.938 -25.031 -28.641 1 94.62 591 ALA A CA 1
ATOM 4842 C C . ALA A 1 591 ? 20.812 -23.906 -28.078 1 94.62 591 ALA A C 1
ATOM 4844 O O . ALA A 1 591 ? 21.188 -23.922 -26.906 1 94.62 591 ALA A O 1
ATOM 4845 N N . ASN A 1 592 ? 21.062 -22.938 -28.906 1 97 592 ASN A N 1
ATOM 4846 C CA . ASN A 1 592 ? 21.984 -21.859 -28.562 1 97 592 ASN A CA 1
ATOM 4847 C C . ASN A 1 592 ? 21.406 -20.484 -28.891 1 97 592 ASN A C 1
ATOM 4849 O O . ASN A 1 592 ? 20.391 -20.391 -29.578 1 97 592 ASN A O 1
ATOM 4853 N N . VAL A 1 593 ? 22.062 -19.484 -28.344 1 98 593 VAL A N 1
ATOM 4854 C CA . VAL A 1 593 ? 21.703 -18.109 -28.625 1 98 593 VAL A CA 1
ATOM 4855 C C . VAL A 1 593 ? 22.969 -17.266 -28.828 1 98 593 VAL A C 1
ATOM 4857 O O . VAL A 1 593 ? 23.984 -17.5 -28.156 1 98 593 VAL A O 1
ATOM 4860 N N . MET A 1 594 ? 22.922 -16.344 -29.75 1 97.56 594 MET A N 1
ATOM 4861 C CA . MET A 1 594 ? 23.984 -15.375 -29.984 1 97.56 594 MET A CA 1
ATOM 4862 C C . MET A 1 594 ? 23.484 -13.945 -29.766 1 97.56 594 MET A C 1
ATOM 4864 O O . MET A 1 594 ? 22.453 -13.562 -30.312 1 97.56 594 MET A O 1
ATOM 4868 N N . LEU A 1 595 ? 24.172 -13.219 -28.906 1 98.06 595 LEU A N 1
ATOM 4869 C CA . LEU A 1 595 ? 23.922 -11.789 -28.734 1 98.06 595 LEU A CA 1
ATOM 4870 C C . LEU A 1 595 ? 24.922 -10.977 -29.562 1 98.06 595 LEU A C 1
ATOM 4872 O O . LEU A 1 595 ? 26.125 -11.18 -29.469 1 98.06 595 LEU A O 1
ATOM 4876 N N . VAL A 1 596 ? 24.375 -10.086 -30.375 1 96.38 596 VAL A N 1
ATOM 4877 C CA . VAL A 1 596 ? 25.188 -9.195 -31.203 1 96.38 596 VAL A CA 1
ATOM 4878 C C . VAL A 1 596 ? 24.938 -7.746 -30.797 1 96.38 596 VAL A C 1
ATOM 4880 O O . VAL A 1 596 ? 23.797 -7.301 -30.703 1 96.38 596 VAL A O 1
ATOM 4883 N N . PHE A 1 597 ? 26.031 -7.074 -30.531 1 94.75 597 PHE A N 1
ATOM 4884 C CA . PHE A 1 597 ? 25.953 -5.668 -30.156 1 94.75 597 PHE A CA 1
ATOM 4885 C C . PHE A 1 597 ? 26.516 -4.777 -31.25 1 94.75 597 PHE A C 1
ATOM 4887 O O . PHE A 1 597 ? 27.719 -4.598 -31.375 1 94.75 597 PHE A O 1
ATOM 4894 N N . PRO A 1 598 ? 25.578 -4.215 -32.031 1 88.88 598 PRO A N 1
ATOM 4895 C CA . PRO A 1 598 ? 26.062 -3.383 -33.125 1 88.88 598 PRO A CA 1
ATOM 4896 C C . PRO A 1 598 ? 26.953 -2.232 -32.656 1 88.88 598 PRO A C 1
ATOM 4898 O O . PRO A 1 598 ? 26.797 -1.763 -31.516 1 88.88 598 PRO A O 1
ATOM 4901 N N . GLU A 1 599 ? 27.875 -1.844 -33.531 1 77.88 599 GLU A N 1
ATOM 4902 C CA . GLU A 1 599 ? 28.828 -0.794 -33.188 1 77.88 599 GLU A CA 1
ATOM 4903 C C . GLU A 1 599 ? 28.109 0.475 -32.75 1 77.88 599 GLU A C 1
ATOM 4905 O O . GLU A 1 599 ? 27.125 0.888 -33.344 1 77.88 599 GLU A O 1
ATOM 4910 N N . GLN A 1 600 ? 28.469 0.782 -31.594 1 65.5 600 GLN A N 1
ATOM 4911 C CA . GLN A 1 600 ? 27.938 2.031 -31.062 1 65.5 600 GLN A CA 1
ATOM 4912 C C . GLN A 1 600 ? 29.031 3.084 -30.922 1 65.5 600 GLN A C 1
ATOM 4914 O O . GLN A 1 600 ? 30.219 2.748 -30.875 1 65.5 600 GLN A O 1
ATOM 4919 N N . LYS A 1 601 ? 28.781 4.359 -31.266 1 54.28 601 LYS A N 1
ATOM 4920 C CA . LYS A 1 601 ? 29.75 5.453 -31.156 1 54.28 601 LYS A CA 1
ATOM 4921 C C . LYS A 1 601 ? 30.422 5.457 -29.797 1 54.28 601 LYS A C 1
ATOM 4923 O O . LYS A 1 601 ? 31.469 6.082 -29.609 1 54.28 601 LYS A O 1
ATOM 4928 N N . ALA A 1 602 ? 29.625 5.09 -28.859 1 53.88 602 ALA A N 1
ATOM 4929 C CA . ALA A 1 602 ? 30.188 5.375 -27.531 1 53.88 602 ALA A CA 1
ATOM 4930 C C . ALA A 1 602 ? 31.453 4.555 -27.281 1 53.88 602 ALA A C 1
ATOM 4932 O O . ALA A 1 602 ? 31.391 3.324 -27.234 1 53.88 602 ALA A O 1
ATOM 4933 N N . GLU A 1 603 ? 32.594 5.035 -27.656 1 54.53 603 GLU A N 1
ATOM 4934 C CA . GLU A 1 603 ? 33.938 4.508 -27.453 1 54.53 603 GLU A CA 1
ATOM 4935 C C . GLU A 1 603 ? 34.062 3.766 -26.125 1 54.53 603 GLU A C 1
ATOM 4937 O O . GLU A 1 603 ? 34.938 2.91 -25.969 1 54.53 603 GLU A O 1
ATOM 4942 N N . ASP A 1 604 ? 33.031 3.975 -25.172 1 66.31 604 ASP A N 1
ATOM 4943 C CA . ASP A 1 604 ? 33.375 3.568 -23.828 1 66.31 604 ASP A CA 1
ATOM 4944 C C . ASP A 1 604 ? 32.438 2.51 -23.281 1 66.31 604 ASP A C 1
ATOM 4946 O O . ASP A 1 604 ? 32.312 2.336 -22.062 1 66.31 604 ASP A O 1
ATOM 4950 N N . ALA A 1 605 ? 31.75 1.726 -24.281 1 83.19 605 ALA A N 1
ATOM 4951 C CA . ALA A 1 605 ? 30.938 0.643 -23.719 1 83.19 605 ALA A CA 1
ATOM 4952 C C . ALA A 1 605 ? 31.812 -0.548 -23.328 1 83.19 605 ALA A C 1
ATOM 4954 O O . ALA A 1 605 ? 32.719 -0.917 -24.078 1 83.19 605 ALA A O 1
ATOM 4955 N N . GLN A 1 606 ? 31.609 -0.97 -22.156 1 88.56 606 GLN A N 1
ATOM 4956 C CA . GLN A 1 606 ? 32.312 -2.16 -21.672 1 88.56 606 GLN A CA 1
ATOM 4957 C C . GLN A 1 606 ? 31.375 -3.377 -21.688 1 88.56 606 GLN A C 1
ATOM 4959 O O . GLN A 1 606 ? 30.266 -3.32 -21.172 1 88.56 606 GLN A O 1
ATOM 4964 N N . LEU A 1 607 ? 31.828 -4.402 -22.438 1 91.75 607 LEU A N 1
ATOM 4965 C CA . LEU A 1 607 ? 31.094 -5.668 -22.484 1 91.75 607 LEU A CA 1
ATOM 4966 C C . LEU A 1 607 ? 31.797 -6.73 -21.641 1 91.75 607 LEU A C 1
ATOM 4968 O O . LEU A 1 607 ? 32.969 -7.023 -21.859 1 91.75 607 LEU A O 1
ATOM 4972 N N . VAL A 1 608 ? 31.047 -7.262 -20.594 1 92.81 608 VAL A N 1
ATOM 4973 C CA . VAL A 1 608 ? 31.656 -8.242 -19.703 1 92.81 608 VAL A CA 1
ATOM 4974 C C . VAL A 1 608 ? 30.703 -9.422 -19.516 1 92.81 608 VAL A C 1
ATOM 4976 O O . VAL A 1 608 ? 29.5 -9.297 -19.734 1 92.81 608 VAL A O 1
ATOM 4979 N N . ILE A 1 609 ? 31.219 -10.555 -19.234 1 93.31 609 ILE A N 1
ATOM 4980 C CA . ILE A 1 609 ? 30.469 -11.711 -18.766 1 93.31 609 ILE A CA 1
ATOM 4981 C C . ILE A 1 609 ? 30.734 -11.914 -17.266 1 93.31 609 ILE A C 1
ATOM 4983 O O . ILE A 1 609 ? 31.875 -12.07 -16.844 1 93.31 609 ILE A O 1
ATOM 4987 N N . GLU A 1 610 ? 29.734 -11.844 -16.484 1 94.5 610 GLU A N 1
ATOM 4988 C CA . GLU A 1 610 ? 29.875 -12.039 -15.055 1 94.5 610 GLU A CA 1
ATOM 4989 C C . GLU A 1 610 ? 28.984 -13.172 -14.555 1 94.5 610 GLU A C 1
ATOM 4991 O O . GLU A 1 610 ? 28.25 -13.773 -15.336 1 94.5 610 GLU A O 1
ATOM 4996 N N . SER A 1 611 ? 29.156 -13.516 -13.281 1 92.56 611 SER A N 1
ATOM 4997 C CA . SER A 1 611 ? 28.375 -14.586 -12.688 1 92.56 611 SER A CA 1
ATOM 4998 C C . SER A 1 611 ? 27.078 -14.062 -12.094 1 92.56 611 SER A C 1
ATOM 5000 O O . SER A 1 611 ? 27.062 -13.031 -11.414 1 92.56 611 SER A O 1
ATOM 5002 N N . GLY A 1 612 ? 26.016 -14.68 -12.453 1 94.69 612 GLY A N 1
ATOM 5003 C CA . GLY A 1 612 ? 24.734 -14.484 -11.797 1 94.69 612 GLY A CA 1
ATOM 5004 C C . GLY A 1 612 ? 24.203 -15.734 -11.117 1 94.69 612 GLY A C 1
ATOM 5005 O O . GLY A 1 612 ? 24.969 -16.672 -10.875 1 94.69 612 GLY A O 1
ATOM 5006 N N . LEU A 1 613 ? 22.922 -15.641 -10.68 1 94.12 613 LEU A N 1
ATOM 5007 C CA . LEU A 1 613 ? 22.312 -16.781 -10.023 1 94.12 613 LEU A CA 1
ATOM 5008 C C . LEU A 1 613 ? 21.094 -17.266 -10.797 1 94.12 613 LEU A C 1
ATOM 5010 O O . LEU A 1 613 ? 20.344 -16.453 -11.344 1 94.12 613 LEU A O 1
ATOM 5014 N N . ASN A 1 614 ? 21 -18.516 -10.867 1 93.56 614 ASN A N 1
ATOM 5015 C CA . ASN A 1 614 ? 19.812 -19.203 -11.367 1 93.56 614 ASN A CA 1
ATOM 5016 C C . ASN A 1 614 ? 19.188 -20.094 -10.297 1 93.56 614 ASN A C 1
ATOM 5018 O O . ASN A 1 614 ? 19.828 -21.047 -9.836 1 93.56 614 ASN A O 1
ATOM 5022 N N . TYR A 1 615 ? 18.016 -19.734 -9.922 1 92 615 TYR A N 1
ATOM 5023 C CA . TYR A 1 615 ? 17.328 -20.547 -8.93 1 92 615 TYR A CA 1
ATOM 5024 C C . TYR A 1 615 ? 16.375 -21.531 -9.594 1 92 615 TYR A C 1
ATOM 5026 O O . TYR A 1 615 ? 15.508 -21.141 -10.375 1 92 615 TYR A O 1
ATOM 5034 N N . ARG A 1 616 ? 16.5 -22.781 -9.242 1 89.25 616 ARG A N 1
ATOM 5035 C CA . ARG A 1 616 ? 15.625 -23.828 -9.773 1 89.25 616 ARG A CA 1
ATOM 5036 C C . ARG A 1 616 ? 15.469 -24.969 -8.781 1 89.25 616 ARG A C 1
ATOM 5038 O O . ARG A 1 616 ? 16.453 -25.438 -8.211 1 89.25 616 ARG A O 1
ATOM 5045 N N . LEU A 1 617 ? 14.25 -25.344 -8.562 1 87.12 617 LEU A N 1
ATOM 5046 C CA . LEU A 1 617 ? 13.883 -26.484 -7.727 1 87.12 617 LEU A CA 1
ATOM 5047 C C . LEU A 1 617 ? 14.602 -26.438 -6.387 1 87.12 617 LEU A C 1
ATOM 5049 O O . LEU A 1 617 ? 15.219 -27.422 -5.973 1 87.12 617 LEU A O 1
ATOM 5053 N N . GLY A 1 618 ? 14.688 -25.312 -5.832 1 82.25 618 GLY A N 1
ATOM 5054 C CA . GLY A 1 618 ? 15.156 -25.156 -4.465 1 82.25 618 GLY A CA 1
ATOM 5055 C C . GLY A 1 618 ? 16.656 -24.938 -4.367 1 82.25 618 GLY A C 1
ATOM 5056 O O . GLY A 1 618 ? 17.203 -24.859 -3.27 1 82.25 618 GLY A O 1
ATOM 5057 N N . LYS A 1 619 ? 17.281 -24.75 -5.492 1 86.44 619 LYS A N 1
ATOM 5058 C CA . LYS A 1 619 ? 18.734 -24.594 -5.469 1 86.44 619 LYS A CA 1
ATOM 5059 C C . LYS A 1 619 ? 19.188 -23.438 -6.348 1 86.44 619 LYS A C 1
ATOM 5061 O O . LYS A 1 619 ? 18.562 -23.156 -7.371 1 86.44 619 LYS A O 1
ATOM 5066 N N . TYR A 1 620 ? 20.344 -22.844 -5.879 1 89.25 620 TYR A N 1
ATOM 5067 C CA . TYR A 1 620 ? 20.984 -21.797 -6.68 1 89.25 620 TYR A CA 1
ATOM 5068 C C . TYR A 1 620 ? 22.141 -22.375 -7.5 1 89.25 620 TYR A C 1
ATOM 5070 O O . TYR A 1 620 ? 22.891 -23.234 -7.016 1 89.25 620 TYR A O 1
ATOM 5078 N N . GLU A 1 621 ? 22.172 -22.016 -8.703 1 91.19 621 GLU A N 1
ATOM 5079 C CA . GLU A 1 621 ? 23.312 -22.312 -9.562 1 91.19 621 GLU A CA 1
ATOM 5080 C C . GLU A 1 621 ? 23.891 -21.047 -10.18 1 91.19 621 GLU A C 1
ATOM 5082 O O . GLU A 1 621 ? 23.156 -20.109 -10.5 1 91.19 621 GLU A O 1
ATOM 5087 N N . VAL A 1 622 ? 25.172 -21.078 -10.352 1 91.75 622 VAL A N 1
ATOM 5088 C CA . VAL A 1 622 ? 25.828 -19.953 -11.008 1 91.75 622 VAL A CA 1
ATOM 5089 C C . VAL A 1 622 ? 25.578 -20.016 -12.516 1 91.75 622 VAL A C 1
ATOM 5091 O O . VAL A 1 622 ? 25.625 -21.109 -13.109 1 91.75 622 VAL A O 1
ATOM 5094 N N . SER A 1 623 ? 25.266 -18.938 -13.078 1 93.69 623 SER A N 1
ATOM 5095 C CA . SER A 1 623 ? 25.031 -18.859 -14.516 1 93.69 623 SER A CA 1
ATOM 5096 C C . SER A 1 623 ? 25.656 -17.594 -15.109 1 93.69 623 SER A C 1
ATOM 5098 O O . SER A 1 623 ? 25.812 -16.594 -14.406 1 93.69 623 SER A O 1
ATOM 5100 N N . PRO A 1 624 ? 26.031 -17.703 -16.391 1 94.88 624 PRO A N 1
ATOM 5101 C CA . PRO A 1 624 ? 26.656 -16.531 -17.016 1 94.88 624 PRO A CA 1
ATOM 5102 C C . PRO A 1 624 ? 25.672 -15.406 -17.312 1 94.88 624 PRO A C 1
ATOM 5104 O O . PRO A 1 624 ? 24.531 -15.664 -17.703 1 94.88 624 PRO A O 1
ATOM 5107 N N . VAL A 1 625 ? 26.141 -14.188 -17.062 1 97.62 625 VAL A N 1
ATOM 5108 C CA . VAL A 1 625 ? 25.359 -12.984 -17.344 1 97.62 625 VAL A CA 1
ATOM 5109 C C . VAL A 1 625 ? 26.172 -12.047 -18.234 1 97.62 625 VAL A C 1
ATOM 5111 O O . VAL A 1 625 ? 27.312 -11.719 -17.906 1 97.62 625 VAL A O 1
ATOM 5114 N N . VAL A 1 626 ? 25.594 -11.672 -19.359 1 97.56 626 VAL A N 1
ATOM 5115 C CA . VAL A 1 626 ? 26.219 -10.664 -20.203 1 97.56 626 VAL A CA 1
ATOM 5116 C C . VAL A 1 626 ? 25.828 -9.266 -19.719 1 97.56 626 VAL A C 1
ATOM 5118 O O . VAL A 1 626 ? 24.641 -8.969 -19.562 1 97.56 626 VAL A O 1
ATOM 5121 N N . LYS A 1 627 ? 26.812 -8.477 -19.469 1 96.75 627 LYS A N 1
ATOM 5122 C CA . LYS A 1 627 ? 26.578 -7.109 -19 1 96.75 627 LYS A CA 1
ATOM 5123 C C . LYS A 1 627 ? 27.281 -6.098 -19.906 1 96.75 627 LYS A C 1
ATOM 5125 O O . LYS A 1 627 ? 28.484 -6.211 -20.172 1 96.75 627 LYS A O 1
ATOM 5130 N N . ARG A 1 628 ? 26.547 -5.188 -20.406 1 95.75 628 ARG A N 1
ATOM 5131 C CA . ARG A 1 628 ? 27.094 -4.035 -21.109 1 95.75 628 ARG A CA 1
ATOM 5132 C C . ARG A 1 628 ? 26.953 -2.768 -20.281 1 95.75 628 ARG A C 1
ATOM 5134 O O . ARG A 1 628 ? 25.859 -2.432 -19.812 1 95.75 628 ARG A O 1
ATOM 5141 N N . THR A 1 629 ? 28.062 -2.057 -20.016 1 95 629 THR A N 1
ATOM 5142 C CA . THR A 1 629 ? 28.078 -0.842 -19.203 1 95 629 THR A CA 1
ATOM 5143 C C . THR A 1 629 ? 28.484 0.366 -20.047 1 95 629 THR A C 1
ATOM 5145 O O . THR A 1 629 ? 29.438 0.301 -20.828 1 95 629 THR A O 1
ATOM 5148 N N . ILE A 1 630 ? 27.688 1.405 -19.875 1 93.56 630 ILE A N 1
ATOM 5149 C CA . ILE A 1 630 ? 28 2.652 -20.562 1 93.56 630 ILE A CA 1
ATOM 5150 C C . ILE A 1 630 ? 27.828 3.83 -19.609 1 93.56 630 ILE A C 1
ATOM 5152 O O . ILE A 1 630 ? 26.891 3.857 -18.812 1 93.56 630 ILE A O 1
ATOM 5156 N N . GLN A 1 631 ? 28.766 4.746 -19.562 1 93.19 631 GLN A N 1
ATOM 5157 C CA . GLN A 1 631 ? 28.609 6.059 -18.953 1 93.19 631 GLN A CA 1
ATOM 5158 C C . GLN A 1 631 ? 28.234 7.109 -20 1 93.19 631 GLN A C 1
ATOM 5160 O O . GLN A 1 631 ? 28.969 7.324 -20.953 1 93.19 631 GLN A O 1
ATOM 5165 N N . ALA A 1 632 ? 27.062 7.656 -19.891 1 89.31 632 ALA A N 1
ATOM 5166 C CA . ALA A 1 632 ? 26.641 8.586 -20.938 1 89.31 632 ALA A CA 1
ATOM 5167 C C . ALA A 1 632 ? 25.797 9.719 -20.375 1 89.31 632 ALA A C 1
ATOM 5169 O O . ALA A 1 632 ? 25.125 9.547 -19.359 1 89.31 632 ALA A O 1
ATOM 5170 N N . ALA A 1 633 ? 25.875 10.844 -21.062 1 90.94 633 ALA A N 1
ATOM 5171 C CA . ALA A 1 633 ? 25.047 12.008 -20.734 1 90.94 633 ALA A CA 1
ATOM 5172 C C . ALA A 1 633 ? 23.875 12.148 -21.703 1 90.94 633 ALA A C 1
ATOM 5174 O O . ALA A 1 633 ? 24.031 11.953 -22.906 1 90.94 633 ALA A O 1
ATOM 5175 N N . GLY A 1 634 ? 22.797 12.516 -21.141 1 93.31 634 GLY A N 1
ATOM 5176 C CA . GLY A 1 634 ? 21.625 12.711 -21.984 1 93.31 634 GLY A CA 1
ATOM 5177 C C . GLY A 1 634 ? 21 11.414 -22.453 1 93.31 634 GLY A C 1
ATOM 5178 O O . GLY A 1 634 ? 21 10.422 -21.719 1 93.31 634 GLY A O 1
ATOM 5179 N N . ARG A 1 635 ? 20.453 11.477 -23.734 1 94.56 635 ARG A N 1
ATOM 5180 C CA . ARG A 1 635 ? 19.781 10.312 -24.297 1 94.56 635 ARG A CA 1
ATOM 5181 C C . ARG A 1 635 ? 20.781 9.227 -24.688 1 94.56 635 ARG A C 1
ATOM 5183 O O . ARG A 1 635 ? 21.797 9.516 -25.297 1 94.56 635 ARG A O 1
ATOM 5190 N N . THR A 1 636 ? 20.453 7.957 -24.234 1 94.31 636 THR A N 1
ATOM 5191 C CA . THR A 1 636 ? 21.281 6.801 -24.531 1 94.31 636 THR A CA 1
ATOM 5192 C C . THR A 1 636 ? 20.484 5.734 -25.266 1 94.31 636 THR A C 1
ATOM 5194 O O . THR A 1 636 ? 19.375 5.391 -24.859 1 94.31 636 THR A O 1
ATOM 5197 N N . ILE A 1 637 ? 21.031 5.242 -26.422 1 95.62 637 ILE A N 1
ATOM 5198 C CA . ILE A 1 637 ? 20.391 4.191 -27.203 1 95.62 637 ILE A CA 1
ATOM 5199 C C . ILE A 1 637 ? 21.25 2.928 -27.172 1 95.62 637 ILE A C 1
ATOM 5201 O O . ILE A 1 637 ? 22.453 2.977 -27.453 1 95.62 637 ILE A O 1
ATOM 5205 N N . LEU A 1 638 ? 20.688 1.819 -26.797 1 95.88 638 LEU A N 1
ATOM 5206 C CA . LEU A 1 638 ? 21.375 0.53 -26.797 1 95.88 638 LEU A CA 1
ATOM 5207 C C . LEU A 1 638 ? 20.625 -0.471 -27.672 1 95.88 638 LEU A C 1
ATOM 5209 O O . LEU A 1 638 ? 19.469 -0.796 -27.406 1 95.88 638 LEU A O 1
ATOM 5213 N N . GLU A 1 639 ? 21.312 -0.942 -28.719 1 96.69 639 GLU A N 1
ATOM 5214 C CA . GLU A 1 639 ? 20.75 -1.948 -29.609 1 96.69 639 GLU A CA 1
ATOM 5215 C C . GLU A 1 639 ? 21.359 -3.322 -29.344 1 96.69 639 GLU A C 1
ATOM 5217 O O . GLU A 1 639 ? 22.578 -3.445 -29.188 1 96.69 639 GLU A O 1
ATOM 5222 N N . THR A 1 640 ? 20.531 -4.34 -29.266 1 97.81 640 THR A N 1
ATOM 5223 C CA . THR A 1 640 ? 20.984 -5.715 -29.109 1 97.81 640 THR A CA 1
ATOM 5224 C C . THR A 1 640 ? 20.219 -6.656 -30.031 1 97.81 640 THR A C 1
ATOM 5226 O O . THR A 1 640 ? 19 -6.719 -29.984 1 97.81 640 THR A O 1
ATOM 5229 N N . LEU A 1 641 ? 20.953 -7.32 -30.875 1 97.88 641 LEU A N 1
ATOM 5230 C CA . LEU A 1 641 ? 20.375 -8.375 -31.688 1 97.88 641 LEU A CA 1
ATOM 5231 C C . LEU A 1 641 ? 20.562 -9.742 -31.031 1 97.88 641 LEU A C 1
ATOM 5233 O O . LEU A 1 641 ? 21.688 -10.102 -30.656 1 97.88 641 LEU A O 1
ATOM 5237 N N . ILE A 1 642 ? 19.469 -10.516 -30.844 1 98.62 642 ILE A N 1
ATOM 5238 C CA . ILE A 1 642 ? 19.516 -11.828 -30.203 1 98.62 642 ILE A CA 1
ATOM 5239 C C . ILE A 1 642 ? 19.047 -12.898 -31.188 1 98.62 642 ILE A C 1
ATOM 5241 O O . ILE A 1 642 ? 17.891 -12.906 -31.609 1 98.62 642 ILE A O 1
ATOM 5245 N N . VAL A 1 643 ? 19.906 -13.852 -31.484 1 97.94 643 VAL A N 1
ATOM 5246 C CA . VAL A 1 643 ? 19.672 -14.812 -32.562 1 97.94 643 VAL A CA 1
ATOM 5247 C C . VAL A 1 643 ? 19.703 -16.234 -32 1 97.94 643 VAL A C 1
ATOM 5249 O O . VAL A 1 643 ? 20.766 -16.719 -31.609 1 97.94 643 VAL A O 1
ATOM 5252 N N . PRO A 1 644 ? 18.578 -16.906 -32.031 1 97.81 644 PRO A N 1
ATOM 5253 C CA . PRO A 1 644 ? 18.594 -18.328 -31.656 1 97.81 644 PRO A CA 1
ATOM 5254 C C . PRO A 1 644 ? 19.125 -19.219 -32.781 1 97.81 644 PRO A C 1
ATOM 5256 O O . PRO A 1 644 ? 18.938 -18.906 -33.969 1 97.81 644 PRO A O 1
ATOM 5259 N N . TYR A 1 645 ? 19.828 -20.281 -32.375 1 96 645 TYR A N 1
ATOM 5260 C CA . TYR A 1 645 ? 20.297 -21.234 -33.375 1 96 645 TYR A CA 1
ATOM 5261 C C . TYR A 1 645 ? 20.531 -22.609 -32.75 1 96 645 TYR A C 1
ATOM 5263 O O . TYR A 1 645 ? 20.531 -22.75 -31.531 1 96 645 TYR A O 1
ATOM 5271 N N . GLY A 1 646 ? 20.625 -23.562 -33.562 1 94.38 646 GLY A N 1
ATOM 5272 C CA . GLY A 1 646 ? 20.844 -24.922 -33.094 1 94.38 646 GLY A CA 1
ATOM 5273 C C . GLY A 1 646 ? 22.312 -25.234 -32.875 1 94.38 646 GLY A C 1
ATOM 5274 O O . GLY A 1 646 ? 23.016 -24.516 -32.156 1 94.38 646 GLY A O 1
ATOM 5275 N N . LYS A 1 647 ? 22.75 -26.125 -33.594 1 91.81 647 LYS A N 1
ATOM 5276 C CA . LYS A 1 647 ? 24.109 -26.625 -33.438 1 91.81 647 LYS A CA 1
ATOM 5277 C C . LYS A 1 647 ? 25.109 -25.781 -34.219 1 91.81 647 LYS A C 1
ATOM 5279 O O . LYS A 1 647 ? 26.219 -25.516 -33.719 1 91.81 647 LYS A O 1
ATOM 5284 N N . GLU A 1 648 ? 24.781 -25.375 -35.375 1 92.94 648 GLU A N 1
ATOM 5285 C CA . GLU A 1 648 ? 25.703 -24.656 -36.219 1 92.94 648 GLU A CA 1
ATOM 5286 C C . GLU A 1 648 ? 25.609 -23.141 -36 1 92.94 648 GLU A C 1
ATOM 5288 O O . GLU A 1 648 ? 24.5 -22.578 -36 1 92.94 648 GLU A O 1
ATOM 5293 N N . VAL A 1 649 ? 26.75 -22.562 -35.812 1 94.06 649 VAL A N 1
ATOM 5294 C CA . VAL A 1 649 ? 26.797 -21.109 -35.625 1 94.06 649 VAL A CA 1
ATOM 5295 C C . VAL A 1 649 ? 26.359 -20.406 -36.906 1 94.06 649 VAL A C 1
ATOM 5297 O O . VAL A 1 649 ? 26.922 -20.656 -37.969 1 94.06 649 VAL A O 1
ATOM 5300 N N . PRO A 1 650 ? 25.453 -19.578 -36.781 1 94.25 650 PRO A N 1
ATOM 5301 C CA . PRO A 1 650 ? 24.984 -18.922 -38 1 94.25 650 PRO A CA 1
ATOM 5302 C C . PRO A 1 650 ? 25.922 -17.828 -38.5 1 94.25 650 PRO A C 1
ATOM 5304 O O . PRO A 1 650 ? 26.562 -17.141 -37.688 1 94.25 650 PRO A O 1
ATOM 5307 N N . VAL A 1 651 ? 25.938 -17.656 -39.812 1 92.12 651 VAL A N 1
ATOM 5308 C CA . VAL A 1 651 ? 26.594 -16.5 -40.406 1 92.12 651 VAL A CA 1
ATOM 5309 C C . VAL A 1 651 ? 25.656 -15.305 -40.375 1 92.12 651 VAL A C 1
ATOM 5311 O O . VAL A 1 651 ? 24.531 -15.375 -40.875 1 92.12 651 VAL A O 1
ATOM 5314 N N . LEU A 1 652 ? 26.141 -14.312 -39.719 1 93.75 652 LEU A N 1
ATOM 5315 C CA . LEU A 1 652 ? 25.281 -13.148 -39.5 1 93.75 652 LEU A CA 1
ATOM 5316 C C . LEU A 1 652 ? 26.047 -11.859 -39.781 1 93.75 652 LEU A C 1
ATOM 5318 O O . LEU A 1 652 ? 27.172 -11.703 -39.344 1 93.75 652 LEU A O 1
ATOM 5322 N N . GLU A 1 653 ? 25.422 -11.008 -40.594 1 93.88 653 GLU A N 1
ATOM 5323 C CA . GLU A 1 653 ? 25.969 -9.672 -40.844 1 93.88 653 GLU A CA 1
ATOM 5324 C C . GLU A 1 653 ? 24.969 -8.594 -40.438 1 93.88 653 GLU A C 1
ATOM 5326 O O . GLU A 1 653 ? 23.781 -8.703 -40.75 1 93.88 653 GLU A O 1
ATOM 5331 N N . VAL A 1 654 ? 25.469 -7.629 -39.688 1 95.25 654 VAL A N 1
ATOM 5332 C CA . VAL A 1 654 ? 24.656 -6.496 -39.281 1 95.25 654 VAL A CA 1
ATOM 5333 C C . VAL A 1 654 ? 25.297 -5.195 -39.781 1 95.25 654 VAL A C 1
ATOM 5335 O O . VAL A 1 654 ? 26.438 -4.898 -39.438 1 95.25 654 VAL A O 1
ATOM 5338 N N . THR A 1 655 ? 24.562 -4.418 -40.594 1 92.31 655 THR A N 1
ATOM 5339 C CA . THR A 1 655 ? 25.062 -3.141 -41.094 1 92.31 655 THR A CA 1
ATOM 5340 C C . THR A 1 655 ? 24.062 -2.027 -40.844 1 92.31 655 THR A C 1
ATOM 5342 O O . THR A 1 655 ? 22.844 -2.248 -40.938 1 92.31 655 THR A O 1
ATOM 5345 N N . ARG A 1 656 ? 24.562 -0.894 -40.594 1 92.94 656 ARG A N 1
ATOM 5346 C CA . ARG A 1 656 ? 23.703 0.264 -40.406 1 92.94 656 ARG A CA 1
ATOM 5347 C C . ARG A 1 656 ? 23.359 0.922 -41.719 1 92.94 656 ARG A C 1
ATOM 5349 O O . ARG A 1 656 ? 24.234 1.067 -42.594 1 92.94 656 ARG A O 1
ATOM 5356 N N . LEU A 1 657 ? 22.125 1.32 -41.812 1 91.5 657 LEU A N 1
ATOM 5357 C CA . LEU A 1 657 ? 21.656 1.984 -43.031 1 91.5 657 LEU A CA 1
ATOM 5358 C C . LEU A 1 657 ? 21.391 3.465 -42.781 1 91.5 657 LEU A C 1
ATOM 5360 O O . LEU A 1 657 ? 20.938 3.84 -41.688 1 91.5 657 LEU A O 1
ATOM 5364 N N . PRO A 1 658 ? 21.672 4.277 -43.781 1 90.5 658 PRO A N 1
ATOM 5365 C CA . PRO A 1 658 ? 21.312 5.691 -43.625 1 90.5 658 PRO A CA 1
ATOM 5366 C C . PRO A 1 658 ? 19.812 5.949 -43.75 1 90.5 658 PRO A C 1
ATOM 5368 O O . PRO A 1 658 ? 19.141 5.273 -44.531 1 90.5 658 PRO A O 1
ATOM 5371 N N . VAL A 1 659 ? 19.359 6.789 -42.969 1 91.62 659 VAL A N 1
ATOM 5372 C CA . VAL A 1 659 ? 17.969 7.23 -43.031 1 91.62 659 VAL A CA 1
ATOM 5373 C C . VAL A 1 659 ? 17.922 8.758 -43.125 1 91.62 659 VAL A C 1
ATOM 5375 O O . VAL A 1 659 ? 18.688 9.453 -42.469 1 91.62 659 VAL A O 1
ATOM 5378 N N . HIS A 1 660 ? 16.984 9.234 -44.062 1 89.62 660 HIS A N 1
ATOM 5379 C CA . HIS A 1 660 ? 16.891 10.672 -44.281 1 89.62 660 HIS A CA 1
ATOM 5380 C C . HIS A 1 660 ? 15.461 11.164 -44.062 1 89.62 660 HIS A C 1
ATOM 5382 O O . HIS A 1 660 ? 14.508 10.477 -44.438 1 89.62 660 HIS A O 1
ATOM 5388 N N . ARG A 1 661 ? 15.344 12.18 -43.375 1 84.88 661 ARG A N 1
ATOM 5389 C CA . ARG A 1 661 ? 14.102 12.938 -43.281 1 84.88 661 ARG A CA 1
ATOM 5390 C C . ARG A 1 661 ? 14.242 14.297 -44 1 84.88 661 ARG A C 1
ATOM 5392 O O . ARG A 1 661 ? 15.031 15.133 -43.562 1 84.88 661 ARG A O 1
ATOM 5399 N N . ASN A 1 662 ? 13.477 14.383 -45.094 1 78 662 ASN A N 1
ATOM 5400 C CA . ASN A 1 662 ? 13.664 15.508 -46.031 1 78 662 ASN A CA 1
ATOM 5401 C C . ASN A 1 662 ? 15.094 15.57 -46.531 1 78 662 ASN A C 1
ATOM 5403 O O . ASN A 1 662 ? 15.555 14.648 -47.219 1 78 662 ASN A O 1
ATOM 5407 N N . GLU A 1 663 ? 15.992 16.453 -45.938 1 76.88 663 GLU A N 1
ATOM 5408 C CA . GLU A 1 663 ? 17.359 16.562 -46.406 1 76.88 663 GLU A CA 1
ATOM 5409 C C . GLU A 1 663 ? 18.359 16.344 -45.281 1 76.88 663 GLU A C 1
ATOM 5411 O O . GLU A 1 663 ? 19.578 16.359 -45.5 1 76.88 663 GLU A O 1
ATOM 5416 N N . SER A 1 664 ? 17.766 15.953 -44.312 1 86.44 664 SER A N 1
ATOM 5417 C CA . SER A 1 664 ? 18.688 15.812 -43.188 1 86.44 664 SER A CA 1
ATOM 5418 C C . SER A 1 664 ? 18.844 14.344 -42.781 1 86.44 664 SER A C 1
ATOM 5420 O O . SER A 1 664 ? 17.844 13.609 -42.719 1 86.44 664 SER A O 1
ATOM 5422 N N . SER A 1 665 ? 20.047 13.984 -42.594 1 89.25 665 SER A N 1
ATOM 5423 C CA . SER A 1 665 ? 20.312 12.625 -42.125 1 89.25 665 SER A CA 1
ATOM 5424 C C . SER A 1 665 ? 19.969 12.477 -40.625 1 89.25 665 SER A C 1
ATOM 5426 O O . SER A 1 665 ? 20.328 13.32 -39.812 1 89.25 665 SER A O 1
ATOM 5428 N N . LEU A 1 666 ? 19.281 11.406 -40.375 1 91.25 666 LEU A N 1
ATOM 5429 C CA . LEU A 1 666 ? 18.938 11.141 -38.969 1 91.25 666 LEU A CA 1
ATOM 5430 C C . LEU A 1 666 ? 20.078 10.422 -38.25 1 91.25 666 LEU A C 1
ATOM 5432 O O . LEU A 1 666 ? 20.812 9.641 -38.875 1 91.25 666 LEU A O 1
ATOM 5436 N N . THR A 1 667 ? 20.219 10.758 -37 1 90.44 667 THR A N 1
ATOM 5437 C CA . THR A 1 667 ? 21.297 10.172 -36.219 1 90.44 667 THR A CA 1
ATOM 5438 C C . THR A 1 667 ? 20.812 8.93 -35.469 1 90.44 667 THR A C 1
ATOM 5440 O O . THR A 1 667 ? 19.625 8.617 -35.469 1 90.44 667 THR A O 1
ATOM 5443 N N . ARG A 1 668 ? 21.734 8.297 -34.812 1 90.38 668 ARG A N 1
ATOM 5444 C CA . ARG A 1 668 ? 21.438 7.102 -34.031 1 90.38 668 ARG A CA 1
ATOM 5445 C C . ARG A 1 668 ? 20.547 7.438 -32.844 1 90.38 668 ARG A C 1
ATOM 5447 O O . ARG A 1 668 ? 19.891 6.555 -32.281 1 90.38 668 ARG A O 1
ATOM 5454 N N . GLN A 1 669 ? 20.547 8.703 -32.5 1 91.44 669 GLN A N 1
ATOM 5455 C CA . GLN A 1 669 ? 19.719 9.141 -31.391 1 91.44 669 GLN A CA 1
ATOM 5456 C C . GLN A 1 669 ? 18.25 9.219 -31.812 1 91.44 669 GLN A C 1
ATOM 5458 O O . GLN A 1 669 ? 17.359 9.211 -30.953 1 91.44 669 GLN A O 1
ATOM 5463 N N . GLU A 1 670 ? 18.094 9.203 -33.094 1 92.62 670 GLU A N 1
ATOM 5464 C CA . GLU A 1 670 ? 16.734 9.445 -33.562 1 92.62 670 GLU A CA 1
ATOM 5465 C C . GLU A 1 670 ? 16.125 8.18 -34.156 1 92.62 670 GLU A C 1
ATOM 5467 O O . GLU A 1 670 ? 14.898 8.031 -34.188 1 92.62 670 GLU A O 1
ATOM 5472 N N . VAL A 1 671 ? 17.031 7.316 -34.688 1 93.88 671 VAL A N 1
ATOM 5473 C CA . VAL A 1 671 ? 16.484 6.152 -35.375 1 93.88 671 VAL A CA 1
ATOM 5474 C C . VAL A 1 671 ? 17.469 4.984 -35.25 1 93.88 671 VAL A C 1
ATOM 5476 O O . VAL A 1 671 ? 18.688 5.191 -35.188 1 93.88 671 VAL A O 1
ATOM 5479 N N . THR A 1 672 ? 16.969 3.799 -35.156 1 95.38 672 THR A N 1
ATOM 5480 C CA . THR A 1 672 ? 17.703 2.562 -35.406 1 95.38 672 THR A CA 1
ATOM 5481 C C . THR A 1 672 ? 17.375 2.018 -36.812 1 95.38 672 THR A C 1
ATOM 5483 O O . THR A 1 672 ? 16.234 1.634 -37.094 1 95.38 672 THR A O 1
ATOM 5486 N N . ALA A 1 673 ? 18.375 2.004 -37.656 1 94.75 673 ALA A N 1
ATOM 5487 C CA . ALA A 1 673 ? 18.234 1.497 -39.031 1 94.75 673 ALA A CA 1
ATOM 5488 C C . ALA A 1 673 ? 19.312 0.457 -39.344 1 94.75 673 ALA A C 1
ATOM 5490 O O . ALA A 1 673 ? 20.484 0.793 -39.469 1 94.75 673 ALA A O 1
ATOM 5491 N N . LEU A 1 674 ? 18.844 -0.782 -39.469 1 95.31 674 LEU A N 1
ATOM 5492 C CA . LEU A 1 674 ? 19.797 -1.881 -39.625 1 95.31 674 LEU A CA 1
ATOM 5493 C C . LEU A 1 674 ? 19.391 -2.781 -40.781 1 95.31 674 LEU A C 1
ATOM 5495 O O . LEU A 1 674 ? 18.203 -2.984 -41.031 1 95.31 674 LEU A O 1
ATOM 5499 N N . GLN A 1 675 ? 20.391 -3.215 -41.438 1 95.06 675 GLN A N 1
ATOM 5500 C CA . GLN A 1 675 ? 20.266 -4.375 -42.344 1 95.06 675 GLN A CA 1
ATOM 5501 C C . GLN A 1 675 ? 20.859 -5.621 -41.688 1 95.06 675 GLN A C 1
ATOM 5503 O O . GLN A 1 675 ? 22.016 -5.621 -41.281 1 95.06 675 GLN A O 1
ATOM 5508 N N . ILE A 1 676 ? 20.062 -6.613 -41.5 1 96.31 676 ILE A N 1
ATOM 5509 C CA . ILE A 1 676 ? 20.484 -7.875 -40.906 1 96.31 676 ILE A CA 1
ATOM 5510 C C . ILE A 1 676 ? 20.375 -9 -41.938 1 96.31 676 ILE A C 1
ATOM 5512 O O . ILE A 1 676 ? 19.297 -9.211 -42.531 1 96.31 676 ILE A O 1
ATOM 5516 N N . SER A 1 677 ? 21.516 -9.68 -42.125 1 95.44 677 SER A N 1
ATOM 5517 C CA . SER A 1 677 ? 21.484 -10.719 -43.156 1 95.44 677 SER A CA 1
ATOM 5518 C C . SER A 1 677 ? 22.109 -12.016 -42.656 1 95.44 677 SER A C 1
ATOM 5520 O O . SER A 1 677 ? 23.078 -11.984 -41.875 1 95.44 677 SER A O 1
ATOM 5522 N N . GLY A 1 678 ? 21.516 -13.094 -42.969 1 92.5 678 GLY A N 1
ATOM 5523 C CA . GLY A 1 678 ? 22.047 -14.438 -42.75 1 92.5 678 GLY A CA 1
ATOM 5524 C C . GLY A 1 678 ? 22.109 -15.258 -44.031 1 92.5 678 GLY A C 1
ATOM 5525 O O . GLY A 1 678 ? 22.219 -14.711 -45.125 1 92.5 678 GLY A O 1
ATOM 5526 N N . GLU A 1 679 ? 22.109 -16.578 -43.844 1 90.19 679 GLU A N 1
ATOM 5527 C CA . GLU A 1 679 ? 22.172 -17.453 -45.031 1 90.19 679 GLU A CA 1
ATOM 5528 C C . GLU A 1 679 ? 20.844 -17.469 -45.781 1 90.19 679 GLU A C 1
ATOM 5530 O O . GLU A 1 679 ? 19.875 -18.094 -45.344 1 90.19 679 GLU A O 1
ATOM 5535 N N . GLY A 1 680 ? 20.781 -16.859 -46.812 1 90.81 680 GLY A N 1
ATOM 5536 C CA . GLY A 1 680 ? 19.625 -16.922 -47.719 1 90.81 680 GLY A CA 1
ATOM 5537 C C . GLY A 1 680 ? 18.547 -15.922 -47.375 1 90.81 680 GLY A C 1
ATOM 5538 O O . GLY A 1 680 ? 17.422 -16.031 -47.844 1 90.81 680 GLY A O 1
ATOM 5539 N N . TRP A 1 681 ? 18.766 -15.07 -46.438 1 94.06 681 TRP A N 1
ATOM 5540 C CA . TRP A 1 681 ? 17.75 -14.078 -46.125 1 94.06 681 TRP A CA 1
ATOM 5541 C C . TRP A 1 681 ? 18.375 -12.742 -45.75 1 94.06 681 TRP A C 1
ATOM 5543 O O . TRP A 1 681 ? 19.562 -12.688 -45.375 1 94.06 681 TRP A O 1
ATOM 5553 N N . MET A 1 682 ? 17.625 -11.633 -45.969 1 95.56 682 MET A N 1
ATOM 5554 C CA . MET A 1 682 ? 18.031 -10.273 -45.625 1 95.56 682 MET A CA 1
ATOM 5555 C C . MET A 1 682 ? 16.828 -9.438 -45.188 1 95.56 682 MET A C 1
ATOM 5557 O O . MET A 1 682 ? 15.812 -9.406 -45.875 1 95.56 682 MET A O 1
ATOM 5561 N N . ASP A 1 683 ? 17 -8.836 -44.031 1 95.5 683 ASP A N 1
ATOM 5562 C CA . ASP A 1 683 ? 15.961 -7.969 -43.5 1 95.5 683 ASP A CA 1
ATOM 5563 C C . ASP A 1 683 ? 16.469 -6.543 -43.312 1 95.5 683 ASP A C 1
ATOM 5565 O O . ASP A 1 683 ? 17.641 -6.344 -42.969 1 95.5 683 ASP A O 1
ATOM 5569 N N . GLU A 1 684 ? 15.609 -5.562 -43.594 1 95 684 GLU A N 1
ATOM 5570 C CA . GLU A 1 684 ? 15.875 -4.16 -43.25 1 95 684 GLU A CA 1
ATOM 5571 C C . GLU A 1 684 ? 14.859 -3.629 -42.25 1 95 684 GLU A C 1
ATOM 5573 O O . GLU A 1 684 ? 13.648 -3.82 -42.438 1 95 684 GLU A O 1
ATOM 5578 N N . ILE A 1 685 ? 15.383 -3.037 -41.219 1 95.69 685 ILE A N 1
ATOM 5579 C CA . ILE A 1 685 ? 14.539 -2.553 -40.156 1 95.69 685 ILE A CA 1
ATOM 5580 C C . ILE A 1 685 ? 14.852 -1.084 -39.875 1 95.69 685 ILE A C 1
ATOM 5582 O O . ILE A 1 685 ? 16.016 -0.687 -39.812 1 95.69 685 ILE A O 1
ATOM 5586 N N . CYS A 1 686 ? 13.836 -0.257 -39.719 1 94.69 686 CYS A N 1
ATOM 5587 C CA . CYS A 1 686 ? 13.961 1.129 -39.281 1 94.69 686 CYS A CA 1
ATOM 5588 C C . CYS A 1 686 ? 12.984 1.438 -38.156 1 94.69 686 CYS A C 1
ATOM 5590 O O . CYS A 1 686 ? 11.773 1.356 -38.344 1 94.69 686 CYS A O 1
ATOM 5592 N N . LEU A 1 687 ? 13.484 1.742 -36.969 1 95.25 687 LEU A N 1
ATOM 5593 C CA . LEU A 1 687 ? 12.688 2.09 -35.812 1 95.25 687 LEU A CA 1
ATOM 5594 C C . LEU A 1 687 ? 12.938 3.533 -35.375 1 95.25 687 LEU A C 1
ATOM 5596 O O . LEU A 1 687 ? 14.055 3.891 -35 1 95.25 687 LEU A O 1
ATOM 5600 N N . SER A 1 688 ? 11.891 4.312 -35.406 1 93.44 688 SER A N 1
ATOM 5601 C CA . SER A 1 688 ? 12.008 5.684 -34.906 1 93.44 688 SER A CA 1
ATOM 5602 C C . SER A 1 688 ? 11.977 5.734 -33.375 1 93.44 688 SER A C 1
ATOM 5604 O O . SER A 1 688 ? 11.234 4.98 -32.75 1 93.44 688 SER A O 1
ATOM 5606 N N . HIS A 1 689 ? 12.75 6.672 -32.875 1 94.5 689 HIS A N 1
ATOM 5607 C CA . HIS A 1 689 ? 12.805 6.773 -31.438 1 94.5 689 HIS A CA 1
ATOM 5608 C C . HIS A 1 689 ? 11.914 7.906 -30.922 1 94.5 689 HIS A C 1
ATOM 5610 O O . HIS A 1 689 ? 11.68 8.023 -29.719 1 94.5 689 HIS A O 1
ATOM 5616 N N . ASP A 1 690 ? 11.289 8.68 -31.766 1 90.75 690 ASP A N 1
ATOM 5617 C CA . ASP A 1 690 ? 10.594 9.898 -31.344 1 90.75 690 ASP A CA 1
ATOM 5618 C C . ASP A 1 690 ? 9.109 9.828 -31.703 1 90.75 690 ASP A C 1
ATOM 5620 O O . ASP A 1 690 ? 8.445 10.859 -31.797 1 90.75 690 ASP A O 1
ATOM 5624 N N . SER A 1 691 ? 8.672 8.656 -31.906 1 89.25 691 SER A N 1
ATOM 5625 C CA . SER A 1 691 ? 7.266 8.492 -32.281 1 89.25 691 SER A CA 1
ATOM 5626 C C . SER A 1 691 ? 6.348 8.867 -31.125 1 89.25 691 SER A C 1
ATOM 5628 O O . SER A 1 691 ? 5.176 9.195 -31.328 1 89.25 691 SER A O 1
ATOM 5630 N N . VAL A 1 692 ? 6.828 8.734 -29.953 1 91.81 692 VAL A N 1
ATOM 5631 C CA . VAL A 1 692 ? 6.066 9.047 -28.734 1 91.81 692 VAL A CA 1
ATOM 5632 C C . VAL A 1 692 ? 6.93 9.859 -27.781 1 91.81 692 VAL A C 1
ATOM 5634 O O . VAL A 1 692 ? 8.117 9.578 -27.609 1 91.81 692 VAL A O 1
ATOM 5637 N N . GLU A 1 693 ? 6.297 10.883 -27.172 1 92.12 693 GLU A N 1
ATOM 5638 C CA . GLU A 1 693 ? 6.961 11.57 -26.062 1 92.12 693 GLU A CA 1
ATOM 5639 C C . GLU A 1 693 ? 6.668 10.891 -24.734 1 92.12 693 GLU A C 1
ATOM 5641 O O . GLU A 1 693 ? 5.746 11.281 -24.016 1 92.12 693 GLU A O 1
ATOM 5646 N N . VAL A 1 694 ? 7.531 10.031 -24.359 1 95.56 694 VAL A N 1
ATOM 5647 C CA . VAL A 1 694 ? 7.25 9.094 -23.281 1 95.56 694 VAL A CA 1
ATOM 5648 C C . VAL A 1 694 ? 7.152 9.852 -21.953 1 95.56 694 VAL A C 1
ATOM 5650 O O . VAL A 1 694 ? 6.562 9.352 -20.984 1 95.56 694 VAL A O 1
ATOM 5653 N N . ALA A 1 695 ? 7.691 11.07 -21.828 1 93.25 695 ALA A N 1
ATOM 5654 C CA . ALA A 1 695 ? 7.656 11.867 -20.609 1 93.25 695 ALA A CA 1
ATOM 5655 C C . ALA A 1 695 ? 6.238 12.352 -20.312 1 93.25 695 ALA A C 1
ATOM 5657 O O . ALA A 1 695 ? 5.945 12.766 -19.188 1 93.25 695 ALA A O 1
ATOM 5658 N N . THR A 1 696 ? 5.367 12.273 -21.281 1 91.25 696 THR A N 1
ATOM 5659 C CA . THR A 1 696 ? 4.023 12.82 -21.141 1 91.25 696 THR A CA 1
ATOM 5660 C C . THR A 1 696 ? 3.174 11.945 -20.219 1 91.25 696 THR A C 1
ATOM 5662 O O . THR A 1 696 ? 2.1 12.352 -19.781 1 91.25 696 THR A O 1
ATOM 5665 N N . PHE A 1 697 ? 3.645 10.789 -19.969 1 91.88 697 PHE A N 1
ATOM 5666 C CA . PHE A 1 697 ? 2.885 9.867 -19.125 1 91.88 697 PHE A CA 1
ATOM 5667 C C . PHE A 1 697 ? 2.732 10.414 -17.719 1 91.88 697 PHE A C 1
ATOM 5669 O O . PHE A 1 697 ? 1.751 10.125 -17.031 1 91.88 697 PHE A O 1
ATOM 5676 N N . LEU A 1 698 ? 3.678 11.141 -17.25 1 88.56 698 LEU A N 1
ATOM 5677 C CA . LEU A 1 698 ? 3.609 11.727 -15.922 1 88.56 698 LEU A CA 1
ATOM 5678 C C . LEU A 1 698 ? 3.314 13.219 -16 1 88.56 698 LEU A C 1
ATOM 5680 O O . LEU A 1 698 ? 3.842 13.914 -16.875 1 88.56 698 LEU A O 1
ATOM 5684 N N . ASP A 1 699 ? 2.486 13.633 -15.148 1 82.38 699 ASP A N 1
ATOM 5685 C CA . ASP A 1 699 ? 2.252 15.07 -15.055 1 82.38 699 ASP A CA 1
ATOM 5686 C C . ASP A 1 699 ? 3.33 15.758 -14.219 1 82.38 699 ASP A C 1
ATOM 5688 O O . ASP A 1 699 ? 4.324 15.125 -13.844 1 82.38 699 ASP A O 1
ATOM 5692 N N . HIS A 1 700 ? 3.211 17.047 -13.969 1 77 700 HIS A N 1
ATOM 5693 C CA . HIS A 1 700 ? 4.23 17.844 -13.297 1 77 700 HIS A CA 1
ATOM 5694 C C . HIS A 1 700 ? 4.383 17.438 -11.836 1 77 700 HIS A C 1
ATOM 5696 O O . HIS A 1 700 ? 5.387 17.766 -11.203 1 77 700 HIS A O 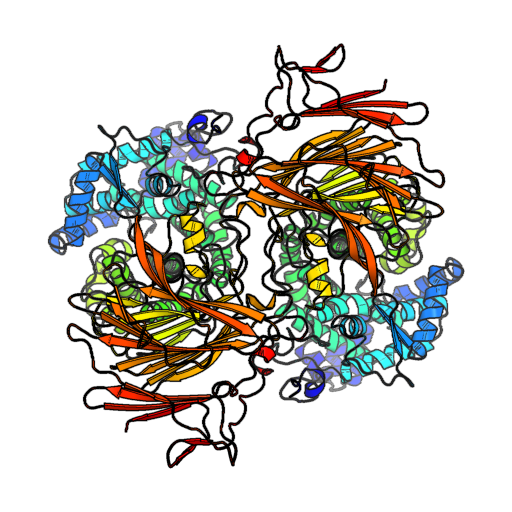1
ATOM 5702 N N . THR A 1 701 ? 3.369 16.672 -11.367 1 78.31 701 THR A N 1
ATOM 5703 C CA . THR A 1 701 ? 3.451 16.234 -9.977 1 78.31 701 THR A CA 1
ATOM 5704 C C . THR A 1 701 ? 3.945 14.797 -9.898 1 78.31 701 THR A C 1
ATOM 5706 O O . THR A 1 701 ? 4.008 14.211 -8.812 1 78.31 701 THR A O 1
ATOM 5709 N N . GLY A 1 702 ? 4.266 14.258 -11.086 1 79.25 702 GLY A N 1
ATOM 5710 C CA . GLY A 1 702 ? 4.805 12.914 -11.109 1 79.25 702 GLY A CA 1
ATOM 5711 C C . GLY A 1 702 ? 3.734 11.836 -11.117 1 79.25 702 GLY A C 1
ATOM 5712 O O . GLY A 1 702 ? 4.016 10.672 -10.836 1 79.25 702 GLY A O 1
ATOM 5713 N N . ASN A 1 703 ? 2.539 12.18 -11.438 1 82.19 703 ASN A N 1
ATOM 5714 C CA . ASN A 1 703 ? 1.459 11.203 -11.5 1 82.19 703 ASN A CA 1
ATOM 5715 C C . ASN A 1 703 ? 1.132 10.828 -12.945 1 82.19 703 ASN A C 1
ATOM 5717 O O . ASN A 1 703 ? 1.204 11.672 -13.844 1 82.19 703 ASN A O 1
ATOM 5721 N N . PRO A 1 704 ? 0.69 9.578 -13.109 1 85.31 704 PRO A N 1
ATOM 5722 C CA . PRO A 1 704 ? 0.313 9.164 -14.461 1 85.31 704 PRO A CA 1
ATOM 5723 C C . PRO A 1 704 ? -0.874 9.953 -15.008 1 85.31 704 PRO A C 1
ATOM 5725 O O . PRO A 1 704 ? -1.825 10.234 -14.281 1 85.31 704 PRO A O 1
ATOM 5728 N N . VAL A 1 705 ? -0.794 10.273 -16.219 1 85.44 705 VAL A N 1
ATOM 5729 C CA . VAL A 1 705 ? -1.853 10.969 -16.953 1 85.44 705 VAL A CA 1
ATOM 5730 C C . VAL A 1 705 ? -2.846 9.953 -17.516 1 85.44 705 VAL A C 1
ATOM 5732 O O . VAL A 1 705 ? -2.455 8.867 -17.953 1 85.44 705 VAL A O 1
ATOM 5735 N N . ALA A 1 706 ? -4.09 10.32 -17.516 1 84.56 706 ALA A N 1
ATOM 5736 C CA . ALA A 1 706 ? -5.113 9.438 -18.062 1 84.56 706 ALA A CA 1
ATOM 5737 C C . ALA A 1 706 ? -4.867 9.164 -19.547 1 84.56 706 ALA A C 1
ATOM 5739 O O . ALA A 1 706 ? -4.453 10.055 -20.281 1 84.56 706 ALA A O 1
ATOM 5740 N N . GLU A 1 707 ? -5.25 7.957 -19.938 1 85.5 707 GLU A N 1
ATOM 5741 C CA . GLU A 1 707 ? -4.984 7.488 -21.297 1 85.5 707 GLU A CA 1
ATOM 5742 C C . GLU A 1 707 ? -5.598 8.43 -22.328 1 85.5 707 GLU A C 1
ATOM 5744 O O . GLU A 1 707 ? -4.977 8.719 -23.344 1 85.5 707 GLU A O 1
ATOM 5749 N N . SER A 1 708 ? -6.785 8.93 -22.078 1 82.25 708 SER A N 1
ATOM 5750 C CA . SER A 1 708 ? -7.527 9.734 -23.047 1 82.25 708 SER A CA 1
ATOM 5751 C C . SER A 1 708 ? -6.906 11.117 -23.203 1 82.25 708 SER A C 1
ATOM 5753 O O . SER A 1 708 ? -7.219 11.836 -24.156 1 82.25 708 SER A O 1
ATOM 5755 N N . LEU A 1 709 ? -5.941 11.422 -22.312 1 84.31 709 LEU A N 1
ATOM 5756 C CA . LEU A 1 709 ? -5.352 12.758 -22.344 1 84.31 709 LEU A CA 1
ATOM 5757 C C . LEU A 1 709 ? -3.941 12.711 -22.922 1 84.31 709 LEU A C 1
ATOM 5759 O O . LEU A 1 709 ? -3.338 13.758 -23.172 1 84.31 709 LEU A O 1
ATOM 5763 N N . LEU A 1 710 ? -3.457 11.523 -23.078 1 87.88 710 LEU A N 1
ATOM 5764 C CA . LEU A 1 710 ? -2.123 11.383 -23.656 1 87.88 710 LEU A CA 1
ATOM 5765 C C . LEU A 1 710 ? -2.113 11.82 -25.109 1 87.88 710 LEU A C 1
ATOM 5767 O O . LEU A 1 710 ? -3.072 11.57 -25.844 1 87.88 710 LEU A O 1
ATOM 5771 N N . PRO A 1 711 ? -1.059 12.477 -25.5 1 84.69 711 PRO A N 1
ATOM 5772 C CA . PRO A 1 711 ? -0.982 12.867 -26.906 1 84.69 711 PRO A CA 1
ATOM 5773 C C . PRO A 1 711 ? -0.945 11.672 -27.844 1 84.69 711 PRO A C 1
ATOM 5775 O O . PRO A 1 711 ? -0.444 10.609 -27.484 1 84.69 711 PRO A O 1
ATOM 5778 N N . SER A 1 712 ? -1.559 11.914 -28.938 1 82.06 712 SER A N 1
ATOM 5779 C CA . SER A 1 712 ? -1.417 10.898 -29.984 1 82.06 712 SER A CA 1
ATOM 5780 C C . SER A 1 712 ? 0.035 10.773 -30.438 1 82.06 712 SER A C 1
ATOM 5782 O O . SER A 1 712 ? 0.806 11.727 -30.344 1 82.06 712 SER A O 1
ATOM 5784 N N . PRO A 1 713 ? 0.3 9.555 -30.906 1 81.12 713 PRO A N 1
ATOM 5785 C CA . PRO A 1 713 ? 1.651 9.414 -31.453 1 81.12 713 PRO A CA 1
ATOM 5786 C C . PRO A 1 713 ? 1.963 10.453 -32.531 1 81.12 713 PRO A C 1
ATOM 5788 O O . PRO A 1 713 ? 1.069 10.859 -33.281 1 81.12 713 PRO A O 1
ATOM 5791 N N . VAL A 1 714 ? 3.184 10.938 -32.469 1 73.44 714 VAL A N 1
ATOM 5792 C CA . VAL A 1 714 ? 3.631 11.953 -33.438 1 73.44 714 VAL A CA 1
ATOM 5793 C C . VAL A 1 714 ? 3.568 11.391 -34.844 1 73.44 714 VAL A C 1
ATOM 5795 O O . VAL A 1 714 ? 4.047 10.281 -35.094 1 73.44 714 VAL A O 1
ATOM 5798 N N . GLN A 1 715 ? 2.73 12.047 -35.625 1 66.5 715 GLN A N 1
ATOM 5799 C CA . GLN A 1 715 ? 2.703 11.641 -37.031 1 66.5 715 GLN A CA 1
ATOM 5800 C C . GLN A 1 715 ? 4.078 11.781 -37.656 1 66.5 715 GLN A C 1
ATOM 5802 O O . GLN A 1 715 ? 4.648 12.875 -37.688 1 66.5 715 GLN A O 1
ATOM 5807 N N . GLU A 1 716 ? 4.723 10.633 -37.938 1 66.19 716 GLU A N 1
ATOM 5808 C CA . GLU A 1 716 ? 6.066 10.648 -38.5 1 66.19 716 GLU A CA 1
ATOM 5809 C C . GLU A 1 716 ? 6.078 11.312 -39.875 1 66.19 716 GLU A C 1
ATOM 5811 O O . GLU A 1 716 ? 5.184 11.07 -40.688 1 66.19 716 GLU A O 1
ATOM 5816 N N . GLU A 1 717 ? 6.938 12.289 -39.938 1 70 717 GLU A N 1
ATOM 5817 C CA . GLU A 1 717 ? 7.215 12.828 -41.25 1 70 717 GLU A CA 1
ATOM 5818 C C . GLU A 1 717 ? 7.742 11.742 -42.188 1 70 717 GLU A C 1
ATOM 5820 O O . GLU A 1 717 ? 8.234 10.703 -41.719 1 70 717 GLU A O 1
ATOM 5825 N N . GLU A 1 718 ? 7.512 11.898 -43.344 1 77.44 718 GLU A N 1
ATOM 5826 C CA . GLU A 1 718 ? 8 10.953 -44.344 1 77.44 718 GLU A CA 1
ATOM 5827 C C . GLU A 1 718 ? 9.516 10.805 -44.281 1 77.44 718 GLU A C 1
ATOM 5829 O O . GLU A 1 718 ? 10.242 11.789 -44.156 1 77.44 718 GLU A O 1
ATOM 5834 N N . ILE A 1 719 ? 9.906 9.539 -44.094 1 81.06 719 ILE A N 1
ATOM 5835 C CA . ILE A 1 719 ? 11.344 9.273 -44.062 1 81.06 719 ILE A CA 1
ATOM 5836 C C . ILE A 1 719 ? 11.734 8.445 -45.281 1 81.06 719 ILE A C 1
ATOM 5838 O O . ILE A 1 719 ? 10.922 7.688 -45.812 1 81.06 719 ILE A O 1
ATOM 5842 N N . ARG A 1 720 ? 12.875 8.742 -45.812 1 81.38 720 ARG A N 1
ATOM 5843 C CA . ARG A 1 720 ? 13.445 7.91 -46.875 1 81.38 720 ARG A CA 1
ATOM 5844 C C . ARG A 1 720 ? 14.383 6.852 -46.281 1 81.38 720 ARG A C 1
ATOM 5846 O O . ARG A 1 720 ? 15.359 7.184 -45.625 1 81.38 720 ARG A O 1
ATOM 5853 N N . PHE A 1 721 ? 13.984 5.684 -46.5 1 78.44 721 PHE A N 1
ATOM 5854 C CA . PHE A 1 721 ? 14.742 4.516 -46.062 1 78.44 721 PHE A CA 1
ATOM 5855 C C . PHE A 1 721 ? 14.992 3.566 -47.219 1 78.44 721 PHE A C 1
ATOM 5857 O O . PHE A 1 721 ? 14.047 3.059 -47.812 1 78.44 721 PHE A O 1
ATOM 5864 N N . GLY A 1 722 ? 16.234 3.406 -47.406 1 69.06 722 GLY A N 1
ATOM 5865 C CA . GLY A 1 722 ? 16.562 2.766 -48.656 1 69.06 722 GLY A CA 1
ATOM 5866 C C . GLY A 1 722 ? 16.141 3.57 -49.875 1 69.06 722 GLY A C 1
ATOM 5867 O O . GLY A 1 722 ? 16.469 4.754 -50 1 69.06 722 GLY A O 1
ATOM 5868 N N . GLN A 1 723 ? 15.398 2.938 -50.781 1 67.06 723 GLN A N 1
ATOM 5869 C CA . GLN A 1 723 ? 14.969 3.59 -52.031 1 67.06 723 GLN A CA 1
ATOM 5870 C C . GLN A 1 723 ? 13.5 3.99 -51.938 1 67.06 723 GLN A C 1
ATOM 5872 O O . GLN A 1 723 ? 12.922 4.426 -52.938 1 67.06 723 GLN A O 1
ATOM 5877 N N . LYS A 1 724 ? 12.992 3.916 -50.656 1 78.88 724 LYS A N 1
ATOM 5878 C CA . LYS A 1 724 ? 11.547 4.141 -50.562 1 78.88 724 LYS A CA 1
ATOM 5879 C C . LYS A 1 724 ? 11.219 5.129 -49.438 1 78.88 724 LYS A C 1
ATOM 5881 O O . LYS A 1 724 ? 12.047 5.391 -48.562 1 78.88 724 LYS A O 1
ATOM 5886 N N . ARG A 1 725 ? 10.008 5.676 -49.594 1 78.94 725 ARG A N 1
ATOM 5887 C CA . ARG A 1 725 ? 9.492 6.621 -48.625 1 78.94 725 ARG A CA 1
ATOM 5888 C C . ARG A 1 725 ? 8.438 5.969 -47.719 1 78.94 725 ARG A C 1
ATOM 5890 O O . ARG A 1 725 ? 7.625 5.176 -48.188 1 78.94 725 ARG A O 1
ATOM 5897 N N . TYR A 1 726 ? 8.602 6.238 -46.438 1 81.75 726 TYR A N 1
ATOM 5898 C CA . TYR A 1 726 ? 7.672 5.641 -45.469 1 81.75 726 TYR A CA 1
ATOM 5899 C C . TYR A 1 726 ? 7.164 6.684 -44.5 1 81.75 726 TYR A C 1
ATOM 5901 O O . TYR A 1 726 ? 7.836 7.684 -44.219 1 81.75 726 TYR A O 1
ATOM 5909 N N . GLN A 1 727 ? 5.906 6.488 -44.125 1 80.06 727 GLN A N 1
ATOM 5910 C CA . GLN A 1 727 ? 5.332 7.305 -43.062 1 80.06 727 GLN A CA 1
ATOM 5911 C C . GLN A 1 727 ? 4.891 6.441 -41.875 1 80.06 727 GLN A C 1
ATOM 5913 O O . GLN A 1 727 ? 3.699 6.359 -41.562 1 80.06 727 GLN A O 1
ATOM 5918 N N . ASP A 1 728 ? 5.836 5.758 -41.281 1 86.94 728 ASP A N 1
ATOM 5919 C CA . ASP A 1 728 ? 5.613 4.898 -40.125 1 86.94 728 ASP A CA 1
ATOM 5920 C C . ASP A 1 728 ? 6.824 4.91 -39.219 1 86.94 728 ASP A C 1
ATOM 5922 O O . ASP A 1 728 ? 7.941 5.207 -39.625 1 86.94 728 ASP A O 1
ATOM 5926 N N . ASP A 1 729 ? 6.578 4.703 -37.969 1 89.94 729 ASP A N 1
ATOM 5927 C CA . ASP A 1 729 ? 7.676 4.738 -37.031 1 89.94 729 ASP A CA 1
ATOM 5928 C C . ASP A 1 729 ? 8.375 3.383 -36.938 1 89.94 729 ASP A C 1
ATOM 5930 O O . ASP A 1 729 ? 9.414 3.252 -36.281 1 89.94 729 ASP A O 1
ATOM 5934 N N . LEU A 1 730 ? 7.844 2.389 -37.562 1 93.06 730 LEU A N 1
ATOM 5935 C CA . LEU A 1 730 ? 8.453 1.07 -37.719 1 93.06 730 LEU A CA 1
ATOM 5936 C C . LEU A 1 730 ? 8.352 0.583 -39.156 1 93.06 730 LEU A C 1
ATOM 5938 O O . LEU A 1 730 ? 7.246 0.435 -39.688 1 93.06 730 LEU A O 1
ATOM 5942 N N . ILE A 1 731 ? 9.477 0.404 -39.781 1 92 731 ILE A N 1
ATOM 5943 C CA . ILE A 1 731 ? 9.562 -0.144 -41.125 1 92 731 ILE A CA 1
ATOM 5944 C C . ILE A 1 731 ? 10.305 -1.48 -41.094 1 92 731 ILE A C 1
ATOM 5946 O O . ILE A 1 731 ? 11.422 -1.565 -40.562 1 92 731 ILE A O 1
ATOM 5950 N N . PHE A 1 732 ? 9.688 -2.504 -41.531 1 93.88 732 PHE A N 1
ATOM 5951 C CA . PHE A 1 732 ? 10.281 -3.826 -41.656 1 93.88 732 PHE A CA 1
ATOM 5952 C C . PHE A 1 732 ? 10.141 -4.328 -43.094 1 93.88 732 PHE A C 1
ATOM 5954 O O . PHE A 1 732 ? 9.031 -4.395 -43.625 1 93.88 732 PHE A O 1
ATOM 5961 N N . ARG A 1 733 ? 11.273 -4.695 -43.719 1 91.94 733 ARG A N 1
ATOM 5962 C CA . ARG A 1 733 ? 11.258 -5.191 -45.094 1 91.94 733 ARG A CA 1
ATOM 5963 C C . ARG A 1 733 ? 12.102 -6.457 -45.219 1 91.94 733 ARG A C 1
ATOM 5965 O O . ARG A 1 733 ? 13.258 -6.48 -44.812 1 91.94 733 ARG A O 1
ATOM 5972 N N . ARG A 1 734 ? 11.461 -7.43 -45.812 1 90.5 734 ARG A N 1
ATOM 5973 C CA . ARG A 1 734 ? 12.234 -8.586 -46.281 1 90.5 734 ARG A CA 1
ATOM 5974 C C . ARG A 1 734 ? 12.75 -8.391 -47.688 1 90.5 734 ARG A C 1
ATOM 5976 O O . ARG A 1 734 ? 11.977 -8.125 -48.594 1 90.5 734 ARG A O 1
ATOM 5983 N N . VAL A 1 735 ? 13.992 -8.461 -47.812 1 84.38 735 VAL A N 1
ATOM 5984 C CA . VAL A 1 735 ? 14.594 -8.203 -49.125 1 84.38 735 VAL A CA 1
ATOM 5985 C C . VAL A 1 735 ? 15.016 -9.523 -49.781 1 84.38 735 VAL A C 1
ATOM 5987 O O . VAL A 1 735 ? 15.469 -10.445 -49.094 1 84.38 735 VAL A O 1
ATOM 5990 N N . MET B 1 1 ? 3.877 20 -27.141 1 35.72 1 MET B N 1
ATOM 5991 C CA . MET B 1 1 ? 2.432 19.938 -27.359 1 35.72 1 MET B CA 1
ATOM 5992 C C . MET B 1 1 ? 1.698 19.75 -26.031 1 35.72 1 MET B C 1
ATOM 5994 O O . MET B 1 1 ? 2.018 18.828 -25.266 1 35.72 1 MET B O 1
ATOM 5998 N N . THR B 1 2 ? 1.165 20.797 -25.516 1 50.72 2 THR B N 1
ATOM 5999 C CA . THR B 1 2 ? 0.581 20.969 -24.203 1 50.72 2 THR B CA 1
ATOM 6000 C C . THR B 1 2 ? -0.628 20.062 -24.016 1 50.72 2 THR B C 1
ATOM 6002 O O . THR B 1 2 ? -1.482 19.969 -24.906 1 50.72 2 THR B O 1
ATOM 6005 N N . LEU B 1 3 ? -0.522 18.984 -23.297 1 60.06 3 LEU B N 1
ATOM 6006 C CA . LEU B 1 3 ? -1.641 18.125 -22.906 1 60.06 3 LEU B CA 1
ATOM 6007 C C . LEU B 1 3 ? -2.912 18.953 -22.719 1 60.06 3 LEU B C 1
ATOM 6009 O O . LEU B 1 3 ? -2.9 19.969 -22.031 1 60.06 3 LEU B O 1
ATOM 6013 N N . ASN B 1 4 ? -3.846 18.734 -23.641 1 74 4 ASN B N 1
ATOM 6014 C CA . ASN B 1 4 ? -5.137 19.359 -23.359 1 74 4 ASN B CA 1
ATOM 6015 C C . ASN B 1 4 ? -5.734 18.812 -22.062 1 74 4 ASN B C 1
ATOM 6017 O O . ASN B 1 4 ? -6.02 17.609 -21.953 1 74 4 ASN B O 1
ATOM 6021 N N . GLY B 1 5 ? -5.723 19.656 -21.062 1 84.12 5 GLY B N 1
ATOM 6022 C CA . GLY B 1 5 ? -6.32 19.281 -19.797 1 84.12 5 GLY B CA 1
ATOM 6023 C C . GLY B 1 5 ? -7.738 19.797 -19.625 1 84.12 5 GLY B C 1
ATOM 6024 O O . GLY B 1 5 ? -8.391 20.172 -20.594 1 84.12 5 GLY B O 1
ATOM 6025 N N . TYR B 1 6 ? -8.328 19.641 -18.531 1 90.12 6 TYR B N 1
ATOM 6026 C CA . TYR B 1 6 ? -9.695 20.031 -18.219 1 90.12 6 TYR B CA 1
ATOM 6027 C C . TYR B 1 6 ? -9.953 21.484 -18.609 1 90.12 6 TYR B C 1
ATOM 6029 O O . TYR B 1 6 ? -11.023 21.828 -19.125 1 90.12 6 TYR B O 1
ATOM 6037 N N . LYS B 1 7 ? -9.016 22.297 -18.359 1 90.44 7 LYS B N 1
ATOM 6038 C CA . LYS B 1 7 ? -9.172 23.719 -18.672 1 90.44 7 LYS B CA 1
ATOM 6039 C C . LYS B 1 7 ? -9.562 23.922 -20.141 1 90.44 7 LYS B C 1
ATOM 6041 O O . LYS B 1 7 ? -10.453 24.719 -20.438 1 90.44 7 LYS B O 1
ATOM 6046 N N . ASP B 1 8 ? -8.938 23.188 -20.984 1 90.38 8 ASP B N 1
ATOM 6047 C CA . ASP B 1 8 ? -9.133 23.359 -22.422 1 90.38 8 ASP B CA 1
ATOM 6048 C C . ASP B 1 8 ? -10.367 22.609 -22.906 1 90.38 8 ASP B C 1
ATOM 6050 O O . ASP B 1 8 ? -11.023 23.016 -23.859 1 90.38 8 ASP B O 1
ATOM 6054 N N . LEU B 1 9 ? -10.688 21.562 -22.203 1 91.44 9 LEU B N 1
ATOM 6055 C CA . LEU B 1 9 ? -11.68 20.641 -22.734 1 91.44 9 LEU B CA 1
ATOM 6056 C C . LEU B 1 9 ? -13 20.766 -21.984 1 91.44 9 LEU B C 1
ATOM 6058 O O . LEU B 1 9 ? -13.992 20.125 -22.344 1 91.44 9 LEU B O 1
ATOM 6062 N N . ARG B 1 10 ? -13.195 21.578 -21 1 93.06 10 ARG B N 1
ATOM 6063 C CA . ARG B 1 10 ? -14.312 21.594 -20.062 1 93.06 10 ARG B CA 1
ATOM 6064 C C . ARG B 1 10 ? -15.609 22 -20.766 1 93.06 10 ARG B C 1
ATOM 6066 O O . ARG B 1 10 ? -16.703 21.703 -20.266 1 93.06 10 ARG B O 1
ATOM 6073 N N . HIS B 1 11 ? -15.508 22.609 -21.938 1 94.5 11 HIS B N 1
ATOM 6074 C CA . HIS B 1 11 ? -16.734 23 -22.641 1 94.5 11 HIS B CA 1
ATOM 6075 C C . HIS B 1 11 ? -16.953 22.141 -23.859 1 94.5 11 HIS B C 1
ATOM 6077 O O . HIS B 1 11 ? -17.781 22.469 -24.719 1 94.5 11 HIS B O 1
ATOM 6083 N N . ASN B 1 12 ? -16.141 21.078 -23.953 1 93.19 12 ASN B N 1
ATOM 6084 C CA . ASN B 1 12 ? -16.328 20.062 -24.984 1 93.19 12 ASN B CA 1
ATOM 6085 C C . ASN B 1 12 ? -17.281 18.969 -24.516 1 93.19 12 ASN B C 1
ATOM 6087 O O . ASN B 1 12 ? -16.969 18.234 -23.594 1 93.19 12 ASN B O 1
ATOM 6091 N N . SER B 1 13 ? -18.406 18.828 -25.156 1 93.5 13 SER B N 1
ATOM 6092 C CA . SER B 1 13 ? -19.469 17.922 -24.75 1 93.5 13 SER B CA 1
ATOM 6093 C C . SER B 1 13 ? -19.016 16.469 -24.812 1 93.5 13 SER B C 1
ATOM 6095 O O . SER B 1 13 ? -19.672 15.586 -24.25 1 93.5 13 SER B O 1
ATOM 6097 N N . ALA B 1 14 ? -17.922 16.234 -25.469 1 91.25 14 ALA B N 1
ATOM 6098 C CA . ALA B 1 14 ? -17.391 14.875 -25.484 1 91.25 14 ALA B CA 1
ATOM 6099 C C . ALA B 1 14 ? -16.797 14.492 -24.141 1 91.25 14 ALA B C 1
ATOM 6101 O O . ALA B 1 14 ? -16.719 13.312 -23.797 1 91.25 14 ALA B O 1
ATOM 6102 N N . TYR B 1 15 ? -16.438 15.547 -23.328 1 92.25 15 TYR B N 1
ATOM 6103 C CA . TYR B 1 15 ? -15.68 15.266 -22.125 1 92.25 15 TYR B CA 1
ATOM 6104 C C . TYR B 1 15 ? -16.469 15.656 -20.875 1 92.25 15 TYR B C 1
ATOM 6106 O O . TYR B 1 15 ? -16.156 15.211 -19.766 1 92.25 15 TYR B O 1
ATOM 6114 N N . THR B 1 16 ? -17.484 16.531 -21 1 94.62 16 THR B N 1
ATOM 6115 C CA . THR B 1 16 ? -18.188 17.031 -19.828 1 94.62 16 THR B CA 1
ATOM 6116 C C . THR B 1 16 ? -19.703 17.047 -20.078 1 94.62 16 THR B C 1
ATOM 6118 O O . THR B 1 16 ? -20.141 16.844 -21.219 1 94.62 16 THR B O 1
ATOM 6121 N N . GLN B 1 17 ? -20.391 17.141 -19.078 1 93.81 17 GLN B N 1
ATOM 6122 C CA . GLN B 1 17 ? -21.844 17.234 -19.172 1 93.81 17 GLN B CA 1
ATOM 6123 C C . GLN B 1 17 ? -22.375 18.438 -18.406 1 93.81 17 GLN B C 1
ATOM 6125 O O . GLN B 1 17 ? -21.891 18.75 -17.312 1 93.81 17 GLN B O 1
ATOM 6130 N N . ILE B 1 18 ? -23.328 19.094 -18.969 1 92.62 18 ILE B N 1
ATOM 6131 C CA . ILE B 1 18 ? -23.922 20.266 -18.328 1 92.62 18 ILE B CA 1
ATOM 6132 C C . ILE B 1 18 ? -25.016 19.828 -17.344 1 92.62 18 ILE B C 1
ATOM 6134 O O . ILE B 1 18 ? -25.438 18.672 -17.375 1 92.62 18 ILE B O 1
ATOM 6138 N N . LEU B 1 19 ? -25.5 20.734 -16.484 1 96.44 19 LEU B N 1
ATOM 6139 C CA . LEU B 1 19 ? -26.547 20.438 -15.523 1 96.44 19 LEU B CA 1
ATOM 6140 C C . LEU B 1 19 ? -27.875 20.156 -16.219 1 96.44 19 LEU B C 1
ATOM 6142 O O . LEU B 1 19 ? -28.172 20.766 -17.25 1 96.44 19 LEU B O 1
ATOM 6146 N N . PRO B 1 20 ? -28.641 19.297 -15.734 1 96.56 20 PRO B N 1
ATOM 6147 C CA . PRO B 1 20 ? -29.969 19.078 -16.297 1 96.56 20 PRO B CA 1
ATOM 6148 C C . PRO B 1 20 ? -30.922 20.266 -16.047 1 96.56 20 PRO B C 1
ATOM 6150 O O . PRO B 1 20 ? -30.641 21.094 -15.188 1 96.56 20 PRO B O 1
ATOM 6153 N N . THR B 1 21 ? -31.984 20.266 -16.719 1 96.94 21 THR B N 1
ATOM 6154 C CA . THR B 1 21 ? -33.031 21.266 -16.484 1 96.94 21 THR B CA 1
ATOM 6155 C C . THR B 1 21 ? -33.719 21.016 -15.141 1 96.94 21 THR B C 1
ATOM 6157 O O . THR B 1 21 ? -33.625 19.922 -14.586 1 96.94 21 THR B O 1
ATOM 6160 N N . ASP B 1 22 ? -34.375 22.047 -14.633 1 97.75 22 ASP B N 1
ATOM 6161 C CA . ASP B 1 22 ? -35.125 21.906 -13.383 1 97.75 22 ASP B CA 1
ATOM 6162 C C . ASP B 1 22 ? -36.156 20.797 -13.492 1 97.75 22 ASP B C 1
ATOM 6164 O O . ASP B 1 22 ? -36.312 20 -12.562 1 97.75 22 ASP B O 1
ATOM 6168 N N . GLU B 1 23 ? -36.812 20.781 -14.609 1 97.25 23 GLU B N 1
ATOM 6169 C CA . GLU B 1 23 ? -37.844 19.766 -14.82 1 97.25 23 GLU B CA 1
ATOM 6170 C C . GLU B 1 23 ? -37.25 18.359 -14.766 1 97.25 23 GLU B C 1
ATOM 6172 O O . GLU B 1 23 ? -37.75 17.5 -14.047 1 97.25 23 GLU B O 1
ATOM 6177 N N . HIS B 1 24 ? -36.219 18.172 -15.57 1 97.5 24 HIS B N 1
ATOM 6178 C CA . HIS B 1 24 ? -35.594 16.859 -15.609 1 97.5 24 HIS B CA 1
ATOM 6179 C C . HIS B 1 24 ? -35.062 16.469 -14.227 1 97.5 24 HIS B C 1
ATOM 6181 O O . HIS B 1 24 ? -35.25 15.312 -13.812 1 97.5 24 HIS B O 1
ATOM 6187 N N . PHE B 1 25 ? -34.469 17.406 -13.531 1 98.12 25 PHE B N 1
ATOM 6188 C CA . PHE B 1 25 ? -33.906 17.156 -12.211 1 98.12 25 PHE B CA 1
ATOM 6189 C C . PHE B 1 25 ? -35 16.797 -11.211 1 98.12 25 PHE B C 1
ATOM 6191 O O . PHE B 1 25 ? -34.875 15.797 -10.492 1 98.12 25 PHE B O 1
ATOM 6198 N N . LEU B 1 26 ? -36.062 17.562 -11.094 1 98.19 26 LEU B N 1
ATOM 6199 C CA . LEU B 1 26 ? -37.125 17.312 -10.141 1 98.19 26 LEU B CA 1
ATOM 6200 C C . LEU B 1 26 ? -37.812 15.969 -10.391 1 98.19 26 LEU B C 1
ATOM 6202 O O . LEU B 1 26 ? -38.125 15.242 -9.453 1 98.19 26 LEU B O 1
ATOM 6206 N N . LEU B 1 27 ? -37.938 15.57 -11.656 1 97.31 27 LEU B N 1
ATOM 6207 C CA . LEU B 1 27 ? -38.625 14.344 -12.023 1 97.31 27 LEU B CA 1
ATOM 6208 C C . LEU B 1 27 ? -37.719 13.125 -11.781 1 97.31 27 LEU B C 1
ATOM 6210 O O . LEU B 1 27 ? -38.219 12.062 -11.398 1 97.31 27 LEU B O 1
ATOM 6214 N N . ASN B 1 28 ? -36.406 13.305 -11.984 1 97.19 28 ASN B N 1
ATOM 6215 C CA . ASN B 1 28 ? -35.562 12.125 -12.055 1 97.19 28 ASN B CA 1
ATOM 6216 C C . ASN B 1 28 ? -34.688 11.992 -10.812 1 97.19 28 ASN B C 1
ATOM 6218 O O . ASN B 1 28 ? -34.281 10.891 -10.445 1 97.19 28 ASN B O 1
ATOM 6222 N N . ASP B 1 29 ? -34.438 13.094 -10.133 1 98.19 29 ASP B N 1
ATOM 6223 C CA . ASP B 1 29 ? -33.375 13.047 -9.117 1 98.19 29 ASP B CA 1
ATOM 6224 C C . ASP B 1 29 ? -33.938 13.359 -7.734 1 98.19 29 ASP B C 1
ATOM 6226 O O . ASP B 1 29 ? -33.312 13.094 -6.719 1 98.19 29 ASP B O 1
ATOM 6230 N N . VAL B 1 30 ? -35.125 13.914 -7.633 1 98.19 30 VAL B N 1
ATOM 6231 C CA . VAL B 1 30 ? -35.781 14.203 -6.371 1 98.19 30 VAL B CA 1
ATOM 6232 C C . VAL B 1 30 ? -36.781 13.102 -6.055 1 98.19 30 VAL B C 1
ATOM 6234 O O . VAL B 1 30 ? -37.469 12.602 -6.949 1 98.19 30 VAL B O 1
ATOM 6237 N N . ASN B 1 31 ? -36.844 12.703 -4.816 1 97.12 31 ASN B N 1
ATOM 6238 C CA . ASN B 1 31 ? -37.812 11.695 -4.391 1 97.12 31 ASN B CA 1
ATOM 6239 C C . ASN B 1 31 ? -39.219 12.305 -4.188 1 97.12 31 ASN B C 1
ATOM 6241 O O . ASN B 1 31 ? -39.625 12.547 -3.055 1 97.12 31 ASN B O 1
ATOM 6245 N N . LEU B 1 32 ? -39.969 12.336 -5.184 1 96.25 32 LEU B N 1
ATOM 6246 C CA . LEU B 1 32 ? -41.25 13.008 -5.199 1 96.25 32 LEU B CA 1
ATOM 6247 C C . LEU B 1 32 ? -42.281 12.211 -4.41 1 96.25 32 LEU B C 1
ATOM 6249 O O . LEU B 1 32 ? -43.375 12.711 -4.133 1 96.25 32 LEU B O 1
ATOM 6253 N N . GLU B 1 33 ? -41.906 11.047 -3.918 1 94.19 33 GLU B N 1
ATOM 6254 C CA . GLU B 1 33 ? -42.812 10.227 -3.141 1 94.19 33 GLU B CA 1
ATOM 6255 C C . GLU B 1 33 ? -42.906 10.695 -1.691 1 94.19 33 GLU B C 1
ATOM 6257 O O . GLU B 1 33 ? -43.812 10.32 -0.957 1 94.19 33 GLU B O 1
ATOM 6262 N N . LEU B 1 34 ? -42 11.531 -1.322 1 93.56 34 LEU B N 1
ATOM 6263 C CA . LEU B 1 34 ? -42.062 12.086 0.025 1 93.56 34 LEU B CA 1
ATOM 6264 C C . LEU B 1 34 ? -43.281 12.953 0.212 1 93.56 34 LEU B C 1
ATOM 6266 O O . LEU B 1 34 ? -43.594 13.781 -0.647 1 93.56 34 LEU B O 1
ATOM 6270 N N . PRO B 1 35 ? -43.969 12.852 1.368 1 93.31 35 PRO B N 1
ATOM 6271 C CA . PRO B 1 35 ? -45.188 13.609 1.586 1 93.31 35 PRO B CA 1
ATOM 6272 C C . PRO B 1 35 ? -44.969 15.117 1.582 1 93.31 35 PRO B C 1
ATOM 6274 O O . PRO B 1 35 ? -45.844 15.875 1.151 1 93.31 35 PRO B O 1
ATOM 6277 N N . GLU B 1 36 ? -43.875 15.539 1.95 1 93.81 36 GLU B N 1
ATOM 6278 C CA . GLU B 1 36 ? -43.562 16.969 2.049 1 93.81 36 GLU B CA 1
ATOM 6279 C C . GLU B 1 36 ? -43.406 17.594 0.668 1 93.81 36 GLU B C 1
ATOM 6281 O O . GLU B 1 36 ? -43.438 18.812 0.533 1 93.81 36 GLU B O 1
ATOM 6286 N N . LEU B 1 37 ? -43.344 16.781 -0.36 1 96 37 LEU B N 1
ATOM 6287 C CA . LEU B 1 37 ? -43.125 17.297 -1.703 1 96 37 LEU B CA 1
ATOM 6288 C C . LEU B 1 37 ? -44.406 17.297 -2.521 1 96 37 LEU B C 1
ATOM 6290 O O . LEU B 1 37 ? -44.375 17.391 -3.75 1 96 37 LEU B O 1
ATOM 6294 N N . GLN B 1 38 ? -45.5 17.234 -1.839 1 95.81 38 GLN B N 1
ATOM 6295 C CA . GLN B 1 38 ? -46.781 17.188 -2.502 1 95.81 38 GLN B CA 1
ATOM 6296 C C . GLN B 1 38 ? -47.031 18.422 -3.375 1 95.81 38 GLN B C 1
ATOM 6298 O O . GLN B 1 38 ? -47.5 18.312 -4.508 1 95.81 38 GLN B O 1
ATOM 6303 N N . GLU B 1 39 ? -46.719 19.547 -2.855 1 96.12 39 GLU B N 1
ATOM 6304 C CA . GLU B 1 39 ? -46.906 20.781 -3.605 1 96.12 39 GLU B CA 1
ATOM 6305 C C . GLU B 1 39 ? -46.031 20.812 -4.855 1 96.12 39 GLU B C 1
ATOM 6307 O O . GLU B 1 39 ? -46.469 21.234 -5.926 1 96.12 39 GLU B O 1
ATOM 6312 N N . THR B 1 40 ? -44.812 20.406 -4.754 1 97.56 40 THR B N 1
ATOM 6313 C CA . THR B 1 40 ? -43.906 20.328 -5.879 1 97.56 40 THR B CA 1
ATOM 6314 C C . THR B 1 40 ? -44.438 19.391 -6.957 1 97.56 40 THR B C 1
ATOM 6316 O O . THR B 1 40 ? -44.438 19.734 -8.141 1 97.56 40 THR B O 1
ATOM 6319 N N . ARG B 1 41 ? -44.938 18.297 -6.52 1 96.75 41 ARG B N 1
ATOM 6320 C CA . ARG B 1 41 ? -45.5 17.312 -7.43 1 96.75 41 ARG B CA 1
ATOM 6321 C C . ARG B 1 41 ? -46.719 17.875 -8.18 1 96.75 41 ARG B C 1
ATOM 6323 O O . ARG B 1 41 ? -46.844 17.688 -9.383 1 96.75 41 ARG B O 1
ATOM 6330 N N . LEU B 1 42 ? -47.531 18.516 -7.465 1 97.12 42 LEU B N 1
ATOM 6331 C CA . LEU B 1 42 ? -48.75 19.094 -8.055 1 97.12 42 LEU B CA 1
ATOM 6332 C C . LEU B 1 42 ? -48.406 20.109 -9.141 1 97.12 42 LEU B C 1
ATOM 6334 O O . LEU B 1 42 ? -49 20.109 -10.211 1 97.12 42 LEU B O 1
ATOM 6338 N N . TYR B 1 43 ? -47.438 20.922 -8.852 1 98 43 TYR B N 1
ATOM 6339 C CA . TYR B 1 43 ? -47.062 21.938 -9.828 1 98 43 TYR B CA 1
ATOM 6340 C C . TYR B 1 43 ? -46.406 21.297 -11.047 1 98 43 TYR B C 1
ATOM 6342 O O . TYR B 1 43 ? -46.562 21.766 -12.172 1 98 43 TYR B O 1
ATOM 6350 N N . LEU B 1 44 ? -45.656 20.219 -10.836 1 97.38 44 LEU B N 1
ATOM 6351 C CA . LEU B 1 44 ? -45.062 19.5 -11.945 1 97.38 44 LEU B CA 1
ATOM 6352 C C . LEU B 1 44 ? -46.125 18.891 -12.844 1 97.38 44 LEU B C 1
ATOM 6354 O O . LEU B 1 44 ? -46 18.938 -14.07 1 97.38 44 LEU B O 1
ATOM 6358 N N . GLU B 1 45 ? -47.094 18.359 -12.227 1 96.19 45 GLU B N 1
ATOM 6359 C CA . GLU B 1 45 ? -48.219 17.75 -12.969 1 96.19 45 GLU B CA 1
ATOM 6360 C C . GLU B 1 45 ? -48.938 18.797 -13.82 1 96.19 45 GLU B C 1
ATOM 6362 O O . GLU B 1 45 ? -49.406 18.484 -14.906 1 96.19 45 GLU B O 1
ATOM 6367 N N . LYS B 1 46 ? -48.969 19.953 -13.328 1 97 46 LYS B N 1
ATOM 6368 C CA . LYS B 1 46 ? -49.656 21.031 -14.039 1 97 46 LYS B CA 1
ATOM 6369 C C . LYS B 1 46 ? -48.719 21.672 -15.07 1 97 46 LYS B C 1
ATOM 6371 O O . LYS B 1 46 ? -49.125 22.594 -15.781 1 97 46 LYS B O 1
ATOM 6376 N N . GLY B 1 47 ? -47.5 21.219 -15.055 1 96.19 47 GLY B N 1
ATOM 6377 C CA . GLY B 1 47 ? -46.531 21.734 -16.016 1 96.19 47 GLY B CA 1
ATOM 6378 C C . GLY B 1 47 ? -45.938 23.062 -15.625 1 96.19 47 GLY B C 1
ATOM 6379 O O . GLY B 1 47 ? -45.312 23.734 -16.438 1 96.19 47 GLY B O 1
ATOM 6380 N N . ASN B 1 48 ? -46.188 23.516 -14.438 1 97.75 48 ASN B N 1
ATOM 6381 C CA . ASN B 1 48 ? -45.625 24.766 -13.938 1 97.75 48 ASN B CA 1
ATOM 6382 C C . ASN B 1 48 ? -44.281 24.547 -13.25 1 97.75 48 ASN B C 1
ATOM 6384 O O . ASN B 1 48 ? -44.188 24.5 -12.016 1 97.75 48 ASN B O 1
ATOM 6388 N N . ILE B 1 49 ? -43.219 24.625 -13.992 1 97.81 49 ILE B N 1
ATOM 6389 C CA . ILE B 1 49 ? -41.906 24.219 -13.531 1 97.81 49 ILE B CA 1
ATOM 6390 C C . ILE B 1 49 ? -41.375 25.266 -12.539 1 97.81 49 ILE B C 1
ATOM 6392 O O . ILE B 1 49 ? -40.75 24.906 -11.539 1 97.81 49 ILE B O 1
ATOM 6396 N N . GLU B 1 50 ? -41.562 26.5 -12.781 1 97.62 50 GLU B N 1
ATOM 6397 C CA . GLU B 1 50 ? -41.094 27.547 -11.891 1 97.62 50 GLU B CA 1
ATOM 6398 C C . GLU B 1 50 ? -41.75 27.438 -10.508 1 97.62 50 GLU B C 1
ATOM 6400 O O . GLU B 1 50 ? -41.062 27.578 -9.492 1 97.62 50 GLU B O 1
ATOM 6405 N N . ALA B 1 51 ? -43.031 27.188 -10.5 1 97.69 51 ALA B N 1
ATOM 6406 C CA . ALA B 1 51 ? -43.719 27.016 -9.234 1 97.69 51 ALA B CA 1
ATOM 6407 C C . ALA B 1 51 ? -43.25 25.75 -8.508 1 97.69 51 ALA B C 1
ATOM 6409 O O . ALA B 1 51 ? -43.188 25.719 -7.281 1 97.69 51 ALA B O 1
ATOM 6410 N N . ALA B 1 52 ? -43.031 24.75 -9.289 1 98.12 52 ALA B N 1
ATOM 6411 C CA . ALA B 1 52 ? -42.531 23.516 -8.711 1 98.12 52 ALA B CA 1
ATOM 6412 C C . ALA B 1 52 ? -41.188 23.734 -8.039 1 98.12 52 ALA B C 1
ATOM 6414 O O . ALA B 1 52 ? -40.938 23.266 -6.93 1 98.12 52 ALA B O 1
ATOM 6415 N N . ARG B 1 53 ? -40.281 24.438 -8.727 1 98 53 ARG B N 1
ATOM 6416 C CA . ARG B 1 53 ? -38.969 24.797 -8.188 1 98 53 ARG B CA 1
ATOM 6417 C C . ARG B 1 53 ? -39.125 25.562 -6.879 1 98 53 ARG B C 1
ATOM 6419 O O . ARG B 1 53 ? -38.469 25.234 -5.883 1 98 53 ARG B O 1
ATOM 6426 N N . ASP B 1 54 ? -39.969 26.562 -6.914 1 97.56 54 ASP B N 1
ATOM 6427 C CA . ASP B 1 54 ? -40.125 27.422 -5.746 1 97.56 54 ASP B CA 1
ATOM 6428 C C . ASP B 1 54 ? -40.688 26.641 -4.57 1 97.56 54 ASP B C 1
ATOM 6430 O O . ASP B 1 54 ? -40.344 26.891 -3.418 1 97.56 54 ASP B O 1
ATOM 6434 N N . ALA B 1 55 ? -41.594 25.719 -4.852 1 97.56 55 ALA B N 1
ATOM 6435 C CA . ALA B 1 55 ? -42.156 24.859 -3.805 1 97.56 55 ALA B CA 1
ATOM 6436 C C . ALA B 1 55 ? -41.062 23.984 -3.191 1 97.56 55 ALA B C 1
ATOM 6438 O O . ALA B 1 55 ? -41.062 23.766 -1.977 1 97.56 55 ALA B O 1
ATOM 6439 N N . PHE B 1 56 ? -40.281 23.5 -4.016 1 97.5 56 PHE B N 1
ATOM 6440 C CA . PHE B 1 56 ? -39.188 22.656 -3.566 1 97.5 56 PHE B CA 1
ATOM 6441 C C . PHE B 1 56 ? -38.219 23.453 -2.686 1 97.5 56 PHE B C 1
ATOM 6443 O O . PHE B 1 56 ? -37.844 22.984 -1.617 1 97.5 56 PHE B O 1
ATOM 6450 N N . LEU B 1 57 ? -37.844 24.641 -3.111 1 97.75 57 LEU B N 1
ATOM 6451 C CA . LEU B 1 57 ? -36.938 25.5 -2.365 1 97.75 57 LEU B CA 1
ATOM 6452 C C . LEU B 1 57 ? -37.562 25.938 -1.041 1 97.75 57 LEU B C 1
ATOM 6454 O O . LEU B 1 57 ? -36.844 26.062 -0.035 1 97.75 57 LEU B O 1
ATOM 6458 N N . LYS B 1 58 ? -38.812 26.156 -1.063 1 96.38 58 LYS B N 1
ATOM 6459 C CA . LYS B 1 58 ? -39.531 26.516 0.164 1 96.38 58 LYS B CA 1
ATOM 6460 C C . LYS B 1 58 ? -39.438 25.391 1.189 1 96.38 58 LYS B C 1
ATOM 6462 O O . LYS B 1 58 ? -39.344 25.641 2.391 1 96.38 58 LYS B O 1
ATOM 6467 N N . LEU B 1 59 ? -39.594 24.219 0.739 1 95.62 59 LEU B N 1
ATOM 6468 C CA . LEU B 1 59 ? -39.438 23.062 1.622 1 95.62 59 LEU B CA 1
ATOM 6469 C C . LEU B 1 59 ? -38.062 23.047 2.271 1 95.62 59 LEU B C 1
ATOM 6471 O O . LEU B 1 59 ? -37.938 22.781 3.473 1 95.62 59 LEU B O 1
ATOM 6475 N N . ILE B 1 60 ? -37.031 23.312 1.552 1 95.5 60 ILE B N 1
ATOM 6476 C CA . ILE B 1 60 ? -35.656 23.297 2.055 1 95.5 60 ILE B CA 1
ATOM 6477 C C . ILE B 1 60 ? -35.5 24.375 3.131 1 95.5 60 ILE B C 1
ATOM 6479 O O . ILE B 1 60 ? -34.781 24.156 4.117 1 95.5 60 ILE B O 1
ATOM 6483 N N . ALA B 1 61 ? -36.156 25.406 2.926 1 94.19 61 ALA B N 1
ATOM 6484 C CA . ALA B 1 61 ? -36.062 26.531 3.852 1 94.19 61 ALA B CA 1
ATOM 6485 C C . ALA B 1 61 ? -36.938 26.312 5.082 1 94.19 61 ALA B C 1
ATOM 6487 O O . ALA B 1 61 ? -36.781 27 6.094 1 94.19 61 ALA B O 1
ATOM 6488 N N . SER B 1 62 ? -37.781 25.344 5.066 1 91.19 62 SER B N 1
ATOM 6489 C CA . SER B 1 62 ? -38.75 25.141 6.133 1 91.19 62 SER B CA 1
ATOM 6490 C C . SER B 1 62 ? -38.094 24.547 7.379 1 91.19 62 SER B C 1
ATOM 6492 O O . SER B 1 62 ? -36.938 24.156 7.344 1 91.19 62 SER B O 1
ATOM 6494 N N . THR B 1 63 ? -38.812 24.531 8.5 1 84.75 63 THR B N 1
ATOM 6495 C CA . THR B 1 63 ? -38.281 24.047 9.773 1 84.75 63 THR B CA 1
ATOM 6496 C C . THR B 1 63 ? -38.688 22.578 9.992 1 84.75 63 THR B C 1
ATOM 6498 O O . THR B 1 63 ? -38.594 22.062 11.102 1 84.75 63 THR B O 1
ATOM 6501 N N . SER B 1 64 ? -39.094 22 9.008 1 82.69 64 SER B N 1
ATOM 6502 C CA . SER B 1 64 ? -39.625 20.641 9.133 1 82.69 64 SER B CA 1
ATOM 6503 C C . SER B 1 64 ? -38.5 19.641 9.453 1 82.69 64 SER B C 1
ATOM 6505 O O . SER B 1 64 ? -38.781 18.578 9.992 1 82.69 64 SER B O 1
ATOM 6507 N N . ARG B 1 65 ? -37.344 20.062 9.133 1 88.19 65 ARG B N 1
ATOM 6508 C CA . ARG B 1 65 ? -36.219 19.156 9.336 1 88.19 65 ARG B CA 1
ATOM 6509 C C . ARG B 1 65 ? -34.938 19.922 9.68 1 88.19 65 ARG B C 1
ATOM 6511 O O . ARG B 1 65 ? -34.688 20.984 9.109 1 88.19 65 ARG B O 1
ATOM 6518 N N . ARG B 1 66 ? -34.188 19.297 10.625 1 93.56 66 ARG B N 1
ATOM 6519 C CA . ARG B 1 66 ? -32.844 19.812 10.852 1 93.56 66 ARG B CA 1
ATOM 6520 C C . ARG B 1 66 ? -31.859 19.25 9.82 1 93.56 66 ARG B C 1
ATOM 6522 O O . ARG B 1 66 ? -31.922 18.062 9.484 1 93.56 66 ARG B O 1
ATOM 6529 N N . ARG B 1 67 ? -31.031 20.141 9.273 1 95.56 67 ARG B N 1
ATOM 6530 C CA . ARG B 1 67 ? -30.281 19.734 8.094 1 95.56 67 ARG B CA 1
ATOM 6531 C C . ARG B 1 67 ? -28.781 19.922 8.312 1 95.56 67 ARG B C 1
ATOM 6533 O O . ARG B 1 67 ? -27.953 19.266 7.684 1 95.56 67 ARG B O 1
ATOM 6540 N N . TYR B 1 68 ? -28.391 20.766 9.094 1 96.94 68 TYR B N 1
ATOM 6541 C CA . TYR B 1 68 ? -27.031 21.266 9.203 1 96.94 68 TYR B CA 1
ATOM 6542 C C . TYR B 1 68 ? -26.703 21.656 10.641 1 96.94 68 TYR B C 1
ATOM 6544 O O . TYR B 1 68 ? -27.5 21.422 11.547 1 96.94 68 TYR B O 1
ATOM 6552 N N . TYR B 1 69 ? -25.562 22.172 10.914 1 97.5 69 TYR B N 1
ATOM 6553 C CA . TYR B 1 69 ? -25.156 22.609 12.25 1 97.5 69 TYR B CA 1
ATOM 6554 C C . TYR B 1 69 ? -26.109 23.688 12.781 1 97.5 69 TYR B C 1
ATOM 6556 O O . TYR B 1 69 ? -26.25 23.844 14 1 97.5 69 TYR B O 1
ATOM 6564 N N . PHE B 1 70 ? -26.656 24.422 11.961 1 96 70 PHE B N 1
ATOM 6565 C CA . PHE B 1 70 ? -27.75 25.375 12.164 1 96 70 PHE B CA 1
ATOM 6566 C C . PHE B 1 70 ? -28.672 25.406 10.953 1 96 70 PHE B C 1
ATOM 6568 O O . PHE B 1 70 ? -28.25 25.109 9.836 1 96 70 PHE B O 1
ATOM 6575 N N . ASP B 1 71 ? -29.875 25.688 11.188 1 94.62 71 ASP B N 1
ATOM 6576 C CA . ASP B 1 71 ? -30.844 25.719 10.086 1 94.62 71 ASP B CA 1
ATOM 6577 C C . ASP B 1 71 ? -31 27.125 9.531 1 94.62 71 ASP B C 1
ATOM 6579 O O . ASP B 1 71 ? -30.578 28.094 10.156 1 94.62 71 ASP B O 1
ATOM 6583 N N . ILE B 1 72 ? -31.641 27.172 8.375 1 96 72 ILE B N 1
ATOM 6584 C CA . ILE B 1 72 ? -31.891 28.453 7.707 1 96 72 ILE B CA 1
ATOM 6585 C C . ILE B 1 72 ? -32.688 29.359 8.633 1 96 72 ILE B C 1
ATOM 6587 O O . ILE B 1 72 ? -32.438 30.562 8.695 1 96 72 ILE B O 1
ATOM 6591 N N . SER B 1 73 ? -33.562 28.828 9.375 1 94.38 73 SER B N 1
ATOM 6592 C CA . SER B 1 73 ? -34.406 29.578 10.281 1 94.38 73 SER B CA 1
ATOM 6593 C C . SER B 1 73 ? -33.625 30.078 11.484 1 94.38 73 SER B C 1
ATOM 6595 O O . SER B 1 73 ? -34.094 30.969 12.211 1 94.38 73 SER B O 1
ATOM 6597 N N . ASP B 1 74 ? -32.469 29.578 11.727 1 94.94 74 ASP B N 1
ATOM 6598 C CA . ASP B 1 74 ? -31.641 29.969 12.867 1 94.94 74 ASP B CA 1
ATOM 6599 C C . ASP B 1 74 ? -30.781 31.188 12.539 1 94.94 74 ASP B C 1
ATOM 6601 O O . ASP B 1 74 ? -30.234 31.828 13.438 1 94.94 74 ASP B O 1
ATOM 6605 N N . VAL B 1 75 ? -30.688 31.594 11.297 1 96.38 75 VAL B N 1
ATOM 6606 C CA . VAL B 1 75 ? -29.719 32.594 10.828 1 96.38 75 VAL B CA 1
ATOM 6607 C C . VAL B 1 75 ? -30.031 33.938 11.445 1 96.38 75 VAL B C 1
ATOM 6609 O O . VAL B 1 75 ? -29.141 34.625 11.93 1 96.38 75 VAL B O 1
ATOM 6612 N N . PRO B 1 76 ? -31.312 34.375 11.523 1 95.44 76 PRO B N 1
ATOM 6613 C CA . PRO B 1 76 ? -31.594 35.656 12.148 1 95.44 76 PRO B CA 1
ATOM 6614 C C . PRO B 1 76 ? -31.141 35.719 13.609 1 95.44 76 PRO B C 1
ATOM 6616 O O . PRO B 1 76 ? -30.594 36.719 14.055 1 95.44 76 PRO B O 1
ATOM 6619 N N . GLN B 1 77 ? -31.375 34.656 14.305 1 95.06 77 GLN B N 1
ATOM 6620 C CA . GLN B 1 77 ? -30.938 34.594 15.695 1 95.06 77 GLN B CA 1
ATOM 6621 C C . GLN B 1 77 ? -29.406 34.594 15.789 1 95.06 77 GLN B C 1
ATOM 6623 O O . GLN B 1 77 ? -28.828 35.25 16.672 1 95.06 77 GLN B O 1
ATOM 6628 N N . LEU B 1 78 ? -28.766 33.875 14.969 1 96 78 LEU B N 1
ATOM 6629 C CA . LEU B 1 78 ? -27.297 33.875 14.898 1 96 78 LEU B CA 1
ATOM 6630 C C . LEU B 1 78 ? -26.766 35.25 14.625 1 96 78 LEU B C 1
ATOM 6632 O O . LEU B 1 78 ? -25.812 35.688 15.266 1 96 78 LEU B O 1
ATOM 6636 N N . MET B 1 79 ? -27.438 35.969 13.734 1 97.06 79 MET B N 1
ATOM 6637 C CA . MET B 1 79 ? -27.062 37.344 13.406 1 97.06 79 MET B CA 1
ATOM 6638 C C . MET B 1 79 ? -27.172 38.25 14.633 1 97.06 79 MET B C 1
ATOM 6640 O O . MET B 1 79 ? -26.25 39.031 14.93 1 97.06 79 MET B O 1
ATOM 6644 N N . LYS B 1 80 ? -28.203 38.094 15.344 1 97.06 80 LYS B N 1
ATOM 6645 C CA . LYS B 1 80 ? -28.422 38.938 16.531 1 97.06 80 LYS B CA 1
ATOM 6646 C C . LYS B 1 80 ? -27.328 38.688 17.578 1 97.06 80 LYS B C 1
ATOM 6648 O O . LYS B 1 80 ? -26.797 39.625 18.141 1 97.06 80 LYS B O 1
ATOM 6653 N N . VAL B 1 81 ? -27.016 37.469 17.797 1 96.5 81 VAL B N 1
ATOM 6654 C CA . VAL B 1 81 ? -26.047 37.125 18.828 1 96.5 81 VAL B CA 1
ATOM 6655 C C . VAL B 1 81 ? -24.641 37.594 18.406 1 96.5 81 VAL B C 1
ATOM 6657 O O . VAL B 1 81 ? -23.906 38.156 19.219 1 96.5 81 VAL B O 1
ATOM 6660 N N . VAL B 1 82 ? -24.234 37.375 17.172 1 96.69 82 VAL B N 1
ATOM 6661 C CA . VAL B 1 82 ? -22.906 37.719 16.719 1 96.69 82 VAL B CA 1
ATOM 6662 C C . VAL B 1 82 ? -22.734 39.25 16.75 1 96.69 82 VAL B C 1
ATOM 6664 O O . VAL B 1 82 ? -21.656 39.75 17.062 1 96.69 82 VAL B O 1
ATOM 6667 N N . GLN B 1 83 ? -23.766 40 16.422 1 96.25 83 GLN B N 1
ATOM 6668 C CA . GLN B 1 83 ? -23.734 41.469 16.406 1 96.25 83 GLN B CA 1
ATOM 6669 C C . GLN B 1 83 ? -23.688 42.031 17.828 1 96.25 83 GLN B C 1
ATOM 6671 O O . GLN B 1 83 ? -23.047 43.062 18.078 1 96.25 83 GLN B O 1
ATOM 6676 N N . SER B 1 84 ? -24.266 41.344 18.703 1 96.12 84 SER B N 1
ATOM 6677 C CA . SER B 1 84 ? -24.359 41.844 20.062 1 96.12 84 SER B CA 1
ATOM 6678 C C . SER B 1 84 ? -23.141 41.438 20.891 1 96.12 84 SER B C 1
ATOM 6680 O O . SER B 1 84 ? -22.625 42.25 21.672 1 96.12 84 SER B O 1
ATOM 6682 N N . LYS B 1 85 ? -22.641 40.25 20.688 1 95.19 85 LYS B N 1
ATOM 6683 C CA . LYS B 1 85 ? -21.672 39.688 21.625 1 95.19 85 LYS B CA 1
ATOM 6684 C C . LYS B 1 85 ? -20.297 39.594 20.984 1 95.19 85 LYS B C 1
ATOM 6686 O O . LYS B 1 85 ? -19.281 39.531 21.688 1 95.19 85 LYS B O 1
ATOM 6691 N N . TYR B 1 86 ? -20.203 39.594 19.641 1 95.56 86 TYR B N 1
ATOM 6692 C CA . TYR B 1 86 ? -18.922 39.281 19.031 1 95.56 86 TYR B CA 1
ATOM 6693 C C . TYR B 1 86 ? -18.5 40.406 18.062 1 95.56 86 TYR B C 1
ATOM 6695 O O . TYR B 1 86 ? -17.609 40.188 17.234 1 95.56 86 TYR B O 1
ATOM 6703 N N . SER B 1 87 ? -19.109 41.469 18.094 1 91.75 87 SER B N 1
ATOM 6704 C CA . SER B 1 87 ? -18.875 42.531 17.125 1 91.75 87 SER B CA 1
ATOM 6705 C C . SER B 1 87 ? -17.453 43.062 17.234 1 91.75 87 SER B C 1
ATOM 6707 O O . SER B 1 87 ? -16.891 43.594 16.25 1 91.75 87 SER B O 1
ATOM 6709 N N . ARG B 1 88 ? -16.812 42.938 18.422 1 92.56 88 ARG B N 1
ATOM 6710 C CA . ARG B 1 88 ? -15.469 43.469 18.625 1 92.56 88 ARG B CA 1
ATOM 6711 C C . ARG B 1 88 ? -14.438 42.344 18.641 1 92.56 88 ARG B C 1
ATOM 6713 O O . ARG B 1 88 ? -13.25 42.594 18.891 1 92.56 88 ARG B O 1
ATOM 6720 N N . ASP B 1 89 ? -14.945 41.188 18.375 1 93.44 89 ASP B N 1
ATOM 6721 C CA . ASP B 1 89 ? -14.047 40.031 18.312 1 93.44 89 ASP B CA 1
ATOM 6722 C C . ASP B 1 89 ? -13.062 40.156 17.156 1 93.44 89 ASP B C 1
ATOM 6724 O O . ASP B 1 89 ? -13.445 40.562 16.047 1 93.44 89 ASP B O 1
ATOM 6728 N N . GLN B 1 90 ? -11.773 39.812 17.406 1 92.69 90 GLN B N 1
ATOM 6729 C CA . GLN B 1 90 ? -10.742 39.969 16.391 1 92.69 90 GLN B CA 1
ATOM 6730 C C . GLN B 1 90 ? -11.016 39.062 15.172 1 92.69 90 GLN B C 1
ATOM 6732 O O . GLN B 1 90 ? -10.734 39.469 14.039 1 92.69 90 GLN B O 1
ATOM 6737 N N . GLY B 1 91 ? -11.453 37.875 15.438 1 92.06 91 GLY B N 1
ATOM 6738 C CA . GLY B 1 91 ? -11.82 36.969 14.352 1 92.06 91 GLY B CA 1
ATOM 6739 C C . GLY B 1 91 ? -12.969 37.531 13.508 1 92.06 91 GLY B C 1
ATOM 6740 O O . GLY B 1 91 ? -12.961 37.375 12.281 1 92.06 91 GLY B O 1
ATOM 6741 N N . ALA B 1 92 ? -13.914 38.094 14.133 1 95.44 92 ALA B N 1
ATOM 6742 C CA . ALA B 1 92 ? -15.055 38.719 13.445 1 95.44 92 ALA B CA 1
ATOM 6743 C C . ALA B 1 92 ? -14.609 39.875 12.555 1 95.44 92 ALA B C 1
ATOM 6745 O O . ALA B 1 92 ? -15.016 39.938 11.391 1 95.44 92 ALA B O 1
ATOM 6746 N N . LEU B 1 93 ? -13.789 40.688 13.117 1 96 93 LEU B N 1
ATOM 6747 C CA . LEU B 1 93 ? -13.297 41.812 12.375 1 96 93 LEU B CA 1
ATOM 6748 C C . LEU B 1 93 ? -12.477 41.375 11.164 1 96 93 LEU B C 1
ATOM 6750 O O . LEU B 1 93 ? -12.586 41.969 10.086 1 96 93 LEU B O 1
ATOM 6754 N N . ARG B 1 94 ? -11.719 40.406 11.344 1 95.25 94 ARG B N 1
ATOM 6755 C CA . ARG B 1 94 ? -10.922 39.875 10.25 1 95.25 94 ARG B CA 1
ATOM 6756 C C . ARG B 1 94 ? -11.82 39.312 9.156 1 95.25 94 ARG B C 1
ATOM 6758 O O . ARG B 1 94 ? -11.516 39.406 7.969 1 95.25 94 ARG B O 1
ATOM 6765 N N . ASP B 1 95 ? -12.906 38.625 9.539 1 96.19 95 ASP B N 1
ATOM 6766 C CA . ASP B 1 95 ? -13.82 38.062 8.555 1 96.19 95 ASP B CA 1
ATOM 6767 C C . ASP B 1 95 ? -14.477 39.125 7.711 1 96.19 95 ASP B C 1
ATOM 6769 O O . ASP B 1 95 ? -14.656 38.969 6.504 1 96.19 95 ASP B O 1
ATOM 6773 N N . ILE B 1 96 ? -14.797 40.25 8.359 1 97.75 96 ILE B N 1
ATOM 6774 C CA . ILE B 1 96 ? -15.375 41.375 7.625 1 97.75 96 ILE B CA 1
ATOM 6775 C C . ILE B 1 96 ? -14.352 41.906 6.637 1 97.75 96 ILE B C 1
ATOM 6777 O O . ILE B 1 96 ? -14.664 42.125 5.461 1 97.75 96 ILE B O 1
ATOM 6781 N N . ALA B 1 97 ? -13.148 42.094 7.129 1 97.81 97 ALA B N 1
ATOM 6782 C CA . ALA B 1 97 ? -12.094 42.656 6.281 1 97.81 97 ALA B CA 1
ATOM 6783 C C . ALA B 1 97 ? -11.828 41.75 5.082 1 97.81 97 ALA B C 1
ATOM 6785 O O . ALA B 1 97 ? -11.688 42.219 3.955 1 97.81 97 ALA B O 1
ATOM 6786 N N . GLU B 1 98 ? -11.734 40.5 5.309 1 97.25 98 GLU B N 1
ATOM 6787 C CA . GLU B 1 98 ? -11.484 39.531 4.246 1 97.25 98 GLU B CA 1
ATOM 6788 C C . GLU B 1 98 ? -12.656 39.469 3.271 1 97.25 98 GLU B C 1
ATOM 6790 O O . GLU B 1 98 ? -12.461 39.344 2.062 1 97.25 98 GLU B O 1
ATOM 6795 N N . ALA B 1 99 ? -13.867 39.438 3.809 1 98.44 99 ALA B N 1
ATOM 6796 C CA . ALA B 1 99 ? -15.055 39.406 2.965 1 98.44 99 ALA B CA 1
ATOM 6797 C C . ALA B 1 99 ? -15.086 40.594 2.021 1 98.44 99 ALA B C 1
ATOM 6799 O O . ALA B 1 99 ? -15.461 40.469 0.855 1 98.44 99 ALA B O 1
ATOM 6800 N N . ASP B 1 100 ? -14.727 41.781 2.537 1 98.25 100 ASP B N 1
ATOM 6801 C CA . ASP B 1 100 ? -14.68 42.969 1.722 1 98.25 100 ASP B CA 1
ATOM 6802 C C . ASP B 1 100 ? -13.695 42.812 0.559 1 98.25 100 ASP B C 1
ATOM 6804 O O . ASP B 1 100 ? -13.977 43.281 -0.555 1 98.25 100 ASP B O 1
ATOM 6808 N N . ARG B 1 101 ? -12.586 42.188 0.828 1 97.69 101 ARG B N 1
ATOM 6809 C CA . ARG B 1 101 ? -11.602 41.969 -0.222 1 97.69 101 ARG B CA 1
ATOM 6810 C C . ARG B 1 101 ? -12.133 40.969 -1.251 1 97.69 101 ARG B C 1
ATOM 6812 O O . ARG B 1 101 ? -11.93 41.156 -2.455 1 97.69 101 ARG B O 1
ATOM 6819 N N . ILE B 1 102 ? -12.812 39.906 -0.811 1 98.06 102 ILE B N 1
ATOM 6820 C CA . ILE B 1 102 ? -13.359 38.875 -1.688 1 98.06 102 ILE B CA 1
ATOM 6821 C C . ILE B 1 102 ? -14.391 39.5 -2.633 1 98.06 102 ILE B C 1
ATOM 6823 O O . ILE B 1 102 ? -14.414 39.188 -3.824 1 98.06 102 ILE B O 1
ATOM 6827 N N . VAL B 1 103 ? -15.242 40.375 -2.137 1 97.94 103 VAL B N 1
ATOM 6828 C CA . VAL B 1 103 ? -16.266 41.062 -2.93 1 97.94 103 VAL B CA 1
ATOM 6829 C C . VAL B 1 103 ? -15.617 41.844 -4.055 1 97.94 103 VAL B C 1
ATOM 6831 O O . VAL B 1 103 ? -16.188 42 -5.137 1 97.94 103 VAL B O 1
ATOM 6834 N N . GLN B 1 104 ? -14.383 42.281 -3.838 1 96.56 104 GLN B N 1
ATOM 6835 C CA . GLN B 1 104 ? -13.664 43.062 -4.836 1 96.56 104 GLN B CA 1
ATOM 6836 C C . GLN B 1 104 ? -12.875 42.156 -5.777 1 96.56 104 GLN B C 1
ATOM 6838 O O . GLN B 1 104 ? -12.102 42.625 -6.613 1 96.56 104 GLN B O 1
ATOM 6843 N N . GLY B 1 105 ? -12.938 40.875 -5.57 1 96.62 105 GLY B N 1
ATOM 6844 C CA . GLY B 1 105 ? -12.289 39.906 -6.453 1 96.62 105 GLY B CA 1
ATOM 6845 C C . GLY B 1 105 ? -10.906 39.5 -5.977 1 96.62 105 GLY B C 1
ATOM 6846 O O . GLY B 1 105 ? -10.156 38.844 -6.711 1 96.62 105 GLY B O 1
ATOM 6847 N N . ASP B 1 106 ? -10.531 39.906 -4.793 1 97.31 106 ASP B N 1
ATOM 6848 C CA . ASP B 1 106 ? -9.266 39.531 -4.168 1 97.31 106 ASP B CA 1
ATOM 6849 C C . ASP B 1 106 ? -9.445 38.344 -3.227 1 97.31 106 ASP B C 1
ATOM 6851 O O . ASP B 1 106 ? -9.828 38.531 -2.066 1 97.31 106 ASP B O 1
ATOM 6855 N N . LEU B 1 107 ? -9.109 37.156 -3.723 1 97.12 107 LEU B N 1
ATOM 6856 C CA . LEU B 1 107 ? -9.438 35.938 -3.014 1 97.12 107 LEU B CA 1
ATOM 6857 C C . LEU B 1 107 ? -8.211 35.375 -2.318 1 97.12 107 LEU B C 1
ATOM 6859 O O . LEU B 1 107 ? -7.133 35.281 -2.914 1 97.12 107 LEU B O 1
ATOM 6863 N N . PRO B 1 108 ? -8.383 35.062 -1.059 1 94.56 108 PRO B N 1
ATOM 6864 C CA . PRO B 1 108 ? -7.293 34.344 -0.398 1 94.56 108 PRO B CA 1
ATOM 6865 C C . PRO B 1 108 ? -7.207 32.875 -0.829 1 94.56 108 PRO B C 1
ATOM 6867 O O . PRO B 1 108 ? -8.234 32.219 -1.02 1 94.56 108 PRO B O 1
ATOM 6870 N N . ILE B 1 109 ? -6.039 32.469 -1.051 1 88.19 109 ILE B N 1
ATOM 6871 C CA . ILE B 1 109 ? -5.863 31.062 -1.411 1 88.19 109 ILE B CA 1
ATOM 6872 C C . ILE B 1 109 ? -5.18 30.328 -0.268 1 88.19 109 ILE B C 1
ATOM 6874 O O . ILE B 1 109 ? -5.688 30.297 0.855 1 88.19 109 ILE B O 1
ATOM 6878 N N . PHE B 1 110 ? -3.992 29.719 -0.47 1 80.5 110 PHE B N 1
ATOM 6879 C CA . PHE B 1 110 ? -3.291 28.844 0.469 1 80.5 110 PHE B CA 1
ATOM 6880 C C . PHE B 1 110 ? -1.932 29.422 0.833 1 80.5 110 PHE B C 1
ATOM 6882 O O . PHE B 1 110 ? -1.271 30.047 -0.004 1 80.5 110 PHE B O 1
ATOM 6889 N N . LYS B 1 111 ? -1.562 29.406 2.137 1 78.75 111 LYS B N 1
ATOM 6890 C CA . LYS B 1 111 ? -0.241 29.781 2.631 1 78.75 111 LYS B CA 1
ATOM 6891 C C . LYS B 1 111 ? 0.093 31.219 2.271 1 78.75 111 LYS B C 1
ATOM 6893 O O . LYS B 1 111 ? 1.146 31.5 1.693 1 78.75 111 LYS B O 1
ATOM 6898 N N . GLU B 1 112 ? -0.909 32.156 2.48 1 80.69 112 GLU B N 1
ATOM 6899 C CA . GLU B 1 112 ? -0.753 33.594 2.41 1 80.69 112 GLU B CA 1
ATOM 6900 C C . GLU B 1 112 ? -0.698 34.094 0.963 1 80.69 112 GLU B C 1
ATOM 6902 O O . GLU B 1 112 ? -0.267 35.219 0.691 1 80.69 112 GLU B O 1
ATOM 6907 N N . HIS B 1 113 ? -1.041 33.25 0.032 1 89.62 113 HIS B N 1
ATOM 6908 C CA . HIS B 1 113 ? -1.147 33.625 -1.367 1 89.62 113 HIS B CA 1
ATOM 6909 C C . HIS B 1 113 ? -2.578 34.031 -1.721 1 89.62 113 HIS B C 1
ATOM 6911 O O . HIS B 1 113 ? -3.525 33.594 -1.057 1 89.62 113 HIS B O 1
ATOM 6917 N N . ARG B 1 114 ? -2.688 34.844 -2.631 1 94.5 114 ARG B N 1
ATOM 6918 C CA . ARG B 1 114 ? -3.984 35.344 -3.088 1 94.5 114 ARG B CA 1
ATOM 6919 C C . ARG B 1 114 ? -4.055 35.375 -4.609 1 94.5 114 ARG B C 1
ATOM 6921 O O . ARG B 1 114 ? -3.023 35.312 -5.285 1 94.5 114 ARG B O 1
ATOM 6928 N N . VAL B 1 115 ? -5.195 35.406 -5.121 1 95.31 115 VAL B N 1
ATOM 6929 C CA . VAL B 1 115 ? -5.441 35.625 -6.543 1 95.31 115 VAL B CA 1
ATOM 6930 C C . VAL B 1 115 ? -6.453 36.75 -6.734 1 95.31 115 VAL B C 1
ATOM 6932 O O . VAL B 1 115 ? -7.438 36.844 -5.992 1 95.31 115 VAL B O 1
ATOM 6935 N N . VAL B 1 116 ? -6.184 37.562 -7.621 1 95.69 116 VAL B N 1
ATOM 6936 C CA . VAL B 1 116 ? -7.059 38.719 -7.879 1 95.69 116 VAL B CA 1
ATOM 6937 C C . VAL B 1 116 ? -7.73 38.562 -9.242 1 95.69 116 VAL B C 1
ATOM 6939 O O . VAL B 1 116 ? -7.062 38.312 -10.25 1 95.69 116 VAL B O 1
ATOM 6942 N N . PHE B 1 117 ? -9.008 38.656 -9.25 1 96.12 117 PHE B N 1
ATOM 6943 C CA . PHE B 1 117 ? -9.82 38.625 -10.469 1 96.12 117 PHE B CA 1
ATOM 6944 C C . PHE B 1 117 ? -10.516 39.969 -10.656 1 96.12 117 PHE B C 1
ATOM 6946 O O . PHE B 1 117 ? -11.625 40.188 -10.156 1 96.12 117 PHE B O 1
ATOM 6953 N N . PRO B 1 118 ? -9.977 40.781 -11.508 1 90.94 118 PRO B N 1
ATOM 6954 C CA . PRO B 1 118 ? -10.625 42.094 -11.719 1 90.94 118 PRO B CA 1
ATOM 6955 C C . PRO B 1 118 ? -12.055 41.938 -12.234 1 90.94 118 PRO B C 1
ATOM 6957 O O . PRO B 1 118 ? -12.312 41.156 -13.133 1 90.94 118 PRO B O 1
ATOM 6960 N N . ASP B 1 119 ? -12.938 42.719 -11.711 1 87.81 119 ASP B N 1
ATOM 6961 C CA . ASP B 1 119 ? -14.344 42.781 -12.086 1 87.81 119 ASP B CA 1
ATOM 6962 C C . ASP B 1 119 ? -15.016 41.406 -11.938 1 87.81 119 ASP B C 1
ATOM 6964 O O . ASP B 1 119 ? -15.953 41.094 -12.672 1 87.81 119 ASP B O 1
ATOM 6968 N N . ASN B 1 120 ? -14.398 40.562 -11.117 1 88.5 120 ASN B N 1
ATOM 6969 C CA . ASN B 1 120 ? -14.922 39.25 -10.797 1 88.5 120 ASN B CA 1
ATOM 6970 C C . ASN B 1 120 ? -14.992 38.344 -12.039 1 88.5 120 ASN B C 1
ATOM 6972 O O . ASN B 1 120 ? -15.945 37.594 -12.211 1 88.5 120 ASN B O 1
ATOM 6976 N N . LYS B 1 121 ? -14.086 38.562 -12.945 1 92.88 121 LYS B N 1
ATOM 6977 C CA . LYS B 1 121 ? -13.906 37.656 -14.078 1 92.88 121 LYS B CA 1
ATOM 6978 C C . LYS B 1 121 ? -13.023 36.469 -13.695 1 92.88 121 LYS B C 1
ATOM 6980 O O . LYS B 1 121 ? -11.836 36.469 -14.016 1 92.88 121 LYS B O 1
ATOM 6985 N N . TYR B 1 122 ? -13.688 35.469 -13.133 1 95.88 122 TYR B N 1
ATOM 6986 C CA . TYR B 1 122 ? -13 34.344 -12.5 1 95.88 122 TYR B CA 1
ATOM 6987 C C . TYR B 1 122 ? -12.359 33.438 -13.547 1 95.88 122 TYR B C 1
ATOM 6989 O O . TYR B 1 122 ? -12.922 33.25 -14.625 1 95.88 122 TYR B O 1
ATOM 6997 N N . ASP B 1 123 ? -11.172 32.969 -13.289 1 94.5 123 ASP B N 1
ATOM 6998 C CA . ASP B 1 123 ? -10.516 31.844 -13.969 1 94.5 123 ASP B CA 1
ATOM 6999 C C . ASP B 1 123 ? -10.156 30.734 -12.984 1 94.5 123 ASP B C 1
ATOM 7001 O O . ASP B 1 123 ? -9.117 30.797 -12.328 1 94.5 123 ASP B O 1
ATOM 7005 N N . TRP B 1 124 ? -10.977 29.719 -13.016 1 95.69 124 TRP B N 1
ATOM 7006 C CA . TRP B 1 124 ? -10.922 28.703 -11.961 1 95.69 124 TRP B CA 1
ATOM 7007 C C . TRP B 1 124 ? -9.852 27.656 -12.273 1 95.69 124 TRP B C 1
ATOM 7009 O O . TRP B 1 124 ? -9.477 26.875 -11.398 1 95.69 124 TRP B O 1
ATOM 7019 N N . ASN B 1 125 ? -9.344 27.562 -13.469 1 91.94 125 ASN B N 1
ATOM 7020 C CA . ASN B 1 125 ? -8.547 26.422 -13.898 1 91.94 125 ASN B CA 1
ATOM 7021 C C . ASN B 1 125 ? -7.133 26.844 -14.297 1 91.94 125 ASN B C 1
ATOM 7023 O O . ASN B 1 125 ? -6.379 26.047 -14.859 1 91.94 125 ASN B O 1
ATOM 7027 N N . SER B 1 126 ? -6.754 28.062 -13.977 1 88.56 126 SER B N 1
ATOM 7028 C CA . SER B 1 126 ? -5.422 28.547 -14.344 1 88.56 126 SER B CA 1
ATOM 7029 C C . SER B 1 126 ? -4.363 28.016 -13.375 1 88.56 126 SER B C 1
ATOM 7031 O O . SER B 1 126 ? -4.656 27.75 -12.211 1 88.56 126 SER B O 1
ATOM 7033 N N . TRP B 1 127 ? -3.191 27.844 -13.922 1 86.5 127 TRP B N 1
ATOM 7034 C CA . TRP B 1 127 ? -2.027 27.516 -13.109 1 86.5 127 TRP B CA 1
ATOM 7035 C C . TRP B 1 127 ? -1.614 28.688 -12.234 1 86.5 127 TRP B C 1
ATOM 7037 O O . TRP B 1 127 ? -1.525 29.812 -12.711 1 86.5 127 TRP B O 1
ATOM 7047 N N . LEU B 1 128 ? -1.458 28.406 -10.922 1 88.56 128 LEU B N 1
ATOM 7048 C CA . LEU B 1 128 ? -1.148 29.453 -9.969 1 88.56 128 LEU B CA 1
ATOM 7049 C C . LEU B 1 128 ? 0.116 29.125 -9.18 1 88.56 128 LEU B C 1
ATOM 7051 O O . LEU B 1 128 ? 0.283 28 -8.711 1 88.56 128 LEU B O 1
ATOM 7055 N N . TYR B 1 129 ? 1.08 30.062 -9.062 1 85.19 129 TYR B N 1
ATOM 7056 C CA . TYR B 1 129 ? 2.27 30.062 -8.219 1 85.19 129 TYR B CA 1
ATOM 7057 C C . TYR B 1 129 ? 3.102 28.812 -8.461 1 85.19 129 TYR B C 1
ATOM 7059 O O . TYR B 1 129 ? 3.582 28.188 -7.512 1 85.19 129 TYR B O 1
ATOM 7067 N N . ASP B 1 130 ? 3.111 28.297 -9.586 1 80.31 130 ASP B N 1
ATOM 7068 C CA . ASP B 1 130 ? 3.939 27.188 -10.023 1 80.31 130 ASP B CA 1
ATOM 7069 C C . ASP B 1 130 ? 3.74 25.969 -9.133 1 80.31 130 ASP B C 1
ATOM 7071 O O . ASP B 1 130 ? 4.711 25.359 -8.672 1 80.31 130 ASP B O 1
ATOM 7075 N N . SER B 1 131 ? 2.564 25.797 -8.766 1 83.25 131 SER B N 1
ATOM 7076 C CA . SER B 1 131 ? 2.225 24.641 -7.93 1 83.25 131 SER B CA 1
ATOM 7077 C C . SER B 1 131 ? 0.859 24.078 -8.297 1 83.25 131 SER B C 1
ATOM 7079 O O . SER B 1 131 ? -0.04 24.812 -8.703 1 83.25 131 SER B O 1
ATOM 7081 N N . SER B 1 132 ? 0.797 22.797 -8.133 1 80.19 132 SER B N 1
ATOM 7082 C CA . SER B 1 132 ? -0.458 22.109 -8.414 1 80.19 132 SER B CA 1
ATOM 7083 C C . SER B 1 132 ? -1.483 22.359 -7.316 1 80.19 132 SER B C 1
ATOM 7085 O O . SER B 1 132 ? -2.67 22.062 -7.488 1 80.19 132 SER B O 1
ATOM 7087 N N . GLN B 1 133 ? -1.128 23.031 -6.258 1 86.38 133 GLN B N 1
ATOM 7088 C CA . GLN B 1 133 ? -1.964 23.094 -5.062 1 86.38 133 GLN B CA 1
ATOM 7089 C C . GLN B 1 133 ? -2.865 24.312 -5.074 1 86.38 133 GLN B C 1
ATOM 7091 O O . GLN B 1 133 ? -4.016 24.25 -4.633 1 86.38 133 GLN B O 1
ATOM 7096 N N . TYR B 1 134 ? -2.391 25.359 -5.598 1 89.81 134 TYR B N 1
ATOM 7097 C CA . TYR B 1 134 ? -3.066 26.641 -5.379 1 89.81 134 TYR B CA 1
ATOM 7098 C C . TYR B 1 134 ? -4.379 26.688 -6.148 1 89.81 134 TYR B C 1
ATOM 7100 O O . TYR B 1 134 ? -5.375 27.219 -5.648 1 89.81 134 TYR B O 1
ATOM 7108 N N . GLN B 1 135 ? -4.324 26.172 -7.379 1 92.31 135 GLN B N 1
ATOM 7109 C CA . GLN B 1 135 ? -5.574 26.125 -8.133 1 92.31 135 GLN B CA 1
ATOM 7110 C C . GLN B 1 135 ? -6.602 25.25 -7.422 1 92.31 135 GLN B C 1
ATOM 7112 O O . GLN B 1 135 ? -7.793 25.562 -7.402 1 92.31 135 GLN B O 1
ATOM 7117 N N . LEU B 1 136 ? -6.223 24.156 -6.84 1 92.88 136 LEU B N 1
ATOM 7118 C CA . LEU B 1 136 ? -7.125 23.281 -6.102 1 92.88 136 LEU B CA 1
ATOM 7119 C C . LEU B 1 136 ? -7.727 24 -4.902 1 92.88 136 LEU B C 1
ATOM 7121 O O . LEU B 1 136 ? -8.938 23.938 -4.676 1 92.88 136 LEU B O 1
ATOM 7125 N N . HIS B 1 137 ? -6.895 24.703 -4.168 1 93.56 137 HIS B N 1
ATOM 7126 C CA . HIS B 1 137 ? -7.371 25.406 -2.986 1 93.56 137 HIS B CA 1
ATOM 7127 C C . HIS B 1 137 ? -8.297 26.562 -3.371 1 93.56 137 HIS B C 1
ATOM 7129 O O . HIS B 1 137 ? -9.234 26.891 -2.633 1 93.56 137 HIS B O 1
ATOM 7135 N N . LEU B 1 138 ? -8.055 27.125 -4.52 1 95.56 138 LEU B N 1
ATOM 7136 C CA . LEU B 1 138 ? -8.953 28.172 -5.02 1 95.56 138 LEU B CA 1
ATOM 7137 C C . LEU B 1 138 ? -10.367 27.625 -5.184 1 95.56 138 LEU B C 1
ATOM 7139 O O . LEU B 1 138 ? -11.336 28.281 -4.801 1 95.56 138 LEU B O 1
ATOM 7143 N N . THR B 1 139 ? -10.461 26.422 -5.66 1 96.56 139 THR B N 1
ATOM 7144 C CA . THR B 1 139 ? -11.766 25.906 -6.035 1 96.56 139 THR B CA 1
ATOM 7145 C C . THR B 1 139 ? -12.344 25.047 -4.918 1 96.56 139 THR B C 1
ATOM 7147 O O . THR B 1 139 ? -13.367 24.375 -5.105 1 96.56 139 THR B O 1
ATOM 7150 N N . ARG B 1 140 ? -11.703 25.016 -3.807 1 96.88 140 ARG B N 1
ATOM 7151 C CA . ARG B 1 140 ? -12.258 24.344 -2.633 1 96.88 140 ARG B CA 1
ATOM 7152 C C . ARG B 1 140 ? -13.125 25.297 -1.823 1 96.88 140 ARG B C 1
ATOM 7154 O O . ARG B 1 140 ? -13.891 24.859 -0.954 1 96.88 140 ARG B O 1
ATOM 7161 N N . PHE B 1 141 ? -13 26.594 -2.041 1 97.75 141 PHE B N 1
ATOM 7162 C CA . PHE B 1 141 ? -13.906 27.656 -1.597 1 97.75 141 PHE B CA 1
ATOM 7163 C C . PHE B 1 141 ? -13.891 27.766 -0.078 1 97.75 141 PHE B C 1
ATOM 7165 O O . PHE B 1 141 ? -14.922 28.047 0.538 1 97.75 141 PHE B O 1
ATOM 7172 N N . VAL B 1 142 ? -12.742 27.547 0.486 1 95.94 142 VAL B N 1
ATOM 7173 C CA . VAL B 1 142 ? -12.617 27.656 1.935 1 95.94 142 VAL B CA 1
ATOM 7174 C C . VAL B 1 142 ? -12.961 29.078 2.371 1 95.94 142 VAL B C 1
ATOM 7176 O O . VAL B 1 142 ? -13.484 29.281 3.469 1 95.94 142 VAL B O 1
ATOM 7179 N N . TYR B 1 143 ? -12.883 30.094 1.54 1 96.69 143 TYR B N 1
ATOM 7180 C CA . TYR B 1 143 ? -13.016 31.5 1.869 1 96.69 143 TYR B CA 1
ATOM 7181 C C . TYR B 1 143 ? -14.469 31.938 1.817 1 96.69 143 TYR B C 1
ATOM 7183 O O . TYR B 1 143 ? -14.797 33.062 2.191 1 96.69 143 TYR B O 1
ATOM 7191 N N . LEU B 1 144 ? -15.391 31.078 1.431 1 98.12 144 LEU B N 1
ATOM 7192 C CA . LEU B 1 144 ? -16.797 31.453 1.375 1 98.12 144 LEU B CA 1
ATOM 7193 C C . LEU B 1 144 ? -17.344 31.719 2.773 1 98.12 144 LEU B C 1
ATOM 7195 O O . LEU B 1 144 ? -18.266 32.5 2.943 1 98.12 144 LEU B O 1
ATOM 7199 N N . LYS B 1 145 ? -16.828 31.078 3.75 1 97.31 145 LYS B N 1
ATOM 7200 C CA . LYS B 1 145 ? -17.297 31.25 5.117 1 97.31 145 LYS B CA 1
ATOM 7201 C C . LYS B 1 145 ? -17.078 32.688 5.602 1 97.31 145 LYS B C 1
ATOM 7203 O O . LYS B 1 145 ? -17.812 33.188 6.457 1 97.31 145 LYS B O 1
ATOM 7208 N N . ARG B 1 146 ? -16.062 33.312 5.004 1 97.75 146 ARG B N 1
ATOM 7209 C CA . ARG B 1 146 ? -15.812 34.719 5.352 1 97.75 146 ARG B CA 1
ATOM 7210 C C . ARG B 1 146 ? -16.969 35.594 4.902 1 97.75 146 ARG B C 1
ATOM 7212 O O . ARG B 1 146 ? -17.375 36.531 5.613 1 97.75 146 ARG B O 1
ATOM 7219 N N . LEU B 1 147 ? -17.547 35.312 3.764 1 98.44 147 LEU B N 1
ATOM 7220 C CA . LEU B 1 147 ? -18.688 36.031 3.262 1 98.44 147 LEU B CA 1
ATOM 7221 C C . LEU B 1 147 ? -19.922 35.812 4.145 1 98.44 147 LEU B C 1
ATOM 7223 O O . LEU B 1 147 ? -20.609 36.75 4.52 1 98.44 147 LEU B O 1
ATOM 7227 N N . SER B 1 148 ? -20.172 34.562 4.426 1 98.19 148 SER B N 1
ATOM 7228 C CA . SER B 1 148 ? -21.359 34.25 5.199 1 98.19 148 SER B CA 1
ATOM 7229 C C . SER B 1 148 ? -21.297 34.844 6.602 1 98.19 148 SER B C 1
ATOM 7231 O O . SER B 1 148 ? -22.281 35.344 7.109 1 98.19 148 SER B O 1
ATOM 7233 N N . ARG B 1 149 ? -20.156 34.781 7.234 1 98 149 ARG B N 1
ATOM 7234 C CA . ARG B 1 149 ? -20 35.281 8.594 1 98 149 ARG B CA 1
ATOM 7235 C C . ARG B 1 149 ? -20.016 36.812 8.625 1 98 149 ARG B C 1
ATOM 7237 O O . ARG B 1 149 ? -20.578 37.406 9.539 1 98 149 ARG B O 1
ATOM 7244 N N . ALA B 1 150 ? -19.406 37.406 7.621 1 98.31 150 ALA B N 1
ATOM 7245 C CA . ALA B 1 150 ? -19.516 38.875 7.5 1 98.31 150 ALA B CA 1
ATOM 7246 C C . ALA B 1 150 ? -20.953 39.312 7.309 1 98.31 150 ALA B C 1
ATOM 7248 O O . ALA B 1 150 ? -21.375 40.344 7.832 1 98.31 150 ALA B O 1
ATOM 7249 N N . TYR B 1 151 ? -21.719 38.594 6.504 1 98.31 151 TYR B N 1
ATOM 7250 C CA . TYR B 1 151 ? -23.156 38.875 6.324 1 98.31 151 TYR B CA 1
ATOM 7251 C C . TYR B 1 151 ? -23.891 38.812 7.656 1 98.31 151 TYR B C 1
ATOM 7253 O O . TYR B 1 151 ? -24.703 39.688 7.957 1 98.31 151 TYR B O 1
ATOM 7261 N N . CYS B 1 152 ? -23.578 37.812 8.469 1 97.69 152 CYS B N 1
ATOM 7262 C CA . CYS B 1 152 ? -24.219 37.688 9.773 1 97.69 152 CYS B CA 1
ATOM 7263 C C . CYS B 1 152 ? -23.828 38.844 10.68 1 97.69 152 CYS B C 1
ATOM 7265 O O . CYS B 1 152 ? -24.641 39.281 11.492 1 97.69 152 CYS B O 1
ATOM 7267 N N . LEU B 1 153 ? -22.609 39.312 10.547 1 97.75 153 LEU B N 1
ATOM 7268 C CA . LEU B 1 153 ? -22.094 40.375 11.406 1 97.75 153 LEU B CA 1
ATOM 7269 C C . LEU B 1 153 ? -22.641 41.75 11 1 97.75 153 LEU B C 1
ATOM 7271 O O . LEU B 1 153 ? -22.812 42.625 11.844 1 97.75 153 LEU B O 1
ATOM 7275 N N . THR B 1 154 ? -23.016 41.906 9.672 1 97.38 154 THR B N 1
ATOM 7276 C CA . THR B 1 154 ? -23.281 43.25 9.195 1 97.38 154 THR B CA 1
ATOM 7277 C C . THR B 1 154 ? -24.672 43.375 8.594 1 97.38 154 THR B C 1
ATOM 7279 O O . THR B 1 154 ? -25.219 44.469 8.461 1 97.38 154 THR B O 1
ATOM 7282 N N . GLY B 1 155 ? -25.188 42.25 8.125 1 96.31 155 GLY B N 1
ATOM 7283 C CA . GLY B 1 155 ? -26.453 42.25 7.398 1 96.31 155 GLY B CA 1
ATOM 7284 C C . GLY B 1 155 ? -26.328 42.781 5.98 1 96.31 155 GLY B C 1
ATOM 7285 O O . GLY B 1 155 ? -27.328 42.938 5.277 1 96.31 155 GLY B O 1
ATOM 7286 N N . ASN B 1 156 ? -25.125 43.062 5.539 1 97.94 156 ASN B N 1
ATOM 7287 C CA . ASN B 1 156 ? -24.906 43.688 4.227 1 97.94 156 ASN B CA 1
ATOM 7288 C C . ASN B 1 156 ? -25.125 42.656 3.102 1 97.94 156 ASN B C 1
ATOM 7290 O O . ASN B 1 156 ? -24.406 41.688 3.01 1 97.94 156 ASN B O 1
ATOM 7294 N N . GLU B 1 157 ? -25.984 42.906 2.166 1 98.12 157 GLU B N 1
ATOM 7295 C CA . GLU B 1 157 ? -26.406 42.031 1.089 1 98.12 157 GLU B CA 1
ATOM 7296 C C . GLU B 1 157 ? -25.297 41.844 0.05 1 98.12 157 GLU B C 1
ATOM 7298 O O . GLU B 1 157 ? -25.344 40.938 -0.773 1 98.12 157 GLU B O 1
ATOM 7303 N N . LYS B 1 158 ? -24.266 42.719 0.039 1 98.31 158 LYS B N 1
ATOM 7304 C CA . LYS B 1 158 ? -23.203 42.594 -0.945 1 98.31 158 LYS B CA 1
ATOM 7305 C C . LYS B 1 158 ? -22.484 41.25 -0.838 1 98.31 158 LYS B C 1
ATOM 7307 O O . LYS B 1 158 ? -22 40.719 -1.838 1 98.31 158 LYS B O 1
ATOM 7312 N N . TYR B 1 159 ? -22.406 40.75 0.386 1 98.69 159 TYR B N 1
ATOM 7313 C CA . TYR B 1 159 ? -21.75 39.469 0.594 1 98.69 159 TYR B CA 1
ATOM 7314 C C . TYR B 1 159 ? -22.562 38.344 -0.016 1 98.69 159 TYR B C 1
ATOM 7316 O O . TYR B 1 159 ? -22.016 37.438 -0.642 1 98.69 159 TYR B O 1
ATOM 7324 N N . ALA B 1 160 ? -23.844 38.312 0.171 1 98.69 160 ALA B N 1
ATOM 7325 C CA . ALA B 1 160 ? -24.734 37.344 -0.427 1 98.69 160 ALA B CA 1
ATOM 7326 C C . ALA B 1 160 ? -24.719 37.438 -1.95 1 98.69 160 ALA B C 1
ATOM 7328 O O . ALA B 1 160 ? -24.766 36.406 -2.645 1 98.69 160 ALA B O 1
ATOM 7329 N N . GLN B 1 161 ? -24.719 38.656 -2.455 1 98.5 161 GLN B N 1
ATOM 7330 C CA . GLN B 1 161 ? -24.656 38.875 -3.895 1 98.5 161 GLN B CA 1
ATOM 7331 C C . GLN B 1 161 ? -23.359 38.312 -4.477 1 98.5 161 GLN B C 1
ATOM 7333 O O . GLN B 1 161 ? -23.375 37.688 -5.535 1 98.5 161 GLN B O 1
ATOM 7338 N N . CYS B 1 162 ? -22.297 38.594 -3.809 1 98.25 162 CYS B N 1
ATOM 7339 C CA . CYS B 1 162 ? -21.016 38.062 -4.238 1 98.25 162 CYS B CA 1
ATOM 7340 C C . CYS B 1 162 ? -21.047 36.531 -4.301 1 98.25 162 CYS B C 1
ATOM 7342 O O . CYS B 1 162 ? -20.594 35.938 -5.285 1 98.25 162 CYS B O 1
ATOM 7344 N N . PHE B 1 163 ? -21.594 35.906 -3.279 1 98.44 163 PHE B N 1
ATOM 7345 C CA . PHE B 1 163 ? -21.734 34.469 -3.23 1 98.44 163 PHE B CA 1
ATOM 7346 C C . PHE B 1 163 ? -22.562 33.969 -4.398 1 98.44 163 PHE B C 1
ATOM 7348 O O . PHE B 1 163 ? -22.172 33 -5.094 1 98.44 163 PHE B O 1
ATOM 7355 N N . ASN B 1 164 ? -23.688 34.531 -4.578 1 98.69 164 ASN B N 1
ATOM 7356 C CA . ASN B 1 164 ? -24.594 34.188 -5.664 1 98.69 164 ASN B CA 1
ATOM 7357 C C . ASN B 1 164 ? -23.875 34.188 -7.012 1 98.69 164 ASN B C 1
ATOM 7359 O O . ASN B 1 164 ? -23.922 33.219 -7.758 1 98.69 164 ASN B O 1
ATOM 7363 N N . ASP B 1 165 ? -23.203 35.25 -7.285 1 98.19 165 ASP B N 1
ATOM 7364 C CA . ASP B 1 165 ? -22.547 35.469 -8.586 1 98.19 165 ASP B CA 1
ATOM 7365 C C . ASP B 1 165 ? -21.375 34.5 -8.758 1 98.19 165 ASP B C 1
ATOM 7367 O O . ASP B 1 165 ? -21.172 33.938 -9.844 1 98.19 165 ASP B O 1
ATOM 7371 N N . MET B 1 166 ? -20.641 34.344 -7.734 1 98.25 166 MET B N 1
ATOM 7372 C CA . MET B 1 166 ? -19.484 33.469 -7.766 1 98.25 166 MET B CA 1
ATOM 7373 C C . MET B 1 166 ? -19.891 32 -8.023 1 98.25 166 MET B C 1
ATOM 7375 O O . MET B 1 166 ? -19.297 31.344 -8.883 1 98.25 166 MET B O 1
ATOM 7379 N N . MET B 1 167 ? -20.844 31.469 -7.281 1 98.5 167 MET B N 1
ATOM 7380 C CA . MET B 1 167 ? -21.281 30.078 -7.422 1 98.5 167 MET B CA 1
ATOM 7381 C C . MET B 1 167 ? -21.891 29.828 -8.797 1 98.5 167 MET B C 1
ATOM 7383 O O . MET B 1 167 ? -21.656 28.797 -9.414 1 98.5 167 MET B O 1
ATOM 7387 N N . GLU B 1 168 ? -22.688 30.781 -9.203 1 98.31 168 GLU B N 1
ATOM 7388 C CA . GLU B 1 168 ? -23.25 30.656 -10.539 1 98.31 168 GLU B CA 1
ATOM 7389 C C . GLU B 1 168 ? -22.172 30.547 -11.602 1 98.31 168 GLU B C 1
ATOM 7391 O O . GLU B 1 168 ? -22.219 29.688 -12.477 1 98.31 168 GLU B O 1
ATOM 7396 N N . HIS B 1 169 ? -21.219 31.438 -11.531 1 97.94 169 HIS B N 1
ATOM 7397 C CA . HIS B 1 169 ? -20.125 31.453 -12.5 1 97.94 169 HIS B CA 1
ATOM 7398 C C . HIS B 1 169 ? -19.328 30.156 -12.453 1 97.94 169 HIS B C 1
ATOM 7400 O O . HIS B 1 169 ? -19 29.594 -13.5 1 97.94 169 HIS B O 1
ATOM 7406 N N . PHE B 1 170 ? -18.969 29.734 -11.297 1 97.81 170 PHE B N 1
ATOM 7407 C CA . PHE B 1 170 ? -18.188 28.516 -11.125 1 97.81 170 PHE B CA 1
ATOM 7408 C C . PHE B 1 170 ? -18.891 27.312 -11.75 1 97.81 170 PHE B C 1
ATOM 7410 O O . PHE B 1 170 ? -18.297 26.562 -12.516 1 97.81 170 PHE B O 1
ATOM 7417 N N . ILE B 1 171 ? -20.156 27.094 -11.367 1 98.12 171 ILE B N 1
ATOM 7418 C CA . ILE B 1 171 ? -20.922 25.922 -11.812 1 98.12 171 ILE B CA 1
ATOM 7419 C C . ILE B 1 171 ? -21.062 25.953 -13.336 1 98.12 171 ILE B C 1
ATOM 7421 O O . ILE B 1 171 ? -20.938 24.922 -13.992 1 98.12 171 ILE B O 1
ATOM 7425 N N . ASP B 1 172 ? -21.281 27.078 -13.883 1 97 172 ASP B N 1
ATOM 7426 C CA . ASP B 1 172 ? -21.469 27.203 -15.328 1 97 172 ASP B CA 1
ATOM 7427 C C . ASP B 1 172 ? -20.156 26.938 -16.062 1 97 172 ASP B C 1
ATOM 7429 O O . ASP B 1 172 ? -20.172 26.344 -17.156 1 97 172 ASP B O 1
ATOM 7433 N N . ASP B 1 173 ? -19.078 27.344 -15.477 1 96.81 173 ASP B N 1
ATOM 7434 C CA . ASP B 1 173 ? -17.781 27.281 -16.172 1 96.81 173 ASP B CA 1
ATOM 7435 C C . ASP B 1 173 ? -17.109 25.938 -15.93 1 96.81 173 ASP B C 1
ATOM 7437 O O . ASP B 1 173 ? -16.094 25.625 -16.562 1 96.81 173 ASP B O 1
ATOM 7441 N N . ASN B 1 174 ? -17.531 25.172 -15.07 1 96.94 174 ASN B N 1
ATOM 7442 C CA . ASN B 1 174 ? -16.844 23.922 -14.703 1 96.94 174 ASN B CA 1
ATOM 7443 C C . ASN B 1 174 ? -17.812 22.75 -14.695 1 96.94 174 ASN B C 1
ATOM 7445 O O . ASN B 1 174 ? -18.031 22.125 -13.648 1 96.94 174 ASN B O 1
ATOM 7449 N N . PRO B 1 175 ? -18.281 22.359 -15.844 1 96.62 175 PRO B N 1
ATOM 7450 C CA . PRO B 1 175 ? -19.188 21.203 -15.898 1 96.62 175 PRO B CA 1
ATOM 7451 C C . PRO B 1 175 ? -18.5 19.906 -15.477 1 96.62 175 PRO B C 1
ATOM 7453 O O . PRO B 1 175 ? -17.281 19.766 -15.617 1 96.62 175 PRO B O 1
ATOM 7456 N N . VAL B 1 176 ? -19.281 18.969 -14.898 1 96.38 176 VAL B N 1
ATOM 7457 C CA . VAL B 1 176 ? -18.766 17.703 -14.391 1 96.38 176 VAL B CA 1
ATOM 7458 C C . VAL B 1 176 ? -18.203 16.875 -15.539 1 96.38 176 VAL B C 1
ATOM 7460 O O . VAL B 1 176 ? -18.781 16.828 -16.625 1 96.38 176 VAL B O 1
ATOM 7463 N N . PRO B 1 177 ? -16.984 16.266 -15.344 1 93.69 177 PRO B N 1
ATOM 7464 C CA . PRO B 1 177 ? -16.422 15.391 -16.375 1 93.69 177 PRO B CA 1
ATOM 7465 C C . PRO B 1 177 ? -17.219 14.094 -16.547 1 93.69 177 PRO B C 1
ATOM 7467 O O . PRO B 1 177 ? -17.781 13.57 -15.586 1 93.69 177 PRO B O 1
ATOM 7470 N N . LYS B 1 178 ? -17.078 13.602 -17.797 1 88.38 178 LYS B N 1
ATOM 7471 C CA . LYS B 1 178 ? -17.656 12.297 -18.094 1 88.38 178 LYS B CA 1
ATOM 7472 C C . LYS B 1 178 ? -16.672 11.172 -17.797 1 88.38 178 LYS B C 1
ATOM 7474 O O . LYS B 1 178 ? -15.477 11.312 -18.031 1 88.38 178 LYS B O 1
ATOM 7479 N N . ASP B 1 179 ? -17.078 10.023 -17.297 1 79.38 179 ASP B N 1
ATOM 7480 C CA . ASP B 1 179 ? -16.406 8.727 -17.234 1 79.38 179 ASP B CA 1
ATOM 7481 C C . ASP B 1 179 ? -15.125 8.812 -16.406 1 79.38 179 ASP B C 1
ATOM 7483 O O . ASP B 1 179 ? -14.156 8.109 -16.688 1 79.38 179 ASP B O 1
ATOM 7487 N N . GLY B 1 180 ? -14.977 9.859 -15.602 1 80.12 180 GLY B N 1
ATOM 7488 C CA . GLY B 1 180 ? -13.812 9.93 -14.727 1 80.12 180 GLY B CA 1
ATOM 7489 C C . GLY B 1 180 ? -12.539 10.305 -15.461 1 80.12 180 GLY B C 1
ATOM 7490 O O . GLY B 1 180 ? -11.445 9.938 -15.039 1 80.12 180 GLY B O 1
ATOM 7491 N N . THR B 1 181 ? -12.523 10.953 -16.469 1 82.75 181 THR B N 1
ATOM 7492 C CA . THR B 1 181 ? -11.406 11.289 -17.344 1 82.75 181 THR B CA 1
ATOM 7493 C C . THR B 1 181 ? -10.398 12.18 -16.609 1 82.75 181 THR B C 1
ATOM 7495 O O . THR B 1 181 ? -9.188 12.039 -16.797 1 82.75 181 THR B O 1
ATOM 7498 N N . PHE B 1 182 ? -10.836 13.102 -15.797 1 86.06 182 PHE B N 1
ATOM 7499 C CA . PHE B 1 182 ? -9.969 14.117 -15.219 1 86.06 182 PHE B CA 1
ATOM 7500 C C . PHE B 1 182 ? -9.734 13.836 -13.734 1 86.06 182 PHE B C 1
ATOM 7502 O O . PHE B 1 182 ? -9.766 14.758 -12.914 1 86.06 182 PHE B O 1
ATOM 7509 N N . ARG B 1 183 ? -9.352 12.641 -13.328 1 82 183 ARG B N 1
ATOM 7510 C CA . ARG B 1 183 ? -9.195 12.281 -11.922 1 82 183 ARG B CA 1
ATOM 7511 C C . ARG B 1 183 ? -7.75 12.469 -11.46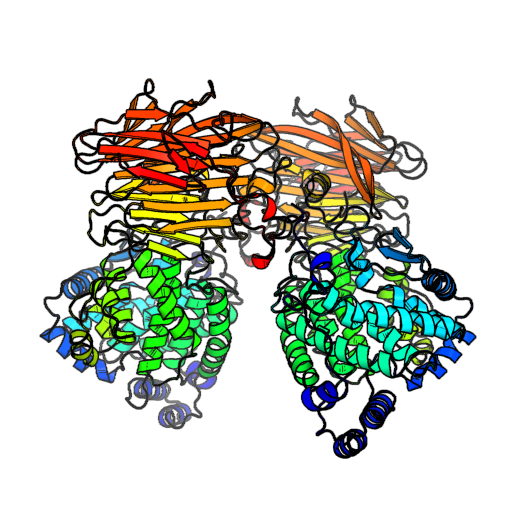9 1 82 183 ARG B C 1
ATOM 7513 O O . ARG B 1 183 ? -7.484 12.594 -10.266 1 82 183 ARG B O 1
ATOM 7520 N N . GLY B 1 184 ? -6.809 12.508 -12.281 1 69.94 184 GLY B N 1
ATOM 7521 C CA . GLY B 1 184 ? -5.41 12.508 -11.891 1 69.94 184 GLY B CA 1
ATOM 7522 C C . GLY B 1 184 ? -4.688 13.797 -12.25 1 69.94 184 GLY B C 1
ATOM 7523 O O . GLY B 1 184 ? -3.553 14.016 -11.82 1 69.94 184 GLY B O 1
ATOM 7524 N N . GLU B 1 185 ? -5.141 14.742 -13.055 1 62.94 185 GLU B N 1
ATOM 7525 C CA . GLU B 1 185 ? -4.449 15.891 -13.625 1 62.94 185 GLU B CA 1
ATOM 7526 C C . GLU B 1 185 ? -4.633 17.125 -12.75 1 62.94 185 GLU B C 1
ATOM 7528 O O . GLU B 1 185 ? -4.043 18.188 -13.023 1 62.94 185 GLU B O 1
ATOM 7533 N N . HIS B 1 186 ? -4.883 17.109 -11.602 1 75.31 186 HIS B N 1
ATOM 7534 C CA . HIS B 1 186 ? -5.113 18.25 -10.727 1 75.31 186 HIS B CA 1
ATOM 7535 C C . HIS B 1 186 ? -5.957 19.312 -11.422 1 75.31 186 HIS B C 1
ATOM 7537 O O . HIS B 1 186 ? -5.418 20.234 -12.039 1 75.31 186 HIS B O 1
ATOM 7543 N N . CYS B 1 187 ? -7.109 19.188 -11.414 1 85.06 187 CYS B N 1
ATOM 7544 C CA . CYS B 1 187 ? -8.102 20.109 -11.977 1 85.06 187 CYS B CA 1
ATOM 7545 C C . CYS B 1 187 ? -9.227 20.375 -10.977 1 85.06 187 CYS B C 1
ATOM 7547 O O . CYS B 1 187 ? -9.141 19.969 -9.82 1 85.06 187 CYS B O 1
ATOM 7549 N N . THR B 1 188 ? -10.141 21.109 -11.461 1 93.19 188 THR B N 1
ATOM 7550 C CA . THR B 1 188 ? -11.25 21.516 -10.609 1 93.19 188 THR B CA 1
ATOM 7551 C C . THR B 1 188 ? -12.039 20.297 -10.141 1 93.19 188 THR B C 1
ATOM 7553 O O . THR B 1 188 ? -12.648 20.312 -9.062 1 93.19 188 THR B O 1
ATOM 7556 N N . TRP B 1 189 ? -11.984 19.219 -10.867 1 94.5 189 TRP B N 1
ATOM 7557 C CA . TRP B 1 189 ? -12.773 18.047 -10.516 1 94.5 189 TRP B CA 1
ATOM 7558 C C . TRP B 1 189 ? -11.883 16.938 -9.961 1 94.5 189 TRP B C 1
ATOM 7560 O O . TRP B 1 189 ? -12.242 15.758 -10.023 1 94.5 189 TRP B O 1
ATOM 7570 N N . ASP B 1 190 ? -10.734 17.375 -9.5 1 92.25 190 ASP B N 1
ATOM 7571 C CA . ASP B 1 190 ? -9.977 16.469 -8.648 1 92.25 190 ASP B CA 1
ATOM 7572 C C . ASP B 1 190 ? -10.859 15.891 -7.543 1 92.25 190 ASP B C 1
ATOM 7574 O O . ASP B 1 190 ? -11.523 16.625 -6.82 1 92.25 190 ASP B O 1
ATOM 7578 N N . PRO B 1 191 ? -10.859 14.586 -7.391 1 93.5 191 PRO B N 1
ATOM 7579 C CA . PRO B 1 191 ? -11.859 13.969 -6.512 1 93.5 191 PRO B CA 1
ATOM 7580 C C . PRO B 1 191 ? -11.797 14.508 -5.082 1 93.5 191 PRO B C 1
ATOM 7582 O O . PRO B 1 191 ? -12.836 14.648 -4.43 1 93.5 191 PRO B O 1
ATOM 7585 N N . LEU B 1 192 ? -10.633 14.781 -4.586 1 95.19 192 LEU B N 1
ATOM 7586 C CA . LEU B 1 192 ? -10.539 15.328 -3.238 1 95.19 192 LEU B CA 1
ATOM 7587 C C . LEU B 1 192 ? -11.195 16.703 -3.164 1 95.19 192 LEU B C 1
ATOM 7589 O O . LEU B 1 192 ? -11.945 16.984 -2.227 1 95.19 192 LEU B O 1
ATOM 7593 N N . SER B 1 193 ? -10.883 17.5 -4.129 1 96.25 193 SER B N 1
ATOM 7594 C CA . SER B 1 193 ? -11.461 18.844 -4.141 1 96.25 193 SER B CA 1
ATOM 7595 C C . SER B 1 193 ? -12.984 18.781 -4.223 1 96.25 193 SER B C 1
ATOM 7597 O O . SER B 1 193 ? -13.68 19.578 -3.588 1 96.25 193 SER B O 1
ATOM 7599 N N . VAL B 1 194 ? -13.445 17.844 -5.02 1 97.31 194 VAL B N 1
ATOM 7600 C CA . VAL B 1 194 ? -14.891 17.656 -5.141 1 97.31 194 VAL B CA 1
ATOM 7601 C C . VAL B 1 194 ? -15.477 17.281 -3.779 1 97.31 194 VAL B C 1
ATOM 7603 O O . VAL B 1 194 ? -16.5 17.844 -3.367 1 97.31 194 VAL B O 1
ATOM 7606 N N . GLY B 1 195 ? -14.812 16.406 -3.086 1 97.88 195 GLY B N 1
ATOM 7607 C CA . GLY B 1 195 ? -15.25 16.031 -1.753 1 97.88 195 GLY B CA 1
ATOM 7608 C C . GLY B 1 195 ? -15.203 17.172 -0.762 1 97.88 195 GLY B C 1
ATOM 7609 O O . GLY B 1 195 ? -16.109 17.328 0.061 1 97.88 195 GLY B O 1
ATOM 7610 N N . VAL B 1 196 ? -14.211 17.984 -0.833 1 97.94 196 VAL B N 1
ATOM 7611 C CA . VAL B 1 196 ? -14 19.094 0.081 1 97.94 196 VAL B CA 1
ATOM 7612 C C . VAL B 1 196 ? -15.102 20.141 -0.121 1 97.94 196 VAL B C 1
ATOM 7614 O O . VAL B 1 196 ? -15.602 20.719 0.847 1 97.94 196 VAL B O 1
ATOM 7617 N N . ARG B 1 197 ? -15.531 20.344 -1.312 1 98.56 197 ARG B N 1
ATOM 7618 C CA . ARG B 1 197 ? -16.578 21.312 -1.582 1 98.56 197 ARG B CA 1
ATOM 7619 C C . ARG B 1 197 ? -17.891 20.906 -0.904 1 98.56 197 ARG B C 1
ATOM 7621 O O . ARG B 1 197 ? -18.688 21.766 -0.519 1 98.56 197 ARG B O 1
ATOM 7628 N N . LEU B 1 198 ? -18.062 19.672 -0.719 1 98.62 198 LEU B N 1
ATOM 7629 C CA . LEU B 1 198 ? -19.297 19.156 -0.154 1 98.62 198 LEU B CA 1
ATOM 7630 C C . LEU B 1 198 ? -19.422 19.531 1.317 1 98.62 198 LEU B C 1
ATOM 7632 O O . LEU B 1 198 ? -20.531 19.5 1.877 1 98.62 198 LEU B O 1
ATOM 7636 N N . PHE B 1 199 ? -18.297 19.906 1.964 1 98.25 199 PHE B N 1
ATOM 7637 C CA . PHE B 1 199 ? -18.453 20.328 3.352 1 98.25 199 PHE B CA 1
ATOM 7638 C C . PHE B 1 199 ? -18 21.766 3.539 1 98.25 199 PHE B C 1
ATOM 7640 O O . PHE B 1 199 ? -18.188 22.344 4.609 1 98.25 199 PHE B O 1
ATOM 7647 N N . GLN B 1 200 ? -17.5 22.391 2.496 1 97.94 200 GLN B N 1
ATOM 7648 C CA . GLN B 1 200 ? -17.031 23.766 2.613 1 97.94 200 GLN B CA 1
ATOM 7649 C C . GLN B 1 200 ? -18.125 24.75 2.178 1 97.94 200 GLN B C 1
ATOM 7651 O O . GLN B 1 200 ? -18.281 25.812 2.77 1 97.94 200 GLN B O 1
ATOM 7656 N N . ILE B 1 201 ? -18.922 24.375 1.225 1 98.62 201 ILE B N 1
ATOM 7657 C CA . ILE B 1 201 ? -19.859 25.297 0.585 1 98.62 201 ILE B CA 1
ATOM 7658 C C . ILE B 1 201 ? -21.125 25.391 1.419 1 98.62 201 ILE B C 1
ATOM 7660 O O . ILE B 1 201 ? -21.766 26.438 1.48 1 98.62 201 ILE B O 1
ATOM 7664 N N . PRO B 1 202 ? -21.516 24.375 2.152 1 98.38 202 PRO B N 1
ATOM 7665 C CA . PRO B 1 202 ? -22.828 24.328 2.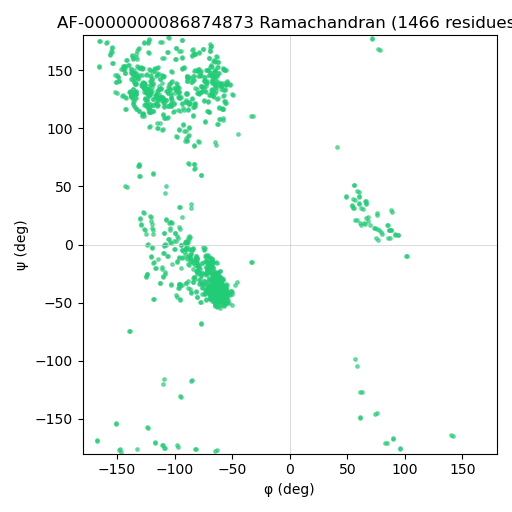791 1 98.38 202 PRO B CA 1
ATOM 7666 C C . PRO B 1 202 ? -23.031 25.453 3.807 1 98.38 202 PRO B C 1
ATOM 7668 O O . PRO B 1 202 ? -24.141 25.969 3.953 1 98.38 202 PRO B O 1
ATOM 7671 N N . GLU B 1 203 ? -22 25.859 4.547 1 98.12 203 GLU B N 1
ATOM 7672 C CA . GLU B 1 203 ? -22.188 26.922 5.527 1 98.12 203 GLU B CA 1
ATOM 7673 C C . GLU B 1 203 ? -22.734 28.188 4.867 1 98.12 203 GLU B C 1
ATOM 7675 O O . GLU B 1 203 ? -23.703 28.781 5.355 1 98.12 203 GLU B O 1
ATOM 7680 N N . ALA B 1 204 ? -22.109 28.562 3.799 1 98.62 204 ALA B N 1
ATOM 7681 C CA . ALA B 1 204 ? -22.562 29.75 3.066 1 98.62 204 ALA B CA 1
ATOM 7682 C C . ALA B 1 204 ? -23.938 29.5 2.443 1 98.62 204 ALA B C 1
ATOM 7684 O O . ALA B 1 204 ? -24.797 30.391 2.469 1 98.62 204 ALA B O 1
ATOM 7685 N N . PHE B 1 205 ? -24.172 28.312 1.86 1 98.69 205 PHE B N 1
ATOM 7686 C CA . PHE B 1 205 ? -25.438 27.938 1.246 1 98.69 205 PHE B CA 1
ATOM 7687 C C . PHE B 1 205 ? -26.578 28.109 2.232 1 98.69 205 PHE B C 1
ATOM 7689 O O . PHE B 1 205 ? -27.594 28.75 1.92 1 98.69 205 PHE B O 1
ATOM 7696 N N . VAL B 1 206 ? -26.391 27.656 3.449 1 98.19 206 VAL B N 1
ATOM 7697 C CA . VAL B 1 206 ? -27.422 27.703 4.477 1 98.19 206 VAL B CA 1
ATOM 7698 C C . VAL B 1 206 ? -27.594 29.141 4.965 1 98.19 206 VAL B C 1
ATOM 7700 O O . VAL B 1 206 ? -28.719 29.625 5.117 1 98.19 206 VAL B O 1
ATOM 7703 N N . THR B 1 207 ? -26.531 29.812 5.152 1 98.31 207 THR B N 1
ATOM 7704 C CA . THR B 1 207 ? -26.562 31.172 5.695 1 98.31 207 THR B CA 1
ATOM 7705 C C . THR B 1 207 ? -27.281 32.125 4.742 1 98.31 207 THR B C 1
ATOM 7707 O O . THR B 1 207 ? -28.094 32.938 5.172 1 98.31 207 THR B O 1
ATOM 7710 N N . PHE B 1 208 ? -27.031 32 3.477 1 98.56 208 PHE B N 1
ATOM 7711 C CA . PHE B 1 208 ? -27.531 32.969 2.508 1 98.56 208 PHE B CA 1
ATOM 7712 C C . PHE B 1 208 ? -28.891 32.531 1.965 1 98.56 208 PHE B C 1
ATOM 7714 O O . PHE B 1 208 ? -29.516 33.281 1.203 1 98.56 208 PHE B O 1
ATOM 7721 N N . PHE B 1 209 ? -29.359 31.391 2.293 1 98.06 209 PHE B N 1
ATOM 7722 C CA . PHE B 1 209 ? -30.516 30.781 1.641 1 98.06 209 PHE B CA 1
ATOM 7723 C C . PHE B 1 209 ? -31.719 31.719 1.705 1 98.06 209 PHE B C 1
ATOM 7725 O O . PHE B 1 209 ? -32.531 31.766 0.773 1 98.06 209 PHE B O 1
ATOM 7732 N N . GLY B 1 210 ? -31.828 32.469 2.797 1 95.94 210 GLY B N 1
ATOM 7733 C CA . GLY B 1 210 ? -32.969 33.375 2.982 1 95.94 210 GLY B CA 1
ATOM 7734 C C . GLY B 1 210 ? -32.719 34.75 2.432 1 95.94 210 GLY B C 1
ATOM 7735 O O . GLY B 1 210 ? -33.594 35.594 2.451 1 95.94 210 GLY B O 1
ATOM 7736 N N . SER B 1 211 ? -31.578 35 1.963 1 97 211 SER B N 1
ATOM 7737 C CA . SER B 1 211 ? -31.219 36.312 1.438 1 97 211 SER B CA 1
ATOM 7738 C C . SER B 1 211 ? -31.938 36.594 0.124 1 97 211 SER B C 1
ATOM 7740 O O . SER B 1 211 ? -32.094 35.719 -0.712 1 97 211 SER B O 1
ATOM 7742 N N . ALA B 1 212 ? -32.281 37.812 -0.12 1 95.75 212 ALA B N 1
ATOM 7743 C CA . ALA B 1 212 ? -32.906 38.219 -1.362 1 95.75 212 ALA B CA 1
ATOM 7744 C C . ALA B 1 212 ? -31.922 38.188 -2.529 1 95.75 212 ALA B C 1
ATOM 7746 O O . ALA B 1 212 ? -32.344 38.062 -3.688 1 95.75 212 ALA B O 1
ATOM 7747 N N . SER B 1 213 ? -30.641 38.25 -2.221 1 98.12 213 SER B N 1
ATOM 7748 C CA . SER B 1 213 ? -29.609 38.312 -3.248 1 98.12 213 SER B CA 1
ATOM 7749 C C . SER B 1 213 ? -29.297 36.906 -3.775 1 98.12 213 SER B C 1
ATOM 7751 O O . SER B 1 213 ? -28.688 36.75 -4.832 1 98.12 213 SER B O 1
ATOM 7753 N N . PHE B 1 214 ? -29.656 35.875 -3.074 1 98.44 214 PHE B N 1
ATOM 7754 C CA . PHE B 1 214 ? -29.484 34.5 -3.512 1 98.44 214 PHE B CA 1
ATOM 7755 C C . PHE B 1 214 ? -30.672 34.031 -4.34 1 98.44 214 PHE B C 1
ATOM 7757 O O . PHE B 1 214 ? -31.688 33.594 -3.791 1 98.44 214 PHE B O 1
ATOM 7764 N N . LYS B 1 215 ? -30.5 34.031 -5.602 1 98.31 215 LYS B N 1
ATOM 7765 C CA . LYS B 1 215 ? -31.594 33.844 -6.547 1 98.31 215 LYS B CA 1
ATOM 7766 C C . LYS B 1 215 ? -32.062 32.406 -6.582 1 98.31 215 LYS B C 1
ATOM 7768 O O . LYS B 1 215 ? -31.234 31.484 -6.492 1 98.31 215 LYS B O 1
ATOM 7773 N N . PRO B 1 216 ? -33.344 32.188 -6.758 1 97.94 216 PRO B N 1
ATOM 7774 C CA . PRO B 1 216 ? -33.875 30.812 -6.805 1 97.94 216 PRO B CA 1
ATOM 7775 C C . PRO B 1 216 ? -33.219 29.969 -7.887 1 97.94 216 PRO B C 1
ATOM 7777 O O . PRO B 1 216 ? -32.969 28.766 -7.68 1 97.94 216 PRO B O 1
ATOM 7780 N N . GLU B 1 217 ? -32.906 30.562 -9.023 1 97.69 217 GLU B N 1
ATOM 7781 C CA . GLU B 1 217 ? -32.281 29.812 -10.109 1 97.69 217 GLU B CA 1
ATOM 7782 C C . GLU B 1 217 ? -30.891 29.312 -9.703 1 97.69 217 GLU B C 1
ATOM 7784 O O . GLU B 1 217 ? -30.484 28.203 -10.078 1 97.69 217 GLU B O 1
ATOM 7789 N N . VAL B 1 218 ? -30.203 30.141 -8.953 1 98.5 218 VAL B N 1
ATOM 7790 C CA . VAL B 1 218 ? -28.859 29.781 -8.531 1 98.5 218 VAL B CA 1
ATOM 7791 C C . VAL B 1 218 ? -28.938 28.75 -7.402 1 98.5 218 VAL B C 1
ATOM 7793 O O . VAL B 1 218 ? -28.109 27.828 -7.344 1 98.5 218 VAL B O 1
ATOM 7796 N N . LYS B 1 219 ? -29.922 28.906 -6.512 1 98.62 219 LYS B N 1
ATOM 7797 C CA . LYS B 1 219 ? -30.156 27.891 -5.492 1 98.62 219 LYS B CA 1
ATOM 7798 C C . LYS B 1 219 ? -30.328 26.516 -6.121 1 98.62 219 LYS B C 1
ATOM 7800 O O . LYS B 1 219 ? -29.703 25.547 -5.691 1 98.62 219 LYS B O 1
ATOM 7805 N N . MET B 1 220 ? -31.141 26.5 -7.121 1 98.19 220 MET B N 1
ATOM 7806 C CA . MET B 1 220 ? -31.422 25.234 -7.797 1 98.19 220 MET B CA 1
ATOM 7807 C C . MET B 1 220 ? -30.156 24.703 -8.492 1 98.19 220 MET B C 1
ATOM 7809 O O . MET B 1 220 ? -29.891 23.5 -8.469 1 98.19 220 MET B O 1
ATOM 7813 N N . LYS B 1 221 ? -29.438 25.594 -9.117 1 98.12 221 LYS B N 1
ATOM 7814 C CA . LYS B 1 221 ? -28.188 25.203 -9.758 1 98.12 221 LYS B CA 1
ATOM 7815 C C . LYS B 1 221 ? -27.234 24.562 -8.758 1 98.12 221 LYS B C 1
ATOM 7817 O O . LYS B 1 221 ? -26.609 23.547 -9.062 1 98.12 221 LYS B O 1
ATOM 7822 N N . MET B 1 222 ? -27.172 25.109 -7.613 1 98.69 222 MET B N 1
ATOM 7823 C CA . MET B 1 222 ? -26.266 24.594 -6.59 1 98.69 222 MET B CA 1
ATOM 7824 C C . MET B 1 222 ? -26.719 23.234 -6.082 1 98.69 222 MET B C 1
ATOM 7826 O O . MET B 1 222 ? -25.891 22.359 -5.832 1 98.69 222 MET B O 1
ATOM 7830 N N . ILE B 1 223 ? -28 23.062 -5.93 1 98.75 223 ILE B N 1
ATOM 7831 C CA . ILE B 1 223 ? -28.516 21.781 -5.473 1 98.75 223 ILE B CA 1
ATOM 7832 C C . ILE B 1 223 ? -28.219 20.703 -6.508 1 98.75 223 ILE B C 1
ATOM 7834 O O . ILE B 1 223 ? -27.781 19.609 -6.152 1 98.75 223 ILE B O 1
ATOM 7838 N N . LYS B 1 224 ? -28.438 21 -7.777 1 98.62 224 LYS B N 1
ATOM 7839 C CA . LYS B 1 224 ? -28.078 20.078 -8.852 1 98.62 224 LYS B CA 1
ATOM 7840 C C . LYS B 1 224 ? -26.578 19.781 -8.844 1 98.62 224 LYS B C 1
ATOM 7842 O O . LYS B 1 224 ? -26.156 18.656 -9.078 1 98.62 224 LYS B O 1
ATOM 7847 N N . SER B 1 225 ? -25.781 20.781 -8.594 1 98.38 225 SER B N 1
ATOM 7848 C CA . SER B 1 225 ? -24.328 20.625 -8.523 1 98.38 225 SER B CA 1
ATOM 7849 C C . SER B 1 225 ? -23.922 19.75 -7.344 1 98.38 225 SER B C 1
ATOM 7851 O O . SER B 1 225 ? -23 18.938 -7.453 1 98.38 225 SER B O 1
ATOM 7853 N N . PHE B 1 226 ? -24.609 19.922 -6.172 1 98.69 226 PHE B N 1
ATOM 7854 C CA . PHE B 1 226 ? -24.359 19.047 -5.035 1 98.69 226 PHE B CA 1
ATOM 7855 C C . PHE B 1 226 ? -24.594 17.594 -5.41 1 98.69 226 PHE B C 1
ATOM 7857 O O . PHE B 1 226 ? -23.828 16.703 -5.012 1 98.69 226 PHE B O 1
ATOM 7864 N N . LEU B 1 227 ? -25.656 17.359 -6.156 1 98.5 227 LEU B N 1
ATOM 7865 C CA . LEU B 1 227 ? -25.953 16 -6.605 1 98.5 227 LEU B CA 1
ATOM 7866 C C . LEU B 1 227 ? -24.812 15.461 -7.469 1 98.5 227 LEU B C 1
ATOM 7868 O O . LEU B 1 227 ? -24.375 14.32 -7.277 1 98.5 227 LEU B O 1
ATOM 7872 N N . GLN B 1 228 ? -24.344 16.25 -8.414 1 97.5 228 GLN B N 1
ATOM 7873 C CA . GLN B 1 228 ? -23.25 15.836 -9.266 1 97.5 228 GLN B CA 1
ATOM 7874 C C . GLN B 1 228 ? -22 15.539 -8.445 1 97.5 228 GLN B C 1
ATOM 7876 O O . GLN B 1 228 ? -21.281 14.57 -8.703 1 97.5 228 GLN B O 1
ATOM 7881 N N . HIS B 1 229 ? -21.75 16.375 -7.496 1 98 229 HIS B N 1
ATOM 7882 C CA . HIS B 1 229 ? -20.578 16.203 -6.633 1 98 229 HIS B CA 1
ATOM 7883 C C . HIS B 1 229 ? -20.703 14.922 -5.809 1 98 229 HIS B C 1
ATOM 7885 O O . HIS B 1 229 ? -19.734 14.172 -5.684 1 98 229 HIS B O 1
ATOM 7891 N N . GLY B 1 230 ? -21.875 14.727 -5.215 1 98.25 230 GLY B N 1
ATOM 7892 C CA . GLY B 1 230 ? -22.078 13.508 -4.449 1 98.25 230 GLY B CA 1
ATOM 7893 C C . GLY B 1 230 ? -21.875 12.25 -5.266 1 98.25 230 GLY B C 1
ATOM 7894 O O . GLY B 1 230 ? -21.188 11.32 -4.824 1 98.25 230 GLY B O 1
ATOM 7895 N N . ASN B 1 231 ? -22.484 12.234 -6.445 1 97.56 231 ASN B N 1
ATOM 7896 C CA . ASN B 1 231 ? -22.312 11.094 -7.348 1 97.56 231 ASN B CA 1
ATOM 7897 C C . ASN B 1 231 ? -20.844 10.891 -7.719 1 97.56 231 ASN B C 1
ATOM 7899 O O . ASN B 1 231 ? -20.375 9.758 -7.801 1 97.56 231 ASN B O 1
ATOM 7903 N N . TYR B 1 232 ? -20.188 11.969 -7.988 1 96.5 232 TYR B N 1
ATOM 7904 C CA . TYR B 1 232 ? -18.781 11.922 -8.367 1 96.5 232 TYR B CA 1
ATOM 7905 C C . TYR B 1 232 ? -17.938 11.344 -7.242 1 96.5 232 TYR B C 1
ATOM 7907 O O . TYR B 1 232 ? -17.078 10.484 -7.477 1 96.5 232 TYR B O 1
ATOM 7915 N N . VAL B 1 233 ? -18.141 11.758 -6.039 1 96.75 233 VAL B N 1
ATOM 7916 C CA . VAL B 1 233 ? -17.406 11.273 -4.879 1 96.75 233 VAL B CA 1
ATOM 7917 C C . VAL B 1 233 ? -17.719 9.797 -4.645 1 96.75 233 VAL B C 1
ATOM 7919 O O . VAL B 1 233 ? -16.828 9 -4.371 1 96.75 233 VAL B O 1
ATOM 7922 N N . ARG B 1 234 ? -18.922 9.453 -4.734 1 96.75 234 ARG B N 1
ATOM 7923 C CA . ARG B 1 234 ? -19.312 8.055 -4.551 1 96.75 234 ARG B CA 1
ATOM 7924 C C . ARG B 1 234 ? -18.609 7.152 -5.551 1 96.75 234 ARG B C 1
ATOM 7926 O O . ARG B 1 234 ? -18.188 6.043 -5.203 1 96.75 234 ARG B O 1
ATOM 7933 N N . ALA B 1 235 ? -18.422 7.645 -6.688 1 94.06 235 ALA B N 1
ATOM 7934 C CA . ALA B 1 235 ? -17.859 6.836 -7.77 1 94.06 235 ALA B CA 1
ATOM 7935 C C . ALA B 1 235 ? -16.344 6.816 -7.699 1 94.06 235 ALA B C 1
ATOM 7937 O O . ALA B 1 235 ? -15.703 5.824 -8.062 1 94.06 235 ALA B O 1
ATOM 7938 N N . PHE B 1 236 ? -15.75 7.949 -7.211 1 93.12 236 PHE B N 1
ATOM 7939 C CA . PHE B 1 236 ? -14.328 8.094 -7.48 1 93.12 236 PHE B CA 1
ATOM 7940 C C . PHE B 1 236 ? -13.57 8.414 -6.199 1 93.12 236 PHE B C 1
ATOM 7942 O O . PHE B 1 236 ? -12.438 8.906 -6.25 1 93.12 236 PHE B O 1
ATOM 7949 N N . HIS B 1 237 ? -14.172 8.172 -5.039 1 94.38 237 HIS B N 1
ATOM 7950 C CA . HIS B 1 237 ? -13.422 8.438 -3.814 1 94.38 237 HIS B CA 1
ATOM 7951 C C . HIS B 1 237 ? -12.211 7.523 -3.693 1 94.38 237 HIS B C 1
ATOM 7953 O O . HIS B 1 237 ? -12.156 6.473 -4.336 1 94.38 237 HIS B O 1
ATOM 7959 N N . ALA B 1 238 ? -11.273 7.992 -2.926 1 92.25 238 ALA B N 1
ATOM 7960 C CA . ALA B 1 238 ? -10.07 7.211 -2.664 1 92.25 238 ALA B CA 1
ATOM 7961 C C . ALA B 1 238 ? -10.406 5.922 -1.922 1 92.25 238 ALA B C 1
ATOM 7963 O O . ALA B 1 238 ? -11.477 5.797 -1.33 1 92.25 238 ALA B O 1
ATOM 7964 N N . SER B 1 239 ? -9.469 4.988 -1.973 1 86.88 239 SER B N 1
ATOM 7965 C CA . SER B 1 239 ? -9.68 3.699 -1.32 1 86.88 239 SER B CA 1
ATOM 7966 C C . SER B 1 239 ? -9.055 3.672 0.068 1 86.88 239 SER B C 1
ATOM 7968 O O . SER B 1 239 ? -9.305 2.752 0.851 1 86.88 239 SER B O 1
ATOM 7970 N N . ASP B 1 240 ? -8.273 4.645 0.365 1 87.56 240 ASP B N 1
ATOM 7971 C CA . ASP B 1 240 ? -7.586 4.707 1.65 1 87.56 240 ASP B CA 1
ATOM 7972 C C . ASP B 1 240 ? -7.027 6.105 1.907 1 87.56 240 ASP B C 1
ATOM 7974 O O . ASP B 1 240 ? -7.258 7.027 1.12 1 87.56 240 ASP B O 1
ATOM 7978 N N . GLY B 1 241 ? -6.48 6.27 3.082 1 91.88 241 GLY B N 1
ATOM 7979 C CA . GLY B 1 241 ? -5.805 7.516 3.406 1 91.88 241 GLY B CA 1
ATOM 7980 C C . GLY B 1 241 ? -6.75 8.609 3.869 1 91.88 241 GLY B C 1
ATOM 7981 O O . GLY B 1 241 ? -7.934 8.352 4.109 1 91.88 241 GLY B O 1
ATOM 7982 N N . ASN B 1 242 ? -6.176 9.797 3.984 1 96.12 242 ASN B N 1
ATOM 7983 C CA . ASN B 1 242 ? -6.949 10.898 4.539 1 96.12 242 ASN B CA 1
ATOM 7984 C C . ASN B 1 242 ? -7.996 11.406 3.551 1 96.12 242 ASN B C 1
ATOM 7986 O O . ASN B 1 242 ? -9.016 11.961 3.951 1 96.12 242 ASN B O 1
ATOM 7990 N N . HIS B 1 243 ? -7.77 11.203 2.236 1 96.25 243 HIS B N 1
ATOM 7991 C CA . HIS B 1 243 ? -8.695 11.688 1.221 1 96.25 243 HIS B CA 1
ATOM 7992 C C . HIS B 1 243 ? -10.078 11.055 1.393 1 96.25 243 HIS B C 1
ATOM 7994 O O . HIS B 1 243 ? -11.094 11.758 1.36 1 96.25 243 HIS B O 1
ATOM 8000 N N . VAL B 1 244 ? -10.07 9.766 1.634 1 97 244 VAL B N 1
ATOM 8001 C CA . VAL B 1 244 ? -11.352 9.07 1.704 1 97 244 VAL B CA 1
ATOM 8002 C C . VAL B 1 244 ? -12.125 9.539 2.934 1 97 244 VAL B C 1
ATOM 8004 O O . VAL B 1 244 ? -13.359 9.633 2.9 1 97 244 VAL B O 1
ATOM 8007 N N . CYS B 1 245 ? -11.445 9.844 4 1 97.75 245 CYS B N 1
ATOM 8008 C CA . CYS B 1 245 ? -12.117 10.344 5.195 1 97.75 245 CYS B CA 1
ATOM 8009 C C . CYS B 1 245 ? -12.812 11.68 4.914 1 97.75 245 CYS B C 1
ATOM 8011 O O . CYS B 1 245 ? -13.977 11.859 5.262 1 97.75 245 CYS B O 1
ATOM 8013 N N . MET B 1 246 ? -12.133 12.523 4.238 1 98.31 246 MET B N 1
ATOM 8014 C CA . MET B 1 246 ? -12.719 13.812 3.891 1 98.31 246 MET B CA 1
ATOM 8015 C C . MET B 1 246 ? -13.883 13.641 2.918 1 98.31 246 MET B C 1
ATOM 8017 O O . MET B 1 246 ? -14.914 14.297 3.064 1 98.31 246 MET B O 1
ATOM 8021 N N . GLN B 1 247 ? -13.68 12.773 1.992 1 98.44 247 GLN B N 1
ATOM 8022 C CA . GLN B 1 247 ? -14.703 12.547 0.977 1 98.44 247 GLN B CA 1
ATOM 8023 C C . GLN B 1 247 ? -15.969 11.945 1.59 1 98.44 247 GLN B C 1
ATOM 8025 O O . GLN B 1 247 ? -17.078 12.352 1.257 1 98.44 247 GLN B O 1
ATOM 8030 N N . MET B 1 248 ? -15.797 11.078 2.543 1 98.25 248 MET B N 1
ATOM 8031 C CA . MET B 1 248 ? -16.938 10.492 3.234 1 98.25 248 MET B CA 1
ATOM 8032 C C . MET B 1 248 ? -17.656 11.539 4.094 1 98.25 248 MET B C 1
ATOM 8034 O O . MET B 1 248 ? -18.875 11.555 4.164 1 98.25 248 MET B O 1
ATOM 8038 N N . ARG B 1 249 ? -16.891 12.398 4.723 1 98.25 249 ARG B N 1
ATOM 8039 C CA . ARG B 1 249 ? -17.516 13.484 5.477 1 98.25 249 ARG B CA 1
ATOM 8040 C C . ARG B 1 249 ? -18.375 14.352 4.574 1 98.25 249 ARG B C 1
ATOM 8042 O O . ARG B 1 249 ? -19.516 14.688 4.934 1 98.25 249 ARG B O 1
ATOM 8049 N N . GLY B 1 250 ? -17.781 14.648 3.412 1 98.62 250 GLY B N 1
ATOM 8050 C CA . GLY B 1 250 ? -18.547 15.445 2.465 1 98.62 250 GLY B CA 1
ATOM 8051 C C . GLY B 1 250 ? -19.828 14.781 2.021 1 98.62 250 GLY B C 1
ATOM 8052 O O . GLY B 1 250 ? -20.891 15.422 1.977 1 98.62 250 GLY B O 1
ATOM 8053 N N . LEU B 1 251 ? -19.719 13.539 1.764 1 98.31 251 LEU B N 1
ATOM 8054 C CA . LEU B 1 251 ? -20.875 12.773 1.312 1 98.31 251 LEU B CA 1
ATOM 8055 C C . LEU B 1 251 ? -21.953 12.727 2.393 1 98.31 251 LEU B C 1
ATOM 8057 O O . LEU B 1 251 ? -23.141 12.914 2.105 1 98.31 251 LEU B O 1
ATOM 8061 N N . ILE B 1 252 ? -21.594 12.5 3.617 1 98.25 252 ILE B N 1
ATOM 8062 C CA . ILE B 1 252 ? -22.516 12.453 4.746 1 98.25 252 ILE B CA 1
ATOM 8063 C C . ILE B 1 252 ? -23.203 13.812 4.918 1 98.25 252 ILE B C 1
ATOM 8065 O O . ILE B 1 252 ? -24.422 13.891 5.055 1 98.25 252 ILE B O 1
ATOM 8069 N N . GLN B 1 253 ? -22.422 14.828 4.875 1 97.75 253 GLN B N 1
ATOM 8070 C CA . GLN B 1 253 ? -22.938 16.172 5.145 1 97.75 253 GLN B CA 1
ATOM 8071 C C . GLN B 1 253 ? -23.984 16.562 4.105 1 97.75 253 GLN B C 1
ATOM 8073 O O . GLN B 1 253 ? -25.047 17.094 4.457 1 97.75 253 GLN B O 1
ATOM 8078 N N . VAL B 1 254 ? -23.734 16.281 2.848 1 98.19 254 VAL B N 1
ATOM 8079 C CA . VAL B 1 254 ? -24.672 16.703 1.813 1 98.19 254 VAL B CA 1
ATOM 8080 C C . VAL B 1 254 ? -25.891 15.781 1.818 1 98.19 254 VAL B C 1
ATOM 8082 O O . VAL B 1 254 ? -27.016 16.219 1.554 1 98.19 254 VAL B O 1
ATOM 8085 N N . ALA B 1 255 ? -25.656 14.531 2.133 1 98.06 255 ALA B N 1
ATOM 8086 C CA . ALA B 1 255 ? -26.797 13.617 2.26 1 98.06 255 ALA B CA 1
ATOM 8087 C C . ALA B 1 255 ? -27.766 14.086 3.342 1 98.06 255 ALA B C 1
ATOM 8089 O O . ALA B 1 255 ? -28.984 13.977 3.182 1 98.06 255 ALA B O 1
ATOM 8090 N N . LEU B 1 256 ? -27.25 14.586 4.387 1 97.19 256 LEU B N 1
ATOM 8091 C CA . LEU B 1 256 ? -28.078 15.078 5.492 1 97.19 256 LEU B CA 1
ATOM 8092 C C . LEU B 1 256 ? -28.656 16.453 5.168 1 97.19 256 LEU B C 1
ATOM 8094 O O . LEU B 1 256 ? -29.766 16.781 5.609 1 97.19 256 LEU B O 1
ATOM 8098 N N . LEU B 1 257 ? -27.969 17.234 4.391 1 97.81 257 LEU B N 1
ATOM 8099 C CA . LEU B 1 257 ? -28.391 18.578 4.012 1 97.81 257 LEU B CA 1
ATOM 8100 C C . LEU B 1 257 ? -29.578 18.531 3.057 1 97.81 257 LEU B C 1
ATOM 8102 O O . LEU B 1 257 ? -30.469 19.359 3.129 1 97.81 257 LEU B O 1
ATOM 8106 N N . LEU B 1 258 ? -29.547 17.5 2.139 1 97.94 258 LEU B N 1
ATOM 8107 C CA . LEU B 1 258 ? -30.547 17.375 1.097 1 97.94 258 LEU B CA 1
ATOM 8108 C C . LEU B 1 258 ? -31.094 15.953 1.029 1 97.94 258 LEU B C 1
ATOM 8110 O O . LEU B 1 258 ? -30.953 15.273 0.012 1 97.94 258 LEU B O 1
ATOM 8114 N N . PRO B 1 259 ? -31.797 15.531 2.018 1 96.62 259 PRO B N 1
ATOM 8115 C CA . PRO B 1 259 ? -32.312 14.156 2.064 1 96.62 259 PRO B CA 1
ATOM 8116 C C . PRO B 1 259 ? -33.375 13.883 1.01 1 96.62 259 PRO B C 1
ATOM 8118 O O . PRO B 1 259 ? -33.719 12.727 0.766 1 96.62 259 PRO B O 1
ATOM 8121 N N . GLU B 1 260 ? -33.906 14.938 0.352 1 97.12 260 GLU B N 1
ATOM 8122 C CA . GLU B 1 260 ? -34.938 14.805 -0.664 1 97.12 260 GLU B CA 1
ATOM 8123 C C . GLU B 1 260 ? -34.375 14.219 -1.957 1 97.12 260 GLU B C 1
ATOM 8125 O O . GLU B 1 260 ? -35.125 13.773 -2.824 1 97.12 260 GLU B O 1
ATOM 8130 N N . LEU B 1 261 ? -33.125 14.281 -2.139 1 98.06 261 LEU B N 1
ATOM 8131 C CA . LEU B 1 261 ? -32.5 13.672 -3.318 1 98.06 261 LEU B CA 1
ATOM 8132 C C . LEU B 1 261 ? -32.594 12.156 -3.264 1 98.06 261 LEU B C 1
ATOM 8134 O O . LEU B 1 261 ? -32.375 11.547 -2.213 1 98.06 261 LEU B O 1
ATOM 8138 N N . LYS B 1 262 ? -32.875 11.516 -4.359 1 97.62 262 LYS B N 1
ATOM 8139 C CA . LYS B 1 262 ? -33 10.062 -4.434 1 97.62 262 LYS B CA 1
ATOM 8140 C C . LYS B 1 262 ? -31.688 9.391 -4.016 1 97.62 262 LYS B C 1
ATOM 8142 O O . LYS B 1 262 ? -31.719 8.328 -3.387 1 97.62 262 LYS B O 1
ATOM 8147 N N . ALA B 1 263 ? -30.594 10.016 -4.316 1 97.81 263 ALA B N 1
ATOM 8148 C CA . ALA B 1 263 ? -29.266 9.422 -4.086 1 97.81 263 ALA B CA 1
ATOM 8149 C C . ALA B 1 263 ? -28.859 9.555 -2.623 1 97.81 263 ALA B C 1
ATOM 8151 O O . ALA B 1 263 ? -27.984 8.836 -2.148 1 97.81 263 ALA B O 1
ATOM 8152 N N . SER B 1 264 ? -29.453 10.43 -1.863 1 97.5 264 SER B N 1
ATOM 8153 C CA . SER B 1 264 ? -28.984 10.836 -0.547 1 97.5 264 SER B CA 1
ATOM 8154 C C . SER B 1 264 ? -29 9.664 0.434 1 97.5 264 SER B C 1
ATOM 8156 O O . SER B 1 264 ? -28.031 9.445 1.169 1 97.5 264 SER B O 1
ATOM 8158 N N . SER B 1 265 ? -30.078 8.914 0.404 1 96.56 265 SER B N 1
ATOM 8159 C CA . SER B 1 265 ? -30.188 7.801 1.341 1 96.56 265 SER B CA 1
ATOM 8160 C C . SER B 1 265 ? -29.094 6.766 1.09 1 96.56 265 SER B C 1
ATOM 8162 O O . SER B 1 265 ? -28.5 6.242 2.035 1 96.56 265 SER B O 1
ATOM 8164 N N . ALA B 1 266 ? -28.875 6.555 -0.157 1 96.56 266 ALA B N 1
ATOM 8165 C CA . ALA B 1 266 ? -27.844 5.586 -0.517 1 96.56 266 ALA B CA 1
ATOM 8166 C C . ALA B 1 266 ? -26.453 6.102 -0.148 1 96.56 266 ALA B C 1
ATOM 8168 O O . ALA B 1 266 ? -25.594 5.332 0.295 1 96.56 266 ALA B O 1
ATOM 8169 N N . TRP B 1 267 ? -26.25 7.383 -0.383 1 97.56 267 TRP B N 1
ATOM 8170 C CA . TRP B 1 267 ? -24.984 8 0 1 97.56 267 TRP B CA 1
ATOM 8171 C C . TRP B 1 267 ? -24.75 7.859 1.499 1 97.56 267 TRP B C 1
ATOM 8173 O O . TRP B 1 267 ? -23.641 7.488 1.924 1 97.56 267 TRP B O 1
ATOM 8183 N N . LEU B 1 268 ? -25.719 8.172 2.25 1 96.56 268 LEU B N 1
ATOM 8184 C CA . LEU B 1 268 ? -25.625 8.156 3.705 1 96.56 268 LEU B CA 1
ATOM 8185 C C . LEU B 1 268 ? -25.359 6.75 4.223 1 96.56 268 LEU B C 1
ATOM 8187 O O . LEU B 1 268 ? -24.469 6.543 5.051 1 96.56 268 LEU B O 1
ATOM 8191 N N . ASP B 1 269 ? -26.125 5.793 3.709 1 94.94 269 ASP B N 1
ATOM 8192 C CA . ASP B 1 269 ? -25.953 4.398 4.105 1 94.94 269 ASP B CA 1
ATOM 8193 C C . ASP B 1 269 ? -24.547 3.908 3.793 1 94.94 269 ASP B C 1
ATOM 8195 O O . ASP B 1 269 ? -23.906 3.256 4.625 1 94.94 269 ASP B O 1
ATOM 8199 N N . TYR B 1 270 ? -24.109 4.238 2.668 1 94.62 270 TYR B N 1
ATOM 8200 C CA . TYR B 1 270 ? -22.781 3.828 2.232 1 94.62 270 TYR B CA 1
ATOM 8201 C C . TYR B 1 270 ? -21.703 4.426 3.127 1 94.62 270 TYR B C 1
ATOM 8203 O O . TYR B 1 270 ? -20.828 3.709 3.631 1 94.62 270 TYR B O 1
ATOM 8211 N N . ALA B 1 271 ? -21.75 5.695 3.293 1 96.06 271 ALA B N 1
ATOM 8212 C CA . ALA B 1 271 ? -20.703 6.398 4.035 1 96.06 271 ALA B CA 1
ATOM 8213 C C . ALA B 1 271 ? -20.688 5.969 5.5 1 96.06 271 ALA B C 1
ATOM 8215 O O . ALA B 1 271 ? -19.625 5.816 6.098 1 96.06 271 ALA B O 1
ATOM 8216 N N . LEU B 1 272 ? -21.875 5.766 6.117 1 94 272 LEU B N 1
ATOM 8217 C CA . LEU B 1 272 ? -21.953 5.355 7.516 1 94 272 LEU B CA 1
ATOM 8218 C C . LEU B 1 272 ? -21.438 3.932 7.695 1 94 272 LEU B C 1
ATOM 8220 O O . LEU B 1 272 ? -20.891 3.594 8.742 1 94 272 LEU B O 1
ATOM 8224 N N . ARG B 1 273 ? -21.609 3.199 6.707 1 89.81 273 ARG B N 1
ATOM 8225 C CA . ARG B 1 273 ? -21.125 1.823 6.75 1 89.81 273 ARG B CA 1
ATOM 8226 C C . ARG B 1 273 ? -19.625 1.771 6.57 1 89.81 273 ARG B C 1
ATOM 8228 O O . ARG B 1 273 ? -18.938 1.023 7.27 1 89.81 273 ARG B O 1
ATOM 8235 N N . GLU B 1 274 ? -19.047 2.545 5.656 1 91.81 274 GLU B N 1
ATOM 8236 C CA . GLU B 1 274 ? -17.656 2.406 5.227 1 91.81 274 GLU B CA 1
ATOM 8237 C C . GLU B 1 274 ? -16.734 3.258 6.086 1 91.81 274 GLU B C 1
ATOM 8239 O O . GLU B 1 274 ? -15.586 2.875 6.34 1 91.81 274 GLU B O 1
ATOM 8244 N N . LEU B 1 275 ? -17.156 4.383 6.551 1 95.38 275 LEU B N 1
ATOM 8245 C CA . LEU B 1 275 ? -16.266 5.367 7.156 1 95.38 275 LEU B CA 1
ATOM 8246 C C . LEU B 1 275 ? -15.633 4.824 8.438 1 95.38 275 LEU B C 1
ATOM 8248 O O . LEU B 1 275 ? -14.461 5.074 8.719 1 95.38 275 LEU B O 1
ATOM 8252 N N . PRO B 1 276 ? -16.391 4.074 9.281 1 93.69 276 PRO B N 1
ATOM 8253 C CA . PRO B 1 276 ? -15.742 3.525 10.477 1 93.69 276 PRO B CA 1
ATOM 8254 C C . PRO B 1 276 ? -14.508 2.689 10.141 1 93.69 276 PRO B C 1
ATOM 8256 O O . PRO B 1 276 ? -13.492 2.785 10.836 1 93.69 276 PRO B O 1
ATOM 8259 N N . ALA B 1 277 ? -14.555 1.939 9.109 1 90.31 277 ALA B N 1
ATOM 8260 C CA . ALA B 1 277 ? -13.406 1.134 8.703 1 90.31 277 ALA B CA 1
ATOM 8261 C C . ALA B 1 277 ? -12.258 2.018 8.219 1 90.31 277 ALA B C 1
ATOM 8263 O O . ALA B 1 277 ? -11.094 1.747 8.508 1 90.31 277 ALA B O 1
ATOM 8264 N N . PHE B 1 278 ? -12.594 3.045 7.488 1 93.69 278 PHE B N 1
ATOM 8265 C CA . PHE B 1 278 ? -11.57 3.973 7.023 1 93.69 278 PHE B CA 1
ATOM 8266 C C . PHE B 1 278 ? -10.906 4.68 8.195 1 93.69 278 PHE B C 1
ATOM 8268 O O . PHE B 1 278 ? -9.703 4.945 8.164 1 93.69 278 PHE B O 1
ATOM 8275 N N . ILE B 1 279 ? -11.664 4.969 9.25 1 96 279 ILE B N 1
ATOM 8276 C CA . ILE B 1 279 ? -11.117 5.609 10.438 1 96 279 ILE B CA 1
ATOM 8277 C C . ILE B 1 279 ? -10.141 4.66 11.125 1 96 279 ILE B C 1
ATOM 8279 O O . ILE B 1 279 ? -9.047 5.062 11.531 1 96 279 ILE B O 1
ATOM 8283 N N . ARG B 1 280 ? -10.492 3.42 11.219 1 92.94 280 ARG B N 1
ATOM 8284 C CA . ARG B 1 280 ? -9.602 2.432 11.828 1 92.94 280 ARG B CA 1
ATOM 8285 C C . ARG B 1 280 ? -8.305 2.299 11.039 1 92.94 280 ARG B C 1
ATOM 8287 O O . ARG B 1 280 ? -7.242 2.066 11.617 1 92.94 280 ARG B O 1
ATOM 8294 N N . GLN B 1 281 ? -8.445 2.496 9.797 1 91.88 281 GLN B N 1
ATOM 8295 C CA . GLN B 1 281 ? -7.277 2.395 8.93 1 91.88 281 GLN B CA 1
ATOM 8296 C C . GLN B 1 281 ? -6.395 3.635 9.055 1 91.88 281 GLN B C 1
ATOM 8298 O O . GLN B 1 281 ? -5.18 3.559 8.852 1 91.88 281 GLN B O 1
ATOM 8303 N N . ASN B 1 282 ? -6.988 4.715 9.453 1 96.62 282 ASN B N 1
ATOM 8304 C CA . ASN B 1 282 ? -6.281 5.992 9.398 1 96.62 282 ASN B CA 1
ATOM 8305 C C . ASN B 1 282 ? -5.68 6.359 10.75 1 96.62 282 ASN B C 1
ATOM 8307 O O . ASN B 1 282 ? -4.84 7.254 10.836 1 96.62 282 ASN B O 1
ATOM 8311 N N . VAL B 1 283 ? -6.125 5.656 11.789 1 98.06 283 VAL B N 1
ATOM 8312 C CA . VAL B 1 283 ? -5.676 6.039 13.125 1 98.06 283 VAL B CA 1
ATOM 8313 C C . VAL B 1 283 ? -5.266 4.793 13.906 1 98.06 283 VAL B C 1
ATOM 8315 O O . VAL B 1 283 ? -6.051 3.854 14.047 1 98.06 283 VAL B O 1
ATOM 8318 N N . PHE B 1 284 ? -4.074 4.816 14.406 1 96.88 284 PHE B N 1
ATOM 8319 C CA . PHE B 1 284 ? -3.584 3.711 15.219 1 96.88 284 PHE B CA 1
ATOM 8320 C C . PHE B 1 284 ? -4.328 3.646 16.547 1 96.88 284 PHE B C 1
ATOM 8322 O O . PHE B 1 284 ? -5.008 4.602 16.938 1 96.88 284 PHE B O 1
ATOM 8329 N N . ASP B 1 285 ? -4.121 2.615 17.266 1 95.19 285 ASP B N 1
ATOM 8330 C CA . ASP B 1 285 ? -4.836 2.367 18.516 1 95.19 285 ASP B CA 1
ATOM 8331 C C . ASP B 1 285 ? -4.461 3.402 19.578 1 95.19 285 ASP B C 1
ATOM 8333 O O . ASP B 1 285 ? -5.258 3.701 20.469 1 95.19 285 ASP B O 1
ATOM 8337 N N . ASP B 1 286 ? -3.336 3.951 19.438 1 97.5 286 ASP B N 1
ATOM 8338 C CA . ASP B 1 286 ? -2.908 4.91 20.438 1 97.5 286 ASP B CA 1
ATOM 8339 C C . ASP B 1 286 ? -3.326 6.332 20.062 1 97.5 286 ASP B C 1
ATOM 8341 O O . ASP B 1 286 ? -2.924 7.297 20.719 1 97.5 286 ASP B O 1
ATOM 8345 N N . GLY B 1 287 ? -4.035 6.43 18.906 1 98.31 287 GLY B N 1
ATOM 8346 C CA . GLY B 1 287 ? -4.641 7.703 18.562 1 98.31 287 GLY B CA 1
ATOM 8347 C C . GLY B 1 287 ? -3.852 8.469 17.516 1 98.31 287 GLY B C 1
ATOM 8348 O O . GLY B 1 287 ? -4.316 9.492 17 1 98.31 287 GLY B O 1
ATOM 8349 N N . VAL B 1 288 ? -2.65 8.008 17.203 1 98.5 288 VAL B N 1
ATOM 8350 C CA . VAL B 1 288 ? -1.813 8.703 16.219 1 98.5 288 VAL B CA 1
ATOM 8351 C C . VAL B 1 288 ? -2.309 8.398 14.812 1 98.5 288 VAL B C 1
ATOM 8353 O O . VAL B 1 288 ? -2.609 7.246 14.484 1 98.5 288 VAL B O 1
ATOM 8356 N N . GLN B 1 289 ? -2.475 9.398 14.031 1 98.44 289 GLN B N 1
ATOM 8357 C CA . GLN B 1 289 ? -2.812 9.211 12.625 1 98.44 289 GLN B CA 1
ATOM 8358 C C . GLN B 1 289 ? -1.646 8.594 11.852 1 98.44 289 GLN B C 1
ATOM 8360 O O . GLN B 1 289 ? -0.486 8.938 12.102 1 98.44 289 GLN B O 1
ATOM 8365 N N . ILE B 1 290 ? -1.815 7.816 10.867 1 96.81 290 ILE B N 1
ATOM 8366 C CA . ILE B 1 290 ? -0.889 6.828 10.328 1 96.81 290 ILE B CA 1
ATOM 8367 C C . ILE B 1 290 ? 0.136 7.516 9.43 1 96.81 290 ILE B C 1
ATOM 8369 O O . ILE B 1 290 ? 1.178 6.938 9.109 1 96.81 290 ILE B O 1
ATOM 8373 N N . GLU B 1 291 ? -0.046 8.711 8.992 1 96.19 291 GLU B N 1
ATOM 8374 C CA . GLU B 1 291 ? 0.796 9.305 7.957 1 96.19 291 GLU B CA 1
ATOM 8375 C C . GLU B 1 291 ? 1.995 10.023 8.57 1 96.19 291 GLU B C 1
ATOM 8377 O O . GLU B 1 291 ? 2.75 10.695 7.863 1 96.19 291 GLU B O 1
ATOM 8382 N N . ALA B 1 292 ? 2.16 9.992 9.875 1 96.25 292 ALA B N 1
ATOM 8383 C CA . ALA B 1 292 ? 3.332 10.5 10.594 1 96.25 292 ALA B CA 1
ATOM 8384 C C . ALA B 1 292 ? 3.527 11.992 10.344 1 96.25 292 ALA B C 1
ATOM 8386 O O . ALA B 1 292 ? 4.645 12.445 10.078 1 96.25 292 ALA B O 1
ATOM 8387 N N . SER B 1 293 ? 2.504 12.734 10.328 1 97.5 293 SER B N 1
ATOM 8388 C CA . SER B 1 293 ? 2.447 14.18 10.141 1 97.5 293 SER B CA 1
ATOM 8389 C C . SER B 1 293 ? 1.375 14.812 11.023 1 97.5 293 SER B C 1
ATOM 8391 O O . SER B 1 293 ? 0.183 14.562 10.836 1 97.5 293 SER B O 1
ATOM 8393 N N . PRO B 1 294 ? 1.797 15.648 11.938 1 97.75 294 PRO B N 1
ATOM 8394 C CA . PRO B 1 294 ? 0.806 16.297 12.805 1 97.75 294 PRO B CA 1
ATOM 8395 C C . PRO B 1 294 ? -0.254 17.062 12.016 1 97.75 294 PRO B C 1
ATOM 8397 O O . PRO B 1 294 ? -1.411 17.141 12.438 1 97.75 294 PRO B O 1
ATOM 8400 N N . ASN B 1 295 ? 0.17 17.641 10.945 1 97 295 ASN B N 1
ATOM 8401 C CA . ASN B 1 295 ? -0.811 18.328 10.102 1 97 295 ASN B CA 1
ATOM 8402 C C . ASN B 1 295 ? -1.895 17.359 9.617 1 97 295 ASN B C 1
ATOM 8404 O O . ASN B 1 295 ? -3.082 17.688 9.664 1 97 295 ASN B O 1
ATOM 8408 N N . TYR B 1 296 ? -1.548 16.234 9.195 1 97.38 296 TYR B N 1
ATOM 8409 C CA . TYR B 1 296 ? -2.527 15.281 8.68 1 97.38 296 TYR B CA 1
ATOM 8410 C C . TYR B 1 296 ? -3.248 14.57 9.82 1 97.38 296 TYR B C 1
ATOM 8412 O O . TYR B 1 296 ? -4.375 14.094 9.648 1 97.38 296 TYR B O 1
ATOM 8420 N N . HIS B 1 297 ? -2.613 14.508 10.984 1 98.38 297 HIS B N 1
ATOM 8421 C CA . HIS B 1 297 ? -3.338 14.133 12.195 1 98.38 297 HIS B CA 1
ATOM 8422 C C . HIS B 1 297 ? -4.543 15.039 12.414 1 98.38 297 HIS B C 1
ATOM 8424 O O . HIS B 1 297 ? -5.656 14.562 12.648 1 98.38 297 HIS B O 1
ATOM 8430 N N . VAL B 1 298 ? -4.332 16.266 12.242 1 98.19 298 VAL B N 1
ATOM 8431 C CA . VAL B 1 298 ? -5.383 17.25 12.469 1 98.19 298 VAL B CA 1
ATOM 8432 C C . VAL B 1 298 ? -6.422 17.156 11.352 1 98.19 298 VAL B C 1
ATOM 8434 O O . VAL B 1 298 ? -7.621 17.328 11.594 1 98.19 298 VAL B O 1
ATOM 8437 N N . ILE B 1 299 ? -6.008 16.875 10.172 1 97.62 299 ILE B N 1
ATOM 8438 C CA . ILE B 1 299 ? -6.914 16.797 9.031 1 97.62 299 ILE B CA 1
ATOM 8439 C C . ILE B 1 299 ? -7.93 15.68 9.25 1 97.62 299 ILE B C 1
ATOM 8441 O O . ILE B 1 299 ? -9.141 15.898 9.148 1 97.62 299 ILE B O 1
ATOM 8445 N N . VAL B 1 300 ? -7.473 14.531 9.602 1 98.38 300 VAL B N 1
ATOM 8446 C CA . VAL B 1 300 ? -8.375 13.414 9.828 1 98.38 300 VAL B CA 1
ATOM 8447 C C . VAL B 1 300 ? -9.188 13.656 11.102 1 98.38 300 VAL B C 1
ATOM 8449 O O . VAL B 1 300 ? -10.375 13.336 11.156 1 98.38 300 VAL B O 1
ATOM 8452 N N . MET B 1 301 ? -8.578 14.219 12.078 1 98.38 301 MET B N 1
ATOM 8453 C CA . MET B 1 301 ? -9.266 14.57 13.312 1 98.38 301 MET B CA 1
ATOM 8454 C C . MET B 1 301 ? -10.438 15.5 13.039 1 98.38 301 MET B C 1
ATOM 8456 O O . MET B 1 301 ? -11.5 15.383 13.664 1 98.38 301 MET B O 1
ATOM 8460 N N . ARG B 1 302 ? -10.25 16.391 12.172 1 98.25 302 ARG B N 1
ATOM 8461 C CA . ARG B 1 302 ? -11.297 17.344 11.828 1 98.25 302 ARG B CA 1
ATOM 8462 C C . ARG B 1 302 ? -12.523 16.641 11.266 1 98.25 302 ARG B C 1
ATOM 8464 O O . ARG B 1 302 ? -13.656 17.047 11.547 1 98.25 302 ARG B O 1
ATOM 8471 N N . ASP B 1 303 ? -12.32 15.641 10.5 1 98.31 303 ASP B N 1
ATOM 8472 C CA . ASP B 1 303 ? -13.461 14.891 9.977 1 98.31 303 ASP B CA 1
ATOM 8473 C C . ASP B 1 303 ? -14.297 14.305 11.117 1 98.31 303 ASP B C 1
ATOM 8475 O O . ASP B 1 303 ? -15.531 14.305 11.055 1 98.31 303 ASP B O 1
ATOM 8479 N N . LEU B 1 304 ? -13.641 13.93 12.141 1 98.25 304 LEU B N 1
ATOM 8480 C CA . LEU B 1 304 ? -14.328 13.297 13.266 1 98.25 304 LEU B CA 1
ATOM 8481 C C . LEU B 1 304 ? -15.055 14.336 14.117 1 98.25 304 LEU B C 1
ATOM 8483 O O . LEU B 1 304 ? -16.234 14.188 14.414 1 98.25 304 LEU B O 1
ATOM 8487 N N . TYR B 1 305 ? -14.359 15.414 14.5 1 98 305 TYR B N 1
ATOM 8488 C CA . TYR B 1 305 ? -15.039 16.312 15.414 1 98 305 TYR B CA 1
ATOM 8489 C C . TYR B 1 305 ? -16.141 17.094 14.703 1 98 305 TYR B C 1
ATOM 8491 O O . TYR B 1 305 ? -17.125 17.5 15.32 1 98 305 TYR B O 1
ATOM 8499 N N . GLU B 1 306 ? -16.016 17.297 13.375 1 98.25 306 GLU B N 1
ATOM 8500 C CA . GLU B 1 306 ? -17.109 17.891 12.609 1 98.25 306 GLU B CA 1
ATOM 8501 C C . GLU B 1 306 ? -18.312 16.984 12.555 1 98.25 306 GLU B C 1
ATOM 8503 O O . GLU B 1 306 ? -19.453 17.422 12.773 1 98.25 306 GLU B O 1
ATOM 8508 N N . LEU B 1 307 ? -18.094 15.719 12.312 1 98.25 307 LEU B N 1
ATOM 8509 C CA . LEU B 1 307 ? -19.203 14.781 12.195 1 98.25 307 LEU B CA 1
ATOM 8510 C C . LEU B 1 307 ? -19.844 14.523 13.555 1 98.25 307 LEU B C 1
ATOM 8512 O O . LEU B 1 307 ? -21.078 14.438 13.656 1 98.25 307 LEU B O 1
ATOM 8516 N N . VAL B 1 308 ? -19.031 14.398 14.609 1 97.56 308 VAL B N 1
ATOM 8517 C CA . VAL B 1 308 ? -19.578 14.203 15.953 1 97.56 308 VAL B CA 1
ATOM 8518 C C . VAL B 1 308 ? -20.469 15.383 16.312 1 97.56 308 VAL B C 1
ATOM 8520 O O . VAL B 1 308 ? -21.578 15.188 16.844 1 97.56 308 VAL B O 1
ATOM 8523 N N . SER B 1 309 ? -20.062 16.562 16.016 1 97.38 309 SER B N 1
ATOM 8524 C CA . SER B 1 309 ? -20.828 17.766 16.312 1 97.38 309 SER B CA 1
ATOM 8525 C C . SER B 1 309 ? -22.141 17.781 15.516 1 97.38 309 SER B C 1
ATOM 8527 O O . SER B 1 309 ? -23.188 18.109 16.062 1 97.38 309 SER B O 1
ATOM 8529 N N . LEU B 1 310 ? -22.031 17.438 14.25 1 97.75 310 LEU B N 1
ATOM 8530 C CA . LEU B 1 310 ? -23.203 17.453 13.383 1 97.75 310 LEU B CA 1
ATOM 8531 C C . LEU B 1 310 ? -24.234 16.406 13.828 1 97.75 310 LEU B C 1
ATOM 8533 O O . LEU B 1 310 ? -25.422 16.703 13.891 1 97.75 310 LEU B O 1
ATOM 8537 N N . PHE B 1 311 ? -23.734 15.227 14.133 1 97.25 311 PHE B N 1
ATOM 8538 C CA . PHE B 1 311 ? -24.625 14.156 14.555 1 97.25 311 PHE B CA 1
ATOM 8539 C C . PHE B 1 311 ? -25.312 14.508 15.875 1 97.25 311 PHE B C 1
ATOM 8541 O O . PHE B 1 311 ? -26.484 14.211 16.062 1 97.25 311 PHE B O 1
ATOM 8548 N N . GLN B 1 312 ? -24.562 15.133 16.719 1 94.12 312 GLN B N 1
ATOM 8549 C CA . GLN B 1 312 ? -25.156 15.586 17.969 1 94.12 312 GLN B CA 1
ATOM 8550 C C . GLN B 1 312 ? -26.266 16.594 17.719 1 94.12 312 GLN B C 1
ATOM 8552 O O . GLN B 1 312 ? -27.344 16.516 18.328 1 94.12 312 GLN B O 1
ATOM 8557 N N . ARG B 1 313 ? -26.047 17.516 16.859 1 95.31 313 ARG B N 1
ATOM 8558 C CA . ARG B 1 313 ? -27.031 18.547 16.516 1 95.31 313 ARG B CA 1
ATOM 8559 C C . ARG B 1 313 ? -28.281 17.938 15.898 1 95.31 313 ARG B C 1
ATOM 8561 O O . ARG B 1 313 ? -29.391 18.406 16.141 1 95.31 313 ARG B O 1
ATOM 8568 N N . LEU B 1 314 ? -28.094 16.922 15.078 1 95.56 314 LEU B N 1
ATOM 8569 C CA . LEU B 1 314 ? -29.188 16.359 14.305 1 95.56 314 LEU B CA 1
ATOM 8570 C C . LEU B 1 314 ? -29.812 15.172 15.023 1 95.56 314 LEU B C 1
ATOM 8572 O O . LEU B 1 314 ? -30.75 14.547 14.508 1 95.56 314 LEU B O 1
ATOM 8576 N N . ASP B 1 315 ? -29.312 14.812 16.203 1 92.44 315 ASP B N 1
ATOM 8577 C CA . ASP B 1 315 ? -29.797 13.695 17.016 1 92.44 315 ASP B CA 1
ATOM 8578 C C . ASP B 1 315 ? -29.672 12.375 16.266 1 92.44 315 ASP B C 1
ATOM 8580 O O . ASP B 1 315 ? -30.625 11.602 16.188 1 92.44 315 ASP B O 1
ATOM 8584 N N . VAL B 1 316 ? -28.641 12.305 15.508 1 90.62 316 VAL B N 1
ATOM 8585 C CA . VAL B 1 316 ? -28.25 11.055 14.852 1 90.62 316 VAL B CA 1
ATOM 8586 C C . VAL B 1 316 ? -27.188 10.352 15.68 1 90.62 316 VAL B C 1
ATOM 8588 O O . VAL B 1 316 ? -26.266 10.984 16.188 1 90.62 316 VAL B O 1
ATOM 8591 N N . GLU B 1 317 ? -27.375 9.109 15.922 1 88.06 317 GLU B N 1
ATOM 8592 C CA . GLU B 1 317 ? -26.391 8.375 16.703 1 88.06 317 GLU B CA 1
ATOM 8593 C C . GLU B 1 317 ? -25.094 8.172 15.914 1 88.06 317 GLU B C 1
ATOM 8595 O O . GLU B 1 317 ? -25.094 7.48 14.898 1 88.06 317 GLU B O 1
ATOM 8600 N N . ALA B 1 318 ? -24.062 8.758 16.344 1 88.75 318 ALA B N 1
ATOM 8601 C CA . ALA B 1 318 ? -22.766 8.562 15.727 1 88.75 318 ALA B CA 1
ATOM 8602 C C . ALA B 1 318 ? -22.188 7.199 16.094 1 88.75 318 ALA B C 1
ATOM 8604 O O . ALA B 1 318 ? -22.312 6.742 17.234 1 88.75 318 ALA B O 1
ATOM 8605 N N . PRO B 1 319 ? -21.531 6.543 15.133 1 90.94 319 PRO B N 1
ATOM 8606 C CA . PRO B 1 319 ? -20.781 5.348 15.523 1 90.94 319 PRO B CA 1
ATOM 8607 C C . PRO B 1 319 ? -19.828 5.598 16.688 1 90.94 319 PRO B C 1
ATOM 8609 O O . PRO B 1 319 ? -19.156 6.637 16.734 1 90.94 319 PRO B O 1
ATOM 8612 N N . GLU B 1 320 ? -19.766 4.703 17.609 1 92.56 320 GLU B N 1
ATOM 8613 C CA . GLU B 1 320 ? -19 4.848 18.844 1 92.56 320 GLU B CA 1
ATOM 8614 C C . GLU B 1 320 ? -17.516 5.098 18.531 1 92.56 320 GLU B C 1
ATOM 8616 O O . GLU B 1 320 ? -16.859 5.844 19.25 1 92.56 320 GLU B O 1
ATOM 8621 N N . ILE B 1 321 ? -17.094 4.582 17.484 1 94.81 321 ILE B N 1
ATOM 8622 C CA . ILE B 1 321 ? -15.672 4.652 17.141 1 94.81 321 ILE B CA 1
ATOM 8623 C C . ILE B 1 321 ? -15.273 6.102 16.875 1 94.81 321 ILE B C 1
ATOM 8625 O O . ILE B 1 321 ? -14.109 6.473 17.016 1 94.81 321 ILE B O 1
ATOM 8629 N N . TYR B 1 322 ? -16.25 6.938 16.469 1 97.06 322 TYR B N 1
ATOM 8630 C CA . TYR B 1 322 ? -15.922 8.328 16.172 1 97.06 322 TYR B CA 1
ATOM 8631 C C . TYR B 1 322 ? -15.461 9.055 17.438 1 97.06 322 TYR B C 1
ATOM 8633 O O . TYR B 1 322 ? -14.352 9.602 17.469 1 97.06 322 TYR B O 1
ATOM 8641 N N . LYS B 1 323 ? -16.219 9 18.438 1 96.94 323 LYS B N 1
ATOM 8642 C CA . LYS B 1 323 ? -15.898 9.695 19.688 1 96.94 323 LYS B CA 1
ATOM 8643 C C . LYS B 1 323 ? -14.688 9.07 20.375 1 96.94 323 LYS B C 1
ATOM 8645 O O . LYS B 1 323 ? -13.82 9.789 20.875 1 96.94 323 LYS B O 1
ATOM 8650 N N . GLU B 1 324 ? -14.633 7.75 20.344 1 97.62 324 GLU B N 1
ATOM 8651 C CA . GLU B 1 324 ? -13.523 7.051 20.984 1 97.62 324 GLU B CA 1
ATOM 8652 C C . GLU B 1 324 ? -12.188 7.43 20.344 1 97.62 324 GLU B C 1
ATOM 8654 O O . GLU B 1 324 ? -11.219 7.719 21.047 1 97.62 324 GLU B O 1
ATOM 8659 N N . THR B 1 325 ? -12.172 7.414 19.078 1 98.38 325 THR B N 1
ATOM 8660 C CA . THR B 1 325 ? -10.953 7.762 18.344 1 98.38 325 THR B CA 1
ATOM 8661 C C . THR B 1 325 ? -10.602 9.234 18.531 1 98.38 325 THR B C 1
ATOM 8663 O O . THR B 1 325 ? -9.438 9.578 18.734 1 98.38 325 THR B O 1
ATOM 8666 N N . LEU B 1 326 ? -11.602 10.078 18.516 1 98.56 326 LEU B N 1
ATOM 8667 C CA . LEU B 1 326 ? -11.398 11.516 18.641 1 98.56 326 LEU B CA 1
ATOM 8668 C C . LEU B 1 326 ? -10.742 11.859 19.984 1 98.56 326 LEU B C 1
ATOM 8670 O O . LEU B 1 326 ? -9.836 12.695 20.047 1 98.56 326 LEU B O 1
ATOM 8674 N N . VAL B 1 327 ? -11.156 11.258 21 1 98.5 327 VAL B N 1
ATOM 8675 C CA . VAL B 1 327 ? -10.602 11.516 22.328 1 98.5 327 VAL B CA 1
ATOM 8676 C C . VAL B 1 327 ? -9.117 11.172 22.344 1 98.5 327 VAL B C 1
ATOM 8678 O O . VAL B 1 327 ? -8.297 11.953 22.828 1 98.5 327 VAL B O 1
ATOM 8681 N N . LYS B 1 328 ? -8.789 10.031 21.781 1 98.56 328 LYS B N 1
ATOM 8682 C CA . LYS B 1 328 ? -7.387 9.617 21.719 1 98.56 328 LYS B CA 1
ATOM 8683 C C . LYS B 1 328 ? -6.57 10.586 20.875 1 98.56 328 LYS B C 1
ATOM 8685 O O . LYS B 1 328 ? -5.422 10.898 21.203 1 98.56 328 LYS B O 1
ATOM 8690 N N . MET B 1 329 ? -7.156 11 19.828 1 98.81 329 MET B N 1
ATOM 8691 C CA . MET B 1 329 ? -6.449 11.914 18.938 1 98.81 329 MET B CA 1
ATOM 8692 C C . MET B 1 329 ? -6.203 13.258 19.609 1 98.81 329 MET B C 1
ATOM 8694 O O . MET B 1 329 ? -5.164 13.883 19.391 1 98.81 329 MET B O 1
ATOM 8698 N N . LEU B 1 330 ? -7.156 13.727 20.375 1 98.75 330 LEU B N 1
ATOM 8699 C CA . LEU B 1 330 ? -6.984 14.969 21.125 1 98.75 330 LEU B CA 1
ATOM 8700 C C . LEU B 1 330 ? -5.855 14.844 22.141 1 98.75 330 LEU B C 1
ATOM 8702 O O . LEU B 1 330 ? -5.07 15.773 22.328 1 98.75 330 LEU B O 1
ATOM 8706 N N . ASP B 1 331 ? -5.773 13.703 22.734 1 98.5 331 ASP B N 1
ATOM 8707 C CA . ASP B 1 331 ? -4.684 13.461 23.672 1 98.5 331 ASP B CA 1
ATOM 8708 C C . ASP B 1 331 ? -3.326 13.562 22.969 1 98.5 331 ASP B C 1
ATOM 8710 O O . ASP B 1 331 ? -2.381 14.125 23.531 1 98.5 331 ASP B O 1
ATOM 8714 N N . VAL B 1 332 ? -3.262 13.008 21.844 1 98.62 332 VAL B N 1
ATOM 8715 C CA . VAL B 1 332 ? -2.039 13.094 21.047 1 98.62 332 VAL B CA 1
ATOM 8716 C C . VAL B 1 332 ? -1.736 14.547 20.703 1 98.62 332 VAL B C 1
ATOM 8718 O O . VAL B 1 332 ? -0.595 15 20.844 1 98.62 332 VAL B O 1
ATOM 8721 N N . LEU B 1 333 ? -2.729 15.289 20.312 1 98.5 333 LEU B N 1
ATOM 8722 C CA . LEU B 1 333 ? -2.549 16.672 19.875 1 98.5 333 LEU B CA 1
ATOM 8723 C C . LEU B 1 333 ? -2.012 17.531 21 1 98.5 333 LEU B C 1
ATOM 8725 O O . LEU B 1 333 ? -1.188 18.422 20.766 1 98.5 333 LEU B O 1
ATOM 8729 N N . ILE B 1 334 ? -2.486 17.328 22.188 1 98.25 334 ILE B N 1
ATOM 8730 C CA . ILE B 1 334 ? -1.997 18.062 23.344 1 98.25 334 ILE B CA 1
ATOM 8731 C C . ILE B 1 334 ? -0.475 17.984 23.422 1 98.25 334 ILE B C 1
ATOM 8733 O O . ILE B 1 334 ? 0.21 19 23.562 1 98.25 334 ILE B O 1
ATOM 8737 N N . GLN B 1 335 ? 0.001 16.797 23.188 1 97.75 335 GLN B N 1
ATOM 8738 C CA . GLN B 1 335 ? 1.423 16.531 23.375 1 97.75 335 GLN B CA 1
ATOM 8739 C C . GLN B 1 335 ? 2.242 17.016 22.188 1 97.75 335 GLN B C 1
ATOM 8741 O O . GLN B 1 335 ? 3.414 17.375 22.328 1 97.75 335 GLN B O 1
ATOM 8746 N N . LEU B 1 336 ? 1.641 17.109 21.047 1 97.5 336 LEU B N 1
ATOM 8747 C CA . LEU B 1 336 ? 2.344 17.516 19.828 1 97.5 336 LEU B CA 1
ATOM 8748 C C . LEU B 1 336 ? 2.375 19.031 19.688 1 97.5 336 LEU B C 1
ATOM 8750 O O . LEU B 1 336 ? 3.061 19.562 18.812 1 97.5 336 LEU B O 1
ATOM 8754 N N . ARG B 1 337 ? 1.666 19.703 20.484 1 96.69 337 ARG B N 1
ATOM 8755 C CA . ARG B 1 337 ? 1.713 21.172 20.469 1 96.69 337 ARG B CA 1
ATOM 8756 C C . ARG B 1 337 ? 3.033 21.688 21.031 1 96.69 337 ARG B C 1
ATOM 8758 O O . ARG B 1 337 ? 3.379 21.391 22.172 1 96.69 337 ARG B O 1
ATOM 8765 N N . THR B 1 338 ? 3.717 22.422 20.297 1 96.62 338 THR B N 1
ATOM 8766 C CA . THR B 1 338 ? 5.016 22.953 20.703 1 96.62 338 THR B CA 1
ATOM 8767 C C . THR B 1 338 ? 4.848 24.141 21.641 1 96.62 338 THR B C 1
ATOM 8769 O O . THR B 1 338 ? 3.758 24.719 21.734 1 96.62 338 THR B O 1
ATOM 8772 N N . PRO B 1 339 ? 5.898 24.531 22.312 1 95.62 339 PRO B N 1
ATOM 8773 C CA . PRO B 1 339 ? 5.809 25.641 23.25 1 95.62 339 PRO B CA 1
ATOM 8774 C C . PRO B 1 339 ? 5.402 26.953 22.578 1 95.62 339 PRO B C 1
ATOM 8776 O O . PRO B 1 339 ? 4.762 27.797 23.203 1 95.62 339 PRO B O 1
ATOM 8779 N N . ASP B 1 340 ? 5.703 27.078 21.344 1 93.62 340 ASP B N 1
ATOM 8780 C CA . ASP B 1 340 ? 5.375 28.312 20.641 1 93.62 340 ASP B CA 1
ATOM 8781 C C . ASP B 1 340 ? 3.959 28.25 20.062 1 93.62 340 ASP B C 1
ATOM 8783 O O . ASP B 1 340 ? 3.572 29.109 19.266 1 93.62 340 ASP B O 1
ATOM 8787 N N . GLY B 1 341 ? 3.25 27.234 20.391 1 94.38 341 GLY B N 1
ATOM 8788 C CA . GLY B 1 341 ? 1.839 27.156 20.047 1 94.38 341 GLY B CA 1
ATOM 8789 C C . GLY B 1 341 ? 1.588 26.562 18.688 1 94.38 341 GLY B C 1
ATOM 8790 O O . GLY B 1 341 ? 0.47 26.625 18.172 1 94.38 341 GLY B O 1
ATOM 8791 N N . GLN B 1 342 ? 2.586 25.969 18.078 1 95.25 342 GLN B N 1
ATOM 8792 C CA . GLN B 1 342 ? 2.48 25.375 16.75 1 95.25 342 GLN B CA 1
ATOM 8793 C C . GLN B 1 342 ? 2.432 23.844 16.828 1 95.25 342 GLN B C 1
ATOM 8795 O O . GLN B 1 342 ? 2.414 23.281 17.922 1 95.25 342 GLN B O 1
ATOM 8800 N N . LEU B 1 343 ? 2.295 23.234 15.672 1 96.19 343 LEU B N 1
ATOM 8801 C CA . LEU B 1 343 ? 2.43 21.781 15.57 1 96.19 343 LEU B CA 1
ATOM 8802 C C . LEU B 1 343 ? 3.879 21.391 15.305 1 96.19 343 LEU B C 1
ATOM 8804 O O . LEU B 1 343 ? 4.594 22.094 14.586 1 96.19 343 LEU B O 1
ATOM 8808 N N . LEU B 1 344 ? 4.25 20.281 15.875 1 95.75 344 LEU B N 1
ATOM 8809 C CA . LEU B 1 344 ? 5.543 19.703 15.531 1 95.75 344 LEU B CA 1
ATOM 8810 C C . LEU B 1 344 ? 5.656 19.484 14.023 1 95.75 344 LEU B C 1
ATOM 8812 O O . LEU B 1 344 ? 4.734 18.969 13.398 1 95.75 344 LEU B O 1
ATOM 8816 N N . ARG B 1 345 ? 6.77 19.781 13.43 1 95.94 345 ARG B N 1
ATOM 8817 C CA . ARG B 1 345 ? 6.863 19.859 11.969 1 95.94 345 ARG B CA 1
ATOM 8818 C C . ARG B 1 345 ? 7.383 18.547 11.398 1 95.94 345 ARG B C 1
ATOM 8820 O O . ARG B 1 345 ? 8.07 18.531 10.367 1 95.94 345 ARG B O 1
ATOM 8827 N N . PHE B 1 346 ? 7.121 17.406 11.969 1 96.38 346 PHE B N 1
ATOM 8828 C CA . PHE B 1 346 ? 7.406 16.125 11.344 1 96.38 346 PHE B CA 1
ATOM 8829 C C . PHE B 1 346 ? 6.547 15.922 10.102 1 96.38 346 PHE B C 1
ATOM 8831 O O . PHE B 1 346 ? 5.383 16.328 10.07 1 96.38 346 PHE B O 1
ATOM 8838 N N . GLY B 1 347 ? 7.09 15.273 9.094 1 95.88 347 GLY B N 1
ATOM 8839 C CA . GLY B 1 347 ? 6.336 14.984 7.879 1 95.88 347 GLY B CA 1
ATOM 8840 C C . GLY B 1 347 ? 5.859 16.234 7.164 1 95.88 347 GLY B C 1
ATOM 8841 O O . GLY B 1 347 ? 6.559 17.25 7.133 1 95.88 347 GLY B O 1
ATOM 8842 N N . ASP B 1 348 ? 4.746 16.156 6.5 1 95.62 348 ASP B N 1
ATOM 8843 C CA . ASP B 1 348 ? 4.172 17.266 5.746 1 95.62 348 ASP B CA 1
ATOM 8844 C C . ASP B 1 348 ? 3.396 18.203 6.66 1 95.62 348 ASP B C 1
ATOM 8846 O O . ASP B 1 348 ? 2.184 18.375 6.508 1 95.62 348 ASP B O 1
ATOM 8850 N N . THR B 1 349 ? 4.152 18.844 7.562 1 96.25 349 THR B N 1
ATOM 8851 C CA . THR B 1 349 ? 3.574 19.781 8.508 1 96.25 349 THR B CA 1
ATOM 8852 C C . THR B 1 349 ? 4.238 21.156 8.375 1 96.25 349 THR B C 1
ATOM 8854 O O . THR B 1 349 ? 5.469 21.25 8.352 1 96.25 349 THR B O 1
ATOM 8857 N N . ASP B 1 350 ? 3.488 22.141 8.227 1 92.81 350 ASP B N 1
ATOM 8858 C CA . ASP B 1 350 ? 3.961 23.516 8.148 1 92.81 350 ASP B CA 1
ATOM 8859 C C . ASP B 1 350 ? 3.326 24.375 9.234 1 92.81 350 ASP B C 1
ATOM 8861 O O . ASP B 1 350 ? 2.566 23.875 10.07 1 92.81 350 ASP B O 1
ATOM 8865 N N . LYS B 1 351 ? 3.754 25.562 9.25 1 91 351 LYS B N 1
ATOM 8866 C CA . LYS B 1 351 ? 3.139 26.516 10.172 1 91 351 LYS B CA 1
ATOM 8867 C C . LYS B 1 351 ? 1.634 26.609 9.938 1 91 351 LYS B C 1
ATOM 8869 O O . LYS B 1 351 ? 1.177 26.609 8.797 1 91 351 LYS B O 1
ATOM 8874 N N . THR B 1 352 ? 0.939 26.562 11.016 1 90.31 352 THR B N 1
ATOM 8875 C CA . THR B 1 352 ? -0.516 26.656 11.016 1 90.31 352 THR B CA 1
ATOM 8876 C C . THR B 1 352 ? -0.974 27.875 11.82 1 90.31 352 THR B C 1
ATOM 8878 O O . THR B 1 352 ? -0.302 28.281 12.766 1 90.31 352 THR B O 1
ATOM 8881 N N . ASP B 1 353 ? -2.064 28.438 11.43 1 90.31 353 ASP B N 1
ATOM 8882 C CA . ASP B 1 353 ? -2.66 29.516 12.227 1 90.31 353 ASP B CA 1
ATOM 8883 C C . ASP B 1 353 ? -2.965 29.047 13.648 1 90.31 353 ASP B C 1
ATOM 8885 O O . ASP B 1 353 ? -3.783 28.141 13.844 1 90.31 353 ASP B O 1
ATOM 8889 N N . GLU B 1 354 ? -2.332 29.641 14.57 1 93.06 354 GLU B N 1
ATOM 8890 C CA . GLU B 1 354 ? -2.488 29.219 15.961 1 93.06 354 GLU B CA 1
ATOM 8891 C C . GLU B 1 354 ? -3.957 29.25 16.375 1 93.06 354 GLU B C 1
ATOM 8893 O O . GLU B 1 354 ? -4.371 28.469 17.25 1 93.06 354 GLU B O 1
ATOM 8898 N N . ARG B 1 355 ? -4.742 30.234 15.922 1 93.81 355 ARG B N 1
ATOM 8899 C CA . ARG B 1 355 ? -6.16 30.344 16.25 1 93.81 355 ARG B CA 1
ATOM 8900 C C . ARG B 1 355 ? -6.918 29.078 15.875 1 93.81 355 ARG B C 1
ATOM 8902 O O . ARG B 1 355 ? -7.875 28.703 16.547 1 93.81 355 ARG B O 1
ATOM 8909 N N . GLU B 1 356 ? -6.504 28.5 14.734 1 93.56 356 GLU B N 1
ATOM 8910 C CA . GLU B 1 356 ? -7.145 27.266 14.297 1 93.56 356 GLU B CA 1
ATOM 8911 C C . GLU B 1 356 ? -6.852 26.125 15.266 1 93.56 356 GLU B C 1
ATOM 8913 O O . GLU B 1 356 ? -7.742 25.328 15.578 1 93.56 356 GLU B O 1
ATOM 8918 N N . ILE B 1 357 ? -5.648 26.031 15.719 1 96.94 357 ILE B N 1
ATOM 8919 C CA . ILE B 1 357 ? -5.254 25 16.672 1 96.94 357 ILE B CA 1
ATOM 8920 C C . ILE B 1 357 ? -6.016 25.188 17.984 1 96.94 357 ILE B C 1
ATOM 8922 O O . ILE B 1 357 ? -6.547 24.234 18.547 1 96.94 357 ILE B O 1
ATOM 8926 N N . ARG B 1 358 ? -6.141 26.422 18.422 1 97.69 358 ARG B N 1
ATOM 8927 C CA . ARG B 1 358 ? -6.852 26.719 19.656 1 97.69 358 ARG B CA 1
ATOM 8928 C C . ARG B 1 358 ? -8.344 26.422 19.516 1 97.69 358 ARG B C 1
ATOM 8930 O O . ARG B 1 358 ? -8.984 26 20.484 1 97.69 358 ARG B O 1
ATOM 8937 N N . ASN B 1 359 ? -8.859 26.703 18.344 1 97.69 359 ASN B N 1
ATOM 8938 C CA . ASN B 1 359 ? -10.258 26.359 18.094 1 97.69 359 ASN B CA 1
ATOM 8939 C C . ASN B 1 359 ? -10.5 24.859 18.234 1 97.69 359 ASN B C 1
ATOM 8941 O O . ASN B 1 359 ? -11.562 24.438 18.703 1 97.69 359 ASN B O 1
ATOM 8945 N N . ILE B 1 360 ? -9.547 24.062 17.766 1 98.31 360 ILE B N 1
ATOM 8946 C CA . ILE B 1 360 ? -9.672 22.609 17.891 1 98.31 360 ILE B CA 1
ATOM 8947 C C . ILE B 1 360 ? -9.742 22.203 19.359 1 98.31 360 ILE B C 1
ATOM 8949 O O . ILE B 1 360 ? -10.594 21.406 19.75 1 98.31 360 ILE B O 1
ATOM 8953 N N . PHE B 1 361 ? -8.906 22.766 20.141 1 98.69 361 PHE B N 1
ATOM 8954 C CA . PHE B 1 361 ? -8.914 22.469 21.578 1 98.69 361 PHE B CA 1
ATOM 8955 C C . PHE B 1 361 ? -10.219 22.906 22.219 1 98.69 361 PHE B C 1
ATOM 8957 O O . PHE B 1 361 ? -10.781 22.188 23.047 1 98.69 361 PHE B O 1
ATOM 8964 N N . SER B 1 362 ? -10.695 24.078 21.828 1 98.69 362 SER B N 1
ATOM 8965 C CA . SER B 1 362 ? -11.969 24.562 22.359 1 98.69 362 SER B CA 1
ATOM 8966 C C . SER B 1 362 ? -13.117 23.641 21.953 1 98.69 362 SER B C 1
ATOM 8968 O O . SER B 1 362 ? -14.039 23.406 22.75 1 98.69 362 SER B O 1
ATOM 8970 N N . THR B 1 363 ? -13.055 23.172 20.719 1 98.56 363 THR B N 1
ATOM 8971 C CA . THR B 1 363 ? -14.047 22.203 20.266 1 98.56 363 THR B CA 1
ATOM 8972 C C . THR B 1 363 ? -14.039 20.953 21.141 1 98.56 363 THR B C 1
ATOM 8974 O O . THR B 1 363 ? -15.094 20.5 21.578 1 98.56 363 THR B O 1
ATOM 8977 N N . GLY B 1 364 ? -12.82 20.438 21.375 1 98.62 364 GLY B N 1
ATOM 8978 C CA . GLY B 1 364 ? -12.703 19.266 22.234 1 98.62 364 GLY B CA 1
ATOM 8979 C C . GLY B 1 364 ? -13.18 19.531 23.656 1 98.62 364 GLY B C 1
ATOM 8980 O O . GLY B 1 364 ? -13.844 18.672 24.25 1 98.62 364 GLY B O 1
ATOM 8981 N N . ALA B 1 365 ? -12.867 20.703 24.172 1 98.62 365 ALA B N 1
ATOM 8982 C CA . ALA B 1 365 ? -13.305 21.094 25.516 1 98.62 365 ALA B CA 1
ATOM 8983 C C . ALA B 1 365 ? -14.828 21.078 25.609 1 98.62 365 ALA B C 1
ATOM 8985 O O . ALA B 1 365 ? -15.383 20.547 26.578 1 98.62 365 ALA B O 1
ATOM 8986 N N . TYR B 1 366 ? -15.461 21.594 24.672 1 98.31 366 TYR B N 1
ATOM 8987 C CA . TYR B 1 366 ? -16.922 21.672 24.688 1 98.31 366 TYR B CA 1
ATOM 8988 C C . TYR B 1 366 ? -17.547 20.297 24.547 1 98.31 366 TYR B C 1
ATOM 8990 O O . TYR B 1 366 ? -18.469 19.938 25.281 1 98.31 366 TYR B O 1
ATOM 8998 N N . LEU B 1 367 ? -17.047 19.484 23.578 1 97.44 367 LEU B N 1
ATOM 8999 C CA . LEU B 1 367 ? -17.625 18.188 23.266 1 97.44 367 LEU B CA 1
ATOM 9000 C C . LEU B 1 367 ? -17.469 17.219 24.438 1 97.44 367 LEU B C 1
ATOM 9002 O O . LEU B 1 367 ? -18.344 16.375 24.688 1 97.44 367 LEU B O 1
ATOM 9006 N N . PHE B 1 368 ? -16.344 17.406 25.219 1 97.69 368 PHE B N 1
ATOM 9007 C CA . PHE B 1 368 ? -16.047 16.359 26.172 1 97.69 368 PHE B CA 1
ATOM 9008 C C . PHE B 1 368 ? -15.945 16.922 27.594 1 97.69 368 PHE B C 1
ATOM 9010 O O . PHE B 1 368 ? -15.656 16.188 28.531 1 97.69 368 PHE B O 1
ATOM 9017 N N . GLY B 1 369 ? -16.125 18.234 27.75 1 97.81 369 GLY B N 1
ATOM 9018 C CA . GLY B 1 369 ? -16.078 18.859 29.062 1 97.81 369 GLY B CA 1
ATOM 9019 C C . GLY B 1 369 ? -14.703 18.797 29.688 1 97.81 369 GLY B C 1
ATOM 9020 O O . GLY B 1 369 ? -14.578 18.578 30.906 1 97.81 369 GLY B O 1
ATOM 9021 N N . ARG B 1 370 ? -13.672 18.938 28.938 1 97.94 370 ARG B N 1
ATOM 9022 C CA . ARG B 1 370 ? -12.305 18.734 29.406 1 97.94 370 ARG B CA 1
ATOM 9023 C C . ARG B 1 370 ? -11.609 20.062 29.656 1 97.94 370 ARG B C 1
ATOM 9025 O O . ARG B 1 370 ? -11.406 20.859 28.734 1 97.94 370 ARG B O 1
ATOM 9032 N N . GLY B 1 371 ? -11.094 20.266 30.859 1 98.31 371 GLY B N 1
ATOM 9033 C CA . GLY B 1 371 ? -10.453 21.516 31.266 1 98.31 371 GLY B CA 1
ATOM 9034 C C . GLY B 1 371 ? -9.07 21.688 30.656 1 98.31 371 GLY B C 1
ATOM 9035 O O . GLY B 1 371 ? -8.625 22.812 30.422 1 98.31 371 GLY B O 1
ATOM 9036 N N . ASP B 1 372 ? -8.352 20.625 30.469 1 98.19 372 ASP B N 1
ATOM 9037 C CA . ASP B 1 372 ? -7.012 20.703 29.891 1 98.19 372 ASP B CA 1
ATOM 9038 C C . ASP B 1 372 ? -7.074 21.172 28.438 1 98.19 372 ASP B C 1
ATOM 9040 O O . ASP B 1 372 ? -6.195 21.906 27.984 1 98.19 372 ASP B O 1
ATOM 9044 N N . LEU B 1 373 ? -8.156 20.75 27.781 1 98.5 373 LEU B N 1
ATOM 9045 C CA . LEU B 1 373 ? -8.359 21.234 26.422 1 98.5 373 LEU B CA 1
ATOM 9046 C C . LEU B 1 373 ? -8.758 22.703 26.422 1 98.5 373 LEU B C 1
ATOM 9048 O O . LEU B 1 373 ? -8.32 23.469 25.547 1 98.5 373 LEU B O 1
ATOM 9052 N N . LYS B 1 374 ? -9.547 23.109 27.312 1 98.5 374 LYS B N 1
ATOM 9053 C CA . LYS B 1 374 ? -9.891 24.531 27.406 1 98.5 374 LYS B CA 1
ATOM 9054 C C . LYS B 1 374 ? -8.656 25.375 27.688 1 98.5 374 LYS B C 1
ATOM 9056 O O . LYS B 1 374 ? -8.523 26.484 27.172 1 98.5 374 LYS B O 1
ATOM 9061 N N . TYR B 1 375 ? -7.785 24.875 28.562 1 97.88 375 TYR B N 1
ATOM 9062 C CA . TYR B 1 375 ? -6.543 25.562 28.875 1 97.88 375 TYR B CA 1
ATOM 9063 C C . TYR B 1 375 ? -5.766 25.891 27.609 1 97.88 375 TYR B C 1
ATOM 9065 O O . TYR B 1 375 ? -5.188 26.984 27.484 1 97.88 375 TYR B O 1
ATOM 9073 N N . LEU B 1 376 ? -5.746 25.016 26.719 1 97.81 376 LEU B N 1
ATOM 9074 C CA . LEU B 1 376 ? -4.996 25.172 25.484 1 97.81 376 LEU B CA 1
ATOM 9075 C C . LEU B 1 376 ? -5.824 25.906 24.438 1 97.81 376 LEU B C 1
ATOM 9077 O O . LEU B 1 376 ? -5.297 26.344 23.406 1 97.81 376 LEU B O 1
ATOM 9081 N N . GLY B 1 377 ? -7.129 26.031 24.641 1 97.94 377 GLY B N 1
ATOM 9082 C CA . GLY B 1 377 ? -8.031 26.766 23.766 1 97.94 377 GLY B CA 1
ATOM 9083 C C . GLY B 1 377 ? -8.266 28.203 24.219 1 97.94 377 GLY B C 1
ATOM 9084 O O . GLY B 1 377 ? -7.309 28.938 24.484 1 97.94 377 GLY B O 1
ATOM 9085 N N . TYR B 1 378 ? -9.578 28.562 24.266 1 97.56 378 TYR B N 1
ATOM 9086 C CA . TYR B 1 378 ? -9.953 29.922 24.672 1 97.56 378 TYR B CA 1
ATOM 9087 C C . TYR B 1 378 ? -10.781 29.906 25.953 1 97.56 378 TYR B C 1
ATOM 9089 O O . TYR B 1 378 ? -11.445 28.906 26.25 1 97.56 378 TYR B O 1
ATOM 9097 N N . GLU B 1 379 ? -10.664 30.953 26.656 1 96.62 379 GLU B N 1
ATOM 9098 C CA . GLU B 1 379 ? -11.422 31.078 27.891 1 96.62 379 GLU B CA 1
ATOM 9099 C C . GLU B 1 379 ? -12.922 31.141 27.625 1 96.62 379 GLU B C 1
ATOM 9101 O O . GLU B 1 379 ? -13.727 30.641 28.406 1 96.62 379 GLU B O 1
ATOM 9106 N N . GLU B 1 380 ? -13.32 31.797 26.625 1 96.31 380 GLU B N 1
ATOM 9107 C CA . GLU B 1 380 ? -14.703 31.906 26.156 1 96.31 380 GLU B CA 1
ATOM 9108 C C . GLU B 1 380 ? -14.891 31.188 24.828 1 96.31 380 GLU B C 1
ATOM 9110 O O . GLU B 1 380 ? -13.922 30.906 24.125 1 96.31 380 GLU B O 1
ATOM 9115 N N . LEU B 1 381 ? -16.219 30.875 24.516 1 97 381 LEU B N 1
ATOM 9116 C CA . LEU B 1 381 ? -16.5 30.234 23.234 1 97 381 LEU B CA 1
ATOM 9117 C C . LEU B 1 381 ? -16.031 31.109 22.078 1 97 381 LEU B C 1
ATOM 9119 O O . LEU B 1 381 ? -16.516 32.219 21.906 1 97 381 LEU B O 1
ATOM 9123 N N . PRO B 1 382 ? -15.094 30.641 21.328 1 96.62 382 PRO B N 1
ATOM 9124 C CA . PRO B 1 382 ? -14.594 31.484 20.25 1 96.62 382 PRO B CA 1
ATOM 9125 C C . PRO B 1 382 ? -15.625 31.703 19.156 1 96.62 382 PRO B C 1
ATOM 9127 O O . PRO B 1 382 ? -16.453 30.828 18.875 1 96.62 382 PRO B O 1
ATOM 9130 N N . PHE B 1 383 ? -15.539 32.812 18.453 1 96.38 383 PHE B N 1
ATOM 9131 C CA . PHE B 1 383 ? -16.422 33.281 17.391 1 96.38 383 PHE B CA 1
ATOM 9132 C C . PHE B 1 383 ? -16.641 32.219 16.344 1 96.38 383 PHE B C 1
ATOM 9134 O O . PHE B 1 383 ? -17.766 31.938 15.945 1 96.38 383 PHE B O 1
ATOM 9141 N N . ALA B 1 384 ? -15.602 31.484 15.992 1 94.69 384 ALA B N 1
ATOM 9142 C CA . ALA B 1 384 ? -15.633 30.516 14.898 1 94.69 384 ALA B CA 1
ATOM 9143 C C . ALA B 1 384 ? -16.531 29.344 15.25 1 94.69 384 ALA B C 1
ATOM 9145 O O . ALA B 1 384 ? -17.109 28.703 14.359 1 94.69 384 ALA B O 1
ATOM 9146 N N . LEU B 1 385 ? -16.781 29.016 16.5 1 96.94 385 LEU B N 1
ATOM 9147 C CA . LEU B 1 385 ? -17.484 27.812 16.906 1 96.94 385 LEU B CA 1
ATOM 9148 C C . LEU B 1 385 ? -18.984 28.078 17.016 1 96.94 385 LEU B C 1
ATOM 9150 O O . LEU B 1 385 ? -19.766 27.141 17.203 1 96.94 385 LEU B O 1
ATOM 9154 N N . LEU B 1 386 ? -19.375 29.328 16.812 1 96.12 386 LEU B N 1
ATOM 9155 C CA . LEU B 1 386 ? -20.812 29.641 16.797 1 96.12 386 LEU B CA 1
ATOM 9156 C C . LEU B 1 386 ? -21.5 28.938 15.641 1 96.12 386 LEU B C 1
ATOM 9158 O O . LEU B 1 386 ? -22.688 28.578 15.742 1 96.12 386 LEU B O 1
ATOM 9162 N N . TRP B 1 387 ? -20.812 28.719 14.617 1 96.19 387 TRP B N 1
ATOM 9163 C CA . TRP B 1 387 ? -21.391 28.125 13.422 1 96.19 387 TRP B CA 1
ATOM 9164 C C . TRP B 1 387 ? -21.406 26.594 13.516 1 96.19 387 TRP B C 1
ATOM 9166 O O . TRP B 1 387 ? -21.938 25.922 12.641 1 96.19 387 TRP B O 1
ATOM 9176 N N . ARG B 1 388 ? -20.844 26.047 14.594 1 96.81 388 ARG B N 1
ATOM 9177 C CA . ARG B 1 388 ? -20.844 24.609 14.789 1 96.81 388 ARG B CA 1
ATOM 9178 C C . ARG B 1 388 ? -21.719 24.219 15.969 1 96.81 388 ARG B C 1
ATOM 9180 O O . ARG B 1 388 ? -22.312 23.141 15.977 1 96.81 388 ARG B O 1
ATOM 9187 N N . PHE B 1 389 ? -21.766 25.094 16.969 1 96.94 389 PHE B N 1
ATOM 9188 C CA . PHE B 1 389 ? -22.422 24.688 18.203 1 96.94 389 PHE B CA 1
ATOM 9189 C C . PHE B 1 389 ? -23.594 25.625 18.531 1 96.94 389 PHE B C 1
ATOM 9191 O O . PHE B 1 389 ? -24.406 25.328 19.391 1 96.94 389 PHE B O 1
ATOM 9198 N N . GLY B 1 390 ? -23.719 26.766 17.828 1 95.38 390 GLY B N 1
ATOM 9199 C CA . GLY B 1 390 ? -24.828 27.688 18.031 1 95.38 390 GLY B CA 1
ATOM 9200 C C . GLY B 1 390 ? -24.656 28.547 19.266 1 95.38 390 GLY B C 1
ATOM 9201 O O . GLY B 1 390 ? -23.766 28.297 20.078 1 95.38 390 GLY B O 1
ATOM 9202 N N . PRO B 1 391 ? -25.453 29.531 19.375 1 95.31 391 PRO B N 1
ATOM 9203 C CA . PRO B 1 391 ? -25.375 30.453 20.516 1 95.31 391 PRO B CA 1
ATOM 9204 C C . PRO B 1 391 ? -25.641 29.766 21.844 1 95.31 391 PRO B C 1
ATOM 9206 O O . PRO B 1 391 ? -25.172 30.234 22.891 1 95.31 391 PRO B O 1
ATOM 9209 N N . GLU B 1 392 ? -26.328 28.703 21.859 1 95 392 GLU B N 1
ATOM 9210 C CA . GLU B 1 392 ? -26.672 27.984 23.078 1 95 392 GLU B CA 1
ATOM 9211 C C . GLU B 1 392 ? -25.422 27.375 23.734 1 95 392 GLU B C 1
ATOM 9213 O O . GLU B 1 392 ? -25.453 27.016 24.906 1 95 392 GLU B O 1
ATOM 9218 N N . ALA B 1 393 ? -24.328 27.297 23.031 1 96.94 393 ALA B N 1
ATOM 9219 C CA . ALA B 1 393 ? -23.094 26.688 23.547 1 96.94 393 ALA B CA 1
ATOM 9220 C C . ALA B 1 393 ? -22.312 27.688 24.406 1 96.94 393 ALA B C 1
ATOM 9222 O O . ALA B 1 393 ? -21.406 27.297 25.141 1 96.94 393 ALA B O 1
ATOM 9223 N N . ILE B 1 394 ? -22.641 28.953 24.391 1 97.19 394 ILE B N 1
ATOM 9224 C CA . ILE B 1 394 ? -21.859 30.016 25.016 1 97.19 394 ILE B CA 1
ATOM 9225 C C . ILE B 1 394 ? -21.781 29.781 26.531 1 97.19 394 ILE B C 1
ATOM 9227 O O . ILE B 1 394 ? -20.703 29.734 27.094 1 97.19 394 ILE B O 1
ATOM 9231 N N . GLN B 1 395 ? -22.875 29.562 27.141 1 97 395 GLN B N 1
ATOM 9232 C CA . GLN B 1 395 ? -22.922 29.453 28.594 1 97 395 GLN B CA 1
ATOM 9233 C C . GLN B 1 395 ? -22.312 28.125 29.062 1 97 395 GLN B C 1
ATOM 9235 O O . GLN B 1 395 ? -21.484 28.109 29.969 1 97 395 GLN B O 1
ATOM 9240 N N . PRO B 1 396 ? -22.703 27.031 28.438 1 97.69 396 PRO B N 1
ATOM 9241 C CA . PRO B 1 396 ? -22.094 25.766 28.844 1 97.69 396 PRO B CA 1
ATOM 9242 C C . PRO B 1 396 ? -20.562 25.766 28.688 1 97.69 396 PRO B C 1
ATOM 9244 O O . PRO B 1 396 ? -19.859 25.203 29.516 1 97.69 396 PRO B O 1
ATOM 9247 N N . TYR B 1 397 ? -20.047 26.312 27.656 1 98.19 397 TYR B N 1
ATOM 9248 C CA . TYR B 1 397 ? -18.594 26.391 27.453 1 98.19 397 TYR B CA 1
ATOM 9249 C C . TYR B 1 397 ? -17.938 27.172 28.578 1 98.19 397 TYR B C 1
ATOM 9251 O O . TYR B 1 397 ? -16.875 26.797 29.062 1 98.19 397 TYR B O 1
ATOM 9259 N N . LYS B 1 398 ? -18.562 28.281 28.938 1 97.25 398 LYS B N 1
ATOM 9260 C CA . LYS B 1 398 ? -18.031 29.156 29.984 1 97.25 398 LYS B CA 1
ATOM 9261 C C . LYS B 1 398 ? -17.922 28.391 31.312 1 97.25 398 LYS B C 1
ATOM 9263 O O . LYS B 1 398 ? -17.047 28.672 32.125 1 97.25 398 LYS B O 1
ATOM 9268 N N . GLN B 1 399 ? -18.734 27.438 31.516 1 97.81 399 GLN B N 1
ATOM 9269 C CA . GLN B 1 399 ? -18.797 26.703 32.781 1 97.81 399 GLN B CA 1
ATOM 9270 C C . GLN B 1 399 ? -17.672 25.672 32.875 1 97.81 399 GLN B C 1
ATOM 9272 O O . GLN B 1 399 ? -17.375 25.188 33.969 1 97.81 399 GLN B O 1
ATOM 9277 N N . ILE B 1 400 ? -17.094 25.328 31.766 1 98.19 400 ILE B N 1
ATOM 9278 C CA . ILE B 1 400 ? -15.961 24.406 31.812 1 98.19 400 ILE B CA 1
ATOM 9279 C C . ILE B 1 400 ? -14.766 25.078 32.5 1 98.19 400 ILE B C 1
ATOM 9281 O O . ILE B 1 400 ? -14.367 26.188 32.094 1 98.19 400 ILE B O 1
ATOM 9285 N N . VAL B 1 401 ? -14.164 24.484 33.469 1 97.94 401 VAL B N 1
ATOM 9286 C CA . VAL B 1 401 ? -13.039 25.047 34.219 1 97.94 401 VAL B CA 1
ATOM 9287 C C . VAL B 1 401 ? -11.727 24.703 33.5 1 97.94 401 VAL B C 1
ATOM 9289 O O . VAL B 1 401 ? -11.445 23.516 33.25 1 97.94 401 VAL B O 1
ATOM 9292 N N . SER B 1 402 ? -11 25.688 33.156 1 97.62 402 SER B N 1
ATOM 9293 C CA . SER B 1 402 ? -9.695 25.516 32.531 1 97.62 402 SER B CA 1
ATOM 9294 C C . SER B 1 402 ? -8.68 24.922 33.5 1 97.62 402 SER B C 1
ATOM 9296 O O . SER B 1 402 ? -8.578 25.359 34.625 1 97.62 402 SER B O 1
ATOM 9298 N N . GLU B 1 403 ? -7.938 23.906 33.031 1 97.44 403 GLU B N 1
ATOM 9299 C CA . GLU B 1 403 ? -6.922 23.234 33.812 1 97.44 403 GLU B CA 1
ATOM 9300 C C . GLU B 1 403 ? -5.68 22.938 33 1 97.44 403 GLU B C 1
ATOM 9302 O O . GLU B 1 403 ? -5.777 22.359 31.906 1 97.44 403 GLU B O 1
ATOM 9307 N N . GLN B 1 404 ? -4.504 23.281 33.562 1 96.69 404 GLN B N 1
ATOM 9308 C CA . GLN B 1 404 ? -3.258 22.969 32.844 1 96.69 404 GLN B CA 1
ATOM 9309 C C . GLN B 1 404 ? -3.045 21.469 32.75 1 96.69 404 GLN B C 1
ATOM 9311 O O . GLN B 1 404 ? -3.242 20.734 33.719 1 96.69 404 GLN B O 1
ATOM 9316 N N . PRO B 1 405 ? -2.691 21 31.562 1 96.5 405 PRO B N 1
ATOM 9317 C CA . PRO B 1 405 ? -2.369 19.562 31.469 1 96.5 405 PRO B CA 1
ATOM 9318 C C . PRO B 1 405 ? -1.277 19.156 32.438 1 96.5 405 PRO B C 1
ATOM 9320 O O . PRO B 1 405 ? -0.33 19.906 32.688 1 96.5 405 PRO B O 1
ATOM 9323 N N . VAL B 1 406 ? -1.305 17.984 32.875 1 93.12 406 VAL B N 1
ATOM 9324 C CA . VAL B 1 406 ? -0.417 17.531 33.938 1 93.12 406 VAL B CA 1
ATOM 9325 C C . VAL B 1 406 ? 0.81 16.859 33.344 1 93.12 406 VAL B C 1
ATOM 9327 O O . VAL B 1 406 ? 1.939 17.109 33.75 1 93.12 406 VAL B O 1
ATOM 9330 N N . ALA B 1 407 ? 0.625 16 32.406 1 94 407 ALA B N 1
ATOM 9331 C CA . ALA B 1 407 ? 1.71 15.195 31.859 1 94 407 ALA B CA 1
ATOM 9332 C C . ALA B 1 407 ? 2.693 16.047 31.078 1 94 407 ALA B C 1
ATOM 9334 O O . ALA B 1 407 ? 2.287 16.859 30.25 1 94 407 ALA B O 1
ATOM 9335 N N . THR B 1 408 ? 3.986 15.883 31.375 1 95.25 408 THR B N 1
ATOM 9336 C CA . THR B 1 408 ? 5.023 16.625 30.656 1 95.25 408 THR B CA 1
ATOM 9337 C C . THR B 1 408 ? 5.816 15.703 29.734 1 95.25 408 THR B C 1
ATOM 9339 O O . THR B 1 408 ? 6.812 16.125 29.141 1 95.25 408 THR B O 1
ATOM 9342 N N . SER B 1 409 ? 5.516 14.484 29.703 1 96.19 409 SER B N 1
ATOM 9343 C CA . SER B 1 409 ? 6.07 13.508 28.781 1 96.19 409 SER B CA 1
ATOM 9344 C C . SER B 1 409 ? 4.984 12.578 28.25 1 96.19 409 SER B C 1
ATOM 9346 O O . SER B 1 409 ? 3.957 12.375 28.906 1 96.19 409 SER B O 1
ATOM 9348 N N . ALA B 1 410 ? 5.148 12.148 27.062 1 97.19 410 ALA B N 1
ATOM 9349 C CA . ALA B 1 410 ? 4.215 11.195 26.469 1 97.19 410 ALA B CA 1
ATOM 9350 C C . ALA B 1 410 ? 4.922 10.273 25.469 1 97.19 410 ALA B C 1
ATOM 9352 O O . ALA B 1 410 ? 5.922 10.656 24.875 1 97.19 410 ALA B O 1
ATOM 9353 N N . ASP B 1 411 ? 4.488 9.062 25.438 1 97.44 411 ASP B N 1
ATOM 9354 C CA . ASP B 1 411 ? 4.984 8.078 24.484 1 97.44 411 ASP B CA 1
ATOM 9355 C C . ASP B 1 411 ? 3.832 7.426 23.719 1 97.44 411 ASP B C 1
ATOM 9357 O O . ASP B 1 411 ? 2.973 6.781 24.328 1 97.44 411 ASP B O 1
ATOM 9361 N N . PHE B 1 412 ? 3.709 7.645 22.5 1 97.75 412 PHE B N 1
ATOM 9362 C CA . PHE B 1 412 ? 2.785 6.965 21.609 1 97.75 412 PHE B CA 1
ATOM 9363 C C . PHE B 1 412 ? 3.494 5.855 20.828 1 97.75 412 PHE B C 1
ATOM 9365 O O . PHE B 1 412 ? 3.951 6.066 19.703 1 97.75 412 PHE B O 1
ATOM 9372 N N . ARG B 1 413 ? 3.473 4.676 21.312 1 95.94 413 ARG B N 1
ATOM 9373 C CA . ARG B 1 413 ? 4.367 3.592 20.922 1 95.94 413 ARG B CA 1
ATOM 9374 C C . ARG B 1 413 ? 3.98 3.029 19.562 1 95.94 413 ARG B C 1
ATOM 9376 O O . ARG B 1 413 ? 4.84 2.559 18.812 1 95.94 413 ARG B O 1
ATOM 9383 N N . VAL B 1 414 ? 2.727 3.064 19.25 1 94.75 414 VAL B N 1
ATOM 9384 C CA . VAL B 1 414 ? 2.287 2.531 17.953 1 94.75 414 VAL B CA 1
ATOM 9385 C C . VAL B 1 414 ? 2.535 3.562 16.859 1 94.75 414 VAL B C 1
ATOM 9387 O O . VAL B 1 414 ? 3.127 3.246 15.828 1 94.75 414 VAL B O 1
ATOM 9390 N N . GLY B 1 415 ? 2.182 4.777 17.156 1 96.5 415 GLY B N 1
ATOM 9391 C CA . GLY B 1 415 ? 2.336 5.84 16.172 1 96.5 415 GLY B CA 1
ATOM 9392 C C . GLY B 1 415 ? 3.75 6.383 16.094 1 96.5 415 GLY B C 1
ATOM 9393 O O . GLY B 1 415 ? 4.121 7.031 15.117 1 96.5 415 GLY B O 1
ATOM 9394 N N . GLY B 1 416 ? 4.523 6.215 17.141 1 97.5 416 GLY B N 1
ATOM 9395 C CA . GLY B 1 416 ? 5.957 6.453 17.109 1 97.5 416 GLY B CA 1
ATOM 9396 C C . GLY B 1 416 ? 6.332 7.891 17.422 1 97.5 416 GLY B C 1
ATOM 9397 O O . GLY B 1 416 ? 7.27 8.438 16.844 1 97.5 416 GLY B O 1
ATOM 9398 N N . TYR B 1 417 ? 5.57 8.609 18.219 1 98.31 417 TYR B N 1
ATOM 9399 C CA . TYR B 1 417 ? 5.969 9.914 18.734 1 98.31 417 TYR B CA 1
ATOM 9400 C C . TYR B 1 417 ? 6.414 9.82 20.188 1 98.31 417 TYR B C 1
ATOM 9402 O O . TYR B 1 417 ? 5.703 9.266 21.016 1 98.31 417 TYR B O 1
ATOM 9410 N N . LEU B 1 418 ? 7.59 10.32 20.438 1 98.62 418 LEU B N 1
ATOM 9411 C CA . LEU B 1 418 ? 8.086 10.5 21.797 1 98.62 418 LEU B CA 1
ATOM 9412 C C . LEU B 1 418 ? 8.281 11.984 22.109 1 98.62 418 LEU B C 1
ATOM 9414 O O . LEU B 1 418 ? 8.891 12.719 21.328 1 98.62 418 LEU B O 1
ATOM 9418 N N . VAL B 1 419 ? 7.711 12.414 23.25 1 98.12 419 VAL B N 1
ATOM 9419 C CA . VAL B 1 419 ? 7.738 13.844 23.547 1 98.12 419 VAL B CA 1
ATOM 9420 C C . VAL B 1 419 ? 8.141 14.055 25.016 1 98.12 419 VAL B C 1
ATOM 9422 O O . VAL B 1 419 ? 7.805 13.234 25.875 1 98.12 419 VAL B O 1
ATOM 9425 N N . SER B 1 420 ? 8.898 15.094 25.25 1 97.81 420 SER B N 1
ATOM 9426 C CA . SER B 1 420 ? 9.32 15.531 26.578 1 97.81 420 SER B CA 1
ATOM 9427 C C . SER B 1 420 ? 9.352 17.047 26.672 1 97.81 420 SER B C 1
ATOM 9429 O O . SER B 1 420 ? 9.93 17.719 25.828 1 97.81 420 SER B O 1
ATOM 9431 N N . ARG B 1 421 ? 8.672 17.578 27.672 1 96.06 421 ARG B N 1
ATOM 9432 C CA . ARG B 1 421 ? 8.734 19.016 27.891 1 96.06 421 ARG B CA 1
ATOM 9433 C C . ARG B 1 421 ? 9.086 19.328 29.344 1 96.06 421 ARG B C 1
ATOM 9435 O O . ARG B 1 421 ? 8.734 18.578 30.25 1 96.06 421 ARG B O 1
ATOM 9442 N N . GLU B 1 422 ? 9.703 20.422 29.531 1 94.5 422 GLU B N 1
ATOM 9443 C CA . GLU B 1 422 ? 10.023 20.906 30.859 1 94.5 422 GLU B CA 1
ATOM 9444 C C . GLU B 1 422 ? 8.766 21.328 31.609 1 94.5 422 GLU B C 1
ATOM 9446 O O . GLU B 1 422 ? 8.602 21 32.781 1 94.5 422 GLU B O 1
ATOM 9451 N N . ASN B 1 423 ? 7.973 22 31.062 1 94.5 423 ASN B N 1
ATOM 9452 C CA . ASN B 1 423 ? 6.68 22.484 31.547 1 94.5 423 ASN B CA 1
ATOM 9453 C C . ASN B 1 423 ? 5.84 23.062 30.406 1 94.5 423 ASN B C 1
ATOM 9455 O O . ASN B 1 423 ? 6.164 22.875 29.234 1 94.5 423 ASN B O 1
ATOM 9459 N N . TRP B 1 424 ? 4.754 23.734 30.688 1 95.56 424 TRP B N 1
ATOM 9460 C CA . TRP B 1 424 ? 3.812 24.156 29.656 1 95.56 424 TRP B CA 1
ATOM 9461 C C . TRP B 1 424 ? 3.975 25.641 29.328 1 95.56 424 TRP B C 1
ATOM 9463 O O . TRP B 1 424 ? 3.107 26.234 28.703 1 95.56 424 TRP B O 1
ATOM 9473 N N . GLN B 1 425 ? 5.125 26.156 29.719 1 94.19 425 GLN B N 1
ATOM 9474 C CA . GLN B 1 425 ? 5.398 27.562 29.422 1 94.19 425 GLN B CA 1
ATOM 9475 C C . GLN B 1 425 ? 5.969 27.719 28.016 1 94.19 425 GLN B C 1
ATOM 9477 O O . GLN B 1 425 ? 6.488 26.766 27.438 1 94.19 425 GLN B O 1
ATOM 9482 N N . GLN B 1 426 ? 5.938 28.875 27.5 1 93.31 426 GLN B N 1
ATOM 9483 C CA . GLN B 1 426 ? 6.312 29.156 26.109 1 93.31 426 GLN B CA 1
ATOM 9484 C C . GLN B 1 426 ? 7.816 29 25.906 1 93.31 426 GLN B C 1
ATOM 9486 O O . GLN B 1 426 ? 8.273 28.703 24.812 1 93.31 426 GLN B O 1
ATOM 9491 N N . ASN B 1 427 ? 8.609 29.219 26.891 1 93.44 427 ASN B N 1
ATOM 9492 C CA . ASN B 1 427 ? 10.055 29.172 26.75 1 93.44 427 ASN B CA 1
ATOM 9493 C C . ASN B 1 427 ? 10.617 27.844 27.25 1 93.44 427 ASN B C 1
ATOM 9495 O O . ASN B 1 427 ? 11.836 27.688 27.375 1 93.44 427 ASN B O 1
ATOM 9499 N N . ALA B 1 428 ? 9.75 26.906 27.516 1 94.88 428 ALA B N 1
ATOM 9500 C CA . ALA B 1 428 ? 10.141 25.625 28.078 1 94.88 428 ALA B CA 1
ATOM 9501 C C . ALA B 1 428 ? 11 24.828 27.094 1 94.88 428 ALA B C 1
ATOM 9503 O O . ALA B 1 428 ? 10.836 24.953 25.875 1 94.88 428 ALA B O 1
ATOM 9504 N N . MET B 1 429 ? 11.922 24.016 27.609 1 97 429 MET B N 1
ATOM 9505 C CA . MET B 1 429 ? 12.586 22.984 26.812 1 97 429 MET B CA 1
ATOM 9506 C C . MET B 1 429 ? 11.586 21.922 26.359 1 97 429 MET B C 1
ATOM 9508 O O . MET B 1 429 ? 10.719 21.516 27.125 1 97 429 MET B O 1
ATOM 9512 N N . TYR B 1 430 ? 11.625 21.656 25.125 1 97.62 430 TYR B N 1
ATOM 9513 C CA . TYR B 1 430 ? 10.742 20.656 24.516 1 97.62 430 TYR B CA 1
ATOM 9514 C C . TYR B 1 430 ? 11.5 19.812 23.5 1 97.62 430 TYR B C 1
ATOM 9516 O O . TYR B 1 430 ? 12.32 20.328 22.734 1 97.62 430 TYR B O 1
ATOM 9524 N N . ALA B 1 431 ? 11.344 18.484 23.609 1 98.31 431 ALA B N 1
ATOM 9525 C CA . ALA B 1 431 ? 11.961 17.547 22.672 1 98.31 431 ALA B CA 1
ATOM 9526 C C . ALA B 1 431 ? 10.93 16.562 22.125 1 98.31 431 ALA B C 1
ATOM 9528 O O . ALA B 1 431 ? 10.039 16.109 22.844 1 98.31 431 ALA B O 1
ATOM 9529 N N . ALA B 1 432 ? 11.031 16.344 20.891 1 98.5 432 ALA B N 1
ATOM 9530 C CA . ALA B 1 432 ? 10.242 15.281 20.266 1 98.5 432 ALA B CA 1
ATOM 9531 C C . ALA B 1 432 ? 11.109 14.414 19.344 1 98.5 432 ALA B C 1
ATOM 9533 O O . ALA B 1 432 ? 12.07 14.906 18.75 1 98.5 432 ALA B O 1
ATOM 9534 N N . MET B 1 433 ? 10.812 13.141 19.25 1 98.62 433 MET B N 1
ATOM 9535 C CA . MET B 1 433 ? 11.508 12.227 18.344 1 98.62 433 MET B CA 1
ATOM 9536 C C . MET B 1 433 ? 10.516 11.336 17.609 1 98.62 433 MET B C 1
ATOM 9538 O O . MET B 1 433 ? 9.531 10.875 18.188 1 98.62 433 MET B O 1
ATOM 9542 N N . ARG B 1 434 ? 10.766 11.109 16.359 1 97.88 434 ARG B N 1
ATOM 9543 C CA . ARG B 1 434 ? 10.031 10.133 15.562 1 97.88 434 ARG B CA 1
ATOM 9544 C C . ARG B 1 434 ? 10.578 8.727 15.789 1 97.88 434 ARG B C 1
ATOM 9546 O O . ARG B 1 434 ? 11.766 8.469 15.555 1 97.88 434 ARG B O 1
ATOM 9553 N N . ALA B 1 435 ? 9.766 7.816 16.25 1 97.75 435 ALA B N 1
ATOM 9554 C CA . ALA B 1 435 ? 10.219 6.445 16.469 1 97.75 435 ALA B CA 1
ATOM 9555 C C . ALA B 1 435 ? 9.125 5.445 16.078 1 97.75 435 ALA B C 1
ATOM 9557 O O . ALA B 1 435 ? 8.789 4.559 16.875 1 97.75 435 ALA B O 1
ATOM 9558 N N . GLY B 1 436 ? 8.602 5.637 14.922 1 95.25 436 GLY B N 1
ATOM 9559 C CA . GLY B 1 436 ? 7.562 4.762 14.406 1 95.25 436 GLY B CA 1
ATOM 9560 C C . GLY B 1 436 ? 7.43 4.816 12.898 1 95.25 436 GLY B C 1
ATOM 9561 O O . GLY B 1 436 ? 8.086 5.625 12.242 1 95.25 436 GLY B O 1
ATOM 9562 N N . LYS B 1 437 ? 6.602 3.961 12.406 1 91.19 437 LYS B N 1
ATOM 9563 C CA . LYS B 1 437 ? 6.379 3.906 10.961 1 91.19 437 LYS B CA 1
ATOM 9564 C C . LYS B 1 437 ? 5.363 4.961 10.523 1 91.19 437 LYS B C 1
ATOM 9566 O O . LYS B 1 437 ? 4.535 5.398 11.32 1 91.19 437 LYS B O 1
ATOM 9571 N N . GLY B 1 438 ? 5.504 5.441 9.328 1 92.38 438 GLY B N 1
ATOM 9572 C CA . GLY B 1 438 ? 4.52 6.238 8.617 1 92.38 438 GLY B CA 1
ATOM 9573 C C . GLY B 1 438 ? 3.982 5.555 7.371 1 92.38 438 GLY B C 1
ATOM 9574 O O . GLY B 1 438 ? 4.703 4.805 6.711 1 92.38 438 GLY B O 1
ATOM 9575 N N . ILE B 1 439 ? 2.789 5.797 7.121 1 90.25 439 ILE B N 1
ATOM 9576 C CA . ILE B 1 439 ? 2.148 5.195 5.957 1 90.25 439 ILE B CA 1
ATOM 9577 C C . ILE B 1 439 ? 1.637 6.293 5.027 1 90.25 439 ILE B C 1
ATOM 9579 O O . ILE B 1 439 ? 1.037 7.27 5.477 1 90.25 439 ILE B O 1
ATOM 9583 N N . GLY B 1 440 ? 1.845 6.074 3.734 1 87.88 440 GLY B N 1
ATOM 9584 C CA . GLY B 1 440 ? 1.327 7.008 2.748 1 87.88 440 GLY B CA 1
ATOM 9585 C C . GLY B 1 440 ? 2.348 8.047 2.314 1 87.88 440 GLY B C 1
ATOM 9586 O O . GLY B 1 440 ? 3.482 8.047 2.793 1 87.88 440 GLY B O 1
ATOM 9587 N N . GLY B 1 441 ? 1.937 8.945 1.507 1 88.06 441 GLY B N 1
ATOM 9588 C CA . GLY B 1 441 ? 2.844 9.836 0.804 1 88.06 441 GLY B CA 1
ATOM 9589 C C . GLY B 1 441 ? 3.305 11.008 1.653 1 88.06 441 GLY B C 1
ATOM 9590 O O . GLY B 1 441 ? 4.277 11.68 1.312 1 88.06 441 GLY B O 1
ATOM 9591 N N . HIS B 1 442 ? 2.723 11.203 2.795 1 93.31 442 HIS B N 1
ATOM 9592 C CA . HIS B 1 442 ? 3.061 12.367 3.617 1 93.31 442 HIS B CA 1
ATOM 9593 C C . HIS B 1 442 ? 4.152 12.023 4.625 1 93.31 442 HIS B C 1
ATOM 9595 O O . HIS B 1 442 ? 4.699 12.914 5.277 1 93.31 442 HIS B O 1
ATOM 9601 N N . ALA B 1 443 ? 4.453 10.773 4.777 1 93.12 443 ALA B N 1
ATOM 9602 C CA . ALA B 1 443 ? 5.531 10.352 5.668 1 93.12 443 ALA B CA 1
ATOM 9603 C C . ALA B 1 443 ? 6.895 10.586 5.031 1 93.12 443 ALA B C 1
ATOM 9605 O O . ALA B 1 443 ? 7.078 10.352 3.834 1 93.12 443 ALA B O 1
ATOM 9606 N N . HIS B 1 444 ? 7.754 11.086 5.781 1 95.62 444 HIS B N 1
ATOM 9607 C CA . HIS B 1 444 ? 9.125 11.32 5.328 1 95.62 444 HIS B CA 1
ATOM 9608 C C . HIS B 1 444 ? 10.055 10.211 5.797 1 95.62 444 HIS B C 1
ATOM 9610 O O . HIS B 1 444 ? 9.656 9.336 6.562 1 95.62 444 HIS B O 1
ATOM 9616 N N . SER B 1 445 ? 11.266 10.234 5.242 1 95.56 445 SER B N 1
ATOM 9617 C CA . SER B 1 445 ? 12.312 9.336 5.723 1 95.56 445 SER B CA 1
ATOM 9618 C C . SER B 1 445 ? 13.008 9.914 6.953 1 95.56 445 SER B C 1
ATOM 9620 O O . SER B 1 445 ? 14.203 10.195 6.918 1 95.56 445 SER B O 1
ATOM 9622 N N . ASP B 1 446 ? 12.219 9.938 8.047 1 97.38 446 ASP B N 1
ATOM 9623 C CA . ASP B 1 446 ? 12.703 10.703 9.188 1 97.38 446 ASP B CA 1
ATOM 9624 C C . ASP B 1 446 ? 12.703 9.859 10.461 1 97.38 446 ASP B C 1
ATOM 9626 O O . ASP B 1 446 ? 12.562 10.391 11.562 1 97.38 446 ASP B O 1
ATOM 9630 N N . ALA B 1 447 ? 12.844 8.547 10.352 1 97.69 447 ALA B N 1
ATOM 9631 C CA . ALA B 1 447 ? 12.922 7.707 11.547 1 97.69 447 ALA B CA 1
ATOM 9632 C C . ALA B 1 447 ? 14.078 8.141 12.445 1 97.69 447 ALA B C 1
ATOM 9634 O O . ALA B 1 447 ? 15.195 8.344 11.977 1 97.69 447 ALA B O 1
ATOM 9635 N N . LEU B 1 448 ? 13.766 8.367 13.742 1 98.69 448 LEU B N 1
ATOM 9636 C CA . LEU B 1 448 ? 14.68 8.719 14.82 1 98.69 448 LEU B CA 1
ATOM 9637 C C . LEU B 1 448 ? 15.133 10.172 14.688 1 98.69 448 LEU B C 1
ATOM 9639 O O . LEU B 1 448 ? 16.125 10.578 15.312 1 98.69 448 LEU B O 1
ATOM 9643 N N . SER B 1 449 ? 14.5 10.961 13.883 1 98.62 449 SER B N 1
ATOM 9644 C CA . SER B 1 449 ? 14.766 12.398 13.852 1 98.62 449 SER B CA 1
ATOM 9645 C C . SER B 1 449 ? 14.242 13.086 15.109 1 98.62 449 SER B C 1
ATOM 9647 O O . SER B 1 449 ? 13.227 12.672 15.672 1 98.62 449 SER B O 1
ATOM 9649 N N . VAL B 1 450 ? 14.898 14.164 15.508 1 98.69 450 VAL B N 1
ATOM 9650 C CA . VAL B 1 450 ? 14.469 14.906 16.688 1 98.69 450 VAL B CA 1
ATOM 9651 C C . VAL B 1 450 ? 14.164 16.359 16.312 1 98.69 450 VAL B C 1
ATOM 9653 O O . VAL B 1 450 ? 14.719 16.875 15.336 1 98.69 450 VAL B O 1
ATOM 9656 N N . ILE B 1 451 ? 13.289 16.953 17 1 98.44 451 ILE B N 1
ATOM 9657 C CA . ILE B 1 451 ? 13.023 18.375 17.016 1 98.44 451 ILE B CA 1
ATOM 9658 C C . ILE B 1 451 ? 13.148 18.922 18.438 1 98.44 451 ILE B C 1
ATOM 9660 O O . ILE B 1 451 ? 12.578 18.359 19.375 1 98.44 451 ILE B O 1
ATOM 9664 N N . LEU B 1 452 ? 13.938 20.016 18.594 1 98.5 452 LEU B N 1
ATOM 9665 C CA . LEU B 1 452 ? 14.227 20.531 19.938 1 98.5 452 LEU B CA 1
ATOM 9666 C C . LEU B 1 452 ? 13.883 22.016 20.031 1 98.5 452 LEU B C 1
ATOM 9668 O O . LEU B 1 452 ? 14.188 22.781 19.125 1 98.5 452 LEU B O 1
ATOM 9672 N N . PHE B 1 453 ? 13.211 22.344 21.141 1 97.38 453 PHE B N 1
ATOM 9673 C CA . PHE B 1 453 ? 12.805 23.719 21.438 1 97.38 453 PHE B CA 1
ATOM 9674 C C . PHE B 1 453 ? 13.391 24.188 22.766 1 97.38 453 PHE B C 1
ATOM 9676 O O . PHE B 1 453 ? 13.492 23.406 23.703 1 97.38 453 PHE B O 1
ATOM 9683 N N . ALA B 1 454 ? 13.719 25.422 22.812 1 96.88 454 ALA B N 1
ATOM 9684 C CA . ALA B 1 454 ? 14.016 26.156 24.047 1 96.88 454 ALA B CA 1
ATOM 9685 C C . ALA B 1 454 ? 14.031 27.656 23.812 1 96.88 454 ALA B C 1
ATOM 9687 O O . ALA B 1 454 ? 14.273 28.109 22.688 1 96.88 454 ALA B O 1
ATOM 9688 N N . GLY B 1 455 ? 13.742 28.391 24.844 1 93.94 455 GLY B N 1
ATOM 9689 C CA . GLY B 1 455 ? 13.773 29.844 24.719 1 93.94 455 GLY B CA 1
ATOM 9690 C C . GLY B 1 455 ? 12.734 30.391 23.766 1 93.94 455 GLY B C 1
ATOM 9691 O O . GLY B 1 455 ? 12.938 31.438 23.141 1 93.94 455 GLY B O 1
ATOM 9692 N N . GLY B 1 456 ? 11.773 29.594 23.516 1 90.75 456 GLY B N 1
ATOM 9693 C CA . GLY B 1 456 ? 10.672 30.031 22.656 1 90.75 456 GLY B CA 1
ATOM 9694 C C . GLY B 1 456 ? 10.945 29.828 21.188 1 90.75 456 GLY B C 1
ATOM 9695 O O . GLY B 1 456 ? 10.227 30.359 20.328 1 90.75 456 GLY B O 1
ATOM 9696 N N . ARG B 1 457 ? 11.977 29.078 20.938 1 93.5 457 ARG B N 1
ATOM 9697 C CA . ARG B 1 457 ? 12.391 28.922 19.547 1 93.5 457 ARG B CA 1
ATOM 9698 C C . ARG B 1 457 ? 12.719 27.469 19.219 1 93.5 457 ARG B C 1
ATOM 9700 O O . ARG B 1 457 ? 13.195 26.734 20.078 1 93.5 457 ARG B O 1
ATOM 9707 N N . GLU B 1 458 ? 12.406 27.109 17.984 1 95.19 458 GLU B N 1
ATOM 9708 C CA . GLU B 1 458 ? 12.883 25.828 17.469 1 95.19 458 GLU B CA 1
ATOM 9709 C C . GLU B 1 458 ? 14.391 25.859 17.219 1 95.19 458 GLU B C 1
ATOM 9711 O O . GLU B 1 458 ? 14.859 26.562 16.328 1 95.19 458 GLU B O 1
ATOM 9716 N N . LEU B 1 459 ? 15.156 25.078 17.953 1 97.62 459 LEU B N 1
ATOM 9717 C CA . LEU B 1 459 ? 16.609 25.172 17.922 1 97.62 459 LEU B CA 1
ATOM 9718 C C . LEU B 1 459 ? 17.203 24.125 17 1 97.62 459 LEU B C 1
ATOM 9720 O O . LEU B 1 459 ? 18.219 24.359 16.328 1 97.62 459 LEU B O 1
ATOM 9724 N N . ILE B 1 460 ? 16.766 22.906 17.047 1 98.25 460 ILE B N 1
ATOM 9725 C CA . ILE B 1 460 ? 16.984 21.844 16.062 1 98.25 460 ILE B CA 1
ATOM 9726 C C . ILE B 1 460 ? 15.695 21.562 15.305 1 98.25 460 ILE B C 1
ATOM 9728 O O . ILE B 1 460 ? 14.75 20.984 15.859 1 98.25 460 ILE B O 1
ATOM 9732 N N . ARG B 1 461 ? 15.734 21.953 14.133 1 95.69 461 ARG B N 1
ATOM 9733 C CA . ARG B 1 461 ? 14.461 22.031 13.414 1 95.69 461 ARG B CA 1
ATOM 9734 C C . ARG B 1 461 ? 14.336 20.891 12.398 1 95.69 461 ARG B C 1
ATOM 9736 O O . ARG B 1 461 ? 15.32 20.234 12.07 1 95.69 461 ARG B O 1
ATOM 9743 N N . ASP B 1 462 ? 13.133 20.703 11.922 1 93.88 462 ASP B N 1
ATOM 9744 C CA . ASP B 1 462 ? 12.844 19.906 10.742 1 93.88 462 ASP B CA 1
ATOM 9745 C C . ASP B 1 462 ? 12.797 20.766 9.484 1 93.88 462 ASP B C 1
ATOM 9747 O O . ASP B 1 462 ? 12.633 21.984 9.57 1 93.88 462 ASP B O 1
ATOM 9751 N N . SER B 1 463 ? 12.938 20.109 8.281 1 93.81 463 SER B N 1
ATOM 9752 C CA . SER B 1 463 ? 12.93 20.844 7.023 1 93.81 463 SER B CA 1
ATOM 9753 C C . SER B 1 463 ? 11.516 21.234 6.613 1 93.81 463 SER B C 1
ATOM 9755 O O . SER B 1 463 ? 11.32 22.141 5.801 1 93.81 463 SER B O 1
ATOM 9757 N N . GLY B 1 464 ? 10.586 20.516 7.168 1 91.19 464 GLY B N 1
ATOM 9758 C CA . GLY B 1 464 ? 9.195 20.844 6.895 1 91.19 464 GLY B CA 1
ATOM 9759 C C . GLY B 1 464 ? 8.641 20.125 5.68 1 91.19 464 GLY B C 1
ATOM 9760 O O . GLY B 1 464 ? 9.242 19.156 5.195 1 91.19 464 GLY B O 1
ATOM 9761 N N . MET B 1 465 ? 7.527 20.516 5.18 1 91.06 465 MET B N 1
ATOM 9762 C CA . MET B 1 465 ? 6.672 19.797 4.234 1 91.06 465 MET B CA 1
ATOM 9763 C C . MET B 1 465 ? 7.176 19.969 2.805 1 91.06 465 MET B C 1
ATOM 9765 O O . MET B 1 465 ? 7.098 19.047 1.996 1 91.06 465 MET B O 1
ATOM 9769 N N . GLY B 1 466 ? 7.602 21.125 2.434 1 85.62 466 GLY B N 1
ATOM 9770 C CA . GLY B 1 466 ? 7.91 21.469 1.055 1 85.62 466 GLY B CA 1
ATOM 9771 C C . GLY B 1 466 ? 6.672 21.609 0.19 1 85.62 466 GLY B C 1
ATOM 9772 O O . GLY B 1 466 ? 5.551 21.391 0.654 1 85.62 466 GLY B O 1
ATOM 9773 N N . LEU B 1 467 ? 6.891 22 -1.087 1 84.62 467 LEU B N 1
ATOM 9774 C CA . LEU B 1 467 ? 5.805 22.047 -2.062 1 84.62 467 LEU B CA 1
ATOM 9775 C C . LEU B 1 467 ? 5.492 20.656 -2.586 1 84.62 467 LEU B C 1
ATOM 9777 O O . LEU B 1 467 ? 6.359 19.766 -2.584 1 84.62 467 LEU B O 1
ATOM 9781 N N . PHE B 1 468 ? 4.305 20.406 -2.963 1 84.75 468 PHE B N 1
ATOM 9782 C CA . PHE B 1 468 ? 3.918 19.078 -3.424 1 84.75 468 PHE B CA 1
ATOM 9783 C C . PHE B 1 468 ? 4.223 18.906 -4.906 1 84.75 468 PHE B C 1
ATOM 9785 O O . PHE B 1 468 ? 3.438 18.297 -5.645 1 84.75 468 PHE B O 1
ATOM 9792 N N . GLU B 1 469 ? 5.25 19.484 -5.355 1 84.81 469 GLU B N 1
ATOM 9793 C CA . GLU B 1 469 ? 5.766 19.281 -6.707 1 84.81 469 GLU B CA 1
ATOM 9794 C C . GLU B 1 469 ? 6.938 18.297 -6.703 1 84.81 469 GLU B C 1
ATOM 9796 O O . GLU B 1 469 ? 7.859 18.422 -5.891 1 84.81 469 GLU B O 1
ATOM 9801 N N . TRP B 1 470 ? 6.863 17.312 -7.574 1 86.56 470 TRP B N 1
ATOM 9802 C CA . TRP B 1 470 ? 7.895 16.281 -7.547 1 86.56 470 TRP B CA 1
ATOM 9803 C C . TRP B 1 470 ? 9.188 16.781 -8.188 1 86.56 470 TRP B C 1
ATOM 9805 O O . TRP B 1 470 ? 9.672 16.203 -9.156 1 86.56 470 TRP B O 1
ATOM 9815 N N . ASN B 1 471 ? 9.688 17.844 -7.582 1 87.19 471 ASN B N 1
ATOM 9816 C CA . ASN B 1 471 ? 10.922 18.484 -8.031 1 87.19 471 ASN B CA 1
ATOM 9817 C C . ASN B 1 471 ? 12.062 18.234 -7.051 1 87.19 471 ASN B C 1
ATOM 9819 O O . ASN B 1 471 ? 11.93 17.453 -6.113 1 87.19 471 ASN B O 1
ATOM 9823 N N . ARG B 1 472 ? 13.172 18.844 -7.312 1 87.38 472 ARG B N 1
ATOM 9824 C CA . ARG B 1 472 ? 14.383 18.609 -6.531 1 87.38 472 ARG B CA 1
ATOM 9825 C C . ARG B 1 472 ? 14.172 19 -5.07 1 87.38 472 ARG B C 1
ATOM 9827 O O . ARG B 1 472 ? 14.641 18.312 -4.164 1 87.38 472 ARG B O 1
ATOM 9834 N N . GLU B 1 473 ? 13.445 20.078 -4.793 1 91.12 473 GLU B N 1
ATOM 9835 C CA . GLU B 1 473 ? 13.227 20.562 -3.436 1 91.12 473 GLU B CA 1
ATOM 9836 C C . GLU B 1 473 ? 12.344 19.609 -2.643 1 91.12 473 GLU B C 1
ATOM 9838 O O . GLU B 1 473 ? 12.625 19.312 -1.479 1 9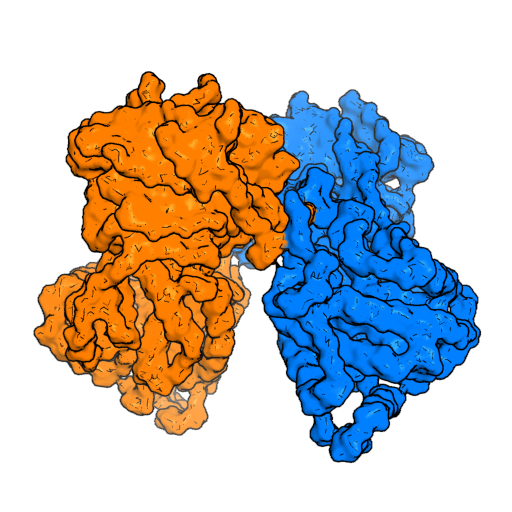1.12 473 GLU B O 1
ATOM 9843 N N . ARG B 1 474 ? 11.297 19.125 -3.332 1 91.94 474 ARG B N 1
ATOM 9844 C CA . ARG B 1 474 ? 10.414 18.172 -2.664 1 91.94 474 ARG B CA 1
ATOM 9845 C C . ARG B 1 474 ? 11.125 16.859 -2.385 1 91.94 474 ARG B C 1
ATOM 9847 O O . ARG B 1 474 ? 10.977 16.281 -1.307 1 91.94 474 ARG B O 1
ATOM 9854 N N . LYS B 1 475 ? 11.883 16.422 -3.352 1 91.56 475 LYS B N 1
ATOM 9855 C CA . LYS B 1 475 ? 12.648 15.195 -3.174 1 91.56 475 LYS B CA 1
ATOM 9856 C C . LYS B 1 475 ? 13.641 15.328 -2.02 1 91.56 475 LYS B C 1
ATOM 9858 O O . LYS B 1 475 ? 13.852 14.375 -1.266 1 91.56 475 LYS B O 1
ATOM 9863 N N . TYR B 1 476 ? 14.203 16.5 -1.84 1 93.25 476 TYR B N 1
ATOM 9864 C CA . TYR B 1 476 ? 15.055 16.766 -0.688 1 93.25 476 TYR B CA 1
ATOM 9865 C C . TYR B 1 476 ? 14.25 16.719 0.607 1 93.25 476 TYR B C 1
ATOM 9867 O O . TYR B 1 476 ? 14.625 16.031 1.559 1 93.25 476 TYR B O 1
ATOM 9875 N N . ALA B 1 477 ? 13.164 17.375 0.648 1 94.25 477 ALA B N 1
ATOM 9876 C CA . ALA B 1 477 ? 12.375 17.531 1.868 1 94.25 477 ALA B CA 1
ATOM 9877 C C . ALA B 1 477 ? 11.953 16.172 2.426 1 94.25 477 ALA B C 1
ATOM 9879 O O . ALA B 1 477 ? 11.867 15.992 3.645 1 94.25 477 ALA B O 1
ATOM 9880 N N . VAL B 1 478 ? 11.703 15.211 1.544 1 94.19 478 VAL B N 1
ATOM 9881 C CA . VAL B 1 478 ? 11.18 13.938 2.021 1 94.19 478 VAL B CA 1
ATOM 9882 C C . VAL B 1 478 ? 12.328 12.953 2.266 1 94.19 478 VAL B C 1
ATOM 9884 O O . VAL B 1 478 ? 12.117 11.867 2.797 1 94.19 478 VAL B O 1
ATOM 9887 N N . SER B 1 479 ? 13.555 13.305 1.949 1 95.12 479 SER B N 1
ATOM 9888 C CA . SER B 1 479 ? 14.711 12.422 2.057 1 95.12 479 SER B CA 1
ATOM 9889 C C . SER B 1 479 ? 15.25 12.391 3.482 1 95.12 479 SER B C 1
ATOM 9891 O O . SER B 1 479 ? 14.93 13.266 4.293 1 95.12 479 SER B O 1
ATOM 9893 N N . THR B 1 480 ? 16.062 11.414 3.801 1 97.56 480 THR B N 1
ATOM 9894 C CA . THR B 1 480 ? 16.641 11.281 5.133 1 97.56 480 THR B CA 1
ATOM 9895 C C . THR B 1 480 ? 17.562 12.461 5.441 1 97.56 480 THR B C 1
ATOM 9897 O O . THR B 1 480 ? 17.609 12.945 6.574 1 97.56 480 THR B O 1
ATOM 9900 N N . ARG B 1 481 ? 18.281 12.984 4.48 1 97 481 ARG B N 1
ATOM 9901 C CA . ARG B 1 481 ? 19.266 14.031 4.695 1 97 481 ARG B CA 1
ATOM 9902 C C . ARG B 1 481 ? 18.594 15.344 5.078 1 97 481 ARG B C 1
ATOM 9904 O O . ARG B 1 481 ? 19.266 16.281 5.543 1 97 481 ARG B O 1
ATOM 9911 N N . ALA B 1 482 ? 17.312 15.422 4.934 1 97.56 482 ALA B N 1
ATOM 9912 C CA . ALA B 1 482 ? 16.562 16.641 5.273 1 97.56 482 ALA B CA 1
ATOM 9913 C C . ALA B 1 482 ? 16.141 16.625 6.742 1 97.56 482 ALA B C 1
ATOM 9915 O O . ALA B 1 482 ? 15.43 17.516 7.191 1 97.56 482 ALA B O 1
ATOM 9916 N N . HIS B 1 483 ? 16.562 15.664 7.492 1 98.19 483 HIS B N 1
ATOM 9917 C CA . HIS B 1 483 ? 16.109 15.492 8.867 1 98.19 483 HIS B CA 1
ATOM 9918 C C . HIS B 1 483 ? 17.281 15.266 9.805 1 98.19 483 HIS B C 1
ATOM 9920 O O . HIS B 1 483 ? 18.406 15.047 9.359 1 98.19 483 HIS B O 1
ATOM 9926 N N . ASN B 1 484 ? 17.016 15.336 11.141 1 98.75 484 ASN B N 1
ATOM 9927 C CA . ASN B 1 484 ? 18.031 15.219 12.18 1 98.75 484 ASN B CA 1
ATOM 9928 C C . ASN B 1 484 ? 18.266 13.766 12.57 1 98.75 484 ASN B C 1
ATOM 9930 O O . ASN B 1 484 ? 17.953 13.359 13.688 1 98.75 484 ASN B O 1
ATOM 9934 N N . THR B 1 485 ? 18.828 13.062 11.68 1 98.56 485 THR B N 1
ATOM 9935 C CA . THR B 1 485 ? 19.094 11.641 11.836 1 98.56 485 THR B CA 1
ATOM 9936 C C . THR B 1 485 ? 20.328 11.234 11.023 1 98.56 485 THR B C 1
ATOM 9938 O O . THR B 1 485 ? 21.266 12.016 10.867 1 98.56 485 THR B O 1
ATOM 9941 N N . ILE B 1 486 ? 20.391 9.891 10.625 1 98.38 486 ILE B N 1
ATOM 9942 C CA . ILE B 1 486 ? 21.625 9.375 10.031 1 98.38 486 ILE B CA 1
ATOM 9943 C C . ILE B 1 486 ? 21.328 8.836 8.633 1 98.38 486 ILE B C 1
ATOM 9945 O O . ILE B 1 486 ? 20.344 8.117 8.43 1 98.38 486 ILE B O 1
ATOM 9949 N N . VAL B 1 487 ? 22.172 9.227 7.695 1 98.12 487 VAL B N 1
ATOM 9950 C CA . VAL B 1 487 ? 22.203 8.648 6.359 1 98.12 487 VAL B CA 1
ATOM 9951 C C . VAL B 1 487 ? 23.344 7.637 6.27 1 98.12 487 VAL B C 1
ATOM 9953 O O . VAL B 1 487 ? 24.453 7.891 6.762 1 98.12 487 VAL B O 1
ATOM 9956 N N . VAL B 1 488 ? 23.109 6.488 5.711 1 97.88 488 VAL B N 1
ATOM 9957 C CA . VAL B 1 488 ? 24.125 5.473 5.512 1 97.88 488 VAL B CA 1
ATOM 9958 C C . VAL B 1 488 ? 24.359 5.25 4.016 1 97.88 488 VAL B C 1
ATOM 9960 O O . VAL B 1 488 ? 23.406 5.039 3.266 1 97.88 488 VAL B O 1
ATOM 9963 N N . ASP B 1 489 ? 25.594 5.352 3.561 1 95.94 489 ASP B N 1
ATOM 9964 C CA . ASP B 1 489 ? 26.031 5.125 2.186 1 95.94 489 ASP B CA 1
ATOM 9965 C C . ASP B 1 489 ? 25.219 5.973 1.208 1 95.94 489 ASP B C 1
ATOM 9967 O O . ASP B 1 489 ? 24.781 5.48 0.165 1 95.94 489 ASP B O 1
ATOM 9971 N N . GLU B 1 490 ? 24.859 7.117 1.64 1 93.44 490 GLU B N 1
ATOM 9972 C CA . GLU B 1 490 ? 24.219 8.148 0.832 1 93.44 490 GLU B CA 1
ATOM 9973 C C . GLU B 1 490 ? 22.828 7.707 0.389 1 93.44 490 GLU B C 1
ATOM 9975 O O . GLU B 1 490 ? 22.312 8.164 -0.639 1 93.44 490 GLU B O 1
ATOM 9980 N N . GLN B 1 491 ? 22.281 6.793 1.144 1 93.94 491 GLN B N 1
ATOM 9981 C CA . GLN B 1 491 ? 20.938 6.312 0.807 1 93.94 491 GLN B CA 1
ATOM 9982 C C . GLN B 1 491 ? 19.938 6.684 1.889 1 93.94 491 GLN B C 1
ATOM 9984 O O . GLN B 1 491 ? 20.297 6.801 3.062 1 93.94 491 GLN B O 1
ATOM 9989 N N . ASP B 1 492 ? 18.656 6.812 1.422 1 94.31 492 ASP B N 1
ATOM 9990 C CA . ASP B 1 492 ? 17.578 7.07 2.371 1 94.31 492 ASP B CA 1
ATOM 9991 C C . ASP B 1 492 ? 17.266 5.824 3.195 1 94.31 492 ASP B C 1
ATOM 9993 O O . ASP B 1 492 ? 17.453 4.699 2.729 1 94.31 492 ASP B O 1
ATOM 9997 N N . GLN B 1 493 ? 16.812 6.043 4.406 1 95.31 493 GLN B N 1
ATOM 9998 C CA . GLN B 1 493 ? 16.375 4.945 5.254 1 95.31 493 GLN B CA 1
ATOM 9999 C C . GLN B 1 493 ? 15.102 4.297 4.691 1 95.31 493 GLN B C 1
ATOM 10001 O O . GLN B 1 493 ? 14.828 3.125 4.961 1 95.31 493 GLN B O 1
ATOM 10006 N N . HIS B 1 494 ? 14.398 5.035 3.988 1 90.56 494 HIS B N 1
ATOM 10007 C CA . HIS B 1 494 ? 13.227 4.621 3.229 1 90.56 494 HIS B CA 1
ATOM 10008 C C . HIS B 1 494 ? 13.211 5.258 1.843 1 90.56 494 HIS B C 1
ATOM 10010 O O . HIS B 1 494 ? 13.359 6.473 1.712 1 90.56 494 HIS B O 1
ATOM 10016 N N . VAL B 1 495 ? 13.055 4.352 0.793 1 86.5 495 VAL B N 1
ATOM 10017 C CA . VAL B 1 495 ? 13.125 4.867 -0.57 1 86.5 495 VAL B CA 1
ATOM 10018 C C . VAL B 1 495 ? 11.742 4.816 -1.218 1 86.5 495 VAL B C 1
ATOM 10020 O O . VAL B 1 495 ? 11.141 3.744 -1.315 1 86.5 495 VAL B O 1
ATOM 10023 N N . ARG B 1 496 ? 11.305 5.977 -1.66 1 83.62 496 ARG B N 1
ATOM 10024 C CA . ARG B 1 496 ? 10.008 6.086 -2.322 1 83.62 496 ARG B CA 1
ATOM 10025 C C . ARG B 1 496 ? 10.141 5.859 -3.824 1 83.62 496 ARG B C 1
ATOM 10027 O O . ARG B 1 496 ? 11.125 6.285 -4.438 1 83.62 496 ARG B O 1
ATOM 10034 N N . GLY B 1 497 ? 9.203 5.164 -4.449 1 77.44 497 GLY B N 1
ATOM 10035 C CA . GLY B 1 497 ? 9.18 4.953 -5.891 1 77.44 497 GLY B CA 1
ATOM 10036 C C . GLY B 1 497 ? 8.695 6.16 -6.664 1 77.44 497 GLY B C 1
ATOM 10037 O O . GLY B 1 497 ? 9.453 6.77 -7.418 1 77.44 497 GLY B O 1
ATOM 10038 N N . MET B 1 498 ? 7.387 6.48 -6.52 1 79.56 498 MET B N 1
ATOM 10039 C CA . MET B 1 498 ? 6.785 7.68 -7.086 1 79.56 498 MET B CA 1
ATOM 10040 C C . MET B 1 498 ? 6.402 8.672 -5.992 1 79.56 498 MET B C 1
ATOM 10042 O O . MET B 1 498 ? 6.543 8.375 -4.805 1 79.56 498 MET B O 1
ATOM 10046 N N . HIS B 1 499 ? 5.984 9.789 -6.383 1 80 499 HIS B N 1
ATOM 10047 C CA . HIS B 1 499 ? 5.742 10.883 -5.449 1 80 499 HIS B CA 1
ATOM 10048 C C . HIS B 1 499 ? 4.793 10.461 -4.332 1 80 499 HIS B C 1
ATOM 10050 O O . HIS B 1 499 ? 5.098 10.641 -3.152 1 80 499 HIS B O 1
ATOM 10056 N N . TRP B 1 500 ? 3.672 9.883 -4.676 1 79.44 500 TRP B N 1
ATOM 10057 C CA . TRP B 1 500 ? 2.648 9.609 -3.672 1 79.44 500 TRP B CA 1
ATOM 10058 C C . TRP B 1 500 ? 2.539 8.117 -3.398 1 79.44 500 TRP B C 1
ATOM 10060 O O . TRP B 1 500 ? 1.842 7.695 -2.471 1 79.44 500 TRP B O 1
ATOM 10070 N N . SER B 1 501 ? 3.217 7.34 -4.145 1 71.06 501 SER B N 1
ATOM 10071 C CA . SER B 1 501 ? 3.191 5.895 -3.938 1 71.06 501 SER B CA 1
ATOM 10072 C C . SER B 1 501 ? 4.27 5.461 -2.949 1 71.06 501 SER B C 1
ATOM 10074 O O . SER B 1 501 ? 5.445 5.371 -3.307 1 71.06 501 SER B O 1
ATOM 10076 N N . THR B 1 502 ? 3.857 5.469 -1.682 1 69.19 502 THR B N 1
ATOM 10077 C CA . THR B 1 502 ? 4.902 5.105 -0.73 1 69.19 502 THR B CA 1
ATOM 10078 C C . THR B 1 502 ? 4.449 3.947 0.154 1 69.19 502 THR B C 1
ATOM 10080 O O . THR B 1 502 ? 3.262 3.826 0.469 1 69.19 502 THR B O 1
ATOM 10083 N N . GLN B 1 503 ? 5.414 3.133 0.286 1 69.94 503 GLN B N 1
ATOM 10084 C CA . GLN B 1 503 ? 5.301 2.082 1.293 1 69.94 503 GLN B CA 1
ATOM 10085 C C . GLN B 1 503 ? 5.359 2.662 2.703 1 69.94 503 GLN B C 1
ATOM 10087 O O . GLN B 1 503 ? 5.598 3.861 2.877 1 69.94 503 GLN B O 1
ATOM 10092 N N . GLN B 1 504 ? 5.102 1.765 3.568 1 84.06 504 GLN B N 1
ATOM 10093 C CA . GLN B 1 504 ? 5.387 2.129 4.953 1 84.06 504 GLN B CA 1
ATOM 10094 C C . GLN B 1 504 ? 6.859 2.479 5.137 1 84.06 504 GLN B C 1
ATOM 10096 O O . GLN B 1 504 ? 7.734 1.845 4.539 1 84.06 504 GLN B O 1
ATOM 10101 N N . THR B 1 505 ? 7.109 3.471 5.816 1 90.19 505 THR B N 1
ATOM 10102 C CA . THR B 1 505 ? 8.477 3.896 6.074 1 90.19 505 THR B CA 1
ATOM 10103 C C . THR B 1 505 ? 9.234 2.838 6.875 1 90.19 505 THR B C 1
ATOM 10105 O O . THR B 1 505 ? 8.719 1.74 7.102 1 90.19 505 THR B O 1
ATOM 10108 N N . ALA B 1 506 ? 10.461 3.109 7.234 1 89.5 506 ALA B N 1
ATOM 10109 C CA . ALA B 1 506 ? 11.32 2.16 7.938 1 89.5 506 ALA B CA 1
ATOM 10110 C C . ALA B 1 506 ? 10.648 1.661 9.219 1 89.5 506 ALA B C 1
ATOM 10112 O O . ALA B 1 506 ? 10.031 2.439 9.945 1 89.5 506 ALA B O 1
ATOM 10113 N N . ALA B 1 507 ? 10.758 0.367 9.484 1 92 507 ALA B N 1
ATOM 10114 C CA . ALA B 1 507 ? 10.273 -0.186 10.742 1 92 507 ALA B CA 1
ATOM 10115 C C . ALA B 1 507 ? 11.062 0.362 11.93 1 92 507 ALA B C 1
ATOM 10117 O O . ALA B 1 507 ? 12.281 0.538 11.844 1 92 507 ALA B O 1
ATOM 10118 N N . CYS B 1 508 ? 10.391 0.593 13.016 1 95.81 508 CYS B N 1
ATOM 10119 C CA . CYS B 1 508 ? 11.023 1.118 14.219 1 95.81 508 CYS B CA 1
ATOM 10120 C C . CYS B 1 508 ? 10.641 0.288 15.438 1 95.81 508 CYS B C 1
ATOM 10122 O O . CYS B 1 508 ? 9.586 -0.351 15.461 1 95.81 508 CYS B O 1
ATOM 10124 N N . LYS B 1 509 ? 11.484 0.261 16.375 1 96.69 509 LYS B N 1
ATOM 10125 C CA . LYS B 1 509 ? 11.227 -0.364 17.672 1 96.69 509 LYS B CA 1
ATOM 10126 C C . LYS B 1 509 ? 11.711 0.526 18.812 1 96.69 509 LYS B C 1
ATOM 10128 O O . LYS B 1 509 ? 12.867 0.954 18.828 1 96.69 509 LYS B O 1
ATOM 10133 N N . ILE B 1 510 ? 10.82 0.853 19.734 1 97.5 510 ILE B N 1
ATOM 10134 C CA . ILE B 1 510 ? 11.172 1.546 20.969 1 97.5 510 ILE B CA 1
ATOM 10135 C C . ILE B 1 510 ? 11.562 0.53 22.031 1 97.5 510 ILE B C 1
ATOM 10137 O O . ILE B 1 510 ? 10.758 -0.317 22.422 1 97.5 510 ILE B O 1
ATOM 10141 N N . TRP B 1 511 ? 12.742 0.628 22.531 1 96.69 511 TRP B N 1
ATOM 10142 C CA . TRP B 1 511 ? 13.273 -0.378 23.438 1 96.69 511 TRP B CA 1
ATOM 10143 C C . TRP B 1 511 ? 13.102 0.061 24.891 1 96.69 511 TRP B C 1
ATOM 10145 O O . TRP B 1 511 ? 12.922 -0.773 25.781 1 96.69 511 TRP B O 1
ATOM 10155 N N . ASP B 1 512 ? 13.273 1.375 25.156 1 96.19 512 ASP B N 1
ATOM 10156 C CA . ASP B 1 512 ? 13.258 1.848 26.531 1 96.19 512 ASP B CA 1
ATOM 10157 C C . ASP B 1 512 ? 12.766 3.291 26.609 1 96.19 512 ASP B C 1
ATOM 10159 O O . ASP B 1 512 ? 13.07 4.105 25.734 1 96.19 512 ASP B O 1
ATOM 10163 N N . ILE B 1 513 ? 11.969 3.617 27.578 1 97.19 513 ILE B N 1
ATOM 10164 C CA . ILE B 1 513 ? 11.5 4.949 27.938 1 97.19 513 ILE B CA 1
ATOM 10165 C C . ILE B 1 513 ? 11.531 5.109 29.453 1 97.19 513 ILE B C 1
ATOM 10167 O O . ILE B 1 513 ? 10.977 4.277 30.188 1 97.19 513 ILE B O 1
ATOM 10171 N N . ARG B 1 514 ? 12.172 6.215 29.859 1 96.81 514 ARG B N 1
ATOM 10172 C CA . ARG B 1 514 ? 12.188 6.547 31.281 1 96.81 514 ARG B CA 1
ATOM 10173 C C . ARG B 1 514 ? 11.867 8.023 31.5 1 96.81 514 ARG B C 1
ATOM 10175 O O . ARG B 1 514 ? 12.406 8.891 30.812 1 96.81 514 ARG B O 1
ATOM 10182 N N . ASN B 1 515 ? 10.953 8.273 32.438 1 95.56 515 ASN B N 1
ATOM 10183 C CA . ASN B 1 515 ? 10.578 9.633 32.812 1 95.56 515 ASN B CA 1
ATOM 10184 C C . ASN B 1 515 ? 10.812 9.891 34.281 1 95.56 515 ASN B C 1
ATOM 10186 O O . ASN B 1 515 ? 10.188 9.258 35.156 1 95.56 515 ASN B O 1
ATOM 10190 N N . THR B 1 516 ? 11.734 10.781 34.562 1 94 516 THR B N 1
ATOM 10191 C CA . THR B 1 516 ? 12.023 11.148 35.938 1 94 516 THR B CA 1
ATOM 10192 C C . THR B 1 516 ? 11.945 12.664 36.125 1 94 516 THR B C 1
ATOM 10194 O O . THR B 1 516 ? 11.695 13.398 35.156 1 94 516 THR B O 1
ATOM 10197 N N . GLY B 1 517 ? 12.047 13.109 37.312 1 90.62 517 GLY B N 1
ATOM 10198 C CA . GLY B 1 517 ? 12.086 14.539 37.562 1 90.62 517 GLY B CA 1
ATOM 10199 C C . GLY B 1 517 ? 13.328 15.211 37.031 1 90.62 517 GLY B C 1
ATOM 10200 O O . GLY B 1 517 ? 13.289 16.391 36.656 1 90.62 517 GLY B O 1
ATOM 10201 N N . ALA B 1 518 ? 14.43 14.438 36.875 1 93 518 ALA B N 1
ATOM 10202 C CA . ALA B 1 518 ? 15.703 15.008 36.469 1 93 518 ALA B CA 1
ATOM 10203 C C . ALA B 1 518 ? 15.898 14.883 34.938 1 93 518 ALA B C 1
ATOM 10205 O O . ALA B 1 518 ? 16.516 15.758 34.312 1 93 518 ALA B O 1
ATOM 10206 N N . TYR B 1 519 ? 15.406 13.797 34.469 1 95.62 519 TYR B N 1
ATOM 10207 C CA . TYR B 1 519 ? 15.641 13.578 33.031 1 95.62 519 TYR B CA 1
ATOM 10208 C C . TYR B 1 519 ? 14.547 12.703 32.438 1 95.62 519 TYR B C 1
ATOM 10210 O O . TYR B 1 519 ? 13.828 12.016 33.156 1 95.62 519 TYR B O 1
ATOM 10218 N N . ASP B 1 520 ? 14.336 12.805 31.156 1 97.75 520 ASP B N 1
ATOM 10219 C CA . ASP B 1 520 ? 13.625 11.844 30.328 1 97.75 520 ASP B CA 1
ATOM 10220 C C . ASP B 1 520 ? 14.578 11.125 29.375 1 97.75 520 ASP B C 1
ATOM 10222 O O . ASP B 1 520 ? 15.562 11.703 28.922 1 97.75 520 ASP B O 1
ATOM 10226 N N . TYR B 1 521 ? 14.32 9.789 29.109 1 97.88 521 TYR B N 1
ATOM 10227 C CA . TYR B 1 521 ? 15.227 8.953 28.312 1 97.88 521 TYR B CA 1
ATOM 10228 C C . TYR B 1 521 ? 14.453 8.141 27.297 1 97.88 521 TYR B C 1
ATOM 10230 O O . TYR B 1 521 ? 13.391 7.598 27.594 1 97.88 521 TYR B O 1
ATOM 10238 N N . TRP B 1 522 ? 14.945 8.188 26.047 1 98.44 522 TRP B N 1
ATOM 10239 C CA . TRP B 1 522 ? 14.398 7.379 24.969 1 98.44 522 TRP B CA 1
ATOM 10240 C C . TRP B 1 522 ? 15.469 6.508 24.328 1 98.44 522 TRP B C 1
ATOM 10242 O O . TRP B 1 522 ? 16.594 6.961 24.094 1 98.44 522 TRP B O 1
ATOM 10252 N N . PHE B 1 523 ? 15.266 5.254 24.078 1 97.94 523 PHE B N 1
ATOM 10253 C CA . PHE B 1 523 ? 16.094 4.32 23.328 1 97.94 523 PHE B CA 1
ATOM 10254 C C . PHE B 1 523 ? 15.266 3.613 22.25 1 97.94 523 PHE B C 1
ATOM 10256 O O . PHE B 1 523 ? 14.352 2.848 22.578 1 97.94 523 PHE B O 1
ATOM 10263 N N . ALA B 1 524 ? 15.562 3.908 20.922 1 98.38 524 ALA B N 1
ATOM 10264 C CA . ALA B 1 524 ? 14.805 3.314 19.828 1 98.38 524 ALA B CA 1
ATOM 10265 C C . ALA B 1 524 ? 15.727 2.982 18.641 1 98.38 524 ALA B C 1
ATOM 10267 O O . ALA B 1 524 ? 16.828 3.506 18.547 1 98.38 524 ALA B O 1
ATOM 10268 N N . SER B 1 525 ? 15.273 2.045 17.766 1 98.25 525 SER B N 1
ATOM 10269 C CA . SER B 1 525 ? 15.992 1.647 16.562 1 98.25 525 SER B CA 1
ATOM 10270 C C . SER B 1 525 ? 15.086 1.711 15.336 1 98.25 525 SER B C 1
ATOM 10272 O O . SER B 1 525 ? 13.859 1.608 15.453 1 98.25 525 SER B O 1
ATOM 10274 N N . HIS B 1 526 ? 15.672 1.928 14.211 1 97.5 526 HIS B N 1
ATOM 10275 C CA . HIS B 1 526 ? 14.961 1.635 12.969 1 97.5 526 HIS B CA 1
ATOM 10276 C C . HIS B 1 526 ? 15.742 0.644 12.109 1 97.5 526 HIS B C 1
ATOM 10278 O O . HIS B 1 526 ? 16.938 0.42 12.336 1 97.5 526 HIS B O 1
ATOM 10284 N N . TYR B 1 527 ? 15.094 0.077 11.125 1 95.94 527 TYR B N 1
ATOM 10285 C CA . TYR B 1 527 ? 15.648 -1.073 10.422 1 95.94 527 TYR B CA 1
ATOM 10286 C C . TYR B 1 527 ? 15.602 -0.862 8.914 1 95.94 527 TYR B C 1
ATOM 10288 O O . TYR B 1 527 ? 15.633 -1.825 8.141 1 95.94 527 TYR B O 1
ATOM 10296 N N . GLY B 1 528 ? 15.531 0.326 8.523 1 94.31 528 GLY B N 1
ATOM 10297 C CA . GLY B 1 528 ? 15.43 0.652 7.109 1 94.31 528 GLY B CA 1
ATOM 10298 C C . GLY B 1 528 ? 16.656 0.255 6.312 1 94.31 528 GLY B C 1
ATOM 10299 O O . GLY B 1 528 ? 16.547 -0.114 5.141 1 94.31 528 GLY B O 1
ATOM 10300 N N . TYR B 1 529 ? 17.844 0.27 6.875 1 95.75 529 TYR B N 1
ATOM 10301 C CA . TYR B 1 529 ? 19.094 0.001 6.168 1 95.75 529 TYR B CA 1
ATOM 10302 C C . TYR B 1 529 ? 19.406 -1.487 6.184 1 95.75 529 TYR B C 1
ATOM 10304 O O . TYR B 1 529 ? 20.422 -1.915 5.609 1 95.75 529 TYR B O 1
ATOM 10312 N N . THR B 1 530 ? 18.531 -2.289 6.766 1 93.69 530 THR B N 1
ATOM 10313 C CA . THR B 1 530 ? 18.766 -3.727 6.773 1 93.69 530 THR B CA 1
ATOM 10314 C C . THR B 1 530 ? 18.594 -4.312 5.375 1 93.69 530 THR B C 1
ATOM 10316 O O . THR B 1 530 ? 18.984 -5.453 5.121 1 93.69 530 THR B O 1
ATOM 10319 N N . ARG B 1 531 ? 18.078 -3.57 4.434 1 89.25 531 ARG B N 1
ATOM 10320 C CA . ARG B 1 531 ? 17.906 -4.004 3.053 1 89.25 531 ARG B CA 1
ATOM 10321 C C . ARG B 1 531 ? 19.25 -4.109 2.34 1 89.25 531 ARG B C 1
ATOM 10323 O O . ARG B 1 531 ? 19.359 -4.707 1.267 1 89.25 531 ARG B O 1
ATOM 10330 N N . PHE B 1 532 ? 20.312 -3.488 2.941 1 92.25 532 PHE B N 1
ATOM 10331 C CA . PHE B 1 532 ? 21.641 -3.559 2.342 1 92.25 532 PHE B CA 1
ATOM 10332 C C . PHE B 1 532 ? 22.172 -4.988 2.371 1 92.25 532 PHE B C 1
ATOM 10334 O O . PHE B 1 532 ? 21.688 -5.816 3.146 1 92.25 532 PHE B O 1
ATOM 10341 N N . THR B 1 533 ? 23.156 -5.199 1.433 1 89.06 533 THR B N 1
ATOM 10342 C CA . THR B 1 533 ? 23.812 -6.5 1.459 1 89.06 533 THR B CA 1
ATOM 10343 C C . THR B 1 533 ? 24.391 -6.785 2.842 1 89.06 533 THR B C 1
ATOM 10345 O O . THR B 1 533 ? 24.266 -7.902 3.352 1 89.06 533 THR B O 1
ATOM 10348 N N . ASP B 1 534 ? 25.125 -5.82 3.369 1 93.38 534 ASP B N 1
ATOM 10349 C CA . ASP B 1 534 ? 25.453 -5.824 4.789 1 93.38 534 ASP B CA 1
ATOM 10350 C C . ASP B 1 534 ? 24.438 -5.023 5.598 1 93.38 534 ASP B C 1
ATOM 10352 O O . ASP B 1 534 ? 24.469 -3.793 5.609 1 93.38 534 ASP B O 1
ATOM 10356 N N . PRO B 1 535 ? 23.547 -5.738 6.289 1 93.5 535 PRO B N 1
ATOM 10357 C CA . PRO B 1 535 ? 22.5 -5.008 7 1 93.5 535 PRO B CA 1
ATOM 10358 C C . PRO B 1 535 ? 23.062 -4.043 8.047 1 93.5 535 PRO B C 1
ATOM 10360 O O . PRO B 1 535 ? 24.047 -4.355 8.719 1 93.5 535 PRO B O 1
ATOM 10363 N N . VAL B 1 536 ? 22.469 -2.891 8.117 1 96.75 536 VAL B N 1
ATOM 10364 C CA . VAL B 1 536 ? 22.828 -1.894 9.125 1 96.75 536 VAL B CA 1
ATOM 10365 C C . VAL B 1 536 ? 21.594 -1.563 9.969 1 96.75 536 VAL B C 1
ATOM 10367 O O . VAL B 1 536 ? 20.5 -1.344 9.438 1 96.75 536 VAL B O 1
ATOM 10370 N N . ILE B 1 537 ? 21.719 -1.598 11.289 1 97.81 537 ILE B N 1
ATOM 10371 C CA . ILE B 1 537 ? 20.672 -1.171 12.211 1 97.81 537 ILE B CA 1
ATOM 10372 C C . ILE B 1 537 ? 21.078 0.13 12.891 1 97.81 537 ILE B C 1
ATOM 10374 O O . ILE B 1 537 ? 22.172 0.229 13.445 1 97.81 537 ILE B O 1
ATOM 10378 N N . HIS B 1 538 ? 20.281 1.123 12.82 1 98.5 538 HIS B N 1
ATOM 10379 C CA . HIS B 1 538 ? 20.531 2.393 13.5 1 98.5 538 HIS B CA 1
ATOM 10380 C C . HIS B 1 538 ? 19.719 2.506 14.781 1 98.5 538 HIS B C 1
ATOM 10382 O O . HIS B 1 538 ? 18.484 2.408 14.742 1 98.5 538 HIS B O 1
ATOM 10388 N N . SER B 1 539 ? 20.406 2.682 15.867 1 98.62 539 SER B N 1
ATOM 10389 C CA . SER B 1 539 ? 19.781 2.965 17.156 1 98.62 539 SER B CA 1
ATOM 10390 C C . SER B 1 539 ? 20.156 4.355 17.656 1 98.62 539 SER B C 1
ATOM 10392 O O . SER B 1 539 ? 21.25 4.84 17.391 1 98.62 539 SER B O 1
ATOM 10394 N N . ARG B 1 540 ? 19.219 4.977 18.375 1 98.62 540 ARG B N 1
ATOM 10395 C CA . ARG B 1 540 ? 19.453 6.285 18.953 1 98.62 540 ARG B CA 1
ATOM 10396 C C . ARG B 1 540 ? 18.984 6.332 20.406 1 98.62 540 ARG B C 1
ATOM 10398 O O . ARG B 1 540 ? 17.859 5.926 20.703 1 98.62 540 ARG B O 1
ATOM 10405 N N . LYS B 1 541 ? 19.812 6.797 21.234 1 98.44 541 LYS B N 1
ATOM 10406 C CA . LYS B 1 541 ? 19.5 7.152 22.625 1 98.44 541 LYS B CA 1
ATOM 10407 C C . LYS B 1 541 ? 19.438 8.672 22.797 1 98.44 541 LYS B C 1
ATOM 10409 O O . LYS B 1 541 ? 20.328 9.383 22.312 1 98.44 541 LYS B O 1
ATOM 10414 N N . VAL B 1 542 ? 18.359 9.125 23.422 1 98.62 542 VAL B N 1
ATOM 10415 C CA . VAL B 1 542 ? 18.219 10.547 23.703 1 98.62 542 VAL B CA 1
ATOM 10416 C C . VAL B 1 542 ? 17.969 10.75 25.203 1 98.62 542 VAL B C 1
ATOM 10418 O O . VAL B 1 542 ? 17.031 10.195 25.766 1 98.62 542 VAL B O 1
ATOM 10421 N N . LEU B 1 543 ? 18.875 11.445 25.781 1 98.25 543 LEU B N 1
ATOM 10422 C CA . LEU B 1 543 ? 18.719 11.852 27.172 1 98.25 543 LEU B CA 1
ATOM 10423 C C . LEU B 1 543 ? 18.406 13.344 27.281 1 98.25 543 LEU B C 1
ATOM 10425 O O . LEU B 1 543 ? 19.234 14.18 26.938 1 98.25 543 LEU B O 1
ATOM 10429 N N . HIS B 1 544 ? 17.203 13.625 27.641 1 97.81 544 HIS B N 1
ATOM 10430 C CA . HIS B 1 544 ? 16.75 14.992 27.906 1 97.81 544 HIS B CA 1
ATOM 10431 C C . HIS B 1 544 ? 16.953 15.359 29.375 1 97.81 544 HIS B C 1
ATOM 10433 O O . HIS B 1 544 ? 16.125 15.008 30.219 1 97.81 544 HIS B O 1
ATOM 10439 N N . VAL B 1 545 ? 18 16.031 29.672 1 96.44 545 VAL B N 1
ATOM 10440 C CA . VAL B 1 545 ? 18.234 16.516 31.031 1 96.44 545 VAL B CA 1
ATOM 10441 C C . VAL B 1 545 ? 17.5 17.828 31.234 1 96.44 545 VAL B C 1
ATOM 10443 O O . VAL B 1 545 ? 17.922 18.875 30.719 1 96.44 545 VAL B O 1
ATOM 10446 N N . LYS B 1 546 ? 16.516 17.797 32.031 1 89.25 546 LYS B N 1
ATOM 10447 C CA . LYS B 1 546 ? 15.578 18.906 32.156 1 89.25 546 LYS B CA 1
ATOM 10448 C C . LYS B 1 546 ? 16.297 20.172 32.594 1 89.25 546 LYS B C 1
ATOM 10450 O O . LYS B 1 546 ? 17.156 20.141 33.5 1 89.25 546 LYS B O 1
ATOM 10455 N N . ASN B 1 547 ? 16 21.234 31.938 1 88.06 547 ASN B N 1
ATOM 10456 C CA . ASN B 1 547 ? 16.453 22.594 32.188 1 88.06 547 ASN B CA 1
ATOM 10457 C C . ASN B 1 547 ? 17.953 22.75 31.859 1 88.06 547 ASN B C 1
ATOM 10459 O O . ASN B 1 547 ? 18.594 23.688 32.344 1 88.06 547 ASN B O 1
ATOM 10463 N N . ARG B 1 548 ? 18.547 21.781 31.078 1 94.5 548 ARG B N 1
ATOM 10464 C CA . ARG B 1 548 ? 19.984 21.922 30.875 1 94.5 548 ARG B CA 1
ATOM 10465 C C . ARG B 1 548 ? 20.359 21.594 29.422 1 94.5 548 ARG B C 1
ATOM 10467 O O . ARG B 1 548 ? 20.75 22.484 28.672 1 94.5 548 ARG B O 1
ATOM 10474 N N . TYR B 1 549 ? 20.359 20.297 29.047 1 97.38 549 TYR B N 1
ATOM 10475 C CA . TYR B 1 549 ? 20.859 19.906 27.734 1 97.38 549 TYR B CA 1
ATOM 10476 C C . TYR B 1 549 ? 20.234 18.609 27.266 1 97.38 549 TYR B C 1
ATOM 10478 O O . TYR B 1 549 ? 19.469 17.969 28.016 1 97.38 549 TYR B O 1
ATOM 10486 N N . TRP B 1 550 ? 20.438 18.281 26 1 98.38 550 TRP B N 1
ATOM 10487 C CA . TRP B 1 550 ? 20.141 16.969 25.438 1 98.38 550 TRP B CA 1
ATOM 10488 C C . TRP B 1 550 ? 21.406 16.234 25.047 1 98.38 550 TRP B C 1
ATOM 10490 O O . TRP B 1 550 ? 22.328 16.828 24.484 1 98.38 550 TRP B O 1
ATOM 10500 N N . LEU B 1 551 ? 21.531 14.977 25.391 1 98.5 551 LEU B N 1
ATOM 10501 C CA . LEU B 1 551 ? 22.609 14.102 24.906 1 98.5 551 LEU B CA 1
ATOM 10502 C C . LEU B 1 551 ? 22.062 13.055 23.938 1 98.5 551 LEU B C 1
ATOM 10504 O O . LEU B 1 551 ? 21.141 12.312 24.281 1 98.5 551 LEU B O 1
ATOM 10508 N N . ILE B 1 552 ? 22.578 13.039 22.719 1 98.62 552 ILE B N 1
ATOM 10509 C CA . ILE B 1 552 ? 22.188 12.078 21.703 1 98.62 552 ILE B CA 1
ATOM 10510 C C . ILE B 1 552 ? 23.344 11.109 21.438 1 98.62 552 ILE B C 1
ATOM 10512 O O . ILE B 1 552 ? 24.469 11.531 21.203 1 98.62 552 ILE B O 1
ATOM 10516 N N . VAL B 1 553 ? 23.031 9.844 21.531 1 98.12 553 VAL B N 1
ATOM 10517 C CA . VAL B 1 553 ? 23.984 8.797 21.188 1 98.12 553 VAL B CA 1
ATOM 10518 C C . VAL B 1 553 ? 23.422 7.914 20.078 1 98.12 553 VAL B C 1
ATOM 10520 O O . VAL B 1 553 ? 22.422 7.223 20.281 1 98.12 553 VAL B O 1
ATOM 10523 N N . ASP B 1 554 ? 24.031 7.902 18.953 1 98.06 554 ASP B N 1
ATOM 10524 C CA . ASP B 1 554 ? 23.688 7.027 17.844 1 98.06 554 ASP B CA 1
ATOM 10525 C C . ASP B 1 554 ? 24.594 5.793 17.812 1 98.06 554 ASP B C 1
ATOM 10527 O O . ASP B 1 554 ? 25.797 5.902 18 1 98.06 554 ASP B O 1
ATOM 10531 N N . ILE B 1 555 ? 24 4.684 17.609 1 97.88 555 ILE B N 1
ATOM 10532 C CA . ILE B 1 555 ? 24.703 3.414 17.5 1 97.88 555 ILE B CA 1
ATOM 10533 C C . ILE B 1 555 ? 24.344 2.738 16.188 1 97.88 555 ILE B C 1
ATOM 10535 O O . ILE B 1 555 ? 23.172 2.447 15.93 1 97.88 555 ILE B O 1
ATOM 10539 N N . LEU B 1 556 ? 25.312 2.469 15.336 1 97.69 556 LEU B N 1
ATOM 10540 C CA . LEU B 1 556 ? 25.109 1.74 14.086 1 97.69 556 LEU B CA 1
ATOM 10541 C C . LEU B 1 556 ? 25.734 0.354 14.156 1 97.69 556 LEU B C 1
ATOM 10543 O O . LEU B 1 556 ? 26.953 0.229 14.328 1 97.69 556 LEU B O 1
ATOM 10547 N N . GLU B 1 557 ? 24.891 -0.643 14.016 1 97.38 557 GLU B N 1
ATOM 10548 C CA . GLU B 1 557 ? 25.375 -2.02 13.953 1 97.38 557 GLU B CA 1
ATOM 10549 C C . GLU B 1 557 ? 25.578 -2.471 12.516 1 97.38 557 GLU B C 1
ATOM 10551 O O . GLU B 1 557 ? 24.641 -2.445 11.711 1 97.38 557 GLU B O 1
ATOM 10556 N N . ALA B 1 558 ? 26.766 -2.85 12.203 1 96.31 558 ALA B N 1
ATOM 10557 C CA . ALA B 1 558 ? 27.125 -3.352 10.875 1 96.31 558 ALA B CA 1
ATOM 10558 C C . ALA B 1 558 ? 28.344 -4.262 10.945 1 96.31 558 ALA B C 1
ATOM 10560 O O . ALA B 1 558 ? 29.016 -4.336 11.977 1 96.31 558 ALA B O 1
ATOM 10561 N N . ASP B 1 559 ? 28.578 -4.984 9.867 1 95.19 559 ASP B N 1
ATOM 10562 C CA . ASP B 1 559 ? 29.75 -5.859 9.805 1 95.19 559 ASP B CA 1
ATOM 10563 C C . ASP B 1 559 ? 30.859 -5.246 8.945 1 95.19 559 ASP B C 1
ATOM 10565 O O . ASP B 1 559 ? 32.031 -5.418 9.234 1 95.19 559 ASP B O 1
ATOM 10569 N N . LYS B 1 560 ? 30.438 -4.555 7.934 1 95.25 560 LYS B N 1
ATOM 10570 C CA . LYS B 1 560 ? 31.406 -4.059 6.957 1 95.25 560 LYS B CA 1
ATOM 10571 C C . LYS B 1 560 ? 31.547 -2.543 7.039 1 95.25 560 LYS B C 1
ATOM 10573 O O . LYS B 1 560 ? 31.109 -1.928 8.016 1 95.25 560 LYS B O 1
ATOM 10578 N N . ASP B 1 561 ? 32.312 -2.043 6.047 1 94.81 561 ASP B N 1
ATOM 10579 C CA . ASP B 1 561 ? 32.562 -0.604 5.992 1 94.81 561 ASP B CA 1
ATOM 10580 C C . ASP B 1 561 ? 31.359 0.128 5.391 1 94.81 561 ASP B C 1
ATOM 10582 O O . ASP B 1 561 ? 30.828 -0.288 4.359 1 94.81 561 ASP B O 1
ATOM 10586 N N . HIS B 1 562 ? 30.938 1.185 6.105 1 96.44 562 HIS B N 1
ATOM 10587 C CA . HIS B 1 562 ? 29.875 2.045 5.609 1 96.44 562 HIS B CA 1
ATOM 10588 C C . HIS B 1 562 ? 30.219 3.518 5.812 1 96.44 562 HIS B C 1
ATOM 10590 O O . HIS B 1 562 ? 30.984 3.863 6.711 1 96.44 562 HIS B O 1
ATOM 10596 N N . LYS B 1 563 ? 29.75 4.344 4.926 1 96.56 563 LYS B N 1
ATOM 10597 C CA . LYS B 1 563 ? 29.781 5.789 5.129 1 96.56 563 LYS B CA 1
ATOM 10598 C C . LYS B 1 563 ? 28.578 6.25 5.949 1 96.56 563 LYS B C 1
ATOM 10600 O O . LYS B 1 563 ? 27.422 6.051 5.547 1 96.56 563 LYS B O 1
ATOM 10605 N N . VAL B 1 564 ? 28.859 6.84 7.137 1 96.94 564 VAL B N 1
ATOM 10606 C CA . VAL B 1 564 ? 27.797 7.297 8.039 1 96.94 564 VAL B CA 1
ATOM 10607 C C . VAL B 1 564 ? 27.781 8.82 8.086 1 96.94 564 VAL B C 1
ATOM 10609 O O . VAL B 1 564 ? 28.812 9.453 8.336 1 96.94 564 VAL B O 1
ATOM 10612 N N . GLU B 1 565 ? 26.609 9.414 7.816 1 98 565 GLU B N 1
ATOM 10613 C CA . GLU B 1 565 ? 26.453 10.867 7.848 1 98 565 GLU B CA 1
ATOM 10614 C C . GLU B 1 565 ? 25.359 11.281 8.836 1 98 565 GLU B C 1
ATOM 10616 O O . GLU B 1 565 ? 24.203 10.914 8.672 1 98 565 GLU B O 1
ATOM 10621 N N . GLN B 1 566 ? 25.781 12.016 9.852 1 97.94 566 GLN B N 1
ATOM 10622 C CA . GLN B 1 566 ? 24.859 12.523 10.867 1 97.94 566 GLN B CA 1
ATOM 10623 C C . GLN B 1 566 ? 24.484 13.977 10.594 1 97.94 566 GLN B C 1
ATOM 10625 O O . GLN B 1 566 ? 25.344 14.812 10.359 1 97.94 566 GLN B O 1
ATOM 10630 N N . TYR B 1 567 ? 23.172 14.266 10.68 1 98.5 567 TYR B N 1
ATOM 10631 C CA . TYR B 1 567 ? 22.688 15.594 10.312 1 98.5 567 TYR B CA 1
ATOM 10632 C C . TYR B 1 567 ? 21.984 16.266 11.492 1 98.5 567 TYR B C 1
ATOM 10634 O O . TYR B 1 567 ? 21.25 15.617 12.242 1 98.5 567 TYR B O 1
ATOM 10642 N N . PHE B 1 568 ? 22.188 17.578 11.664 1 98.62 568 PHE B N 1
ATOM 10643 C CA . PHE B 1 568 ? 21.422 18.469 12.531 1 98.62 568 PHE B CA 1
ATOM 10644 C C . PHE B 1 568 ? 21.078 19.766 11.82 1 98.62 568 PHE B C 1
ATOM 10646 O O . PHE B 1 568 ? 21.984 20.531 11.461 1 98.62 568 PHE B O 1
ATOM 10653 N N . HIS B 1 569 ? 19.844 20.031 11.648 1 98.31 569 HIS B N 1
ATOM 10654 C CA . HIS B 1 569 ? 19.359 21.219 10.953 1 98.31 569 HIS B CA 1
ATOM 10655 C C . HIS B 1 569 ? 19.156 22.375 11.93 1 98.31 569 HIS B C 1
ATOM 10657 O O . HIS B 1 569 ? 18.391 22.266 12.883 1 98.31 569 HIS B O 1
ATOM 10663 N N . LEU B 1 570 ? 19.828 23.484 11.664 1 97.5 570 LEU B N 1
ATOM 10664 C CA . LEU B 1 570 ? 19.781 24.656 12.539 1 97.5 570 LEU B CA 1
ATOM 10665 C C . LEU B 1 570 ? 18.797 25.688 12 1 97.5 570 LEU B C 1
ATOM 10667 O O . LEU B 1 570 ? 18.406 25.641 10.828 1 97.5 570 LEU B O 1
ATOM 10671 N N . PRO B 1 571 ? 18.344 26.594 12.922 1 94.44 571 PRO B N 1
ATOM 10672 C CA . PRO B 1 571 ? 17.516 27.688 12.43 1 94.44 571 PRO B CA 1
ATOM 10673 C C . PRO B 1 571 ? 18.25 28.594 11.453 1 94.44 571 PRO B C 1
ATOM 10675 O O . PRO B 1 571 ? 19.484 28.641 11.461 1 94.44 571 PRO B O 1
ATOM 10678 N N . THR B 1 572 ? 17.453 29.25 10.656 1 91.44 572 THR B N 1
ATOM 10679 C CA . THR B 1 572 ? 18.047 30.219 9.75 1 91.44 572 THR B CA 1
ATOM 10680 C C . THR B 1 572 ? 18.797 31.297 10.523 1 91.44 572 THR B C 1
ATOM 10682 O O . THR B 1 572 ? 18.328 31.766 11.555 1 91.44 572 THR B O 1
ATOM 10685 N N . GLY B 1 573 ? 20.047 31.625 9.984 1 91.44 573 GLY B N 1
ATOM 10686 C CA . GLY B 1 573 ? 20.844 32.625 10.656 1 91.44 573 GLY B CA 1
ATOM 10687 C C . GLY B 1 573 ? 22.328 32.281 10.656 1 91.44 573 GLY B C 1
ATOM 10688 O O . GLY B 1 573 ? 22.766 31.391 9.953 1 91.44 573 GLY B O 1
ATOM 10689 N N . ASP B 1 574 ? 23.047 33 11.523 1 91.5 574 ASP B N 1
ATOM 10690 C CA . ASP B 1 574 ? 24.5 32.875 11.586 1 91.5 574 ASP B CA 1
ATOM 10691 C C . ASP B 1 574 ? 24.891 31.672 12.453 1 91.5 574 ASP B C 1
ATOM 10693 O O . ASP B 1 574 ? 24.266 31.406 13.477 1 91.5 574 ASP B O 1
ATOM 10697 N N . VAL B 1 575 ? 25.875 31.047 11.992 1 94.81 575 VAL B N 1
ATOM 10698 C CA . VAL B 1 575 ? 26.422 29.922 12.734 1 94.81 575 VAL B CA 1
ATOM 10699 C C . VAL B 1 575 ? 27.938 30.109 12.914 1 94.81 575 VAL B C 1
ATOM 10701 O O . VAL B 1 575 ? 28.609 30.594 12 1 94.81 575 VAL B O 1
ATOM 10704 N N . ILE B 1 576 ? 28.406 29.797 14.055 1 93.56 576 ILE B N 1
ATOM 10705 C CA . ILE B 1 576 ? 29.828 29.891 14.383 1 93.56 576 ILE B CA 1
ATOM 10706 C C . ILE B 1 576 ? 30.391 28.5 14.664 1 93.56 576 ILE B C 1
ATOM 10708 O O . ILE B 1 576 ? 29.891 27.781 15.539 1 93.56 576 ILE B O 1
ATOM 10712 N N . GLY B 1 577 ? 31.344 28.156 13.914 1 91.81 577 GLY B N 1
ATOM 10713 C CA . GLY B 1 577 ? 32 26.875 14.102 1 91.81 577 GLY B CA 1
ATOM 10714 C C . GLY B 1 577 ? 33.406 26.984 14.703 1 91.81 577 GLY B C 1
ATOM 10715 O O . GLY B 1 577 ? 34.156 27.859 14.312 1 91.81 577 GLY B O 1
ATOM 10716 N N . ASP B 1 578 ? 33.656 26.172 15.727 1 88.56 578 ASP B N 1
ATOM 10717 C CA . ASP B 1 578 ? 34.969 25.969 16.281 1 88.56 578 ASP B CA 1
ATOM 10718 C C . ASP B 1 578 ? 35.469 24.547 16.031 1 88.56 578 ASP B C 1
ATOM 10720 O O . ASP B 1 578 ? 35.125 23.625 16.781 1 88.56 578 ASP B O 1
ATOM 10724 N N . TRP B 1 579 ? 36.344 24.375 15.141 1 85.56 579 TRP B N 1
ATOM 10725 C CA . TRP B 1 579 ? 36.75 23.047 14.695 1 85.56 579 TRP B CA 1
ATOM 10726 C C . TRP B 1 579 ? 37.812 22.469 15.633 1 85.56 579 TRP B C 1
ATOM 10728 O O . TRP B 1 579 ? 38.031 21.25 15.664 1 85.56 579 TRP B O 1
ATOM 10738 N N . LYS B 1 580 ? 38.469 23.344 16.359 1 80.56 580 LYS B N 1
ATOM 10739 C CA . LYS B 1 580 ? 39.469 22.859 17.312 1 80.56 580 LYS B CA 1
ATOM 10740 C C . LYS B 1 580 ? 38.781 22.125 18.469 1 80.56 580 LYS B C 1
ATOM 10742 O O . LYS B 1 580 ? 39.25 21.078 18.906 1 80.56 580 LYS B O 1
ATOM 10747 N N . THR B 1 581 ? 37.75 22.656 18.875 1 84.69 581 THR B N 1
ATOM 10748 C CA . THR B 1 581 ? 37.062 22.062 20 1 84.69 581 THR B CA 1
ATOM 10749 C C . THR B 1 581 ? 35.812 21.297 19.531 1 84.69 581 THR B C 1
ATOM 10751 O O . THR B 1 581 ? 35.062 20.75 20.359 1 84.69 581 THR B O 1
ATOM 10754 N N . CYS B 1 582 ? 35.562 21.234 18.266 1 90.19 582 CYS B N 1
ATOM 10755 C CA . CYS B 1 582 ? 34.469 20.531 17.641 1 90.19 582 CYS B CA 1
ATOM 10756 C C . CYS B 1 582 ? 33.125 21 18.203 1 90.19 582 CYS B C 1
ATOM 10758 O O . CYS B 1 582 ? 32.312 20.203 18.672 1 90.19 582 CYS B O 1
ATOM 10760 N N . ARG B 1 583 ? 32.969 22.297 18.188 1 93.69 583 ARG B N 1
ATOM 10761 C CA . ARG B 1 583 ? 31.75 22.953 18.641 1 93.69 583 ARG B CA 1
ATOM 10762 C C . ARG B 1 583 ? 31.156 23.844 17.562 1 93.69 583 ARG B C 1
ATOM 10764 O O . ARG B 1 583 ? 31.891 24.531 16.844 1 93.69 583 ARG B O 1
ATOM 10771 N N . ILE B 1 584 ? 29.875 23.672 17.391 1 96.5 584 ILE B N 1
ATOM 10772 C CA . ILE B 1 584 ? 29.125 24.516 16.453 1 96.5 584 ILE B CA 1
ATOM 10773 C C . ILE B 1 584 ? 27.953 25.172 17.172 1 96.5 584 ILE B C 1
ATOM 10775 O O . ILE B 1 584 ? 27.219 24.5 17.906 1 96.5 584 ILE B O 1
ATOM 10779 N N . ARG B 1 585 ? 27.75 26.469 17.047 1 96.81 585 ARG B N 1
ATOM 10780 C CA . ARG B 1 585 ? 26.656 27.141 17.75 1 96.81 585 ARG B CA 1
ATOM 10781 C C . ARG B 1 585 ? 25.984 28.188 16.875 1 96.81 585 ARG B C 1
ATOM 10783 O O . ARG B 1 585 ? 26.625 28.734 15.969 1 96.81 585 ARG B O 1
ATOM 10790 N N . THR B 1 586 ? 24.734 28.453 17.188 1 97.19 586 THR B N 1
ATOM 10791 C CA . THR B 1 586 ? 24.031 29.547 16.531 1 97.19 586 THR B CA 1
ATOM 10792 C C . THR B 1 586 ? 24.359 30.875 17.203 1 97.19 586 THR B C 1
ATOM 10794 O O . THR B 1 586 ? 24.984 30.906 18.266 1 97.19 586 THR B O 1
ATOM 10797 N N . ASN B 1 587 ? 24.031 31.922 16.5 1 94.25 587 ASN B N 1
ATOM 10798 C CA . ASN B 1 587 ? 24.297 33.281 17 1 94.25 587 ASN B CA 1
ATOM 10799 C C . ASN B 1 587 ? 23.078 34.156 16.891 1 94.25 587 ASN B C 1
ATOM 10801 O O . ASN B 1 587 ? 23.125 35.25 16.281 1 94.25 587 ASN B O 1
ATOM 10805 N N . ASP B 1 588 ? 22.062 33.719 17.531 1 93.38 588 ASP B N 1
ATOM 10806 C CA . ASP B 1 588 ? 20.812 34.5 17.578 1 93.38 588 ASP B CA 1
ATOM 10807 C C . ASP B 1 588 ? 20.781 35.406 18.797 1 93.38 588 ASP B C 1
ATOM 10809 O O . ASP B 1 588 ? 21.391 35.094 19.828 1 93.38 588 ASP B O 1
ATOM 10813 N N . PRO B 1 589 ? 20.094 36.5 18.75 1 92.06 589 PRO B N 1
ATOM 10814 C CA . PRO B 1 589 ? 20.078 37.438 19.859 1 92.06 589 PRO B CA 1
ATOM 10815 C C . PRO B 1 589 ? 19.328 36.906 21.078 1 92.06 589 PRO B C 1
ATOM 10817 O O . PRO B 1 589 ? 19.547 37.375 22.203 1 92.06 589 PRO B O 1
ATOM 10820 N N . GLU B 1 590 ? 18.469 36.031 20.891 1 90.62 590 GLU B N 1
ATOM 10821 C CA . GLU B 1 590 ? 17.578 35.688 22 1 90.62 590 GLU B CA 1
ATOM 10822 C C . GLU B 1 590 ? 17.75 34.219 22.406 1 90.62 590 GLU B C 1
ATOM 10824 O O . GLU B 1 590 ? 17.781 33.906 23.594 1 90.62 590 GLU B O 1
ATOM 10829 N N . ALA B 1 591 ? 17.766 33.375 21.531 1 94.56 591 ALA B N 1
ATOM 10830 C CA . ALA B 1 591 ? 17.797 31.938 21.828 1 94.56 591 ALA B CA 1
ATOM 10831 C C . ALA B 1 591 ? 18.766 31.203 20.922 1 94.56 591 ALA B C 1
ATOM 10833 O O . ALA B 1 591 ? 18.656 31.266 19.688 1 94.56 591 ALA B O 1
ATOM 10834 N N . ASN B 1 592 ? 19.656 30.469 21.516 1 96.94 592 ASN B N 1
ATOM 10835 C CA . ASN B 1 592 ? 20.75 29.828 20.781 1 96.94 592 ASN B CA 1
ATOM 10836 C C . ASN B 1 592 ? 20.922 28.359 21.188 1 96.94 592 ASN B C 1
ATOM 10838 O O . ASN B 1 592 ? 20.344 27.922 22.188 1 96.94 592 ASN B O 1
ATOM 10842 N N . VAL B 1 593 ? 21.656 27.656 20.344 1 98 593 VAL B N 1
ATOM 10843 C CA . VAL B 1 593 ? 22 26.266 20.641 1 98 593 VAL B CA 1
ATOM 10844 C C . VAL B 1 593 ? 23.469 26 20.297 1 98 593 VAL B C 1
ATOM 10846 O O . VAL B 1 593 ? 23.984 26.562 19.328 1 98 593 VAL B O 1
ATOM 10849 N N . MET B 1 594 ? 24.125 25.203 21.109 1 97.56 594 MET B N 1
ATOM 10850 C CA . MET B 1 594 ? 25.5 24.75 20.859 1 97.56 594 MET B CA 1
ATOM 10851 C C . MET B 1 594 ? 25.547 23.234 20.734 1 97.56 594 MET B C 1
ATOM 10853 O O . MET B 1 594 ? 25.016 22.516 21.594 1 97.56 594 MET B O 1
ATOM 10857 N N . LEU B 1 595 ? 26.094 22.781 19.625 1 98.06 595 LEU B N 1
ATOM 10858 C CA . LEU B 1 595 ? 26.391 21.359 19.438 1 98.06 595 LEU B CA 1
ATOM 10859 C C . LEU B 1 595 ? 27.844 21.062 19.781 1 98.06 595 LEU B C 1
ATOM 10861 O O . LEU B 1 595 ? 28.75 21.719 19.281 1 98.06 595 LEU B O 1
ATOM 10865 N N . VAL B 1 596 ? 28.031 20.094 20.672 1 96.25 596 VAL B N 1
ATOM 10866 C CA . VAL B 1 596 ? 29.359 19.656 21.078 1 96.25 596 VAL B CA 1
ATOM 10867 C C . VAL B 1 596 ? 29.578 18.203 20.672 1 96.25 596 VAL B C 1
ATOM 10869 O O . VAL B 1 596 ? 28.75 17.328 20.984 1 96.25 596 VAL B O 1
ATOM 10872 N N . PHE B 1 597 ? 30.672 17.969 19.984 1 94.62 597 PHE B N 1
ATOM 10873 C CA . PHE B 1 597 ? 31.031 16.625 19.547 1 94.62 597 PHE B CA 1
ATOM 10874 C C . PHE B 1 597 ? 32.25 16.109 20.297 1 94.62 597 PHE B C 1
ATOM 10876 O O . PHE B 1 597 ? 33.375 16.438 19.953 1 94.62 597 PHE B O 1
ATOM 10883 N N . PRO B 1 598 ? 31.953 15.305 21.312 1 88.81 598 PRO B N 1
ATOM 10884 C CA . PRO B 1 598 ? 33.094 14.812 22.094 1 88.81 598 PRO B CA 1
ATOM 10885 C C . PRO B 1 598 ? 34.125 14.07 21.234 1 88.81 598 PRO B C 1
ATOM 10887 O O . PRO B 1 598 ? 33.75 13.5 20.203 1 88.81 598 PRO B O 1
ATOM 10890 N N . GLU B 1 599 ? 35.375 14.141 21.703 1 78.12 599 GLU B N 1
ATOM 10891 C CA . GLU B 1 599 ? 36.469 13.523 20.938 1 78.12 599 GLU B CA 1
ATOM 10892 C C . GLU B 1 599 ? 36.188 12.039 20.688 1 78.12 599 GLU B C 1
ATOM 10894 O O . GLU B 1 599 ? 35.75 11.328 21.594 1 78.12 599 GLU B O 1
ATOM 10899 N N . GLN B 1 600 ? 36.188 11.82 19.469 1 66.69 600 GLN B N 1
ATOM 10900 C CA . GLN B 1 600 ? 36.031 10.422 19.094 1 66.69 600 GLN B CA 1
ATOM 10901 C C . GLN B 1 600 ? 37.312 9.883 18.469 1 66.69 600 GLN B C 1
ATOM 10903 O O . GLN B 1 600 ? 38.156 10.656 18.031 1 66.69 600 GLN B O 1
ATOM 10908 N N . LYS B 1 601 ? 37.75 8.688 18.859 1 55.38 601 LYS B N 1
ATOM 10909 C CA . LYS B 1 601 ? 38.969 8.102 18.312 1 55.38 601 LYS B CA 1
ATOM 10910 C C . LYS B 1 601 ? 39 8.242 16.797 1 55.38 601 LYS B C 1
ATOM 10912 O O . LYS B 1 601 ? 40.062 7.996 16.172 1 55.38 601 LYS B O 1
ATOM 10917 N N . ALA B 1 602 ? 37.844 8.195 16.219 1 53.91 602 ALA B N 1
ATOM 10918 C CA . ALA B 1 602 ? 37.906 8.055 14.766 1 53.91 602 ALA B CA 1
ATOM 10919 C C . ALA B 1 602 ? 38.562 9.281 14.133 1 53.91 602 ALA B C 1
ATOM 10921 O O . ALA B 1 602 ? 38.031 10.391 14.211 1 53.91 602 ALA B O 1
ATOM 10922 N N . GLU B 1 603 ? 39.875 9.305 14.047 1 54.59 603 GLU B N 1
ATOM 10923 C CA . GLU B 1 603 ? 40.75 10.297 13.391 1 54.59 603 GLU B CA 1
ATOM 10924 C C . GLU B 1 603 ? 40.062 10.867 12.148 1 54.59 603 GLU B C 1
ATOM 10926 O O . GLU B 1 603 ? 40.375 11.969 11.711 1 54.59 603 GLU B O 1
ATOM 10931 N N . ASP B 1 604 ? 38.938 10.188 11.648 1 65.62 604 ASP B N 1
ATOM 10932 C CA . ASP B 1 604 ? 38.594 10.57 10.281 1 65.62 604 ASP B CA 1
ATOM 10933 C C . ASP B 1 604 ? 37.188 11.125 10.203 1 65.62 604 ASP B C 1
ATOM 10935 O O . ASP B 1 604 ? 36.562 11.133 9.125 1 65.62 604 ASP B O 1
ATOM 10939 N N . ALA B 1 605 ? 36.688 11.695 11.445 1 83.31 605 ALA B N 1
ATOM 10940 C CA . ALA B 1 605 ? 35.375 12.328 11.297 1 83.31 605 ALA B CA 1
ATOM 10941 C C . ALA B 1 605 ? 35.5 13.727 10.703 1 83.31 605 ALA B C 1
ATOM 10943 O O . ALA B 1 605 ? 36.406 14.484 11.078 1 83.31 605 ALA B O 1
ATOM 10944 N N . GLN B 1 606 ? 34.719 13.938 9.719 1 88.31 606 GLN B N 1
ATOM 10945 C CA . GLN B 1 606 ? 34.656 15.266 9.102 1 88.31 606 GLN B CA 1
ATOM 10946 C C . GLN B 1 606 ? 33.406 16.016 9.547 1 88.31 606 GLN B C 1
ATOM 10948 O O . GLN B 1 606 ? 32.312 15.492 9.469 1 88.31 606 GLN B O 1
ATOM 10953 N N . LEU B 1 607 ? 33.688 17.188 10.172 1 91.56 607 LEU B N 1
ATOM 10954 C CA . LEU B 1 607 ? 32.594 18.062 10.578 1 91.56 607 LEU B CA 1
ATOM 10955 C C . LEU B 1 607 ? 32.438 19.25 9.625 1 91.56 607 LEU B C 1
ATOM 10957 O O . LEU B 1 607 ? 33.406 20 9.422 1 91.56 607 LEU B O 1
ATOM 10961 N N . VAL B 1 608 ? 31.25 19.375 8.953 1 92.62 608 VAL B N 1
ATOM 10962 C CA . VAL B 1 608 ? 31.047 20.438 7.98 1 92.62 608 VAL B CA 1
ATOM 10963 C C . VAL B 1 608 ? 29.719 21.125 8.242 1 92.62 608 VAL B C 1
ATOM 10965 O O . VAL B 1 608 ? 28.828 20.562 8.875 1 92.62 608 VAL B O 1
ATOM 10968 N N . ILE B 1 609 ? 29.609 22.344 7.879 1 93.12 609 ILE B N 1
ATOM 10969 C CA . ILE B 1 609 ? 28.344 23.078 7.801 1 93.12 609 ILE B CA 1
ATOM 10970 C C . ILE B 1 609 ? 27.938 23.25 6.336 1 93.12 609 ILE B C 1
ATOM 10972 O O . ILE B 1 609 ? 28.688 23.812 5.539 1 93.12 609 ILE B O 1
ATOM 10976 N N . GLU B 1 610 ? 26.828 22.734 5.973 1 94.5 610 GLU B N 1
ATOM 10977 C CA . GLU B 1 610 ? 26.359 22.859 4.598 1 94.5 610 GLU B CA 1
ATOM 10978 C C . GLU B 1 610 ? 24.984 23.516 4.547 1 94.5 610 GLU B C 1
ATOM 10980 O O . GLU B 1 610 ? 24.406 23.844 5.586 1 94.5 610 GLU B O 1
ATOM 10985 N N . SER B 1 611 ? 24.531 23.781 3.33 1 92.56 611 SER B N 1
ATOM 10986 C CA . SER B 1 611 ? 23.234 24.422 3.145 1 92.56 611 SER B CA 1
ATOM 10987 C C . SER B 1 611 ? 22.125 23.375 3.035 1 92.56 611 SER B C 1
ATOM 10989 O O . SER B 1 611 ? 22.281 22.375 2.338 1 92.56 611 SER B O 1
ATOM 10991 N N . GLY B 1 612 ? 21.109 23.562 3.795 1 94.62 612 GLY B N 1
ATOM 10992 C CA . GLY B 1 612 ? 19.859 22.828 3.643 1 94.62 612 GLY B CA 1
ATOM 10993 C C . GLY B 1 612 ? 18.688 23.719 3.295 1 94.62 612 GLY B C 1
ATOM 10994 O O . GLY B 1 612 ? 18.859 24.859 2.857 1 94.62 612 GLY B O 1
ATOM 10995 N N . LEU B 1 613 ? 17.484 23.094 3.342 1 94 613 LEU B N 1
ATOM 10996 C CA . LEU B 1 613 ? 16.266 23.844 3.039 1 94 613 LEU B CA 1
ATOM 10997 C C . LEU B 1 613 ? 15.328 23.875 4.238 1 94 613 LEU B C 1
ATOM 10999 O O . LEU B 1 613 ? 15.211 22.875 4.961 1 94 613 LEU B O 1
ATOM 11003 N N . ASN B 1 614 ? 14.781 24.984 4.438 1 93.44 614 ASN B N 1
ATOM 11004 C CA . ASN B 1 614 ? 13.695 25.188 5.387 1 93.44 614 ASN B CA 1
ATOM 11005 C C . ASN B 1 614 ? 12.43 25.688 4.691 1 93.44 614 ASN B C 1
ATOM 11007 O O . ASN B 1 614 ? 12.43 26.766 4.105 1 93.44 614 ASN B O 1
ATOM 11011 N N . TYR B 1 615 ? 11.438 24.875 4.734 1 91.94 615 TYR B N 1
ATOM 11012 C CA . TYR B 1 615 ? 10.172 25.266 4.121 1 91.94 615 TYR B CA 1
ATOM 11013 C C . TYR B 1 615 ? 9.219 25.844 5.164 1 91.94 615 TYR B C 1
ATOM 11015 O O . TYR B 1 615 ? 8.922 25.203 6.168 1 91.94 615 TYR B O 1
ATOM 11023 N N . ARG B 1 616 ? 8.719 27.016 4.895 1 89.19 616 ARG B N 1
ATOM 11024 C CA . ARG B 1 616 ? 7.762 27.672 5.781 1 89.19 616 ARG B CA 1
ATOM 11025 C C . ARG B 1 616 ? 6.816 28.578 4.996 1 89.19 616 ARG B C 1
ATOM 11027 O O . ARG B 1 616 ? 7.258 29.359 4.152 1 89.19 616 ARG B O 1
ATOM 11034 N N . LEU B 1 617 ? 5.555 28.422 5.254 1 87.19 617 LEU B N 1
ATOM 11035 C CA . LEU B 1 617 ? 4.496 29.25 4.703 1 87.19 617 LEU B CA 1
ATOM 11036 C C . LEU B 1 617 ? 4.641 29.391 3.189 1 87.19 617 LEU B C 1
ATOM 11038 O O . LEU B 1 617 ? 4.621 30.5 2.656 1 87.19 617 LEU B O 1
ATOM 11042 N N . GLY B 1 618 ? 4.973 28.344 2.557 1 82.25 618 GLY B N 1
ATOM 11043 C CA . GLY B 1 618 ? 4.934 28.281 1.104 1 82.25 618 GLY B CA 1
ATOM 11044 C C . GLY B 1 618 ? 6.25 28.672 0.457 1 82.25 618 GLY B C 1
ATOM 11045 O O . GLY B 1 618 ? 6.352 28.734 -0.771 1 82.25 618 GLY B O 1
ATOM 11046 N N . LYS B 1 619 ? 7.262 28.828 1.266 1 86.38 619 LYS B N 1
ATOM 11047 C CA . LYS B 1 619 ? 8.539 29.281 0.709 1 86.38 619 LYS B CA 1
ATOM 11048 C C . LYS B 1 619 ? 9.695 28.453 1.275 1 86.38 619 LYS B C 1
ATOM 11050 O O . LYS B 1 619 ? 9.656 28.031 2.43 1 86.38 619 LYS B O 1
ATOM 11055 N N . TYR B 1 620 ? 10.734 28.297 0.375 1 89.19 620 TYR B N 1
ATOM 11056 C CA . TYR B 1 620 ? 11.977 27.672 0.81 1 89.19 620 TYR B CA 1
ATOM 11057 C C . TYR B 1 620 ? 13.016 28.719 1.197 1 89.19 620 TYR B C 1
ATOM 11059 O O . TYR B 1 620 ? 13.141 29.75 0.539 1 89.19 620 TYR B O 1
ATOM 11067 N N . GLU B 1 621 ? 13.625 28.484 2.279 1 91.19 621 GLU B N 1
ATOM 11068 C CA . GLU B 1 621 ? 14.773 29.281 2.688 1 91.19 621 GLU B CA 1
ATOM 11069 C C . GLU B 1 621 ? 15.992 28.391 2.949 1 91.19 621 GLU B C 1
ATOM 11071 O O . GLU B 1 621 ? 15.852 27.281 3.439 1 91.19 621 GLU B O 1
ATOM 11076 N N . VAL B 1 622 ? 17.125 28.938 2.643 1 91.56 622 VAL B N 1
ATOM 11077 C CA . VAL B 1 622 ? 18.359 28.219 2.928 1 91.56 622 VAL B CA 1
ATOM 11078 C C . VAL B 1 622 ? 18.672 28.297 4.418 1 91.56 622 VAL B C 1
ATOM 11080 O O . VAL B 1 622 ? 18.516 29.359 5.035 1 91.56 622 VAL B O 1
ATOM 11083 N N . SER B 1 623 ? 19.031 27.234 4.98 1 93.62 623 SER B N 1
ATOM 11084 C CA . SER B 1 623 ? 19.391 27.172 6.395 1 93.62 623 SER B CA 1
ATOM 11085 C C . SER B 1 623 ? 20.625 26.312 6.613 1 93.62 623 SER B C 1
ATOM 11087 O O . SER B 1 623 ? 20.906 25.391 5.828 1 93.62 623 SER B O 1
ATOM 11089 N N . PRO B 1 624 ? 21.375 26.641 7.68 1 94.81 624 PRO B N 1
ATOM 11090 C CA . PRO B 1 624 ? 22.594 25.859 7.934 1 94.81 624 PRO B CA 1
ATOM 11091 C C . PRO B 1 624 ? 22.297 24.469 8.477 1 94.81 624 PRO B C 1
ATOM 11093 O O . PRO B 1 624 ? 21.375 24.297 9.281 1 94.81 624 PRO B O 1
ATOM 11096 N N . VAL B 1 625 ? 23.078 23.516 7.988 1 97.62 625 VAL B N 1
ATOM 11097 C CA . VAL B 1 625 ? 23 22.125 8.445 1 97.62 625 VAL B CA 1
ATOM 11098 C C . VAL B 1 625 ? 24.375 21.656 8.898 1 97.62 625 VAL B C 1
ATOM 11100 O O . VAL B 1 625 ? 25.359 21.781 8.164 1 97.62 625 VAL B O 1
ATOM 11103 N N . VAL B 1 626 ? 24.438 21.172 10.125 1 97.56 626 VAL B N 1
ATOM 11104 C CA . VAL B 1 626 ? 25.672 20.562 10.617 1 97.56 626 VAL B CA 1
ATOM 11105 C C . VAL B 1 626 ? 25.719 19.094 10.203 1 97.56 626 VAL B C 1
ATOM 11107 O O . VAL B 1 626 ? 24.781 18.344 10.461 1 97.56 626 VAL B O 1
ATOM 11110 N N . LYS B 1 627 ? 26.766 18.734 9.547 1 96.69 627 LYS B N 1
ATOM 11111 C CA . LYS B 1 627 ? 26.938 17.359 9.094 1 96.69 627 LYS B CA 1
ATOM 11112 C C . LYS B 1 627 ? 28.25 16.766 9.602 1 96.69 627 LYS B C 1
ATOM 11114 O O . LYS B 1 627 ? 29.312 17.359 9.422 1 96.69 627 LYS B O 1
ATOM 11119 N N . ARG B 1 628 ? 28.172 15.68 10.258 1 95.56 628 ARG B N 1
ATOM 11120 C CA . ARG B 1 628 ? 29.344 14.891 10.625 1 95.56 628 ARG B CA 1
ATOM 11121 C C . ARG B 1 628 ? 29.422 13.617 9.789 1 95.56 628 ARG B C 1
ATOM 11123 O O . ARG B 1 628 ? 28.453 12.844 9.727 1 95.56 628 ARG B O 1
ATOM 11130 N N . THR B 1 629 ? 30.547 13.383 9.094 1 94.75 629 THR B N 1
ATOM 11131 C CA . THR B 1 629 ? 30.75 12.211 8.25 1 94.75 629 THR B CA 1
ATOM 11132 C C . THR B 1 629 ? 31.859 11.32 8.797 1 94.75 629 THR B C 1
ATOM 11134 O O . THR B 1 629 ? 32.906 11.82 9.18 1 94.75 629 THR B O 1
ATOM 11137 N N . ILE B 1 630 ? 31.516 10.039 8.828 1 93.31 630 ILE B N 1
ATOM 11138 C CA . ILE B 1 630 ? 32.531 9.07 9.266 1 93.31 630 ILE B CA 1
ATOM 11139 C C . ILE B 1 630 ? 32.5 7.855 8.344 1 93.31 630 ILE B C 1
ATOM 11141 O O . ILE B 1 630 ? 31.422 7.402 7.938 1 93.31 630 ILE B O 1
ATOM 11145 N N . GLN B 1 631 ? 33.625 7.391 7.902 1 92.88 631 GLN B N 1
ATOM 11146 C CA . GLN B 1 631 ? 33.781 6.074 7.293 1 92.88 631 GLN B CA 1
ATOM 11147 C C . GLN B 1 631 ? 34.281 5.047 8.32 1 92.88 631 GLN B C 1
ATOM 11149 O O . GLN B 1 631 ? 35.312 5.211 8.93 1 92.88 631 GLN B O 1
ATOM 11154 N N . ALA B 1 632 ? 33.438 4.051 8.602 1 88.94 632 ALA B N 1
ATOM 11155 C CA . ALA B 1 632 ? 33.844 3.119 9.656 1 88.94 632 ALA B CA 1
ATOM 11156 C C . ALA B 1 632 ? 33.375 1.703 9.336 1 88.94 632 ALA B C 1
ATOM 11158 O O . ALA B 1 632 ? 32.344 1.521 8.648 1 88.94 632 ALA B O 1
ATOM 11159 N N . ALA B 1 633 ? 34.125 0.762 9.883 1 90.75 633 ALA B N 1
ATOM 11160 C CA . ALA B 1 633 ? 33.781 -0.65 9.781 1 90.75 633 ALA B CA 1
ATOM 11161 C C . ALA B 1 633 ? 33.188 -1.165 11.086 1 90.75 633 ALA B C 1
ATOM 11163 O O . ALA B 1 633 ? 33.656 -0.827 12.172 1 90.75 633 ALA B O 1
ATOM 11164 N N . GLY B 1 634 ? 32.188 -1.979 10.93 1 93 634 GLY B N 1
ATOM 11165 C CA . GLY B 1 634 ? 31.594 -2.555 12.117 1 93 634 GLY B CA 1
ATOM 11166 C C . GLY B 1 634 ? 30.719 -1.571 12.883 1 93 634 GLY B C 1
ATOM 11167 O O . GLY B 1 634 ? 30.078 -0.712 12.281 1 93 634 GLY B O 1
ATOM 11168 N N . ARG B 1 635 ? 30.766 -1.729 14.266 1 94.56 635 ARG B N 1
ATOM 11169 C CA . ARG B 1 635 ? 29.938 -0.885 15.125 1 94.56 635 ARG B CA 1
ATOM 11170 C C . ARG B 1 635 ? 30.5 0.532 15.195 1 94.56 635 ARG B C 1
ATOM 11172 O O . ARG B 1 635 ? 31.703 0.722 15.375 1 94.56 635 ARG B O 1
ATOM 11179 N N . THR B 1 636 ? 29.562 1.534 15 1 94.12 636 THR B N 1
ATOM 11180 C CA . THR B 1 636 ? 29.922 2.945 15.062 1 94.12 636 THR B CA 1
ATOM 11181 C C . THR B 1 636 ? 29.094 3.668 16.125 1 94.12 636 THR B C 1
ATOM 11183 O O . THR B 1 636 ? 27.875 3.514 16.172 1 94.12 636 THR B O 1
ATOM 11186 N N . ILE B 1 637 ? 29.766 4.434 17.047 1 95.5 637 ILE B N 1
ATOM 11187 C CA . ILE B 1 637 ? 29.109 5.215 18.078 1 95.5 637 ILE B CA 1
ATOM 11188 C C . ILE B 1 637 ? 29.328 6.703 17.828 1 95.5 637 ILE B C 1
ATOM 11190 O O . ILE B 1 637 ? 30.453 7.152 17.656 1 95.5 637 ILE B O 1
ATOM 11194 N N . LEU B 1 638 ? 28.281 7.469 17.766 1 95.69 638 LEU B N 1
ATOM 11195 C CA . LEU B 1 638 ? 28.344 8.922 17.625 1 95.69 638 LEU B CA 1
ATOM 11196 C C . LEU B 1 638 ? 27.641 9.617 18.781 1 95.69 638 LEU B C 1
ATOM 11198 O O . LEU B 1 638 ? 26.438 9.43 18.984 1 95.69 638 LEU B O 1
ATOM 11202 N N . GLU B 1 639 ? 28.422 10.398 19.531 1 96.69 639 GLU B N 1
ATOM 11203 C CA . GLU B 1 639 ? 27.875 11.164 20.641 1 96.69 639 GLU B CA 1
ATOM 11204 C C . GLU B 1 639 ? 27.75 12.641 20.281 1 96.69 639 GLU B C 1
ATOM 11206 O 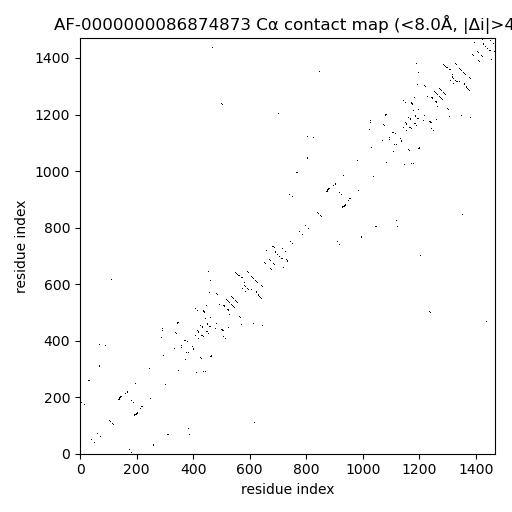O . GLU B 1 639 ? 28.688 13.219 19.703 1 96.69 639 GLU B O 1
ATOM 11211 N N . THR B 1 640 ? 26.641 13.25 20.594 1 97.75 640 THR B N 1
ATOM 11212 C CA . THR B 1 640 ? 26.422 14.68 20.375 1 97.75 640 THR B CA 1
ATOM 11213 C C . THR B 1 640 ? 25.75 15.305 21.594 1 97.75 640 THR B C 1
ATOM 11215 O O . THR B 1 640 ? 24.672 14.875 22 1 97.75 640 THR B O 1
ATOM 11218 N N . LEU B 1 641 ? 26.391 16.266 22.156 1 97.88 641 LEU B N 1
ATOM 11219 C CA . LEU B 1 641 ? 25.797 17.078 23.203 1 97.88 641 LEU B CA 1
ATOM 11220 C C . LEU B 1 641 ? 25.188 18.344 22.641 1 97.88 641 LEU B C 1
ATOM 11222 O O . LEU B 1 641 ? 25.844 19.094 21.906 1 97.88 641 LEU B O 1
ATOM 11226 N N . ILE B 1 642 ? 23.906 18.609 22.922 1 98.62 642 ILE B N 1
ATOM 11227 C CA . ILE B 1 642 ? 23.188 19.781 22.406 1 98.62 642 ILE B CA 1
ATOM 11228 C C . ILE B 1 642 ? 22.734 20.656 23.578 1 98.62 642 ILE B C 1
ATOM 11230 O O . ILE B 1 642 ? 21.906 20.234 24.391 1 98.62 642 ILE B O 1
ATOM 11234 N N . VAL B 1 643 ? 23.188 21.891 23.625 1 97.88 643 VAL B N 1
ATOM 11235 C CA . VAL B 1 643 ? 23 22.75 24.781 1 97.88 643 VAL B CA 1
ATOM 11236 C C . VAL B 1 643 ? 22.266 24.031 24.359 1 97.88 643 VAL B C 1
ATOM 11238 O O . VAL B 1 643 ? 22.828 24.875 23.641 1 97.88 643 VAL B O 1
ATOM 11241 N N . PRO B 1 644 ? 21.062 24.203 24.844 1 97.75 644 PRO B N 1
ATOM 11242 C CA . PRO B 1 644 ? 20.391 25.484 24.609 1 97.75 644 PRO B CA 1
ATOM 11243 C C . PRO B 1 644 ? 20.906 26.594 25.516 1 97.75 644 PRO B C 1
ATOM 11245 O O . PRO B 1 644 ? 21.281 26.328 26.656 1 97.75 644 PRO B O 1
ATOM 11248 N N . TYR B 1 645 ? 20.922 27.828 24.969 1 95.94 645 TYR B N 1
ATOM 11249 C CA . TYR B 1 645 ? 21.312 28.953 25.797 1 95.94 645 TYR B CA 1
ATOM 11250 C C . TYR B 1 645 ? 20.734 30.266 25.25 1 95.94 645 TYR B C 1
ATOM 11252 O O . TYR B 1 645 ? 20.234 30.297 24.125 1 95.94 645 TYR B O 1
ATOM 11260 N N . GLY B 1 646 ? 20.734 31.234 26.047 1 94.31 646 GLY B N 1
ATOM 11261 C CA . GLY B 1 646 ? 20.234 32.531 25.641 1 94.31 646 GLY B CA 1
ATOM 11262 C C . GLY B 1 646 ? 21.266 33.375 24.922 1 94.31 646 GLY B C 1
ATOM 11263 O O . GLY B 1 646 ? 21.875 32.938 23.953 1 94.31 646 GLY B O 1
ATOM 11264 N N . LYS B 1 647 ? 21.547 34.406 25.516 1 91.81 647 LYS B N 1
ATOM 11265 C CA . LYS B 1 647 ? 22.438 35.406 24.891 1 91.81 647 LYS B CA 1
ATOM 11266 C C . LYS B 1 647 ? 23.906 35.062 25.172 1 91.81 647 LYS B C 1
ATOM 11268 O O . LYS B 1 647 ? 24.766 35.219 24.312 1 91.81 647 LYS B O 1
ATOM 11273 N N . GLU B 1 648 ? 24.203 34.656 26.344 1 92.88 648 GLU B N 1
ATOM 11274 C CA . GLU B 1 648 ? 25.578 34.406 26.75 1 92.88 648 GLU B CA 1
ATOM 11275 C C . GLU B 1 648 ? 26 32.969 26.453 1 92.88 648 GLU B C 1
ATOM 11277 O O . GLU B 1 648 ? 25.297 32.031 26.828 1 92.88 648 GLU B O 1
ATOM 11282 N N . VAL B 1 649 ? 27.141 32.875 25.812 1 94 649 VAL B N 1
ATOM 11283 C CA . VAL B 1 649 ? 27.672 31.547 25.516 1 94 649 VAL B CA 1
ATOM 11284 C C . VAL B 1 649 ? 28.047 30.844 26.812 1 94 649 VAL B C 1
ATOM 11286 O O . VAL B 1 649 ? 28.812 31.359 27.609 1 94 649 VAL B O 1
ATOM 11289 N N . PRO B 1 650 ? 27.562 29.703 26.953 1 94.19 650 PRO B N 1
ATOM 11290 C CA . PRO B 1 650 ? 27.859 29.016 28.219 1 94.19 650 PRO B CA 1
ATOM 11291 C C . PRO B 1 650 ? 29.266 28.422 28.234 1 94.19 650 PRO B C 1
ATOM 11293 O O . PRO B 1 650 ? 29.766 27.984 27.203 1 94.19 650 PRO B O 1
ATOM 11296 N N . VAL B 1 651 ? 29.828 28.391 29.453 1 92.12 651 VAL B N 1
ATOM 11297 C CA . VAL B 1 651 ? 31.047 27.625 29.672 1 92.12 651 VAL B CA 1
ATOM 11298 C C . VAL B 1 651 ? 30.719 26.156 29.891 1 92.12 651 VAL B C 1
ATOM 11300 O O . VAL B 1 651 ? 29.906 25.812 30.766 1 92.12 651 VAL B O 1
ATOM 11303 N N . LEU B 1 652 ? 31.25 25.375 29.016 1 93.75 652 LEU B N 1
ATOM 11304 C CA . LEU B 1 652 ? 30.922 23.969 29.062 1 93.75 652 LEU B CA 1
ATOM 11305 C C . LEU B 1 652 ? 32.156 23.094 28.938 1 93.75 652 LEU B C 1
ATOM 11307 O O . LEU B 1 652 ? 33.031 23.359 28.094 1 93.75 652 LEU B O 1
ATOM 11311 N N . GLU B 1 653 ? 32.281 22.141 29.859 1 93.88 653 GLU B N 1
ATOM 11312 C CA . GLU B 1 653 ? 33.344 21.156 29.781 1 93.88 653 GLU B CA 1
ATOM 11313 C C . GLU B 1 653 ? 32.781 19.734 29.688 1 93.88 653 GLU B C 1
ATOM 11315 O O . GLU B 1 653 ? 31.844 19.406 30.406 1 93.88 653 GLU B O 1
ATOM 11320 N N . VAL B 1 654 ? 33.312 18.984 28.734 1 95.25 654 VAL B N 1
ATOM 11321 C CA . VAL B 1 654 ? 32.906 17.594 28.562 1 95.25 654 VAL B CA 1
ATOM 11322 C C . VAL B 1 654 ? 34.156 16.688 28.672 1 95.25 654 VAL B C 1
ATOM 11324 O O . VAL B 1 654 ? 35.094 16.844 27.906 1 95.25 654 VAL B O 1
ATOM 11327 N N . THR B 1 655 ? 34.125 15.766 29.625 1 92.12 655 THR B N 1
ATOM 11328 C CA . THR B 1 655 ? 35.25 14.828 29.797 1 92.12 655 THR B CA 1
ATOM 11329 C C . THR B 1 655 ? 34.719 13.391 29.859 1 92.12 655 THR B C 1
ATOM 11331 O O . THR B 1 655 ? 33.656 13.133 30.391 1 92.12 655 THR B O 1
ATOM 11334 N N . ARG B 1 656 ? 35.5 12.523 29.344 1 92.88 656 ARG B N 1
ATOM 11335 C CA . ARG B 1 656 ? 35.156 11.102 29.391 1 92.88 656 ARG B CA 1
ATOM 11336 C C . ARG B 1 656 ? 35.594 10.477 30.703 1 92.88 656 ARG B C 1
ATOM 11338 O O . ARG B 1 656 ? 36.719 10.75 31.172 1 92.88 656 ARG B O 1
ATOM 11345 N N . LEU B 1 657 ? 34.75 9.633 31.219 1 91.5 657 LEU B N 1
ATOM 11346 C CA . LEU B 1 657 ? 35.062 8.945 32.469 1 91.5 657 LEU B CA 1
ATOM 11347 C C . LEU B 1 657 ? 35.312 7.461 32.219 1 91.5 657 LEU B C 1
ATOM 11349 O O . LEU B 1 657 ? 34.688 6.852 31.344 1 91.5 657 LEU B O 1
ATOM 11353 N N . PRO B 1 658 ? 36.219 6.898 32.969 1 90.44 658 PRO B N 1
ATOM 11354 C CA . PRO B 1 658 ? 36.438 5.453 32.875 1 90.44 658 PRO B CA 1
ATOM 11355 C C . PRO B 1 658 ? 35.312 4.645 33.5 1 90.44 658 PRO B C 1
ATOM 11357 O O . PRO B 1 658 ? 34.75 5.059 34.531 1 90.44 658 PRO B O 1
ATOM 11360 N N . VAL B 1 659 ? 34.969 3.637 32.906 1 91.69 659 VAL B N 1
ATOM 11361 C CA . VAL B 1 659 ? 34 2.689 33.406 1 91.69 659 VAL B CA 1
ATOM 11362 C C . VAL B 1 659 ? 34.594 1.282 33.406 1 91.69 659 VAL B C 1
ATOM 11364 O O . VAL B 1 659 ? 35.281 0.889 32.469 1 91.69 659 VAL B O 1
ATOM 11367 N N . HIS B 1 660 ? 34.312 0.557 34.562 1 89.69 660 HIS B N 1
ATOM 11368 C CA . HIS B 1 660 ? 34.875 -0.786 34.688 1 89.69 660 HIS B CA 1
ATOM 11369 C C . HIS B 1 660 ? 33.781 -1.811 34.969 1 89.69 660 HIS B C 1
ATOM 11371 O O . HIS B 1 660 ? 32.844 -1.521 35.719 1 89.69 660 HIS B O 1
ATOM 11377 N N . ARG B 1 661 ? 33.844 -2.834 34.281 1 85 661 ARG B N 1
ATOM 11378 C CA . ARG B 1 661 ? 33.062 -4.027 34.594 1 85 661 ARG B CA 1
ATOM 11379 C C . ARG B 1 661 ? 33.938 -5.156 35.094 1 85 661 ARG B C 1
ATOM 11381 O O . ARG B 1 661 ? 34.781 -5.656 34.344 1 85 661 ARG B O 1
ATOM 11388 N N . ASN B 1 662 ? 33.75 -5.43 36.375 1 78.62 662 ASN B N 1
ATOM 11389 C CA . ASN B 1 662 ? 34.688 -6.301 37.062 1 78.62 662 ASN B CA 1
ATOM 11390 C C . ASN B 1 662 ? 36.125 -5.738 37 1 78.62 662 ASN B C 1
ATOM 11392 O O . ASN B 1 662 ? 36.375 -4.664 37.562 1 78.62 662 ASN B O 1
ATOM 11396 N N . GLU B 1 663 ? 37.031 -6.336 36.125 1 76.94 663 GLU B N 1
ATOM 11397 C CA . GLU B 1 663 ? 38.406 -5.855 36.062 1 76.94 663 GLU B CA 1
ATOM 11398 C C . GLU B 1 663 ? 38.75 -5.336 34.656 1 76.94 663 GLU B C 1
ATOM 11400 O O . GLU B 1 663 ? 39.844 -4.855 34.438 1 76.94 663 GLU B O 1
ATOM 11405 N N . SER B 1 664 ? 37.719 -5.293 34 1 86.56 664 SER B N 1
ATOM 11406 C CA . SER B 1 664 ? 38.031 -4.883 32.656 1 86.56 664 SER B CA 1
ATOM 11407 C C . SER B 1 664 ? 37.438 -3.512 32.344 1 86.56 664 SER B C 1
ATOM 11409 O O . SER B 1 664 ? 36.312 -3.227 32.688 1 86.56 664 SER B O 1
ATOM 11411 N N . SER B 1 665 ? 38.219 -2.711 31.719 1 89.25 665 SER B N 1
ATOM 11412 C CA . SER B 1 665 ? 37.781 -1.398 31.297 1 89.25 665 SER B CA 1
ATOM 11413 C C . SER B 1 665 ? 36.875 -1.513 30.062 1 89.25 665 SER B C 1
ATOM 11415 O O . SER B 1 665 ? 37.219 -2.207 29.094 1 89.25 665 SER B O 1
ATOM 11417 N N . LEU B 1 666 ? 35.781 -0.833 30.141 1 91.31 666 LEU B N 1
ATOM 11418 C CA . LEU B 1 666 ? 34.875 -0.825 29 1 91.31 666 LEU B CA 1
ATOM 11419 C C . LEU B 1 666 ? 35.312 0.219 27.969 1 91.31 666 LEU B C 1
ATOM 11421 O O . LEU B 1 666 ? 35.844 1.27 28.344 1 91.31 666 LEU B O 1
ATOM 11425 N N . THR B 1 667 ? 35.094 -0.132 26.734 1 90.31 667 THR B N 1
ATOM 11426 C CA . THR B 1 667 ? 35.5 0.76 25.656 1 90.31 667 THR B CA 1
ATOM 11427 C C . THR B 1 667 ? 34.344 1.661 25.234 1 90.31 667 THR B C 1
ATOM 11429 O O . THR B 1 667 ? 33.219 1.482 25.703 1 90.31 667 THR B O 1
ATOM 11432 N N . ARG B 1 668 ? 34.625 2.547 24.344 1 90.31 668 ARG B N 1
ATOM 11433 C CA . ARG B 1 668 ? 33.625 3.469 23.812 1 90.31 668 ARG B CA 1
ATOM 11434 C C . ARG B 1 668 ? 32.562 2.723 23 1 90.31 668 ARG B C 1
ATOM 11436 O O . ARG B 1 668 ? 31.453 3.23 22.797 1 90.31 668 ARG B O 1
ATOM 11443 N N . GLN B 1 669 ? 32.938 1.536 22.594 1 91.38 669 GLN B N 1
ATOM 11444 C CA . GLN B 1 669 ? 32 0.717 21.828 1 91.38 669 GLN B CA 1
ATOM 11445 C C . GLN B 1 669 ? 30.938 0.107 22.75 1 91.38 669 GLN B C 1
ATOM 11447 O O . GLN B 1 669 ? 29.875 -0.29 22.281 1 91.38 669 GLN B O 1
ATOM 11452 N N . GLU B 1 670 ? 31.266 0.166 23.984 1 92.69 670 GLU B N 1
ATOM 11453 C CA . GLU B 1 670 ? 30.391 -0.55 24.906 1 92.69 670 GLU B CA 1
ATOM 11454 C C . GLU B 1 670 ? 29.594 0.42 25.781 1 92.69 670 GLU B C 1
ATOM 11456 O O . GLU B 1 670 ? 28.516 0.082 26.25 1 92.69 670 GLU B O 1
ATOM 11461 N N . VAL B 1 671 ? 30.203 1.605 25.984 1 93.94 671 VAL B N 1
ATOM 11462 C CA . VAL B 1 671 ? 29.547 2.52 26.906 1 93.94 671 VAL B CA 1
ATOM 11463 C C . VAL B 1 671 ? 29.875 3.963 26.531 1 93.94 671 VAL B C 1
ATOM 11465 O O . VAL B 1 671 ? 30.953 4.242 26.016 1 93.94 671 VAL B O 1
ATOM 11468 N N . THR B 1 672 ? 28.953 4.844 26.734 1 95.31 672 THR B N 1
ATOM 11469 C CA . THR B 1 672 ? 29.188 6.285 26.797 1 95.31 672 THR B CA 1
ATOM 11470 C C . THR B 1 672 ? 29.203 6.77 28.25 1 95.31 672 THR B C 1
ATOM 11472 O O . THR B 1 672 ? 28.188 6.707 28.938 1 95.31 672 THR B O 1
ATOM 11475 N N . ALA B 1 673 ? 30.344 7.227 28.688 1 94.75 673 ALA B N 1
ATOM 11476 C CA . ALA B 1 673 ? 30.531 7.742 30.031 1 94.75 673 ALA B CA 1
ATOM 11477 C C . ALA B 1 673 ? 31.141 9.141 30.016 1 94.75 673 ALA B C 1
ATOM 11479 O O . ALA B 1 673 ? 32.312 9.305 29.688 1 94.75 673 ALA B O 1
ATOM 11480 N N . LEU B 1 674 ? 30.312 10.094 30.406 1 95.31 674 LEU B N 1
ATOM 11481 C CA . LEU B 1 674 ? 30.75 11.484 30.281 1 95.31 674 LEU B CA 1
ATOM 11482 C C . LEU B 1 674 ? 30.484 12.25 31.578 1 95.31 674 LEU B C 1
ATOM 11484 O O . LEU B 1 674 ? 29.5 11.984 32.281 1 95.31 674 LEU B O 1
ATOM 11488 N N . GLN B 1 675 ? 31.391 13.094 31.859 1 95.12 675 GLN B N 1
ATOM 11489 C CA . GLN B 1 675 ? 31.141 14.18 32.812 1 95.12 675 GLN B CA 1
ATOM 11490 C C . GLN B 1 675 ? 30.922 15.508 32.094 1 95.12 675 GLN B C 1
ATOM 11492 O O . GLN B 1 675 ? 31.766 15.93 31.297 1 95.12 675 GLN B O 1
ATOM 11497 N N . ILE B 1 676 ? 29.812 16.078 32.281 1 96.31 676 ILE B N 1
ATOM 11498 C CA . ILE B 1 676 ? 29.453 17.359 31.672 1 96.31 676 ILE B CA 1
ATOM 11499 C C . ILE B 1 676 ? 29.297 18.422 32.75 1 96.31 676 ILE B C 1
ATOM 11501 O O . ILE B 1 676 ? 28.516 18.25 33.719 1 96.31 676 ILE B O 1
ATOM 11505 N N . SER B 1 677 ? 30.047 19.516 32.594 1 95.44 677 SER B N 1
ATOM 11506 C CA . SER B 1 677 ? 29.984 20.547 33.625 1 95.44 677 SER B CA 1
ATOM 11507 C C . SER B 1 677 ? 29.828 21.938 33.031 1 95.44 677 SER B C 1
ATOM 11509 O O . SER B 1 677 ? 30.375 22.234 31.953 1 95.44 677 SER B O 1
ATOM 11511 N N . GLY B 1 678 ? 29.031 22.703 33.625 1 92.5 678 GLY B N 1
ATOM 11512 C CA . GLY B 1 678 ? 28.859 24.125 33.344 1 92.5 678 GLY B CA 1
ATOM 11513 C C . GLY B 1 678 ? 29.078 25.016 34.562 1 92.5 678 GLY B C 1
ATOM 11514 O O . GLY B 1 678 ? 29.781 24.625 35.5 1 92.5 678 GLY B O 1
ATOM 11515 N N . GLU B 1 679 ? 28.5 26.219 34.5 1 90.06 679 GLU B N 1
ATOM 11516 C CA . GLU B 1 679 ? 28.641 27.125 35.625 1 90.06 679 GLU B CA 1
ATOM 11517 C C . GLU B 1 679 ? 27.781 26.672 36.812 1 90.06 679 GLU B C 1
ATOM 11519 O O . GLU B 1 679 ? 26.562 26.844 36.781 1 90.06 679 GLU B O 1
ATOM 11524 N N . GLY B 1 680 ? 28.359 26.188 37.75 1 90.56 680 GLY B N 1
ATOM 11525 C CA . GLY B 1 680 ? 27.688 25.859 39 1 90.56 680 GLY B CA 1
ATOM 11526 C C . GLY B 1 680 ? 27.031 24.5 39 1 90.56 680 GLY B C 1
ATOM 11527 O O . GLY B 1 680 ? 26.219 24.188 39.875 1 90.56 680 GLY B O 1
ATOM 11528 N N . TRP B 1 681 ? 27.203 23.734 38 1 94 681 TRP B N 1
ATOM 11529 C CA . TRP B 1 681 ? 26.609 22.391 38 1 94 681 TRP B CA 1
ATOM 11530 C C . TRP B 1 681 ? 27.531 21.391 37.312 1 94 681 TRP B C 1
ATOM 11532 O O . TRP B 1 681 ? 28.422 21.766 36.531 1 94 681 TRP B O 1
ATOM 11542 N N . MET B 1 682 ? 27.406 20.078 37.719 1 95.56 682 MET B N 1
ATOM 11543 C CA . MET B 1 682 ? 28.156 18.969 37.125 1 95.56 682 MET B CA 1
ATOM 11544 C C . MET B 1 682 ? 27.312 17.703 37.094 1 95.56 682 MET B C 1
ATOM 11546 O O . MET B 1 682 ? 26.719 17.328 38.125 1 95.56 682 MET B O 1
ATOM 11550 N N . ASP B 1 683 ? 27.266 17.125 35.938 1 95.5 683 ASP B N 1
ATOM 11551 C CA . ASP B 1 683 ? 26.531 15.875 35.75 1 95.5 683 ASP B CA 1
ATOM 11552 C C . ASP B 1 683 ? 27.453 14.758 35.281 1 95.5 683 ASP B C 1
ATOM 11554 O O . ASP B 1 683 ? 28.406 15.008 34.531 1 95.5 683 ASP B O 1
ATOM 11558 N N . GLU B 1 684 ? 27.203 13.539 35.781 1 95.06 684 GLU B N 1
ATOM 11559 C CA . GLU B 1 684 ? 27.859 12.328 35.281 1 95.06 684 GLU B CA 1
ATOM 11560 C C . GLU B 1 684 ? 26.844 11.367 34.656 1 95.06 684 GLU B C 1
ATOM 11562 O O . GLU B 1 684 ? 25.812 11.086 35.281 1 95.06 684 GLU B O 1
ATOM 11567 N N . ILE B 1 685 ? 27.141 10.953 33.469 1 95.75 685 ILE B N 1
ATOM 11568 C CA . ILE B 1 685 ? 26.234 10.094 32.719 1 95.75 685 ILE B CA 1
ATOM 11569 C C . ILE B 1 685 ? 26.969 8.844 32.25 1 95.75 685 ILE B C 1
ATOM 11571 O O . ILE B 1 685 ? 28.094 8.938 31.75 1 95.75 685 ILE B O 1
ATOM 11575 N N . CYS B 1 686 ? 26.375 7.676 32.406 1 94.75 686 CYS B N 1
ATOM 11576 C CA . CYS B 1 686 ? 26.859 6.422 31.844 1 94.75 686 CYS B CA 1
ATOM 11577 C C . CYS B 1 686 ? 25.75 5.668 31.125 1 94.75 686 CYS B C 1
ATOM 11579 O O . CYS B 1 686 ? 24.75 5.277 31.75 1 94.75 686 CYS B O 1
ATOM 11581 N N . LEU B 1 687 ? 25.859 5.508 29.828 1 95.31 687 LEU B N 1
ATOM 11582 C CA . LEU B 1 687 ? 24.891 4.781 29.016 1 95.31 687 LEU B CA 1
ATOM 11583 C C . LEU B 1 687 ? 25.516 3.521 28.422 1 95.31 687 LEU B C 1
ATOM 11585 O O . LEU B 1 687 ? 26.469 3.602 27.641 1 95.31 687 LEU B O 1
ATOM 11589 N N . SER B 1 688 ? 24.953 2.396 28.75 1 93.5 688 SER B N 1
ATOM 11590 C CA . SER B 1 688 ? 25.422 1.147 28.156 1 93.5 688 SER B CA 1
ATOM 11591 C C . SER B 1 688 ? 24.844 0.966 26.75 1 93.5 688 SER B C 1
ATOM 11593 O O . SER B 1 688 ? 23.703 1.317 26.5 1 93.5 688 SER B O 1
ATOM 11595 N N . HIS B 1 689 ? 25.688 0.368 25.938 1 94.56 689 HIS B N 1
ATOM 11596 C CA . HIS B 1 689 ? 25.25 0.18 24.562 1 94.56 689 HIS B CA 1
ATOM 11597 C C . HIS B 1 689 ? 24.75 -1.245 24.328 1 94.56 689 HIS B C 1
ATOM 11599 O O . HIS B 1 689 ? 24.172 -1.544 23.297 1 94.56 689 HIS B O 1
ATOM 11605 N N . ASP B 1 690 ? 24.828 -2.127 25.281 1 90.94 690 ASP B N 1
ATOM 11606 C CA . ASP B 1 690 ? 24.578 -3.547 25.062 1 90.94 690 ASP B CA 1
ATOM 11607 C C . ASP B 1 690 ? 23.422 -4.039 25.922 1 90.94 690 ASP B C 1
ATOM 11609 O O . ASP B 1 690 ? 23.297 -5.238 26.188 1 90.94 690 ASP B O 1
ATOM 11613 N N . SER B 1 691 ? 22.672 -3.129 26.375 1 89.38 691 SER B N 1
ATOM 11614 C CA . SER B 1 691 ? 21.547 -3.502 27.234 1 89.38 691 SER B CA 1
ATOM 11615 C C . SER B 1 691 ? 20.5 -4.289 26.453 1 89.38 691 SER B C 1
ATOM 11617 O O . SER B 1 691 ? 19.703 -5.027 27.062 1 89.38 691 SER B O 1
ATOM 11619 N N . VAL B 1 692 ? 20.422 -4.066 25.188 1 91.81 692 VAL B N 1
ATOM 11620 C CA . VAL B 1 692 ? 19.469 -4.738 24.328 1 91.81 692 VAL B CA 1
ATOM 11621 C C . VAL B 1 692 ? 20.156 -5.223 23.062 1 91.81 692 VAL B C 1
ATOM 11623 O O . VAL B 1 692 ? 21 -4.516 22.5 1 91.81 692 VAL B O 1
ATOM 11626 N N . GLU B 1 693 ? 19.797 -6.453 22.656 1 92.12 693 GLU B N 1
ATOM 11627 C CA . GLU B 1 693 ? 20.234 -6.91 21.344 1 92.12 693 GLU B CA 1
ATOM 11628 C C . GLU B 1 693 ? 19.234 -6.5 20.25 1 92.12 693 GLU B C 1
ATOM 11630 O O . GLU B 1 693 ? 18.344 -7.273 19.906 1 92.12 693 GLU B O 1
ATOM 11635 N N . VAL B 1 694 ? 19.5 -5.41 19.672 1 95.56 694 VAL B N 1
ATOM 11636 C CA . VAL B 1 694 ? 18.5 -4.746 18.828 1 95.56 694 VAL B CA 1
ATOM 11637 C C . VAL B 1 694 ? 18.234 -5.578 17.578 1 95.56 694 VAL B C 1
ATOM 11639 O O . VAL B 1 694 ? 17.188 -5.43 16.938 1 95.56 694 VAL B O 1
ATOM 11642 N N . ALA B 1 695 ? 19.125 -6.496 17.188 1 93.31 695 ALA B N 1
ATOM 11643 C CA . ALA B 1 695 ? 18.953 -7.328 15.992 1 93.31 695 ALA B CA 1
ATOM 11644 C C . ALA B 1 695 ? 17.844 -8.352 16.188 1 93.31 695 ALA B C 1
ATOM 11646 O O . ALA B 1 695 ? 17.375 -8.953 15.219 1 93.31 695 ALA B O 1
ATOM 11647 N N . THR B 1 696 ? 17.438 -8.547 17.422 1 91.12 696 THR B N 1
ATOM 11648 C CA . THR B 1 696 ? 16.453 -9.594 17.734 1 91.12 696 THR B CA 1
ATOM 11649 C C . THR B 1 696 ? 15.07 -9.188 17.25 1 91.12 696 THR B C 1
ATOM 11651 O O . THR B 1 696 ? 14.156 -10.023 17.203 1 91.12 696 THR B O 1
ATOM 11654 N N . PHE B 1 697 ? 14.883 -7.988 16.938 1 91.88 697 PHE B N 1
ATOM 11655 C CA . PHE B 1 697 ? 13.578 -7.504 16.5 1 91.88 697 PHE B CA 1
ATOM 11656 C C . PHE B 1 697 ? 13.156 -8.172 15.203 1 91.88 697 PHE B C 1
ATOM 11658 O O . PHE B 1 697 ? 11.961 -8.336 14.938 1 91.88 697 PHE B O 1
ATOM 11665 N N . LEU B 1 698 ? 14.078 -8.484 14.359 1 88.06 698 LEU B N 1
ATOM 11666 C CA . LEU B 1 698 ? 13.766 -9.148 13.094 1 88.06 698 LEU B CA 1
ATOM 11667 C C . LEU B 1 698 ? 14.133 -10.633 13.164 1 88.06 698 LEU B C 1
ATOM 11669 O O . LEU B 1 698 ? 15.172 -10.992 13.719 1 88.06 698 LEU B O 1
ATOM 11673 N N . ASP B 1 699 ? 13.297 -11.391 12.641 1 82.12 699 ASP B N 1
ATOM 11674 C CA . ASP B 1 699 ? 13.625 -12.805 12.531 1 82.12 699 ASP B CA 1
ATOM 11675 C C . ASP B 1 699 ? 14.492 -13.078 11.305 1 82.12 699 ASP B C 1
ATOM 11677 O O . ASP B 1 699 ? 14.953 -12.148 10.648 1 82.12 699 ASP B O 1
ATOM 11681 N N . HIS B 1 700 ? 14.797 -14.336 11.023 1 76.75 700 HIS B N 1
ATOM 11682 C CA . HIS B 1 700 ? 15.711 -14.727 9.961 1 76.75 700 HIS B CA 1
ATOM 11683 C C . HIS B 1 700 ? 15.141 -14.398 8.586 1 76.75 700 HIS B C 1
ATOM 11685 O O . HIS B 1 700 ? 15.875 -14.359 7.602 1 76.75 700 HIS B O 1
ATOM 11691 N N . THR B 1 701 ? 13.828 -14.141 8.578 1 77.81 701 THR B N 1
ATOM 11692 C CA . THR B 1 701 ? 13.211 -13.805 7.301 1 77.81 701 THR B CA 1
ATOM 11693 C C . THR B 1 701 ? 13.047 -12.297 7.16 1 77.81 701 THR B C 1
ATOM 11695 O O . THR B 1 701 ? 12.477 -11.82 6.176 1 77.81 701 THR B O 1
ATOM 11698 N N . GLY B 1 702 ? 13.555 -11.586 8.18 1 78.88 702 GLY B N 1
ATOM 11699 C CA . GLY B 1 702 ? 13.5 -10.133 8.109 1 78.88 702 GLY B CA 1
ATOM 11700 C C . GLY B 1 702 ? 12.18 -9.562 8.586 1 78.88 702 GLY B C 1
ATOM 11701 O O . GLY B 1 702 ? 11.867 -8.398 8.312 1 78.88 702 GLY B O 1
ATOM 11702 N N . ASN B 1 703 ? 11.414 -10.328 9.281 1 81.88 703 ASN B N 1
ATOM 11703 C CA . ASN B 1 703 ? 10.148 -9.852 9.812 1 81.88 703 ASN B CA 1
ATOM 11704 C C . ASN B 1 703 ? 10.242 -9.523 11.305 1 81.88 703 ASN B C 1
ATOM 11706 O O . ASN B 1 703 ? 10.953 -10.203 12.047 1 81.88 703 ASN B O 1
ATOM 11710 N N . PRO B 1 704 ? 9.453 -8.531 11.711 1 85 704 PRO B N 1
ATOM 11711 C CA . PRO B 1 704 ? 9.461 -8.195 13.133 1 85 704 PRO B CA 1
ATOM 11712 C C . PRO B 1 704 ? 8.961 -9.344 14.016 1 85 704 PRO B C 1
ATOM 11714 O O . PRO B 1 704 ? 8 -10.031 13.656 1 85 704 PRO B O 1
ATOM 11717 N N . VAL B 1 705 ? 9.586 -9.508 15.094 1 85 705 VAL B N 1
ATOM 11718 C CA . VAL B 1 705 ? 9.227 -10.508 16.094 1 85 705 VAL B CA 1
ATOM 11719 C C . VAL B 1 705 ? 8.195 -9.922 17.062 1 85 705 VAL B C 1
ATOM 11721 O O . VAL B 1 705 ? 8.266 -8.742 17.406 1 85 705 VAL B O 1
ATOM 11724 N N . ALA B 1 706 ? 7.289 -10.75 17.5 1 84.06 706 ALA B N 1
ATOM 11725 C CA . ALA B 1 706 ? 6.273 -10.297 18.453 1 84.06 706 ALA B CA 1
ATOM 11726 C C . ALA B 1 706 ? 6.914 -9.836 19.75 1 84.06 706 ALA B C 1
ATOM 11728 O O . ALA B 1 706 ? 7.887 -10.438 20.219 1 84.06 706 ALA B O 1
ATOM 11729 N N . GLU B 1 707 ? 6.262 -8.844 20.344 1 85.06 707 GLU B N 1
ATOM 11730 C CA . GLU B 1 707 ? 6.797 -8.211 21.547 1 85.06 707 GLU B CA 1
ATOM 11731 C C . GLU B 1 707 ? 7.023 -9.234 22.656 1 85.06 707 GLU B C 1
ATOM 11733 O O . GLU B 1 707 ? 8.031 -9.18 23.359 1 85.06 707 GLU B O 1
ATOM 11738 N N . SER B 1 708 ? 6.117 -10.18 22.812 1 81.56 708 SER B N 1
ATOM 11739 C CA . SER B 1 708 ? 6.152 -11.133 23.922 1 81.56 708 SER B CA 1
ATOM 11740 C C . SER B 1 708 ? 7.277 -12.141 23.75 1 81.56 708 SER B C 1
ATOM 11742 O O . SER B 1 708 ? 7.641 -12.852 24.688 1 81.56 708 SER B O 1
ATOM 11744 N N . LEU B 1 709 ? 7.895 -12.117 22.531 1 83.75 709 LEU B N 1
ATOM 11745 C CA . LEU B 1 709 ? 8.93 -13.102 22.25 1 83.75 709 LEU B CA 1
ATOM 11746 C C . LEU B 1 709 ? 10.312 -12.469 22.281 1 83.75 709 LEU B C 1
ATOM 11748 O O . LEU B 1 709 ? 11.328 -13.172 22.219 1 83.75 709 LEU B O 1
ATOM 11752 N N . LEU B 1 710 ? 10.328 -11.18 22.344 1 87.5 710 LEU B N 1
ATOM 11753 C CA . LEU B 1 710 ? 11.609 -10.492 22.406 1 87.5 710 LEU B CA 1
ATOM 11754 C C . LEU B 1 710 ? 12.32 -10.773 23.719 1 87.5 710 LEU B C 1
ATOM 11756 O O . LEU B 1 710 ? 11.68 -10.859 24.766 1 87.5 710 LEU B O 1
ATOM 11760 N N . PRO B 1 711 ? 13.609 -10.922 23.641 1 84.5 711 PRO B N 1
ATOM 11761 C CA . PRO B 1 711 ? 14.344 -11.141 24.891 1 84.5 711 PRO B CA 1
ATOM 11762 C C . PRO B 1 711 ? 14.25 -9.953 25.844 1 84.5 711 PRO B C 1
ATOM 11764 O O . PRO B 1 711 ? 14.117 -8.812 25.406 1 84.5 711 PRO B O 1
ATOM 11767 N N . SER B 1 712 ? 14.219 -10.344 27.062 1 81.88 712 SER B N 1
ATOM 11768 C CA . SER B 1 712 ? 14.32 -9.281 28.062 1 81.88 712 SER B CA 1
ATOM 11769 C C . SER B 1 712 ? 15.656 -8.555 27.953 1 81.88 712 SER B C 1
ATOM 11771 O O . SER B 1 712 ? 16.656 -9.133 27.516 1 81.88 712 SER B O 1
ATOM 11773 N N . PRO B 1 713 ? 15.57 -7.305 28.391 1 80.81 713 PRO B N 1
ATOM 11774 C CA . PRO B 1 713 ? 16.859 -6.605 28.422 1 80.81 713 PRO B CA 1
ATOM 11775 C C . PRO B 1 713 ? 17.922 -7.352 29.219 1 80.81 713 PRO B C 1
ATOM 11777 O O . PRO B 1 713 ? 17.594 -8.016 30.203 1 80.81 713 PRO B O 1
ATOM 11780 N N . VAL B 1 714 ? 19.125 -7.312 28.688 1 73.31 714 VAL B N 1
ATOM 11781 C CA . VAL B 1 714 ? 20.25 -7.992 29.328 1 73.31 714 VAL B CA 1
ATOM 11782 C C . VAL B 1 714 ? 20.484 -7.395 30.719 1 73.31 714 VAL B C 1
ATOM 11784 O O . VAL B 1 714 ? 20.547 -6.172 30.875 1 73.31 714 VAL B O 1
ATOM 11787 N N . GLN B 1 715 ? 20.312 -8.266 31.688 1 66.31 715 GLN B N 1
ATOM 11788 C CA . GLN B 1 715 ? 20.641 -7.797 33.031 1 66.31 715 GLN B CA 1
ATOM 11789 C C . GLN B 1 715 ? 22.094 -7.332 33.125 1 66.31 715 GLN B C 1
ATOM 11791 O O . GLN B 1 715 ? 23.016 -8.109 32.844 1 66.31 715 GLN B O 1
ATOM 11796 N N . GLU B 1 716 ? 22.266 -6.008 33.219 1 66.19 716 GLU B N 1
ATOM 11797 C CA . GLU B 1 716 ? 23.625 -5.449 33.25 1 66.19 716 GLU B CA 1
ATOM 11798 C C . GLU B 1 716 ? 24.391 -5.945 34.469 1 66.19 716 GLU B C 1
ATOM 11800 O O . GLU B 1 716 ? 23.844 -6.027 35.562 1 66.19 716 GLU B O 1
ATOM 11805 N N . GLU B 1 717 ? 25.531 -6.496 34.156 1 70.06 717 GLU B N 1
ATOM 11806 C CA . GLU B 1 717 ? 26.453 -6.781 35.219 1 70.06 717 GLU B CA 1
ATOM 11807 C C . GLU B 1 717 ? 26.812 -5.508 36 1 70.06 717 GLU B C 1
ATOM 11809 O O . GLU B 1 717 ? 26.641 -4.402 35.469 1 70.06 717 GLU B O 1
ATOM 11814 N N . GLU B 1 718 ? 27.094 -5.66 37.156 1 77.5 718 GLU B N 1
ATOM 11815 C CA . GLU B 1 718 ? 27.5 -4.527 37.969 1 77.5 718 GLU B CA 1
ATOM 11816 C C . GLU B 1 718 ? 28.688 -3.801 37.375 1 77.5 718 GLU B C 1
ATOM 11818 O O . GLU B 1 718 ? 29.656 -4.438 36.938 1 77.5 718 GLU B O 1
ATOM 11823 N N . ILE B 1 719 ? 28.469 -2.521 37.156 1 81.25 719 ILE B N 1
ATOM 11824 C CA . ILE B 1 719 ? 29.562 -1.717 36.625 1 81.25 719 ILE B CA 1
ATOM 11825 C C . ILE B 1 719 ? 30.016 -0.711 37.688 1 81.25 719 ILE B C 1
ATOM 11827 O O . ILE B 1 719 ? 29.234 -0.295 38.531 1 81.25 719 ILE B O 1
ATOM 11831 N N . ARG B 1 720 ? 31.297 -0.485 37.75 1 81.56 720 ARG B N 1
ATOM 11832 C CA . ARG B 1 720 ? 31.844 0.581 38.562 1 81.56 720 ARG B CA 1
ATOM 11833 C C . ARG B 1 720 ? 32 1.871 37.781 1 81.56 720 ARG B C 1
ATOM 11835 O O . ARG B 1 720 ? 32.719 1.897 36.781 1 81.56 720 ARG B O 1
ATOM 11842 N N . PHE B 1 721 ? 31.281 2.803 38.188 1 78.44 721 PHE B N 1
ATOM 11843 C CA . PHE B 1 721 ? 31.312 4.133 37.594 1 78.44 721 PHE B CA 1
ATOM 11844 C C . PHE B 1 721 ? 31.562 5.195 38.656 1 78.44 721 PHE B C 1
ATOM 11846 O O . PHE B 1 721 ? 30.797 5.336 39.594 1 78.44 721 PHE B O 1
ATOM 11853 N N . GLY B 1 722 ? 32.625 5.859 38.406 1 68.94 722 GLY B N 1
ATOM 11854 C CA . GLY B 1 722 ? 33.125 6.68 39.5 1 68.94 722 GLY B CA 1
ATOM 11855 C C . GLY B 1 722 ? 33.5 5.867 40.719 1 68.94 722 GLY B C 1
ATOM 11856 O O . GLY B 1 722 ? 34.281 4.922 40.625 1 68.94 722 GLY B O 1
ATOM 11857 N N . GLN B 1 723 ? 32.969 6.207 41.875 1 67.38 723 GLN B N 1
ATOM 11858 C CA . GLN B 1 723 ? 33.312 5.539 43.125 1 67.38 723 GLN B CA 1
ATOM 11859 C C . GLN B 1 723 ? 32.188 4.59 43.562 1 67.38 723 GLN B C 1
ATOM 11861 O O . GLN B 1 723 ? 32.219 4.062 44.688 1 67.38 723 GLN B O 1
ATOM 11866 N N . LYS B 1 724 ? 31.266 4.344 42.562 1 79.31 724 LYS B N 1
ATOM 11867 C CA . LYS B 1 724 ? 30.109 3.561 43 1 79.31 724 LYS B CA 1
ATOM 11868 C C . LYS B 1 724 ? 29.812 2.441 42 1 79.31 724 LYS B C 1
ATOM 11870 O O . LYS B 1 724 ? 30.297 2.465 40.844 1 79.31 724 LYS B O 1
ATOM 11875 N N . ARG B 1 725 ? 29.047 1.484 42.531 1 78.94 725 ARG B N 1
ATOM 11876 C CA . ARG B 1 725 ? 28.625 0.343 41.719 1 78.94 725 ARG B CA 1
ATOM 11877 C C . ARG B 1 725 ? 27.156 0.458 41.344 1 78.94 725 ARG B C 1
ATOM 11879 O O . ARG B 1 725 ? 26.328 0.9 42.125 1 78.94 725 ARG B O 1
ATOM 11886 N N . TYR B 1 726 ? 26.922 0.177 40.062 1 82.06 726 TYR B N 1
ATOM 11887 C CA . TYR B 1 726 ? 25.562 0.289 39.562 1 82.06 726 TYR B CA 1
ATOM 11888 C C . TYR B 1 726 ? 25.172 -0.942 38.75 1 82.06 726 TYR B C 1
ATOM 11890 O O . TYR B 1 726 ? 26.047 -1.621 38.188 1 82.06 726 TYR B O 1
ATOM 11898 N N . GLN B 1 727 ? 23.906 -1.283 38.875 1 80.19 727 GLN B N 1
ATOM 11899 C CA . GLN B 1 727 ? 23.359 -2.332 38.031 1 80.19 727 GLN B CA 1
ATOM 11900 C C . GLN B 1 727 ? 22.219 -1.801 37.156 1 80.19 727 GLN B C 1
ATOM 11902 O O . GLN B 1 727 ? 21.062 -2.209 37.344 1 80.19 727 GLN B O 1
ATOM 11907 N N . ASP B 1 728 ? 22.531 -0.851 36.344 1 87.12 728 ASP B N 1
ATOM 11908 C CA . ASP B 1 728 ? 21.594 -0.235 35.406 1 87.12 728 ASP B CA 1
ATOM 11909 C C . ASP B 1 728 ? 22.281 0.156 34.094 1 87.12 728 ASP B C 1
ATOM 11911 O O . ASP B 1 728 ? 23.5 0.359 34.062 1 87.12 728 ASP B O 1
ATOM 11915 N N . ASP B 1 729 ? 21.547 0.154 33.062 1 90.12 729 ASP B N 1
ATOM 11916 C CA . ASP B 1 729 ? 22.141 0.481 31.781 1 90.12 729 ASP B CA 1
ATOM 11917 C C . ASP B 1 729 ? 22.172 1.991 31.547 1 90.12 729 ASP B C 1
ATOM 11919 O O . ASP B 1 729 ? 22.75 2.469 30.578 1 90.12 729 ASP B O 1
ATOM 11923 N N . LEU B 1 730 ? 21.562 2.748 32.375 1 93.25 730 LEU B N 1
ATOM 11924 C CA . LEU B 1 730 ? 21.609 4.207 32.406 1 93.25 730 LEU B CA 1
ATOM 11925 C C . LEU B 1 730 ? 21.859 4.723 33.812 1 93.25 730 LEU B C 1
ATOM 11927 O O . LEU B 1 730 ? 21.062 4.469 34.719 1 93.25 730 LEU B O 1
ATOM 11931 N N . ILE B 1 731 ? 22.969 5.387 34 1 92.12 731 ILE B N 1
ATOM 11932 C CA . ILE B 1 731 ? 23.312 6.023 35.25 1 92.12 731 ILE B CA 1
ATOM 11933 C C . ILE B 1 731 ? 23.406 7.535 35.062 1 92.12 731 ILE B C 1
ATOM 11935 O O . ILE B 1 731 ? 24.141 8.016 34.188 1 92.12 731 ILE B O 1
ATOM 11939 N N . PHE B 1 732 ? 22.656 8.258 35.781 1 94 732 PHE B N 1
ATOM 11940 C CA . PHE B 1 732 ? 22.703 9.719 35.781 1 94 732 PHE B CA 1
ATOM 11941 C C . PHE B 1 732 ? 22.891 10.234 37.219 1 94 732 PHE B C 1
ATOM 11943 O O . PHE B 1 732 ? 22.125 9.898 38.125 1 94 732 PHE B O 1
ATOM 11950 N N . ARG B 1 733 ? 23.922 11.07 37.406 1 92.06 733 ARG B N 1
ATOM 11951 C CA . ARG B 1 733 ? 24.203 11.625 38.719 1 92.06 733 ARG B CA 1
ATOM 11952 C C . ARG B 1 733 ? 24.484 13.125 38.656 1 92.06 733 ARG B C 1
ATOM 11954 O O . ARG B 1 733 ? 25.297 13.57 37.844 1 92.06 733 ARG B O 1
ATOM 11961 N N . ARG B 1 734 ? 23.781 13.805 39.5 1 90.56 734 ARG B N 1
ATOM 11962 C CA . ARG B 1 734 ? 24.141 15.203 39.719 1 90.56 734 ARG B CA 1
ATOM 11963 C C . ARG B 1 734 ? 25.172 15.336 40.812 1 90.56 734 ARG B C 1
ATOM 11965 O O . ARG B 1 734 ? 24.953 14.859 41.938 1 90.56 734 ARG B O 1
ATOM 11972 N N . VAL B 1 735 ? 26.234 15.898 40.5 1 84.44 735 VAL B N 1
ATOM 11973 C CA . VAL B 1 735 ? 27.328 16 41.469 1 84.44 735 VAL B CA 1
ATOM 11974 C C . VAL B 1 735 ? 27.406 17.422 42 1 84.44 735 VAL B C 1
ATOM 11976 O O . VAL B 1 735 ? 27.188 18.391 41.281 1 84.44 735 VAL B O 1
#

Nearest PDB structures (foldseek):
  4fnv-assembly1_A  TM=8.134E-01  e=3.987E-32  Bacteroides thetaiotaomicron VPI-5482
  4mmi-assembly1_A  TM=6.803E-01  e=2.004E-34  Pedobacter heparinus
  4mmh-assembly1_A  TM=6.562E-01  e=4.733E-34  Pedobacter heparinus
  5jmf-assembly1_A  TM=7.231E-01  e=1.848E-32  Bacteroides thetaiotaomicron VPI-5482
  5jmd-assembly1_A  TM=6.932E-01  e=6.238E-33  Bacteroides thetaiotaomicron VPI-5482

Secondary structure (DSSP, 8-state):
-----HHHHTT-TTTEEPPPPHHHHHHHTB-TTSGGGHHHHHHHHTT-HHHHHHHHHHHHHSSSS--SSS-GGGHHHHHHHHHHHSTT-HHHHHHHHHHHHHHTTEEE-STT-EEE-GGG---TT--BTTBHHHHHHHTTTTTHHHHHHHHHHH--HHHHHHHHHHHHHHHHHSPEESTTTTSSSSSTT-HHHHHHHHHHSHHHHHHHTT-TTS-HHHHHHHHHHHHHHHHHHHHH--SSHHHHHHHHHHHHHHHHH-TTBHHHHHHHHHHHHHHHHHHHHHB-TTS-BTTS-HHHHHHHHHHHHHHHHHHHHHT----HHHHHHHHHHHHHHHHHB-TTSSB---SS-----HHHHHHHHHHHHHHHT-HHHHHHS-SS--GGGHHHH-GGGHHHHHHSPP-----SEEEETTTTEEEEES-SSTT--EEEEE-S---STT--S-TT-EEEEETTEEEE-------SSSSHHHHHHHSGGGSSSEEETTB-SS--SSSS-------EEEEEEEE-SSEEEEEEEE-GGGGSSS--EEEEEEEEETTTEEEEEEEEE-SSEEEEEEEEEPPSS-EEEETTTTEEEE--SS-EEEEE----S-TT-EEEEEEEEEEETTEEEEEEEEEEEEEEES-EEEEEEEEEESSSPPP-EEEE--EEETTEE--TTTEEEEEEEETTEEEEEEEES-SS-GGGGB-TTSPBPPGGGSPPPP-PPPEEETTEEE-SSEEEEE-/-----HHHHTT-TTTEEPPPPHHHHHHHTB-TTSGGGHHHHHHHHTT-HHHHHHHHHHHHHSSSS--SSS-GGGHHHHHHHHHHHSTT-HHHHHHHHHHHHHHTTEEE-STT-EEE-GGG---TT--BTTBHHHHHHHTTTTTHHHHHHHHHHH--HHHHHHHHHHHHHHHHHSPEESTTTTSSS--TT-HHHHHHHHHHSHHHHHHHTT-TTS-HHHHHHHHHHHHHHHHHHHHH--SSHHHHHHHHHHHHHHHHH-TTBHHHHHHHHHHHHHHHHHHHHHB-TTS-BTTS-HHHHHHHHHHHHHHHHHHHHHT----HHHHHHHHHHHHHHHHHB-TTSSB---SS-----HHHHHHHHHHHHHHHT-HHHHHHS-SS--GGGHHHH-GGGHHHHHHSPP-----SEEEETTTTEEEEES-SSTT--EEEEE-S---STT--S-TT-EEEEETTEEEE-------SSSSHHHHHHHSGGGSSSEEETTB-SS--SSSS-------EEEEEEEE-SSEEEEEEEE-GGGGSSS--EEEEEEEEETTTEEEEEEEEE-SSEEEEEEEEEPPSS-EEEETTTTEEEE--SS-EEEEE----S-TTPEEEEEEEEEEETTEEEEEEEEEEEEEEES-EEEEEEEEEESSSPPP-EEEE--EEETTEE--TTTEEEEEEEETTEEEEEEEES-SS-GGGGB-TTSPBPPGGGSPPPP-PPPEEETTEEE-SSEEEEE-